Protein 2BWR (pdb70)

Nearest PDB structures (foldseek):
  2bwm-assembly1_A  TM=1.002E+00  e=1.863E-81  Lacrymaria velutina
  4up4-assembly2_B  TM=1.001E+00  e=6.499E-80  Lacrymaria velutina
  5mb4-assembly1_A  TM=1.001E+00  e=3.244E-75  Psathyrella
  4tqm-assembly1_A  TM=9.935E-01  e=7.694E-61  Cyclocybe aegerita
  6suf-assembly1_F  TM=6.179E-01  e=1.458E-10  Photorhabdus luminescens

Sequence (802 aa):
SVVVISQALPVPTRIPGVADLVGFGNGGVYIIRNSLLIQVVKVINNFGYDAGGWRVEKHVRLLADTTGDNQSDVVGFGENGVWISTNNGNNTFVDPPKMVLANFAYAAGGWRVEKHIRFMADLRKTGRADIVGFGDGGIYISRNNGGGQFAPAQLALNNFGYAQGWRLDRHLRFLADVTGDGLLDVVGFGENQVYIARNSGNGTFQPAQAVVNNFCIGAGGWTISAHPRVVADLTGDRKADILGFGVAGVYTSLNNGNGTFGAVNLVLKDFGVNSGWRVEKHVRCVSSLTNKKVGDIIGFGDAGVYVALNNGNGTFGPVKRVIDNFGYNQGWRVDKHPRFVVDLTGDGCADIVGFGENSVWACMNKGDGTFGPIMKLIDDMTVSKGWTLQKTVRYAANLYLSVVVISQALPVPTRIPGVADLVGFGNGGVYIIRNSLLIQVVKVINNFGYDAGGWRVEKHVRLLADTTGDNQSDVVGFGENGVWISTNNGNNTFVDPPKMVLANFAYAAGGWRVEKHIRFMADLRKTGRADIVGFGDGGIYISRNNGGGQFAPAQLALNNFGYAQGWRLDRHLRFLADVTGDGLLDVVGFGENQVYIARNSGNGTFQPAQAVVNNFCIGAGGWTISAHPRVVADLTGDRKADILGFGVAGVYTSLNNGNGTFGAVNLVLKDFGVNSGWRVEKHVRCVSSLTNKKVGDIIGFGDAGVYVALNNGNGTFGPVKRVIDNFGYNQGWRVDKHPRFVVDLTGDGCADIVGFGENSVWACMNKGDGTFGPIMKLIDDMTVSKGWTLQKTVRYAANLYL

Solvent-accessible surface area: 28474 Å² total; per-residue (Å²): 34,42,76,29,3,14,56,91,96,22,13,50,41,90,25,38,9,9,0,2,0,0,0,0,0,64,21,0,0,46,2,1,30,2,1,7,35,51,80,41,49,96,16,1,94,36,0,0,54,100,25,51,32,14,63,64,104,56,12,28,6,2,9,14,27,6,64,35,79,78,36,15,2,0,0,0,0,2,61,91,0,0,83,8,0,46,12,83,17,31,13,58,10,63,62,103,9,134,58,21,24,66,42,0,0,65,64,17,62,38,13,64,44,113,61,10,12,7,3,9,5,54,1,35,135,48,39,50,7,0,0,0,0,0,0,58,26,0,0,56,5,0,75,0,85,15,75,36,116,18,20,108,34,115,90,5,18,98,43,0,0,58,72,72,34,20,73,43,104,87,7,25,1,7,0,0,8,1,23,38,69,52,20,14,1,0,1,0,0,2,67,74,44,0,68,14,0,95,8,47,23,79,9,57,11,74,98,18,115,54,37,12,96,39,0,0,39,45,12,65,41,13,41,60,85,30,16,37,11,32,7,14,4,0,50,39,69,123,49,1,2,1,0,0,0,1,72,30,0,0,52,4,0,60,16,104,14,81,1,64,24,29,79,41,85,56,39,26,154,35,0,0,54,108,53,45,19,128,48,98,52,12,33,23,19,28,18,0,0,14,136,110,74,2,2,0,0,0,0,0,2,54,28,0,0,52,2,0,46,3,86,21,86,2,62,20,16,91,45,103,126,28,22,84,42,0,0,64,103,72,35,17,77,50,96,96,7,23,12,28,18,10,0,0,8,0,39,8,4,0,0,0,0,0,0,3,71,88,7,0,69,0,0,9,6,149,24,81,3,59,16,14,111,56,46,106,14,30,66,42,0,0,40,67,119,52,17,54,56,106,93,8,29,14,28,5,1,7,0,19,77,28,79,43,39,3,14,54,90,94,20,13,53,43,86,41,42,8,30,0,5,1,0,0,0,0,66,20,0,0,45,1,1,25,3,1,8,35,51,80,41,46,97,17,1,92,36,0,0,52,99,23,54,32,14,60,57,110,57,13,28,6,3,9,13,30,5,64,36,76,79,42,15,3,1,0,0,0,1,64,90,0,0,83,3,0,30,13,83,13,43,13,58,9,61,64,99,7,98,82,18,24,67,38,0,0,67,66,18,65,37,14,62,41,111,63,12,14,8,2,9,4,53,2,51,141,49,40,51,7,0,0,0,0,0,0,72,22,0,0,58,1,0,68,0,81,16,70,15,117,18,9,106,34,82,79,4,16,100,42,0,0,56,69,76,34,17,73,45,108,90,7,24,0,6,0,0,1,0,25,44,57,22,22,9,0,0,0,0,0,3,68,71,49,0,60,11,0,118,6,44,34,129,7,55,9,92,102,29,117,39,30,12,96,42,0,0,40,45,10,69,42,12,42,56,71,27,17,36,11,32,7,17,20,0,49,39,79,143,48,3,2,0,0,0,0,3,70,28,0,0,55,5,0,64,21,100,20,99,6,56,19,27,78,40,81,61,42,27,157,38,0,0,36,109,60,38,17,96,49,116,71,11,33,25,20,30,21,17,0,13,121,104,75,3,4,0,0,0,0,0,2,54,36,0,0,51,4,0,52,2,79,22,86,3,64,22,16,99,44,119,124,28,19,88,39,0,0,65,99,72,36,16,73,50,83,95,9,17,11,33,20,5,0,0,8,0,34,0,5,0,0,0,0,0,0,3,76,88,5,0,65,0,0,9,7,147,28,82,2,54,17,15,112,51,49,127,17,33,69,40,0,0,38,58,114,53,17,52,67,115,90,4,30,13,28,8,0,11,0,29,84

Structure (mmCIF, N/CA/C/O backbone):
data_2BWR
#
_entry.id   2BWR
#
_cell.length_a   51.828
_cell.length_b   142.219
_cell.length_c   52.161
_cell.angle_alpha   90.00
_cell.angle_beta   92.10
_cell.angle_gamma   90.00
#
_symmetry.space_group_name_H-M   'P 1 21 1'
#
loop_
_entity.id
_entity.type
_entity.pdbx_description
1 polymer 'PSATHYRELLA VELUTINA LECTIN'
2 non-polymer 'CALCIUM ION'
3 non-polymer '2-(N-MORPHOLINO)-ETHANESULFONIC ACID'
4 non-polymer 'CHLORIDE ION'
5 non-polymer 'SULFATE ION'
6 water water
#
loop_
_atom_site.group_PDB
_atom_site.id
_atom_site.type_symbol
_atom_site.label_atom_id
_atom_site.label_alt_id
_atom_site.label_comp_id
_atom_site.label_asym_id
_atom_site.label_entity_id
_atom_site.label_seq_id
_atom_site.pdbx_PDB_ins_code
_atom_site.Cartn_x
_atom_site.Cartn_y
_atom_site.Cartn_z
_atom_site.occupancy
_atom_site.B_iso_or_equiv
_atom_site.auth_seq_id
_atom_site.auth_comp_id
_atom_site.auth_asym_id
_atom_site.auth_atom_id
_atom_site.pdbx_PDB_model_num
ATOM 1 N N . SER A 1 1 ? 13.550 -12.769 2.257 1.00 32.70 1 SER A N 1
ATOM 2 C CA . SER A 1 1 ? 12.268 -13.469 2.030 1.00 31.96 1 SER A CA 1
ATOM 3 C C . SER A 1 1 ? 11.295 -13.375 3.233 1.00 30.51 1 SER A C 1
ATOM 4 O O . SER A 1 1 ? 11.109 -12.283 3.815 1.00 31.15 1 SER A O 1
ATOM 7 N N . VAL A 1 2 ? 10.708 -14.513 3.619 1.00 28.51 2 VAL A N 1
ATOM 8 C CA . VAL A 1 2 ? 9.405 -14.546 4.293 1.00 25.91 2 VAL A CA 1
ATOM 9 C C . VAL A 1 2 ? 9.497 -15.300 5.629 1.00 24.30 2 VAL A C 1
ATOM 10 O O . VAL A 1 2 ? 10.478 -16.040 5.816 1.00 25.11 2 VAL A O 1
ATOM 14 N N . VAL A 1 3 ? 8.521 -15.107 6.540 1.00 21.38 3 VAL A N 1
ATOM 15 C CA . VAL A 1 3 ? 8.618 -15.659 7.928 1.00 18.66 3 VAL A CA 1
ATOM 16 C C . VAL A 1 3 ? 8.417 -17.167 7.974 1.00 14.52 3 VAL A C 1
ATOM 17 O O . VAL A 1 3 ? 7.318 -17.656 7.737 1.00 14.21 3 VAL A O 1
ATOM 21 N N . VAL A 1 4 ? 9.472 -17.886 8.320 1.00 10.71 4 VAL A N 1
ATOM 22 C CA . VAL A 1 4 ? 9.393 -19.321 8.595 1.00 8.91 4 VAL A CA 1
ATOM 23 C C . VAL A 1 4 ? 9.953 -19.549 9.976 1.00 7.68 4 VAL A C 1
ATOM 24 O O . VAL A 1 4 ? 10.992 -18.991 10.344 1.00 8.68 4 VAL A O 1
ATOM 28 N N . ILE A 1 5 ? 9.260 -20.384 10.756 1.00 6.31 5 ILE A N 1
ATOM 29 C CA . ILE A 1 5 ? 9.714 -20.820 12.061 1.00 6.28 5 ILE A CA 1
ATOM 30 C C . ILE A 1 5 ? 10.014 -22.276 12.039 1.00 6.34 5 ILE A C 1
ATOM 31 O O . ILE A 1 5 ? 9.142 -23.075 11.690 1.00 6.01 5 ILE A O 1
ATOM 36 N N . SER A 1 6 ? 11.233 -22.670 12.408 1.00 5.98 6 SER A N 1
ATOM 37 C CA . SER A 1 6 ? 11.628 -24.048 12.387 1.00 6.30 6 SER A CA 1
ATOM 38 C C . SER A 1 6 ? 12.219 -24.436 13.740 1.00 6.53 6 SER A C 1
ATOM 39 O O . SER A 1 6 ? 12.485 -23.615 14.583 1.00 5.64 6 SER A O 1
ATOM 42 N N . GLN A 1 7 ? 12.368 -25.736 13.954 1.00 7.21 7 GLN A N 1
ATOM 43 C CA . GLN A 1 7 ? 12.932 -26.214 15.216 1.00 6.92 7 GLN A CA 1
ATOM 44 C C . GLN A 1 7 ? 14.366 -25.730 15.361 1.00 7.92 7 GLN A C 1
ATOM 45 O O . GLN A 1 7 ? 14.762 -25.349 16.485 1.00 8.63 7 GLN A O 1
ATOM 51 N N . ALA A 1 8 ? 15.114 -25.728 14.253 1.00 7.27 8 ALA A N 1
ATOM 52 C CA . ALA A 1 8 ? 16.540 -25.276 14.219 1.00 6.55 8 ALA A CA 1
ATOM 53 C C . ALA A 1 8 ? 16.657 -23.779 14.404 1.00 8.01 8 ALA A C 1
ATOM 54 O O . ALA A 1 8 ? 17.604 -23.321 15.063 1.00 8.80 8 ALA A O 1
ATOM 56 N N . LEU A 1 9 ? 15.707 -23.034 13.876 1.00 7.12 9 LEU A N 1
ATOM 57 C CA . LEU A 1 9 ? 15.743 -21.585 13.857 1.00 6.40 9 LEU A CA 1
ATOM 58 C C . LEU A 1 9 ? 14.356 -21.112 14.273 1.00 6.08 9 LEU A C 1
ATOM 59 O O . LEU A 1 9 ? 13.557 -20.671 13.453 1.00 5.88 9 LEU A O 1
ATOM 64 N N . PRO A 1 10 ? 14.075 -21.202 15.595 1.00 6.08 10 PRO A N 1
ATOM 65 C CA . PRO A 1 10 ? 12.750 -20.742 16.053 1.00 6.41 10 PRO A CA 1
ATOM 66 C C . PRO A 1 10 ? 12.560 -19.216 16.169 1.00 7.72 10 PRO A C 1
ATOM 67 O O . PRO A 1 10 ? 11.436 -18.763 16.417 1.00 8.55 10 PRO A O 1
ATOM 71 N N . VAL A 1 11 ? 13.633 -18.423 15.997 1.00 7.03 11 VAL A N 1
ATOM 72 C CA . VAL A 1 11 ? 13.543 -16.962 16.020 1.00 7.73 11 VAL A CA 1
ATOM 73 C C . VAL A 1 11 ? 13.874 -16.431 14.609 1.00 8.76 11 VAL A C 1
ATOM 74 O O . VAL A 1 11 ? 15.041 -16.361 14.243 1.00 11.23 11 VAL A O 1
ATOM 78 N N . PRO A 1 12 ? 12.844 -16.150 13.842 1.00 10.61 12 PRO A N 1
ATOM 79 C CA . PRO A 1 12 ? 13.073 -15.641 12.507 1.00 11.06 12 PRO A CA 1
ATOM 80 C C . PRO A 1 12 ? 13.711 -14.277 12.525 1.00 10.20 12 PRO A C 1
ATOM 81 O O . PRO A 1 12 ? 13.491 -13.501 13.448 1.00 10.11 12 PRO A O 1
ATOM 85 N N . THR A 1 13 ? 14.458 -13.995 11.463 1.00 9.00 13 THR A N 1
ATOM 86 C CA . THR A 1 13 ? 15.081 -12.689 11.296 1.00 8.07 13 THR A CA 1
ATOM 87 C C . THR A 1 13 ? 14.562 -12.105 9.984 1.00 8.63 13 THR A C 1
ATOM 88 O O . THR A 1 13 ? 14.112 -12.807 9.068 1.00 10.60 13 THR A O 1
ATOM 92 N N . ARG A 1 14 ? 14.578 -10.799 9.931 1.00 8.82 14 ARG A N 1
ATOM 93 C CA . ARG A 1 14 ? 14.001 -10.080 8.840 1.00 9.49 14 ARG A CA 1
ATOM 94 C C . ARG A 1 14 ? 14.966 -9.878 7.682 1.00 8.44 14 ARG A C 1
ATOM 95 O O . ARG A 1 14 ? 16.165 -9.781 7.890 1.00 7.25 14 ARG A O 1
ATOM 103 N N . ILE A 1 15 ? 14.397 -9.796 6.487 1.00 9.42 15 ILE A N 1
ATOM 104 C CA . ILE A 1 15 ? 15.128 -9.527 5.259 1.00 10.46 15 ILE A CA 1
ATOM 105 C C . ILE A 1 15 ? 14.313 -8.498 4.515 1.00 9.51 15 ILE A C 1
ATOM 106 O O . ILE A 1 15 ? 13.195 -8.800 4.090 1.00 11.91 15 ILE A O 1
ATOM 111 N N . PRO A 1 16 ? 14.821 -7.279 4.367 1.00 9.25 16 PRO A N 1
ATOM 112 C CA . PRO A 1 16 ? 16.058 -6.729 4.870 1.00 8.29 16 PRO A CA 1
ATOM 113 C C . PRO A 1 16 ? 16.036 -6.488 6.354 1.00 8.19 16 PRO A C 1
ATOM 114 O O . PRO A 1 16 ? 14.980 -6.302 6.958 1.00 9.63 16 PRO A O 1
ATOM 118 N N . GLY A 1 17 ? 17.230 -6.351 6.928 1.00 7.12 17 GLY A N 1
ATOM 119 C CA . GLY A 1 17 ? 17.315 -6.035 8.345 1.00 7.79 17 GLY A CA 1
ATOM 120 C C . GLY A 1 17 ? 18.737 -5.867 8.821 1.00 7.21 17 GLY A C 1
ATOM 121 O O . GLY A 1 17 ? 19.665 -6.198 8.122 1.00 5.69 17 GLY A O 1
ATOM 122 N N . VAL A 1 18 ? 18.849 -5.359 10.059 1.00 6.67 18 VAL A N 1
ATOM 123 C CA . VAL A 1 18 ? 20.108 -5.196 10.779 1.00 6.61 18 VAL A CA 1
ATOM 124 C C . VAL A 1 18 ? 19.992 -5.974 12.093 1.00 6.96 18 VAL A C 1
ATOM 125 O O . VAL A 1 18 ? 19.739 -5.448 13.157 1.00 8.57 18 VAL A O 1
ATOM 129 N N . ALA A 1 19 ? 20.219 -7.285 12.018 1.00 5.42 19 ALA A N 1
ATOM 130 C CA . ALA A 1 19 ? 19.932 -8.100 13.168 1.00 5.48 19 ALA A CA 1
ATOM 131 C C . ALA A 1 19 ? 20.925 -7.871 14.293 1.00 5.10 19 ALA A C 1
ATOM 132 O O . ALA A 1 19 ? 22.134 -7.677 14.065 1.00 6.29 19 ALA A O 1
ATOM 134 N N . ASP A 1 20 ? 20.415 -7.954 15.513 1.00 6.25 20 ASP A N 1
ATOM 135 C CA . ASP A 1 20 ? 21.184 -7.903 16.725 1.00 4.42 20 ASP A CA 1
ATOM 136 C C . ASP A 1 20 ? 21.613 -9.312 17.119 1.00 6.66 20 ASP A C 1
ATOM 137 O O . ASP A 1 20 ? 21.133 -10.316 16.553 1.00 6.39 20 ASP A O 1
ATOM 142 N N . LEU A 1 21 ? 22.532 -9.371 18.078 1.00 6.31 21 LEU A N 1
ATOM 143 C CA . LEU A 1 21 ? 22.907 -10.647 18.642 1.00 5.53 21 LEU A CA 1
ATOM 144 C C . LEU A 1 21 ? 22.437 -10.713 20.087 1.00 5.63 21 LEU A C 1
ATOM 145 O O . LEU A 1 21 ? 22.539 -9.737 20.803 1.00 6.82 21 LEU A O 1
ATOM 150 N N . VAL A 1 22 ? 21.829 -11.832 20.467 1.00 5.68 22 VAL A N 1
ATOM 151 C CA . VAL A 1 22 ? 21.329 -12.033 21.831 1.00 5.35 22 VAL A CA 1
ATOM 152 C C . VAL A 1 22 ? 21.915 -13.291 22.411 1.00 5.51 22 VAL A C 1
ATOM 153 O O . VAL A 1 22 ? 21.924 -14.316 21.778 1.00 6.81 22 VAL A O 1
ATOM 157 N N . GLY A 1 23 ? 22.373 -13.219 23.661 1.00 5.74 23 GLY A N 1
ATOM 158 C CA . GLY A 1 23 ? 22.954 -14.354 24.330 1.00 5.12 23 GLY A CA 1
ATOM 159 C C . GLY A 1 23 ? 22.299 -14.589 25.677 1.00 5.75 23 GLY A C 1
ATOM 160 O O . GLY A 1 23 ? 22.192 -13.668 26.491 1.00 6.57 23 GLY A O 1
ATOM 161 N N . PHE A 1 24 ? 21.816 -15.811 25.879 1.00 4.37 24 PHE A N 1
ATOM 162 C CA . PHE A 1 24 ? 21.387 -16.249 27.170 1.00 4.53 24 PHE A CA 1
ATOM 163 C C . PHE A 1 24 ? 22.538 -16.963 27.831 1.00 5.18 24 PHE A C 1
ATOM 164 O O . PHE A 1 24 ? 22.757 -18.154 27.595 1.00 6.25 24 PHE A O 1
ATOM 172 N N . GLY A 1 25 ? 23.286 -16.209 28.621 1.00 6.91 25 GLY A N 1
ATOM 173 C CA . GLY A 1 25 ? 24.494 -16.707 29.198 1.00 7.19 25 GLY A CA 1
ATOM 174 C C . GLY A 1 25 ? 24.337 -17.212 30.610 1.00 8.06 25 GLY A C 1
ATOM 175 O O . GLY A 1 25 ? 23.249 -17.296 31.133 1.00 8.41 25 GLY A O 1
ATOM 176 N N . ASN A 1 26 ? 25.459 -17.469 31.249 1.00 8.36 26 ASN A N 1
ATOM 177 C CA . ASN A 1 26 ? 25.419 -17.918 32.637 1.00 8.70 26 ASN A CA 1
ATOM 178 C C . ASN A 1 26 ? 24.715 -16.943 33.570 1.00 8.34 26 ASN A C 1
ATOM 179 O O . ASN A 1 26 ? 23.948 -17.354 34.449 1.00 8.53 26 ASN A O 1
ATOM 184 N N . GLY A 1 27 ? 25.006 -15.663 33.376 1.00 7.52 27 GLY A N 1
ATOM 185 C CA . GLY A 1 27 ? 24.589 -14.607 34.264 1.00 6.70 27 GLY A CA 1
ATOM 186 C C . GLY A 1 27 ? 23.324 -13.895 33.891 1.00 6.79 27 GLY A C 1
ATOM 187 O O . GLY A 1 27 ? 22.916 -12.937 34.556 1.00 8.99 27 GLY A O 1
ATOM 188 N N . GLY A 1 28 ? 22.715 -14.303 32.774 1.00 5.70 28 GLY A N 1
ATOM 189 C CA . GLY A 1 28 ? 21.497 -13.694 32.341 1.00 5.81 28 GLY A CA 1
ATOM 190 C C . GLY A 1 28 ? 21.521 -13.362 30.861 1.00 5.43 28 GLY A C 1
ATOM 191 O O . GLY A 1 28 ? 22.116 -14.088 30.093 1.00 6.41 28 GLY A O 1
ATOM 192 N N . VAL A 1 29 ? 20.810 -12.336 30.460 1.00 5.04 29 VAL A N 1
ATOM 193 C CA . VAL A 1 29 ? 20.608 -12.026 29.031 1.00 4.74 29 VAL A CA 1
ATOM 194 C C . VAL A 1 29 ? 21.479 -10.828 28.672 1.00 5.59 29 VAL A C 1
ATOM 195 O O . VAL A 1 29 ? 21.465 -9.828 29.375 1.00 5.23 29 VAL A O 1
ATOM 199 N N . TYR A 1 30 ? 22.191 -10.968 27.560 1.00 5.88 30 TYR A N 1
ATOM 200 C CA . TYR A 1 30 ? 23.129 -9.976 27.073 1.00 5.78 30 TYR A CA 1
ATOM 201 C C . TYR A 1 30 ? 22.772 -9.713 25.621 1.00 7.23 30 TYR A C 1
ATOM 202 O O . TYR A 1 30 ? 22.451 -10.644 24.869 1.00 7.95 30 TYR A O 1
ATOM 211 N N . ILE A 1 31 ? 22.903 -8.462 25.195 1.00 6.38 31 ILE A N 1
ATOM 212 C CA . ILE A 1 31 ? 22.690 -8.130 23.799 1.00 7.21 31 ILE A CA 1
ATOM 213 C C . ILE A 1 31 ? 23.896 -7.397 23.198 1.00 7.82 31 ILE A C 1
ATOM 214 O O . ILE A 1 31 ? 24.602 -6.670 23.869 1.00 8.25 31 ILE A O 1
ATOM 219 N N . ILE A 1 32 ? 24.061 -7.611 21.896 1.00 6.71 32 ILE A N 1
ATOM 220 C CA . ILE A 1 32 ? 24.965 -6.812 21.034 1.00 7.26 32 ILE A CA 1
ATOM 221 C C . ILE A 1 32 ? 24.041 -6.166 20.022 1.00 6.57 32 ILE A C 1
ATOM 222 O O . ILE A 1 32 ? 23.608 -6.802 19.058 1.00 7.40 32 ILE A O 1
ATOM 227 N N . ARG A 1 33 ? 23.770 -4.902 20.254 1.00 6.14 33 ARG A N 1
ATOM 228 C CA . ARG A 1 33 ? 22.963 -4.119 19.350 1.00 7.29 33 ARG A CA 1
ATOM 229 C C . ARG A 1 33 ? 23.736 -3.853 18.069 1.00 6.94 33 ARG A C 1
ATOM 230 O O . ARG A 1 33 ? 24.895 -3.431 18.104 1.00 7.98 33 ARG A O 1
ATOM 238 N N . ASN A 1 34 ? 23.072 -4.024 16.938 1.00 8.07 34 ASN A N 1
ATOM 239 C CA . ASN A 1 34 ? 23.685 -3.831 15.649 1.00 8.33 34 ASN A CA 1
ATOM 240 C C . ASN A 1 34 ? 23.736 -2.320 15.394 1.00 7.38 34 ASN A C 1
ATOM 241 O O . ASN A 1 34 ? 22.726 -1.699 15.14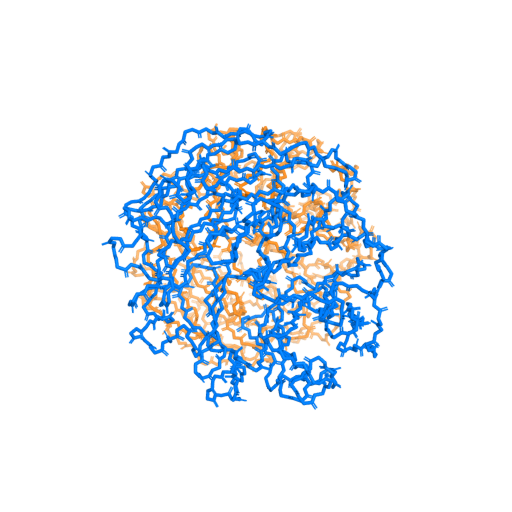4 1.00 8.15 34 ASN A O 1
ATOM 246 N N . SER A 1 35 ? 24.942 -1.749 15.526 1.00 6.90 35 SER A N 1
ATOM 247 C CA . SER A 1 35 ? 25.086 -0.296 15.503 1.00 7.54 35 SER A CA 1
ATOM 248 C C . SER A 1 35 ? 26.568 0.029 15.318 1.00 8.87 35 SER A C 1
ATOM 249 O O . SER A 1 35 ? 27.417 -0.846 15.356 1.00 9.73 35 SER A O 1
ATOM 252 N N . LEU A 1 36 ? 26.867 1.318 15.187 1.00 10.01 36 LEU A N 1
ATOM 253 C CA . LEU A 1 36 ? 28.247 1.811 15.144 1.00 12.03 36 LEU A CA 1
ATOM 254 C C . LEU A 1 36 ? 29.074 1.501 16.388 1.00 12.71 36 LEU A C 1
ATOM 255 O O . LEU A 1 36 ? 30.305 1.483 16.310 1.00 15.25 36 LEU A O 1
ATOM 260 N N . LEU A 1 37 ? 28.439 1.291 17.543 1.00 10.93 37 LEU A N 1
ATOM 261 C CA . LEU A 1 37 ? 29.113 0.874 18.774 1.00 11.25 37 LEU A CA 1
ATOM 262 C C . LEU A 1 37 ? 28.856 -0.606 18.997 1.00 11.12 37 LEU A C 1
ATOM 263 O O . LEU A 1 37 ? 27.728 -0.998 19.224 1.00 12.59 37 LEU A O 1
ATOM 268 N N . ILE A 1 38 ? 29.893 -1.420 18.934 1.00 9.26 38 ILE A N 1
ATOM 269 C CA . ILE A 1 38 ? 29.779 -2.842 19.136 1.00 9.98 38 ILE A CA 1
ATOM 270 C C . ILE A 1 38 ? 30.243 -3.121 20.553 1.00 9.16 38 ILE A C 1
ATOM 271 O O . ILE A 1 38 ? 31.427 -2.997 20.863 1.00 11.15 38 ILE A O 1
ATOM 276 N N . GLN A 1 39 ? 29.323 -3.598 21.386 1.00 9.35 39 GLN A N 1
ATOM 277 C CA . GLN A 1 39 ? 29.600 -3.838 22.788 1.00 9.02 39 GLN A CA 1
ATOM 278 C C . GLN A 1 39 ? 28.547 -4.815 23.331 1.00 9.10 39 GLN A C 1
ATOM 279 O O . GLN A 1 39 ? 27.491 -4.982 22.732 1.00 9.97 39 GLN A O 1
ATOM 285 N N . VAL A 1 40 ? 28.856 -5.468 24.448 1.00 9.22 40 VAL A N 1
ATOM 286 C CA . VAL A 1 40 ? 27.892 -6.343 25.105 1.00 9.40 40 VAL A CA 1
ATOM 287 C C . VAL A 1 40 ? 27.217 -5.557 26.221 1.00 10.63 40 VAL A C 1
ATOM 288 O O . VAL A 1 40 ? 27.870 -4.864 27.015 1.00 11.22 40 VAL A O 1
ATOM 292 N N . VAL A 1 41 ? 25.891 -5.644 26.265 1.00 8.73 41 VAL A N 1
ATOM 293 C CA . VAL A 1 41 ? 25.102 -5.000 27.343 1.00 8.60 41 VAL A CA 1
ATOM 294 C C . VAL A 1 41 ? 24.270 -6.080 28.043 1.00 8.55 41 VAL A C 1
ATOM 295 O O . VAL A 1 41 ? 23.524 -6.805 27.403 1.00 8.37 41 VAL A O 1
ATOM 299 N N . LYS A 1 42 ? 24.420 -6.180 29.365 1.00 7.71 42 LYS A N 1
ATOM 300 C CA . LYS A 1 42 ? 23.619 -7.062 30.170 1.00 8.83 42 LYS A CA 1
ATOM 301 C C . LYS A 1 42 ? 22.308 -6.361 30.381 1.00 9.44 42 LYS A C 1
ATOM 302 O O . LYS A 1 42 ? 22.277 -5.179 30.831 1.00 10.44 42 LYS A O 1
ATOM 308 N N . VAL A 1 43 ? 21.222 -7.041 30.008 1.00 8.48 43 VAL A N 1
ATOM 309 C CA . VAL A 1 43 ? 19.895 -6.457 30.101 1.00 7.62 43 VAL A CA 1
ATOM 310 C C . VAL A 1 43 ? 18.937 -7.098 31.084 1.00 7.40 43 VAL A C 1
ATOM 311 O O . VAL A 1 43 ? 18.031 -6.417 31.541 1.00 7.68 43 VAL A O 1
ATOM 315 N N . ILE A 1 44 ? 19.099 -8.384 31.391 1.00 6.56 44 ILE A N 1
ATOM 316 C CA . ILE A 1 44 ? 18.207 -9.069 32.355 1.00 6.33 44 ILE A CA 1
ATOM 317 C C . ILE A 1 44 ? 19.002 -10.024 33.224 1.00 6.07 44 ILE A C 1
ATOM 318 O O . ILE A 1 44 ? 19.711 -10.841 32.701 1.00 5.62 44 ILE A O 1
ATOM 323 N N . ASN A 1 45 ? 18.824 -9.944 34.545 1.00 7.59 45 ASN A N 1
ATOM 324 C CA . ASN A 1 45 ? 19.446 -10.849 35.461 1.00 7.57 45 ASN A CA 1
ATOM 325 C C . ASN A 1 45 ? 18.579 -12.070 35.692 1.00 8.17 45 ASN A C 1
ATOM 326 O O . ASN A 1 45 ? 18.213 -12.420 36.816 1.00 9.29 45 ASN A O 1
ATOM 334 N N . ASN A 1 46 ? 18.250 -12.738 34.592 1.00 6.63 46 ASN A N 1
ATOM 335 C CA . ASN A 1 46 ? 17.359 -13.904 34.602 1.00 6.04 46 ASN A CA 1
ATOM 336 C C . ASN A 1 46 ? 17.504 -14.548 33.232 1.00 5.72 46 ASN A C 1
ATOM 337 O O . ASN A 1 46 ? 18.269 -14.073 32.412 1.00 5.17 46 ASN A O 1
ATOM 342 N N . PHE A 1 47 ? 16.822 -15.665 33.017 1.00 5.26 47 PHE A N 1
ATOM 343 C CA . PHE A 1 47 ? 16.929 -16.407 31.771 1.00 4.77 47 PHE A CA 1
ATOM 344 C C . PHE A 1 47 ? 18.324 -16.991 31.526 1.00 4.90 47 PHE A C 1
ATOM 345 O O . PHE A 1 47 ? 18.608 -17.401 30.410 1.00 5.67 47 PHE A O 1
ATOM 353 N N . GLY A 1 48 ? 19.121 -17.124 32.586 1.00 5.58 48 GLY A N 1
ATOM 354 C CA . GLY A 1 48 ? 20.492 -17.621 32.508 1.00 5.99 48 GLY A CA 1
ATOM 355 C C . GLY A 1 48 ? 20.640 -18.908 33.248 1.00 6.25 48 GLY A C 1
ATOM 356 O O . GLY A 1 48 ? 19.850 -19.298 34.060 1.00 6.51 48 GLY A O 1
ATOM 357 N N . TYR A 1 49 ? 21.776 -19.548 32.997 1.00 7.75 49 TYR A N 1
ATOM 358 C CA . TYR A 1 49 ? 22.053 -20.838 33.590 1.00 7.34 49 TYR A CA 1
ATOM 359 C C . TYR A 1 49 ? 22.140 -20.731 35.123 1.00 7.04 49 TYR A C 1
ATOM 360 O O . TYR A 1 49 ? 21.482 -21.464 35.834 1.00 8.62 49 TYR A O 1
ATOM 369 N N . ASP A 1 50 ? 22.973 -19.841 35.603 1.00 8.32 50 ASP A N 1
ATOM 370 C CA . ASP A 1 50 ? 23.047 -19.594 37.048 1.00 7.39 50 ASP A CA 1
ATOM 371 C C . ASP A 1 50 ? 22.013 -18.537 37.460 1.00 8.15 50 ASP A C 1
ATOM 372 O O . ASP A 1 50 ? 21.357 -18.688 38.530 1.00 8.16 50 ASP A O 1
ATOM 377 N N . ALA A 1 51 ? 21.838 -17.500 36.639 1.00 7.20 51 ALA A N 1
ATOM 378 C CA . ALA A 1 51 ? 20.875 -16.435 36.927 1.00 7.53 51 ALA A CA 1
ATOM 379 C C . ALA A 1 51 ? 19.495 -16.865 36.502 1.00 7.19 51 ALA A C 1
ATOM 380 O O . ALA A 1 51 ? 19.005 -16.497 35.420 1.00 7.61 51 ALA A O 1
ATOM 382 N N . GLY A 1 52 ? 18.892 -17.722 37.319 1.00 6.24 52 GLY A N 1
ATOM 383 C CA . GLY A 1 52 ? 17.530 -18.178 37.090 1.00 6.07 52 GLY A CA 1
ATOM 384 C C . GLY A 1 52 ? 17.373 -19.660 36.976 1.00 6.35 52 GLY A C 1
ATOM 385 O O . GLY A 1 52 ? 16.258 -20.152 37.078 1.00 6.01 52 GLY A O 1
ATOM 386 N N . GLY A 1 53 ? 18.457 -20.394 36.743 1.00 5.68 53 GLY A N 1
ATOM 387 C CA . GLY A 1 53 ? 18.333 -21.882 36.740 1.00 4.97 53 GLY A CA 1
ATOM 388 C C . GLY A 1 53 ? 17.813 -22.436 35.397 1.00 5.47 53 GLY A C 1
ATOM 389 O O . GLY A 1 53 ? 17.268 -23.525 35.315 1.00 6.81 53 GLY A O 1
ATOM 390 N N . TRP A 1 54 ? 18.063 -21.681 34.344 1.00 5.69 54 TRP A N 1
ATOM 391 C CA . TRP A 1 54 ? 17.547 -22.069 33.033 1.00 5.58 54 TRP A CA 1
ATOM 392 C C . TRP A 1 54 ? 18.440 -23.150 32.395 1.00 6.40 54 TRP A C 1
ATOM 393 O O . TRP A 1 54 ? 19.677 -23.097 32.467 1.00 6.18 54 TRP A O 1
ATOM 404 N N . ARG A 1 55 ? 17.791 -24.128 31.774 1.00 5.92 55 ARG A N 1
ATOM 405 C CA . ARG A 1 55 ? 18.426 -25.327 31.242 1.00 6.42 55 ARG A CA 1
ATOM 406 C C . ARG A 1 55 ? 17.904 -25.616 29.862 1.00 7.20 55 ARG A C 1
ATOM 407 O O . ARG A 1 55 ? 16.711 -25.651 29.659 1.00 6.69 55 ARG A O 1
ATOM 415 N N . VAL A 1 56 ? 18.793 -25.863 28.917 1.00 7.53 56 VAL A N 1
ATOM 416 C CA . VAL A 1 56 ? 18.419 -26.240 27.563 1.00 8.82 56 VAL A CA 1
ATOM 417 C C . VAL A 1 56 ? 17.511 -27.448 27.530 1.00 9.55 56 VAL A C 1
ATOM 418 O O . VAL A 1 56 ? 16.602 -27.507 26.708 1.00 10.30 56 VAL A O 1
ATOM 422 N N . GLU A 1 57 ? 17.716 -28.390 28.445 1.00 7.90 57 GLU A N 1
ATOM 423 C CA . GLU A 1 57 ? 16.978 -29.630 28.402 1.00 9.29 57 GLU A CA 1
ATOM 424 C C . GLU A 1 57 ? 15.652 -29.576 29.113 1.00 9.10 57 GLU A C 1
ATOM 425 O O . GLU A 1 57 ? 14.891 -30.542 29.066 1.00 9.53 57 GLU A O 1
ATOM 431 N N . LYS A 1 58 ? 15.344 -28.461 29.772 1.00 7.91 58 LYS A N 1
ATOM 432 C CA . LYS A 1 58 ? 14.047 -28.290 30.462 1.00 8.01 58 LYS A CA 1
ATOM 433 C C . LYS A 1 58 ? 13.216 -27.107 29.996 1.00 6.61 58 LYS A C 1
ATOM 434 O O . LYS A 1 58 ? 11.995 -27.070 30.307 1.00 6.77 58 LYS A O 1
ATOM 440 N N . HIS A 1 59 ? 13.861 -26.077 29.420 1.00 5.61 59 HIS A N 1
ATOM 441 C CA . HIS A 1 59 ? 13.254 -24.780 29.224 1.00 6.45 59 HIS A CA 1
ATOM 442 C C . HIS A 1 59 ? 13.511 -24.310 27.790 1.00 6.28 59 HIS A C 1
ATOM 443 O O . HIS A 1 59 ? 14.472 -24.755 27.175 1.00 6.29 59 HIS A O 1
ATOM 450 N N . VAL A 1 60 ? 12.698 -23.383 27.315 1.00 4.79 60 VAL A N 1
ATOM 451 C CA . VAL A 1 60 ? 12.847 -22.785 25.996 1.00 5.15 60 VAL A CA 1
ATOM 452 C C . VAL A 1 60 ? 12.927 -21.262 26.163 1.00 5.56 60 VAL A C 1
ATOM 453 O O . VAL A 1 60 ? 12.130 -20.682 26.890 1.00 5.24 60 VAL A O 1
ATOM 457 N N . ARG A 1 61 ? 13.887 -20.603 25.463 1.00 5.28 61 ARG A N 1
ATOM 458 C CA . ARG A 1 61 ? 14.118 -19.190 25.513 1.00 5.29 61 ARG A CA 1
ATOM 459 C C . ARG A 1 61 ? 14.123 -18.642 24.077 1.00 4.62 61 ARG A C 1
ATOM 460 O O . ARG A 1 61 ? 14.835 -19.172 23.224 1.00 6.18 61 ARG A O 1
ATOM 468 N N . LEU A 1 62 ? 13.270 -17.654 23.847 1.00 5.70 62 LEU A N 1
ATOM 469 C CA . LEU A 1 62 ? 13.054 -17.102 22.520 1.00 5.52 62 LEU A CA 1
ATOM 470 C C . LEU A 1 62 ? 12.947 -15.573 22.642 1.00 6.30 62 LEU A C 1
ATOM 471 O O . LEU A 1 62 ? 12.874 -15.010 23.713 1.00 6.04 62 LEU A O 1
ATOM 476 N N . LEU A 1 63 ? 12.986 -14.919 21.475 1.00 6.47 63 LEU A N 1
ATOM 477 C CA . LEU A 1 63 ? 12.638 -13.513 21.289 1.00 7.16 63 LEU A CA 1
ATOM 478 C C . LEU A 1 63 ? 11.421 -13.431 20.386 1.00 6.09 63 LEU A C 1
ATOM 479 O O . LEU A 1 63 ? 11.360 -14.145 19.387 1.00 7.98 63 LEU A O 1
ATOM 484 N N . ALA A 1 64 ? 10.473 -12.579 20.725 1.00 6.56 64 ALA A N 1
ATOM 485 C CA . ALA A 1 64 ? 9.257 -12.376 19.917 1.00 6.20 64 ALA A CA 1
ATOM 486 C C . ALA A 1 64 ? 8.613 -11.048 20.314 1.00 6.47 64 ALA A C 1
ATOM 487 O O . ALA A 1 64 ? 8.690 -10.616 21.472 1.00 6.85 64 ALA A O 1
ATOM 489 N N . ASP A 1 65 ? 7.906 -10.411 19.384 1.00 7.90 65 ASP A N 1
ATOM 490 C CA . ASP A 1 65 ? 7.204 -9.178 19.686 1.00 9.45 65 ASP A CA 1
ATOM 491 C C . ASP A 1 65 ? 5.858 -9.571 20.262 1.00 8.74 65 ASP A C 1
ATOM 492 O O . ASP A 1 65 ? 4.959 -10.019 19.523 1.00 9.55 65 ASP A O 1
ATOM 497 N N . THR A 1 66 ? 5.720 -9.444 21.579 1.00 7.79 66 THR A N 1
ATOM 498 C CA . THR A 1 66 ? 4.475 -9.844 22.239 1.00 8.78 66 THR A CA 1
ATOM 499 C C . THR A 1 66 ? 3.485 -8.681 22.434 1.00 9.92 66 THR A C 1
ATOM 500 O O . THR A 1 66 ? 2.430 -8.866 23.067 1.00 9.80 66 THR A O 1
ATOM 504 N N . THR A 1 67 ? 3.833 -7.483 21.967 1.00 10.99 67 THR A N 1
ATOM 505 C CA . THR A 1 67 ? 2.967 -6.322 22.201 1.00 12.88 67 THR A CA 1
ATOM 506 C C . THR A 1 67 ? 2.463 -5.642 20.946 1.00 14.02 67 THR A C 1
ATOM 507 O O . THR A 1 67 ? 1.428 -4.947 21.005 1.00 15.82 67 THR A O 1
ATOM 511 N N . GLY A 1 68 ? 3.133 -5.817 19.830 1.00 14.71 68 GLY A N 1
ATOM 512 C CA . GLY A 1 68 ? 2.693 -5.199 18.579 1.00 15.23 68 GLY A CA 1
ATOM 513 C C . GLY A 1 68 ? 3.449 -3.943 18.186 1.00 16.32 68 GLY A C 1
ATOM 514 O O . GLY A 1 68 ? 3.206 -3.400 17.117 1.00 17.68 68 GLY A O 1
ATOM 515 N N . ASP A 1 69 ? 4.385 -3.487 19.023 1.00 15.69 69 ASP A N 1
ATOM 516 C CA . ASP A 1 69 ? 5.189 -2.313 18.683 1.00 16.71 69 ASP A CA 1
ATOM 517 C C . ASP A 1 69 ? 6.468 -2.583 17.853 1.00 15.95 69 ASP A C 1
ATOM 518 O O . ASP A 1 69 ? 7.293 -1.673 17.705 1.00 16.79 69 ASP A O 1
ATOM 523 N N . ASN A 1 70 ? 6.610 -3.782 17.278 1.00 16.03 70 ASN A N 1
ATOM 524 C CA . ASN A 1 70 ? 7.752 -4.167 16.464 1.00 16.21 70 ASN A CA 1
ATOM 525 C C . ASN A 1 70 ? 9.112 -4.165 17.185 1.00 14.50 70 ASN A C 1
ATOM 526 O O . ASN A 1 70 ? 10.167 -4.088 16.566 1.00 16.93 70 ASN A O 1
ATOM 531 N N . GLN A 1 71 ? 9.041 -4.342 18.498 1.00 13.29 71 GLN A N 1
ATOM 532 C CA . GLN A 1 71 ? 10.210 -4.508 19.351 1.00 12.40 71 GLN A CA 1
ATOM 533 C C . GLN A 1 71 ? 10.130 -5.930 19.879 1.00 11.53 71 GLN A C 1
ATOM 534 O O . GLN A 1 71 ? 9.045 -6.420 20.224 1.00 11.40 71 GLN A O 1
ATOM 540 N N . SER A 1 72 ? 11.247 -6.633 19.897 1.00 8.20 72 SER A N 1
ATOM 541 C CA . SER A 1 72 ? 11.183 -8.001 20.376 1.00 7.99 72 SER A CA 1
ATOM 542 C C . SER A 1 72 ? 11.359 -8.017 21.882 1.00 7.37 72 SER A C 1
ATOM 543 O O . SER A 1 72 ? 12.231 -7.334 22.410 1.00 7.83 72 SER A O 1
ATOM 546 N N . ASP A 1 73 ? 10.601 -8.889 22.537 1.00 5.69 73 ASP A N 1
ATOM 547 C CA . ASP A 1 73 ? 10.642 -9.198 23.949 1.00 7.04 73 ASP A CA 1
ATOM 548 C C . ASP A 1 73 ? 11.329 -10.530 24.166 1.00 5.53 73 ASP A C 1
ATOM 549 O O . ASP A 1 73 ? 11.413 -11.342 23.282 1.00 6.25 73 ASP A O 1
ATOM 554 N N . VAL A 1 74 ? 11.791 -10.756 25.404 1.00 6.22 74 VAL A N 1
ATOM 555 C CA . VAL A 1 74 ? 12.370 -12.020 25.779 1.00 6.78 74 VAL A CA 1
ATOM 556 C C . VAL A 1 74 ? 11.264 -12.890 26.402 1.00 7.31 74 VAL A C 1
ATOM 557 O O . VAL A 1 74 ? 10.599 -12.465 27.328 1.00 7.05 74 VAL A O 1
ATOM 561 N N . VAL A 1 75 ? 11.099 -14.100 25.891 1.00 6.59 75 VAL A N 1
ATOM 562 C CA . VAL A 1 75 ? 10.057 -15.029 26.320 1.00 8.21 75 VAL A CA 1
ATOM 563 C C . VAL A 1 75 ? 10.737 -16.294 26.717 1.00 6.86 75 VAL A C 1
ATOM 564 O O . VAL A 1 75 ? 11.515 -16.873 25.939 1.00 7.21 75 VAL A O 1
ATOM 568 N N . GLY A 1 76 ? 10.461 -16.748 27.940 1.00 6.04 76 GLY A N 1
ATOM 569 C CA . GLY A 1 76 ? 10.993 -18.025 28.382 1.00 6.13 76 GLY A CA 1
ATOM 570 C C . GLY A 1 76 ? 9.914 -18.952 28.927 1.00 5.05 76 GLY A C 1
ATOM 571 O O . GLY A 1 76 ? 9.081 -18.538 29.717 1.00 6.76 76 GLY A O 1
ATOM 572 N N . PHE A 1 77 ? 9.980 -20.197 28.481 1.00 4.25 77 PHE A N 1
ATOM 573 C CA . PHE A 1 77 ? 9.121 -21.269 28.938 1.00 4.96 77 PHE A CA 1
ATOM 574 C C . PHE A 1 77 ? 9.925 -21.949 30.069 1.00 5.69 77 PHE A C 1
ATOM 575 O O . PHE A 1 77 ? 10.846 -22.746 29.805 1.00 6.49 77 PHE A O 1
ATOM 583 N N . GLY A 1 78 ? 9.622 -21.525 31.297 1.00 5.95 78 GLY A N 1
ATOM 584 C CA . GLY A 1 78 ? 10.409 -21.842 32.455 1.00 5.68 78 GLY A CA 1
ATOM 585 C C . GLY A 1 78 ? 9.889 -23.030 33.213 1.00 6.91 78 GLY A C 1
ATOM 586 O O . GLY A 1 78 ? 9.297 -23.961 32.631 1.00 7.02 78 GLY A O 1
ATOM 587 N N . GLU A 1 79 ? 10.159 -23.037 34.517 1.00 6.15 79 GLU A N 1
ATOM 588 C CA . GLU A 1 79 ? 9.913 -24.251 35.298 1.00 6.94 79 GLU A CA 1
ATOM 589 C C . GLU A 1 79 ? 8.449 -24.421 35.541 1.00 8.32 79 GLU A C 1
ATOM 590 O O . GLU A 1 79 ? 7.943 -25.519 35.397 1.00 8.74 79 GLU A O 1
ATOM 596 N N . ASN A 1 80 ? 7.770 -23.316 35.875 1.00 7.99 80 ASN A N 1
ATOM 597 C CA . ASN A 1 80 ? 6.387 -23.368 36.311 1.00 9.89 80 ASN A CA 1
ATOM 598 C C . ASN A 1 80 ? 5.452 -22.501 35.484 1.00 9.09 80 ASN A C 1
ATOM 599 O O . ASN A 1 80 ? 4.250 -22.425 35.781 1.00 10.13 80 ASN A O 1
ATOM 604 N N . GLY A 1 81 ? 5.947 -21.835 34.435 1.00 7.54 81 GLY A N 1
ATOM 605 C CA . GLY A 1 81 ? 5.085 -21.117 33.527 1.00 7.00 81 GLY A CA 1
ATOM 606 C C . GLY A 1 81 ? 5.902 -20.332 32.521 1.00 6.31 81 GLY A C 1
ATOM 607 O O . GLY A 1 81 ? 7.140 -20.490 32.462 1.00 6.71 81 GLY A O 1
ATOM 608 N N . VAL A 1 82 ? 5.228 -19.454 31.787 1.00 6.58 82 VAL A N 1
ATOM 609 C CA . VAL A 1 82 ? 5.830 -18.652 30.737 1.00 6.34 82 VAL A CA 1
ATOM 610 C C . VAL A 1 82 ? 6.131 -17.292 31.320 1.00 6.17 82 VAL A C 1
ATOM 611 O O . VAL A 1 82 ? 5.239 -16.649 31.910 1.00 7.12 82 VAL A O 1
ATOM 615 N N . TRP A 1 83 ? 7.389 -16.833 31.132 1.00 5.73 83 TRP A N 1
ATOM 616 C CA . TRP A 1 83 ? 7.837 -15.588 31.686 1.00 6.35 83 TRP A CA 1
ATOM 617 C C . TRP A 1 83 ? 8.269 -14.630 30.560 1.00 6.30 83 TRP A C 1
ATOM 618 O O . TRP A 1 83 ? 8.947 -15.054 29.631 1.00 5.84 83 TRP A O 1
ATOM 629 N N . ILE A 1 84 ? 7.891 -13.353 30.644 1.00 5.85 84 ILE A N 1
ATOM 630 C CA . ILE A 1 84 ? 8.220 -12.383 29.599 1.00 7.32 84 ILE A CA 1
ATOM 631 C C . ILE A 1 84 ? 8.855 -11.142 30.185 1.00 6.80 84 ILE A C 1
ATOM 632 O O . ILE A 1 84 ? 8.342 -10.560 31.162 1.00 7.19 84 ILE A O 1
ATOM 637 N N . SER A 1 85 ? 10.001 -10.739 29.599 1.00 7.11 85 SER A N 1
ATOM 638 C CA . SER A 1 85 ? 10.590 -9.425 29.829 1.00 7.53 85 SER A CA 1
ATOM 639 C C . SER A 1 85 ? 10.379 -8.575 28.597 1.00 6.96 85 SER A C 1
ATOM 640 O O . SER A 1 85 ? 10.950 -8.866 27.540 1.00 7.29 85 SER A O 1
ATOM 643 N N . THR A 1 86 ? 9.542 -7.545 28.704 1.00 7.53 86 THR A N 1
ATOM 644 C CA . THR A 1 86 ? 9.286 -6.675 27.552 1.00 7.67 86 THR A CA 1
ATOM 645 C C . THR A 1 86 ? 10.414 -5.650 27.328 1.00 7.71 86 THR A C 1
ATOM 646 O O . THR A 1 86 ? 11.124 -5.239 28.247 1.00 8.22 86 THR A O 1
ATOM 650 N N . ASN A 1 87 ? 10.564 -5.329 26.051 1.00 7.08 87 ASN A N 1
ATOM 651 C CA . ASN A 1 87 ? 11.520 -4.402 25.558 1.00 7.85 87 ASN A CA 1
ATOM 652 C C . ASN A 1 87 ? 11.072 -3.004 25.911 1.00 8.54 87 ASN A C 1
ATOM 653 O O . ASN A 1 87 ? 9.965 -2.611 25.573 1.00 9.06 87 ASN A O 1
ATOM 658 N N . ASN A 1 88 ? 11.922 -2.257 26.615 1.00 8.51 88 ASN A N 1
ATOM 659 C CA . ASN A 1 88 ? 11.619 -0.868 26.997 1.00 8.08 88 ASN A CA 1
ATOM 660 C C . ASN A 1 88 ? 11.902 0.168 25.886 1.00 8.79 88 ASN A C 1
ATOM 661 O O . ASN A 1 88 ? 11.579 1.334 26.092 1.00 10.42 88 ASN A O 1
ATOM 666 N N . GLY A 1 89 ? 12.518 -0.245 24.775 1.00 8.61 89 GLY A N 1
ATOM 667 C CA . GLY A 1 89 ? 12.743 0.607 23.590 1.00 7.37 89 GLY A CA 1
ATOM 668 C C . GLY A 1 89 ? 14.101 1.238 23.493 1.00 8.41 89 GLY A C 1
ATOM 669 O O . GLY A 1 89 ? 14.403 1.835 22.460 1.00 9.26 89 GLY A O 1
ATOM 670 N N . ASN A 1 90 ? 14.898 1.086 24.548 1.00 7.95 90 ASN A N 1
ATOM 671 C CA . ASN A 1 90 ? 16.153 1.816 24.725 1.00 8.42 90 ASN A CA 1
ATOM 672 C C . ASN A 1 90 ? 17.318 0.894 25.122 1.00 7.67 90 ASN A C 1
ATOM 673 O O . ASN A 1 90 ? 18.167 1.247 25.918 1.00 6.98 90 ASN A O 1
ATOM 678 N N . ASN A 1 91 ? 17.343 -0.336 24.575 1.00 6.62 91 ASN A N 1
ATOM 679 C CA . ASN A 1 91 ? 18.356 -1.329 24.932 1.00 6.61 91 ASN A CA 1
ATOM 680 C C . ASN A 1 91 ? 18.282 -1.744 26.412 1.00 7.10 91 ASN A C 1
ATOM 681 O O . ASN A 1 91 ? 19.264 -2.111 27.028 1.00 8.49 91 ASN A O 1
ATOM 686 N N . THR A 1 92 ? 17.089 -1.634 26.963 1.00 7.36 92 THR A N 1
ATOM 687 C CA . THR A 1 92 ? 16.798 -2.203 28.310 1.00 7.25 92 THR A CA 1
ATOM 688 C C . THR A 1 92 ? 15.515 -2.993 28.211 1.00 6.31 92 THR A C 1
ATOM 689 O O . THR A 1 92 ? 14.669 -2.795 27.317 1.00 7.25 92 THR A O 1
ATOM 693 N N . PHE A 1 93 ? 15.362 -3.887 29.184 1.00 6.91 93 PHE A N 1
ATOM 694 C CA . PHE A 1 93 ? 14.211 -4.762 29.266 1.00 7.08 93 PHE A CA 1
ATOM 695 C C . PHE A 1 93 ? 13.705 -4.803 30.713 1.00 6.31 93 PHE A C 1
ATOM 696 O O . PHE A 1 93 ? 14.456 -4.579 31.646 1.00 8.71 93 PHE A O 1
ATOM 704 N N . VAL A 1 94 ? 12.442 -5.144 30.851 1.00 8.64 94 VAL A N 1
ATOM 705 C CA . VAL A 1 94 ? 11.864 -5.239 32.192 1.00 9.05 94 VAL A CA 1
ATOM 706 C C . VAL A 1 94 ? 12.546 -6.393 32.953 1.00 7.96 94 VAL A C 1
ATOM 707 O O . VAL A 1 94 ? 12.778 -7.469 32.407 1.00 6.97 94 VAL A O 1
ATOM 713 N N . ASP A 1 95 ? 12.816 -6.203 34.251 1.00 8.02 95 ASP A N 1
ATOM 714 C CA . ASP A 1 95 ? 13.499 -7.192 35.047 1.00 8.10 95 ASP A CA 1
ATOM 715 C C . ASP A 1 95 ? 13.082 -6.924 36.483 1.00 8.91 95 ASP A C 1
ATOM 716 O O . ASP A 1 95 ? 13.251 -5.808 36.973 1.00 11.84 95 ASP A O 1
ATOM 721 N N . PRO A 1 96 ? 12.492 -7.923 37.159 1.00 9.89 96 PRO A N 1
ATOM 722 C CA . PRO A 1 96 ? 12.221 -9.291 36.715 1.00 9.23 96 PRO A CA 1
ATOM 723 C C . PRO A 1 96 ? 11.153 -9.420 35.633 1.00 8.55 96 PRO A C 1
ATOM 724 O O . PRO A 1 96 ? 10.271 -8.563 35.496 1.00 8.74 96 PRO A O 1
ATOM 728 N N . PRO A 1 97 ? 11.198 -10.533 34.877 1.00 8.19 97 PRO A N 1
ATOM 729 C CA . PRO A 1 97 ? 10.110 -10.868 33.965 1.00 8.07 97 PRO A CA 1
ATOM 730 C C . PRO A 1 97 ? 8.805 -11.111 34.725 1.00 8.98 97 PRO A C 1
ATOM 731 O O . PRO A 1 97 ? 8.854 -11.285 35.959 1.00 8.20 97 PRO A O 1
ATOM 735 N N . LYS A 1 98 ? 7.697 -11.107 33.987 1.00 9.47 98 LYS A N 1
ATOM 736 C CA . LYS A 1 98 ? 6.353 -11.365 34.495 1.00 10.88 98 LYS A CA 1
ATOM 737 C C . LYS A 1 98 ? 5.913 -12.739 34.052 1.00 9.23 98 LYS A C 1
ATOM 738 O O . LYS A 1 98 ? 6.146 -13.126 32.910 1.00 7.54 98 LYS A O 1
ATOM 744 N N . MET A 1 99 ? 5.246 -13.480 34.938 1.00 9.44 99 MET A N 1
ATOM 745 C CA . MET A 1 99 ? 4.743 -14.803 34.615 1.00 9.59 99 MET A CA 1
ATOM 746 C C . MET A 1 99 ? 3.347 -14.621 34.012 1.00 9.98 99 MET A C 1
ATOM 747 O O . MET A 1 99 ? 2.439 -14.179 34.699 1.00 10.31 99 MET A O 1
ATOM 752 N N . VAL A 1 100 ? 3.204 -14.878 32.714 1.00 9.03 100 VAL A N 1
ATOM 753 C CA . VAL A 1 100 ? 1.989 -14.498 31.997 1.00 8.76 100 VAL A CA 1
ATOM 754 C C . VAL A 1 100 ? 1.039 -15.681 31.857 1.00 8.43 100 VAL A C 1
ATOM 755 O O . VAL A 1 100 ? -0.153 -15.487 31.512 1.00 8.89 100 VAL A O 1
ATOM 759 N N . LEU A 1 101 ? 1.537 -16.899 32.041 1.00 8.18 101 LEU A N 1
ATOM 760 C CA . LEU A 1 101 ? 0.702 -18.080 31.883 1.00 9.03 101 LEU A CA 1
ATOM 761 C C . LEU A 1 101 ? 1.340 -19.301 32.515 1.00 9.88 101 LEU A C 1
ATOM 762 O O . LEU A 1 101 ? 2.473 -19.678 32.188 1.00 9.54 101 LEU A O 1
ATOM 767 N N . ALA A 1 102 ? 0.619 -19.936 33.455 1.00 9.30 102 ALA A N 1
ATOM 768 C CA . ALA A 1 102 ? 1.068 -21.171 34.086 1.00 10.06 102 ALA A CA 1
ATOM 769 C C . ALA A 1 102 ? 0.662 -22.379 33.252 1.00 9.64 102 ALA A C 1
ATOM 770 O O . ALA A 1 102 ? -0.225 -23.188 33.614 1.00 11.35 102 ALA A O 1
ATOM 772 N N . ASN A 1 103 ? 1.308 -22.490 32.096 1.00 8.36 103 ASN A N 1
ATOM 773 C CA . ASN A 1 103 ? 1.173 -23.591 31.165 1.00 7.50 103 ASN A CA 1
ATOM 774 C C . ASN A 1 103 ? 2.434 -23.634 30.276 1.00 6.95 103 ASN A C 1
ATOM 775 O O . ASN A 1 103 ? 3.312 -22.789 30.418 1.00 6.37 103 ASN A O 1
ATOM 780 N N . PHE A 1 104 ? 2.499 -24.594 29.352 1.00 7.18 104 PHE A N 1
ATOM 781 C CA . PHE A 1 104 ? 3.604 -24.754 28.419 1.00 7.07 104 PHE A CA 1
ATOM 782 C C . PHE A 1 104 ? 4.952 -24.876 29.137 1.00 6.49 104 PHE A C 1
ATOM 783 O O . PHE A 1 104 ? 5.977 -24.433 28.626 1.00 6.61 104 PHE A O 1
ATOM 791 N N . ALA A 1 105 ? 4.962 -25.472 30.322 1.00 5.77 105 ALA A N 1
ATOM 792 C CA . ALA A 1 105 ? 6.168 -25.493 31.135 1.00 6.11 105 ALA A CA 1
ATOM 793 C C . ALA A 1 105 ? 6.424 -26.871 31.721 1.00 6.52 105 ALA A C 1
ATOM 794 O O . ALA A 1 105 ? 5.542 -27.714 31.785 1.00 7.74 105 ALA A O 1
ATOM 796 N N . TYR A 1 106 ? 7.650 -27.054 32.183 1.00 7.38 106 TYR A N 1
ATOM 797 C CA . TYR A 1 106 ? 8.090 -28.333 32.685 1.00 7.79 106 TYR A CA 1
ATOM 798 C C . TYR A 1 106 ? 7.173 -28.814 33.808 1.00 8.57 106 TYR A C 1
ATOM 799 O O . TYR A 1 106 ? 6.768 -29.973 33.796 1.00 9.07 106 TYR A O 1
ATOM 808 N N . ALA A 1 107 ? 6.801 -27.935 34.732 1.00 9.41 107 ALA A N 1
ATOM 809 C CA . ALA A 1 107 ? 5.862 -28.299 35.828 1.00 11.20 107 ALA A CA 1
ATOM 810 C C . ALA A 1 107 ? 4.510 -27.603 35.739 1.00 11.25 107 ALA A C 1
ATOM 811 O O . ALA A 1 107 ? 3.828 -27.406 36.750 1.00 13.23 107 ALA A O 1
ATOM 813 N N . ALA A 1 108 ? 4.081 -27.278 34.536 1.00 9.48 108 ALA A N 1
ATOM 814 C CA . ALA A 1 108 ? 2.749 -26.771 34.310 1.00 8.98 108 ALA A CA 1
ATOM 815 C C . ALA A 1 108 ? 2.349 -27.260 32.939 1.00 9.56 108 ALA A C 1
ATOM 816 O O . ALA A 1 108 ? 2.619 -26.632 31.911 1.00 7.84 108 ALA A O 1
ATOM 818 N N . GLY A 1 109 ? 1.710 -28.436 32.927 1.00 9.51 109 GLY A N 1
ATOM 819 C CA . GLY A 1 109 ? 1.320 -29.100 31.706 1.00 8.92 109 GLY A CA 1
ATOM 820 C C . GLY A 1 109 ? 2.253 -30.186 31.235 1.00 9.43 109 GLY A C 1
ATOM 821 O O . GLY A 1 109 ? 2.035 -30.759 30.160 1.00 10.72 109 GLY A O 1
ATOM 822 N N . GLY A 1 110 ? 3.309 -30.446 31.994 1.00 9.03 110 GLY A N 1
ATOM 823 C CA . GLY A 1 110 ? 4.220 -31.535 31.707 1.00 8.28 110 GLY A CA 1
ATOM 824 C C . GLY A 1 110 ? 4.980 -31.441 30.396 1.00 8.49 110 GLY A C 1
ATOM 825 O O . GLY A 1 110 ? 5.262 -32.470 29.749 1.00 8.76 110 GLY A O 1
ATOM 826 N N . TRP A 1 111 ? 5.375 -30.213 30.026 1.00 7.65 111 TRP A N 1
ATOM 827 C CA . TRP A 1 111 ? 6.014 -30.020 28.721 1.00 7.63 111 TRP A CA 1
ATOM 828 C C . TRP A 1 111 ? 7.472 -30.448 28.836 1.00 6.57 111 TRP A C 1
ATOM 829 O O . TRP A 1 111 ? 8.124 -30.202 29.852 1.00 8.07 111 TRP A O 1
ATOM 840 N N . ARG A 1 112 ? 7.974 -31.080 27.779 1.00 7.22 112 ARG A N 1
ATOM 841 C CA . ARG A 1 112 ? 9.268 -31.728 27.743 1.00 7.41 112 ARG A CA 1
ATOM 842 C C . ARG A 1 112 ? 9.978 -31.371 26.438 1.00 8.41 112 ARG A C 1
ATOM 843 O O . ARG A 1 112 ? 9.448 -31.545 25.346 1.00 8.02 112 ARG A O 1
ATOM 851 N N . VAL A 1 113 ? 11.206 -30.884 26.566 1.00 8.51 113 VAL A N 1
ATOM 852 C CA . VAL A 1 113 ? 11.985 -30.501 25.405 1.00 9.70 113 VAL A CA 1
ATOM 853 C C . VAL A 1 113 ? 12.195 -31.674 24.456 1.00 10.08 113 VAL A C 1
ATOM 854 O O . VAL A 1 113 ? 12.225 -31.468 23.255 1.00 12.53 113 VAL A O 1
ATOM 858 N N . GLU A 1 114 ? 12.273 -32.904 24.990 1.00 10.92 114 GLU A N 1
ATOM 859 C CA . GLU A 1 114 ? 12.565 -34.049 24.148 1.00 12.41 114 GLU A CA 1
ATOM 860 C C . GLU A 1 114 ? 11.329 -34.634 23.470 1.00 12.52 114 GLU A C 1
ATOM 861 O O . GLU A 1 114 ? 11.468 -35.551 22.636 1.00 14.45 114 GLU A O 1
ATOM 867 N N . LYS A 1 115 ? 10.131 -34.143 23.822 1.00 11.18 115 LYS A N 1
ATOM 868 C CA . LYS A 1 115 ? 8.859 -34.622 23.257 1.00 11.11 115 LYS A CA 1
ATOM 869 C C . LYS A 1 115 ? 8.027 -33.561 22.521 1.00 9.75 115 LYS A C 1
ATOM 870 O O . LYS A 1 115 ? 7.142 -33.904 21.712 1.00 10.25 115 LYS A O 1
ATOM 876 N N . HIS A 1 116 ? 8.243 -32.287 22.852 1.00 7.59 116 HIS A N 1
ATOM 877 C CA . HIS A 1 116 ? 7.331 -31.224 22.490 1.00 6.49 116 HIS A CA 1
ATOM 878 C C . HIS A 1 116 ? 8.120 -30.071 21.897 1.00 5.61 116 HIS A C 1
ATOM 879 O O . HIS A 1 116 ? 9.333 -29.935 22.180 1.00 6.67 116 HIS A O 1
ATOM 886 N N . ILE A 1 117 ? 7.417 -29.218 21.165 1.00 5.99 117 ILE A N 1
ATOM 887 C CA . ILE A 1 117 ? 8.001 -28.015 20.542 1.00 4.37 117 ILE A CA 1
ATOM 888 C C . ILE A 1 117 ? 7.191 -26.791 20.971 1.00 5.42 117 ILE A C 1
ATOM 889 O O . ILE A 1 117 ? 5.958 -26.823 20.902 1.00 6.16 117 ILE A O 1
ATOM 894 N N . ARG A 1 118 ? 7.890 -25.725 21.364 1.00 5.40 118 ARG A N 1
ATOM 895 C CA . ARG A 1 118 ? 7.288 -24.480 21.770 1.00 4.17 118 ARG A CA 1
ATOM 896 C C . ARG A 1 118 ? 7.841 -23.312 20.944 1.00 5.41 118 ARG A C 1
ATOM 897 O O . ARG A 1 118 ? 9.071 -23.137 20.879 1.00 6.12 118 ARG A O 1
ATOM 905 N N . PHE A 1 119 ? 6.923 -22.595 20.286 1.00 5.99 119 PHE A N 1
ATOM 906 C CA . PHE A 1 119 ? 7.222 -21.433 19.472 1.00 5.57 119 PHE A CA 1
ATOM 907 C C . PHE A 1 119 ? 6.411 -20.241 19.933 1.00 7.13 119 PHE A C 1
ATOM 908 O O . PHE A 1 119 ? 5.407 -20.400 20.620 1.00 7.01 119 PHE A O 1
ATOM 916 N N . MET A 1 120 ? 6.845 -19.053 19.507 1.00 6.67 120 MET A N 1
ATOM 917 C CA . MET A 1 120 ? 6.013 -17.843 19.585 1.00 7.86 120 MET A CA 1
ATOM 918 C C . MET A 1 120 ? 5.742 -17.390 18.163 1.00 7.78 120 MET A C 1
ATOM 919 O O . MET A 1 120 ? 6.657 -17.381 17.339 1.00 9.29 120 MET A O 1
ATOM 924 N N . ALA A 1 121 ? 4.500 -17.053 17.835 1.00 7.97 121 ALA A N 1
ATOM 925 C CA . ALA A 1 121 ? 4.147 -16.700 16.466 1.00 7.66 121 ALA A CA 1
ATOM 926 C C . ALA A 1 121 ? 2.862 -15.896 16.428 1.00 7.38 121 ALA A C 1
ATOM 927 O O . ALA A 1 121 ? 1.898 -16.197 17.162 1.00 8.91 121 ALA A O 1
ATOM 929 N N . ASP A 1 122 ? 2.829 -14.886 15.550 1.00 9.32 122 ASP A N 1
ATOM 930 C CA . ASP A 1 122 ? 1.605 -14.111 15.320 1.00 10.28 122 ASP A CA 1
ATOM 931 C C . ASP A 1 122 ? 0.739 -14.926 14.396 1.00 9.70 122 ASP A C 1
ATOM 932 O O . ASP A 1 122 ? 0.901 -14.869 13.198 1.00 12.51 122 ASP A O 1
ATOM 937 N N . LEU A 1 123 ? -0.172 -15.698 14.980 1.00 10.25 123 LEU A N 1
ATOM 938 C CA . LEU A 1 123 ? -0.984 -16.645 14.229 1.00 10.21 123 LEU A CA 1
ATOM 939 C C . LEU A 1 123 ? -2.328 -16.145 13.707 1.00 10.22 123 LEU A C 1
ATOM 940 O O . LEU A 1 123 ? -2.986 -16.836 12.892 1.00 10.26 123 LEU A O 1
ATOM 945 N N . ARG A 1 124 ? -2.715 -14.945 14.123 1.00 10.34 124 ARG A N 1
ATOM 946 C CA . ARG A 1 124 ? -4.068 -14.425 13.860 1.00 11.14 124 ARG A CA 1
ATOM 947 C C . ARG A 1 124 ? -4.044 -13.011 13.317 1.00 12.41 124 ARG A C 1
ATOM 948 O O . ARG A 1 124 ? -5.081 -12.347 13.330 1.00 13.66 124 ARG A O 1
ATOM 956 N N . LYS A 1 125 ? -2.895 -12.546 12.835 1.00 12.97 125 LYS A N 1
ATOM 957 C CA . LYS A 1 125 ? -2.780 -11.171 12.300 1.00 13.92 125 LYS A CA 1
ATOM 958 C C . LYS A 1 125 ? -3.137 -10.064 13.266 1.00 14.04 125 LYS A C 1
ATOM 959 O O . LYS A 1 125 ? -3.744 -9.051 12.902 1.00 14.49 125 LYS A O 1
ATOM 965 N N . THR A 1 126 ? -2.742 -10.232 14.508 1.00 13.04 126 THR A N 1
ATOM 966 C CA . THR A 1 126 ? -2.983 -9.203 15.493 1.00 12.92 126 THR A CA 1
ATOM 967 C C . THR A 1 126 ? -1.801 -8.269 15.631 1.00 12.57 126 THR A C 1
ATOM 968 O O . THR A 1 126 ? -1.934 -7.234 16.292 1.00 14.15 126 THR A O 1
ATOM 972 N N . GLY A 1 127 ? -0.656 -8.665 15.083 1.00 12.25 127 GLY A N 1
ATOM 973 C CA . GLY A 1 127 ? 0.606 -7.987 15.290 1.00 12.74 127 GLY A CA 1
ATOM 974 C C . GLY A 1 127 ? 1.360 -8.448 16.527 1.00 11.92 127 GLY A C 1
ATOM 975 O O . GLY A 1 127 ? 2.465 -7.983 16.782 1.00 12.88 127 GLY A O 1
ATOM 976 N N . ARG A 1 128 ? 0.756 -9.343 17.300 1.00 11.23 128 ARG A N 1
ATOM 977 C CA . ARG A 1 128 ? 1.382 -9.851 18.530 1.00 10.24 128 ARG A CA 1
ATOM 978 C C . ARG A 1 128 ? 1.582 -11.356 18.425 1.00 9.47 128 ARG A C 1
ATOM 979 O O . ARG A 1 128 ? 0.759 -12.069 17.835 1.00 8.76 128 ARG A O 1
ATOM 987 N N . ALA A 1 129 ? 2.627 -11.854 19.079 1.00 8.60 129 ALA A N 1
ATOM 988 C CA . ALA A 1 129 ? 2.949 -13.272 19.068 1.00 7.90 129 ALA A CA 1
ATOM 989 C C . ALA A 1 129 ? 2.109 -14.044 20.087 1.00 7.62 129 ALA A C 1
ATOM 990 O O . ALA A 1 129 ? 2.117 -13.727 21.290 1.00 7.70 129 ALA A O 1
ATOM 992 N N . ASP A 1 130 ? 1.394 -15.051 19.600 1.00 7.27 130 ASP A N 1
ATOM 993 C CA . ASP A 1 130 ? 0.712 -16.016 20.433 1.00 7.45 130 ASP A CA 1
ATOM 994 C C . ASP A 1 130 ? 1.703 -17.111 20.819 1.00 7.68 130 ASP A C 1
ATOM 995 O O . ASP A 1 130 ? 2.750 -17.301 20.181 1.00 7.73 130 ASP A O 1
ATOM 1000 N N . ILE A 1 131 ? 1.363 -17.853 21.877 1.00 7.55 131 ILE A N 1
ATOM 1001 C CA . ILE A 1 131 ? 2.139 -19.035 22.244 1.00 7.41 131 ILE A CA 1
ATOM 1002 C C . ILE A 1 131 ? 1.607 -20.227 21.461 1.00 9.38 131 ILE A C 1
ATOM 1003 O O . ILE A 1 131 ? 0.397 -20.422 21.414 1.00 9.41 131 ILE A O 1
ATOM 1008 N N . VAL A 1 132 ? 2.469 -21.007 20.845 1.00 9.13 132 VAL A N 1
ATOM 1009 C CA . VAL A 1 132 ? 2.084 -22.179 20.032 1.00 10.55 132 VAL A CA 1
ATOM 1010 C C . VAL A 1 132 ? 2.958 -23.325 20.461 1.00 10.05 132 VAL A C 1
ATOM 1011 O O . VAL A 1 132 ? 4.194 -23.216 20.429 1.00 10.54 132 VAL A O 1
ATOM 1015 N N . GLY A 1 133 ? 2.366 -24.430 20.877 1.00 8.04 133 GLY A N 1
ATOM 1016 C CA . GLY A 1 133 ? 3.105 -25.622 21.307 1.00 8.76 133 GLY A CA 1
ATOM 1017 C C . GLY A 1 133 ? 2.598 -26.841 20.611 1.00 6.90 133 GLY A C 1
ATOM 1018 O O . GLY A 1 133 ? 1.404 -27.023 20.517 1.00 7.76 133 GLY A O 1
ATOM 1019 N N . PHE A 1 134 ? 3.519 -27.680 20.142 1.00 6.18 134 PHE A N 1
ATOM 1020 C CA . PHE A 1 134 ? 3.226 -29.027 19.655 1.00 7.01 134 PHE A CA 1
ATOM 1021 C C . PHE A 1 134 ? 3.406 -29.890 20.899 1.00 6.98 134 PHE A C 1
ATOM 1022 O O . PHE A 1 134 ? 4.518 -30.222 21.259 1.00 7.39 134 PHE A O 1
ATOM 1030 N N . GLY A 1 135 ? 2.295 -30.243 21.555 1.00 7.99 135 GLY A N 1
ATOM 1031 C CA . GLY A 1 135 ? 2.343 -30.862 22.862 1.00 8.94 135 GLY A CA 1
ATOM 1032 C C . GLY A 1 135 ? 2.003 -32.340 22.728 1.00 9.78 135 GLY A C 1
ATOM 1033 O O . GLY A 1 135 ? 2.352 -33.004 21.726 1.00 10.90 135 GLY A O 1
ATOM 1034 N N . ASP A 1 136 ? 1.326 -32.891 23.748 1.00 12.05 136 ASP A N 1
ATOM 1035 C CA . ASP A 1 136 ? 1.001 -34.289 23.691 1.00 13.16 136 ASP A CA 1
ATOM 1036 C C . ASP A 1 136 ? -0.247 -34.550 22.819 1.00 12.09 136 ASP A C 1
ATOM 1037 O O . ASP A 1 136 ? -0.156 -35.305 21.872 1.00 11.99 136 ASP A O 1
ATOM 1042 N N . GLY A 1 137 ? -1.339 -33.835 23.046 1.00 11.83 137 GLY A N 1
ATOM 1043 C CA . GLY A 1 137 ? -2.610 -34.105 22.347 1.00 12.59 137 GLY A CA 1
ATOM 1044 C C . GLY A 1 137 ? -2.766 -33.462 20.983 1.00 12.70 137 GLY A C 1
ATOM 1045 O O . GLY A 1 137 ? -3.751 -33.697 20.277 1.00 14.01 137 GLY A O 1
ATOM 1046 N N . GLY A 1 138 ? -1.843 -32.593 20.632 1.00 11.70 138 GLY A N 1
ATOM 1047 C CA . GLY A 1 138 ? -1.946 -31.879 19.374 1.00 10.97 138 GLY A CA 1
ATOM 1048 C C . GLY A 1 138 ? -1.187 -30.567 19.472 1.00 10.22 138 GLY A C 1
ATOM 1049 O O . GLY A 1 138 ? -0.272 -30.417 20.281 1.00 11.44 138 GLY A O 1
ATOM 1050 N N . ILE A 1 139 ? -1.609 -29.618 18.671 1.00 8.80 139 ILE A N 1
ATOM 1051 C CA . ILE A 1 139 ? -1.096 -28.244 18.730 1.00 8.60 139 ILE A CA 1
ATOM 1052 C C . ILE A 1 139 ? -1.999 -27.411 19.649 1.00 9.11 139 ILE A C 1
ATOM 1053 O O . ILE A 1 139 ? -3.213 -27.411 19.472 1.00 9.36 139 ILE A O 1
ATOM 1058 N N . TYR A 1 140 ? -1.429 -26.752 20.639 1.00 8.39 140 TYR A N 1
ATOM 1059 C CA . TYR A 1 140 ? -2.135 -25.891 21.551 1.00 10.20 140 TYR A CA 1
ATOM 1060 C C . TYR A 1 140 ? -1.706 -24.470 21.359 1.00 8.04 140 TYR A C 1
ATOM 1061 O O . TYR A 1 140 ? -0.498 -24.201 21.153 1.00 9.14 140 TYR A O 1
ATOM 1070 N N . ILE A 1 141 ? -2.631 -23.545 21.481 1.00 8.64 141 ILE A N 1
ATOM 1071 C CA . ILE A 1 141 ? -2.335 -22.138 21.386 1.00 9.30 141 ILE A CA 1
ATOM 1072 C C . ILE A 1 141 ? -2.834 -21.406 22.588 1.00 10.02 141 ILE A C 1
ATOM 1073 O O . ILE A 1 141 ? -3.942 -21.711 23.075 1.00 12.32 141 ILE A O 1
ATOM 1078 N N . SER A 1 142 ? -2.044 -20.461 23.092 1.00 8.54 142 SER A N 1
ATOM 1079 C CA . SER A 1 142 ? -2.539 -19.464 24.013 1.00 7.72 142 SER A CA 1
ATOM 1080 C C . SER A 1 142 ? -2.574 -18.105 23.308 1.00 9.30 142 SER A C 1
ATOM 1081 O O . SER A 1 142 ? -1.530 -17.589 22.861 1.00 9.00 142 SER A O 1
ATOM 1084 N N . ARG A 1 143 ? -3.756 -17.518 23.221 1.00 9.40 143 ARG A N 1
ATOM 1085 C CA . ARG A 1 143 ? -3.920 -16.269 22.516 1.00 9.29 143 ARG A CA 1
ATOM 1086 C C . ARG A 1 143 ? -3.322 -15.145 23.323 1.00 9.59 143 ARG A C 1
ATOM 1087 O O . ARG A 1 143 ? -3.603 -15.007 24.503 1.00 9.04 143 ARG A O 1
ATOM 1095 N N . ASN A 1 144 ? -2.519 -14.324 22.659 1.00 9.20 144 ASN A N 1
ATOM 1096 C CA . ASN A 1 144 ? -2.020 -13.106 23.214 1.00 10.14 144 ASN A CA 1
ATOM 1097 C C . ASN A 1 144 ? -3.081 -12.023 22.993 1.00 10.16 144 ASN A C 1
ATOM 1098 O O . ASN A 1 144 ? -3.232 -11.538 21.866 1.00 10.12 144 ASN A O 1
ATOM 1103 N N . ASN A 1 145 ? -3.806 -11.663 24.048 1.00 10.81 145 ASN A N 1
ATOM 1104 C CA . ASN A 1 145 ? -4.892 -10.690 23.936 1.00 12.36 145 ASN A CA 1
ATOM 1105 C C . ASN A 1 145 ? -4.437 -9.253 24.194 1.00 14.08 145 ASN A C 1
ATOM 1106 O O . ASN A 1 145 ? -5.260 -8.323 24.221 1.00 15.90 145 ASN A O 1
ATOM 1111 N N . GLY A 1 146 ? -3.143 -9.048 24.394 1.00 14.39 146 GLY A N 1
ATOM 1112 C CA . GLY A 1 146 ? -2.594 -7.696 24.576 1.00 14.75 146 GLY A CA 1
ATOM 1113 C C . GLY A 1 146 ? -2.422 -7.401 26.044 1.00 14.82 146 GLY A C 1
ATOM 1114 O O . GLY A 1 146 ? -3.019 -8.081 26.894 1.00 15.52 146 GLY A O 1
ATOM 1115 N N . GLY A 1 147 ? -1.568 -6.410 26.319 1.00 16.85 147 GLY A N 1
ATOM 1116 C CA . GLY A 1 147 ? -1.264 -6.002 27.696 1.00 17.41 147 GLY A CA 1
ATOM 1117 C C . GLY A 1 147 ? -0.811 -7.128 28.600 1.00 17.31 147 GLY A C 1
ATOM 1118 O O . GLY A 1 147 ? -1.106 -7.132 29.791 1.00 19.52 147 GLY A O 1
ATOM 1119 N N . GLY A 1 148 ? -0.088 -8.099 28.057 1.00 16.18 148 GLY A N 1
ATOM 1120 C CA . GLY A 1 148 ? 0.393 -9.231 28.851 1.00 16.19 148 GLY A CA 1
ATOM 1121 C C . GLY A 1 148 ? -0.644 -10.263 29.234 1.00 14.83 148 GLY A C 1
ATOM 1122 O O . GLY A 1 148 ? -0.388 -11.116 30.088 1.00 15.48 148 GLY A O 1
ATOM 1123 N N . GLN A 1 149 ? -1.836 -10.183 28.629 1.00 13.77 149 GLN A N 1
ATOM 1124 C CA . GLN A 1 149 ? -2.911 -11.097 28.952 1.00 13.53 149 GLN A CA 1
ATOM 1125 C C . GLN A 1 149 ? -2.898 -12.182 27.918 1.00 13.17 149 GLN A C 1
ATOM 1126 O O . GLN A 1 149 ? -3.191 -11.966 26.747 1.00 14.19 149 GLN A O 1
ATOM 1132 N N . PHE A 1 150 ? -2.522 -13.365 28.368 1.00 12.49 150 PHE A N 1
ATOM 1133 C CA . PHE A 1 150 ? -2.573 -14.586 27.568 1.00 11.76 150 PHE A CA 1
ATOM 1134 C C . PHE A 1 150 ? -3.738 -15.472 28.023 1.00 12.72 150 PHE A C 1
ATOM 1135 O O . PHE A 1 150 ? -3.916 -15.726 29.222 1.00 13.45 150 PHE A O 1
ATOM 1143 N N . ALA A 1 151 ? -4.548 -15.924 27.075 1.00 12.55 151 ALA A N 1
ATOM 1144 C CA . ALA A 1 151 ? -5.758 -16.680 27.419 1.00 13.00 151 ALA A CA 1
ATOM 1145 C C . ALA A 1 151 ? -5.412 -18.128 27.721 1.00 13.20 151 ALA A C 1
ATOM 1146 O O . ALA A 1 151 ? -4.354 -18.623 27.322 1.00 12.25 151 ALA A O 1
ATOM 1148 N N . PRO A 1 152 ? -6.302 -18.825 28.449 1.00 14.49 152 PRO A N 1
ATOM 1149 C CA . PRO A 1 152 ? -6.074 -20.233 28.636 1.00 14.15 152 PRO A CA 1
ATOM 1150 C C . PRO A 1 152 ? -5.877 -20.993 27.318 1.00 14.24 152 PRO A C 1
ATOM 1151 O O . PRO A 1 152 ? -6.519 -20.712 26.293 1.00 12.79 152 PRO A O 1
ATOM 1155 N N . ALA A 1 153 ? -4.985 -21.967 27.359 1.00 14.95 153 ALA A N 1
ATOM 1156 C CA . ALA A 1 153 ? -4.593 -22.735 26.186 1.00 15.67 153 ALA A CA 1
ATOM 1157 C C . ALA A 1 153 ? -5.814 -23.432 25.605 1.00 16.41 153 ALA A C 1
ATOM 1158 O O . ALA A 1 153 ? -6.591 -24.021 26.376 1.00 16.31 153 ALA A O 1
ATOM 1160 N N . GLN A 1 154 ? -6.000 -23.321 24.278 1.00 17.49 154 GLN A N 1
ATOM 1161 C CA . GLN A 1 154 ? -7.035 -24.027 23.477 1.00 17.86 154 GLN A CA 1
ATOM 1162 C C . GLN A 1 154 ? -6.316 -24.977 22.464 1.00 18.16 154 GLN A C 1
ATOM 1163 O O . GLN A 1 154 ? -5.267 -24.632 21.901 1.00 16.66 154 GLN A O 1
ATOM 1169 N N . LEU A 1 155 ? -6.834 -26.190 22.273 1.00 16.74 155 LEU A N 1
ATOM 1170 C CA . LEU A 1 155 ? -6.359 -27.120 21.252 1.00 17.14 155 LEU A CA 1
ATOM 1171 C C . LEU A 1 155 ? -6.654 -26.553 19.866 1.00 15.87 155 LEU A C 1
ATOM 1172 O O . LEU A 1 155 ? -7.801 -26.291 19.505 1.00 17.95 155 LEU A O 1
ATOM 1177 N N . ALA A 1 156 ? -5.601 -26.258 19.105 1.00 12.99 156 ALA A N 1
ATOM 1178 C CA . ALA A 1 156 ? -5.730 -25.737 17.746 1.00 11.74 156 ALA A CA 1
ATOM 1179 C C . ALA A 1 156 ? -5.972 -26.820 16.693 1.00 11.41 156 ALA A C 1
ATOM 1180 O O . ALA A 1 156 ? -6.625 -26.550 15.684 1.00 12.11 156 ALA A O 1
ATOM 1182 N N . LEU A 1 157 ? -5.417 -28.016 16.917 1.00 10.16 157 LEU A N 1
ATOM 1183 C CA . LEU A 1 157 ? -5.559 -29.180 16.009 1.00 10.20 157 LEU A CA 1
ATOM 1184 C C . LEU A 1 157 ? -5.088 -30.428 16.715 1.00 11.40 157 LEU A C 1
ATOM 1185 O O . LEU A 1 157 ? -4.039 -30.419 17.357 1.00 11.26 157 LEU A O 1
ATOM 1190 N N . ASN A 1 158 ? -5.859 -31.504 16.635 1.00 11.01 158 ASN A N 1
ATOM 1191 C CA . ASN A 1 158 ? -5.497 -32.763 17.254 1.00 12.15 158 ASN A CA 1
ATOM 1192 C C . ASN A 1 158 ? -4.613 -33.579 16.335 1.00 12.39 158 ASN A C 1
ATOM 1193 O O . ASN A 1 158 ? -4.910 -34.725 15.954 1.00 14.09 158 ASN A O 1
ATOM 1198 N N . ASN A 1 159 ? -3.502 -32.970 15.941 1.00 10.32 159 ASN A N 1
ATOM 1199 C CA . ASN A 1 159 ? -2.532 -33.650 15.126 1.00 9.19 159 ASN A CA 1
ATOM 1200 C C . ASN A 1 159 ? -1.175 -32.989 15.348 1.00 9.06 159 ASN A C 1
ATOM 1201 O O . ASN A 1 159 ? -1.108 -32.016 16.078 1.00 9.26 159 ASN A O 1
ATOM 1206 N N . PHE A 1 160 ? -0.144 -33.595 14.770 1.00 8.87 160 PHE A N 1
ATOM 1207 C CA . PHE A 1 160 ? 1.250 -33.127 14.930 1.00 9.31 160 PHE A CA 1
ATOM 1208 C C . PHE A 1 160 ? 1.732 -33.138 16.374 1.00 10.49 160 PHE A C 1
ATOM 1209 O O . PHE A 1 160 ? 2.702 -32.495 16.690 1.00 8.71 160 PHE A O 1
ATOM 1217 N N . GLY A 1 161 ? 1.080 -33.919 17.239 1.00 10.72 161 GLY A N 1
ATOM 1218 C CA . GLY A 1 161 ? 1.443 -34.076 18.644 1.00 9.83 161 GLY A CA 1
ATOM 1219 C C . GLY A 1 161 ? 2.088 -35.417 18.940 1.00 10.18 161 GLY A C 1
ATOM 1220 O O . GLY A 1 161 ? 2.082 -36.373 18.127 1.00 10.78 161 GLY A O 1
ATOM 1221 N N . TYR A 1 162 ? 2.640 -35.512 20.135 1.00 10.79 162 TYR A N 1
ATOM 1222 C CA . TYR A 1 162 ? 3.284 -36.746 20.546 1.00 10.62 162 TYR A CA 1
ATOM 1223 C C . TYR A 1 162 ? 2.271 -37.900 20.594 1.00 11.04 162 TYR A C 1
ATOM 1224 O O . TYR A 1 162 ? 2.641 -39.009 20.267 1.00 10.89 162 TYR A O 1
ATOM 1233 N N . ALA A 1 163 ? 1.028 -37.635 20.989 1.00 11.88 163 ALA A N 1
ATOM 1234 C CA . ALA A 1 163 ? -0.034 -38.663 21.086 1.00 12.87 163 ALA A CA 1
ATOM 1235 C C . ALA A 1 163 ? -0.278 -39.305 19.725 1.00 14.13 163 ALA A C 1
ATOM 1236 O O . ALA A 1 163 ? -0.616 -40.501 19.639 1.00 15.90 163 ALA A O 1
ATOM 1238 N N . GLN A 1 164 ? -0.119 -38.522 18.650 1.00 12.41 164 GLN A N 1
ATOM 1239 C CA . GLN A 1 164 ? -0.322 -39.015 17.297 1.00 12.31 164 GLN A CA 1
ATOM 1240 C C . GLN A 1 164 ? 0.916 -39.656 16.698 1.00 11.57 164 GLN A C 1
ATOM 1241 O O . GLN A 1 164 ? 0.919 -40.035 15.524 1.00 13.85 164 GLN A O 1
ATOM 1247 N N . GLY A 1 165 ? 2.000 -39.766 17.462 1.00 10.99 165 GLY A N 1
ATOM 1248 C CA . GLY A 1 165 ? 3.174 -40.490 16.978 1.00 10.71 165 GLY A CA 1
ATOM 1249 C C . GLY A 1 165 ? 4.308 -39.616 16.481 1.00 10.38 165 GLY A C 1
ATOM 1250 O O . GLY A 1 165 ? 5.293 -40.128 16.026 1.00 10.71 165 GLY A O 1
ATOM 1251 N N . TRP A 1 166 ? 4.150 -38.295 16.605 1.00 9.72 166 TRP A N 1
ATOM 1252 C CA . TRP A 1 166 ? 5.218 -37.373 16.165 1.00 9.73 166 TRP A CA 1
ATOM 1253 C C . TRP A 1 166 ? 6.390 -37.395 17.130 1.00 9.57 166 TRP A C 1
ATOM 1254 O O . TRP A 1 166 ? 6.190 -37.314 18.340 1.00 9.02 166 TRP A O 1
ATOM 1265 N N . ARG A 1 167 ? 7.588 -37.584 16.581 1.00 9.77 167 ARG A N 1
ATOM 1266 C CA . ARG A 1 167 ? 8.812 -37.738 17.361 1.00 10.15 167 ARG A CA 1
ATOM 1267 C C . ARG A 1 167 ? 9.946 -36.842 16.891 1.00 10.94 167 ARG A C 1
ATOM 1268 O O . ARG A 1 167 ? 10.228 -36.741 15.678 1.00 9.21 167 ARG A O 1
ATOM 1276 N N . LEU A 1 168 ? 10.621 -36.207 17.843 1.00 10.68 168 LEU A N 1
ATOM 1277 C CA . LEU A 1 168 ? 11.723 -35.345 17.494 1.00 10.98 168 LEU A CA 1
ATOM 1278 C C . LEU A 1 168 ? 12.895 -36.057 16.867 1.00 11.67 168 LEU A C 1
ATOM 1279 O O . LEU A 1 168 ? 13.692 -35.434 16.158 1.00 11.77 168 LEU A O 1
ATOM 1284 N N . ASP A 1 169 ? 13.016 -37.368 17.090 1.00 11.04 169 ASP A N 1
ATOM 1285 C CA . ASP A 1 169 ? 14.120 -38.093 16.500 1.00 11.73 169 ASP A CA 1
ATOM 1286 C C . ASP A 1 169 ? 13.832 -38.620 15.113 1.00 10.84 169 ASP A C 1
ATOM 1287 O O . ASP A 1 169 ? 14.709 -39.235 14.508 1.00 11.44 169 ASP A O 1
ATOM 1292 N N . ARG A 1 170 ? 12.601 -38.428 14.618 1.00 9.01 170 ARG A N 1
ATOM 1293 C CA . ARG A 1 170 ? 12.190 -38.968 13.301 1.00 10.30 170 ARG A CA 1
ATOM 1294 C C . ARG A 1 170 ? 11.599 -37.922 12.356 1.00 8.11 170 ARG A C 1
ATOM 1295 O O . ARG A 1 170 ? 11.642 -38.129 11.150 1.00 7.56 170 ARG A O 1
ATOM 1303 N N . HIS A 1 171 ? 10.966 -36.896 12.925 1.00 7.62 171 HIS A N 1
ATOM 1304 C CA . HIS A 1 171 ? 10.062 -36.025 12.191 1.00 8.44 171 HIS A CA 1
ATOM 1305 C C . HIS A 1 171 ? 10.440 -34.555 12.378 1.00 6.79 171 HIS A C 1
ATOM 1306 O O . HIS A 1 171 ? 11.156 -34.232 13.322 1.00 7.21 171 HIS A O 1
ATOM 1313 N N . LEU A 1 172 ? 9.928 -33.689 11.496 1.00 6.85 172 LEU A N 1
ATOM 1314 C CA . LEU A 1 172 ? 10.182 -32.215 11.578 1.00 6.79 172 LEU A CA 1
ATOM 1315 C C . LEU A 1 172 ? 8.881 -31.460 11.516 1.00 6.88 172 LEU A C 1
ATOM 1316 O O . LEU A 1 172 ? 7.997 -31.854 10.758 1.00 8.49 172 LEU A O 1
ATOM 1321 N N . ARG A 1 173 ? 8.779 -30.362 12.261 1.00 6.20 173 ARG A N 1
ATOM 1322 C CA . ARG A 1 173 ? 7.620 -29.517 12.258 1.00 6.92 173 ARG A CA 1
ATOM 1323 C C . ARG A 1 173 ? 8.005 -28.055 12.123 1.00 6.80 173 ARG A C 1
ATOM 1324 O O . ARG A 1 173 ? 8.999 -27.627 12.745 1.00 7.33 173 ARG A O 1
ATOM 1332 N N . PHE A 1 174 ? 7.311 -27.374 11.236 1.00 6.34 174 PHE A N 1
ATOM 1333 C CA . PHE A 1 174 ? 7.568 -25.969 10.865 1.00 4.99 174 PHE A CA 1
ATOM 1334 C C . PHE A 1 174 ? 6.294 -25.170 10.878 1.00 5.29 174 PHE A C 1
ATOM 1335 O O . PHE A 1 174 ? 5.206 -25.744 10.664 1.00 5.77 174 PHE A O 1
ATOM 1343 N N . LEU A 1 175 ? 6.394 -23.848 10.964 1.00 5.75 175 LEU A N 1
ATOM 1344 C CA . LEU A 1 175 ? 5.349 -22.945 10.633 1.00 5.75 175 LEU A CA 1
ATOM 1345 C C . LEU A 1 175 ? 5.799 -22.076 9.451 1.00 6.22 175 LEU A C 1
ATOM 1346 O O . LEU A 1 175 ? 6.876 -21.485 9.492 1.00 6.95 175 LEU A O 1
ATOM 1351 N N . ALA A 1 176 ? 4.994 -21.995 8.401 1.00 6.25 176 ALA A N 1
ATOM 1352 C CA . ALA A 1 176 ? 5.367 -21.269 7.208 1.00 6.40 176 ALA A CA 1
ATOM 1353 C C . ALA A 1 176 ? 4.095 -21.033 6.392 1.00 7.36 176 ALA A C 1
ATOM 1354 O O . ALA A 1 176 ? 3.200 -21.896 6.410 1.00 7.43 176 ALA A O 1
ATOM 1356 N N . ASP A 1 177 ? 4.042 -19.934 5.652 1.00 7.53 177 ASP A N 1
ATOM 1357 C CA . ASP A 1 177 ? 2.880 -19.611 4.799 1.00 7.55 177 ASP A CA 1
ATOM 1358 C C . ASP A 1 177 ? 3.052 -20.349 3.481 1.00 9.30 177 ASP A C 1
ATOM 1359 O O . ASP A 1 177 ? 3.919 -20.040 2.693 1.00 10.14 177 ASP A O 1
ATOM 1364 N N . VAL A 1 178 ? 2.243 -21.364 3.271 1.00 9.03 178 VAL A N 1
ATOM 1365 C CA . VAL A 1 178 ? 2.265 -22.102 2.017 1.00 9.46 178 VAL A CA 1
ATOM 1366 C C . VAL A 1 178 ? 1.147 -21.660 1.052 1.00 10.98 178 VAL A C 1
ATOM 1367 O O . VAL A 1 178 ? 1.033 -22.229 -0.033 1.00 10.08 178 VAL A O 1
ATOM 1371 N N . THR A 1 179 ? 0.334 -20.671 1.416 1.00 11.11 179 THR A N 1
ATOM 1372 C CA . THR A 1 179 ? -0.818 -20.281 0.547 1.00 13.38 179 THR A CA 1
ATOM 1373 C C . THR A 1 179 ? -0.775 -18.854 0.080 1.00 14.35 179 THR A C 1
ATOM 1374 O O . THR A 1 179 ? -1.429 -18.521 -0.925 1.00 16.36 179 THR A O 1
ATOM 1378 N N . GLY A 1 180 ? 0.000 -18.019 0.767 1.00 14.81 180 GLY A N 1
ATOM 1379 C CA . GLY A 1 180 ? 0.217 -16.655 0.382 1.00 14.96 180 GLY A CA 1
ATOM 1380 C C . GLY A 1 180 ? -0.720 -15.646 1.022 1.00 15.87 180 GLY A C 1
ATOM 1381 O O . GLY A 1 180 ? -0.585 -14.454 0.740 1.00 17.99 180 GLY A O 1
ATOM 1382 N N . ASP A 1 181 ? -1.586 -16.101 1.931 1.00 16.05 181 ASP A N 1
ATOM 1383 C CA . ASP A 1 181 ? -2.510 -15.195 2.655 1.00 16.55 181 ASP A CA 1
ATOM 1384 C C . ASP A 1 181 ? -1.882 -14.547 3.882 1.00 15.92 181 ASP A C 1
ATOM 1385 O O . ASP A 1 181 ? -2.552 -13.823 4.608 1.00 16.88 181 ASP A O 1
ATOM 1390 N N . GLY A 1 182 ? -0.603 -14.818 4.151 1.00 13.57 182 GLY A N 1
ATOM 1391 C CA . GLY A 1 182 ? 0.092 -14.176 5.231 1.00 14.07 182 GLY A CA 1
ATOM 1392 C C . GLY A 1 182 ? -0.017 -14.905 6.541 1.00 13.40 182 GLY A C 1
ATOM 1393 O O . GLY A 1 182 ? 0.626 -14.516 7.498 1.00 17.40 182 GLY A O 1
ATOM 1394 N N . LEU A 1 183 ? -0.796 -15.976 6.589 1.00 10.27 183 LEU A N 1
ATOM 1395 C CA . LEU A 1 183 ? -0.941 -16.791 7.814 1.00 9.75 183 LEU A CA 1
ATOM 1396 C C . LEU A 1 183 ? 0.036 -17.984 7.776 1.00 8.79 183 LEU A C 1
ATOM 1397 O O . LEU A 1 183 ? 0.207 -18.654 6.744 1.00 10.56 183 LEU A O 1
ATOM 1402 N N . LEU A 1 184 ? 0.688 -18.260 8.897 1.00 8.58 184 LEU A N 1
ATOM 1403 C CA . LEU A 1 184 ? 1.589 -19.380 8.972 1.00 8.10 184 LEU A CA 1
ATOM 1404 C C . LEU A 1 184 ? 0.832 -20.711 9.126 1.00 7.67 184 LEU A C 1
ATOM 1405 O O . LEU A 1 184 ? 0.059 -20.893 10.080 1.00 7.81 184 LEU A O 1
ATOM 1410 N N . ASP A 1 185 ? 1.063 -21.619 8.181 1.00 6.77 185 ASP A N 1
ATOM 1411 C CA . ASP A 1 185 ? 0.473 -22.931 8.177 1.00 7.58 185 ASP A CA 1
ATOM 1412 C C . ASP A 1 185 ? 1.441 -23.916 8.825 1.00 7.80 185 ASP A C 1
ATOM 1413 O O . ASP A 1 185 ? 2.632 -23.603 8.979 1.00 7.39 185 ASP A O 1
ATOM 1418 N N . VAL A 1 186 ? 0.964 -25.075 9.238 1.00 7.66 186 VAL A N 1
ATOM 1419 C CA . VAL A 1 186 ? 1.841 -26.125 9.718 1.00 7.51 186 VAL A CA 1
ATOM 1420 C C . VAL A 1 186 ? 2.398 -26.908 8.526 1.00 7.61 186 VAL A C 1
ATOM 1421 O O . VAL A 1 186 ? 1.669 -27.298 7.603 1.00 8.01 186 VAL A O 1
ATOM 1425 N N . VAL A 1 187 ? 3.689 -27.202 8.571 1.00 6.52 187 VAL A N 1
ATOM 1426 C CA . VAL A 1 187 ? 4.308 -28.162 7.650 1.00 6.60 187 VAL A CA 1
ATOM 1427 C C . VAL A 1 187 ? 5.042 -29.195 8.471 1.00 7.33 187 VAL A C 1
ATOM 1428 O O . VAL A 1 187 ? 5.934 -28.817 9.251 1.00 7.30 187 VAL A O 1
ATOM 1432 N N . GLY A 1 188 ? 4.676 -30.479 8.324 1.00 7.70 188 GLY A N 1
ATOM 1433 C CA . GLY A 1 188 ? 5.180 -31.550 9.159 1.00 7.62 188 GLY A CA 1
ATOM 1434 C C . GLY A 1 188 ? 5.714 -32.656 8.256 1.00 7.60 188 GLY A C 1
ATOM 1435 O O . GLY A 1 188 ? 4.969 -33.211 7.399 1.00 9.29 188 GLY A O 1
ATOM 1436 N N . PHE A 1 189 ? 6.988 -32.996 8.421 1.00 6.57 189 PHE A N 1
ATOM 1437 C CA . PHE A 1 189 ? 7.631 -34.103 7.739 1.00 6.94 189 PHE A CA 1
ATOM 1438 C C . PHE A 1 189 ? 7.452 -35.317 8.653 1.00 8.57 189 PHE A C 1
ATOM 1439 O O . PHE A 1 189 ? 8.157 -35.469 9.682 1.00 7.80 189 PHE A O 1
ATOM 1447 N N . GLY A 1 190 ? 6.428 -36.107 8.342 1.00 8.85 190 GLY A N 1
ATOM 1448 C CA . GLY A 1 190 ? 6.018 -37.243 9.147 1.00 8.65 190 GLY A CA 1
ATOM 1449 C C . GLY A 1 190 ? 6.754 -38.515 8.814 1.00 8.61 190 GLY A C 1
ATOM 1450 O O . GLY A 1 190 ? 7.875 -38.506 8.334 1.00 9.76 190 GLY A O 1
ATOM 1451 N N . GLU A 1 191 ? 6.139 -39.659 9.141 1.00 8.81 191 GLU A N 1
ATOM 1452 C CA . GLU A 1 191 ? 6.776 -40.931 8.897 1.00 8.79 191 GLU A CA 1
ATOM 1453 C C . GLU A 1 191 ? 6.858 -41.250 7.420 1.00 8.29 191 GLU A C 1
ATOM 1454 O O . GLU A 1 191 ? 7.885 -41.707 6.932 1.00 10.10 191 GLU A O 1
ATOM 1460 N N . ASN A 1 192 ? 5.729 -41.049 6.725 1.00 9.95 192 ASN A N 1
ATOM 1461 C CA . ASN A 1 192 ? 5.637 -41.369 5.317 1.00 10.80 192 ASN A CA 1
ATOM 1462 C C . ASN A 1 192 ? 5.339 -40.207 4.401 1.00 9.54 192 ASN A C 1
ATOM 1463 O O . ASN A 1 192 ? 5.567 -40.340 3.210 1.00 10.89 192 ASN A O 1
ATOM 1468 N N . GLN A 1 193 ? 4.787 -39.126 4.939 1.00 8.88 193 GLN A N 1
ATOM 1469 C CA . GLN A 1 193 ? 4.418 -38.009 4.091 1.00 10.23 193 GLN A CA 1
ATOM 1470 C C . GLN A 1 193 ? 4.731 -36.705 4.770 1.00 9.76 193 GLN A C 1
ATOM 1471 O O . GLN A 1 193 ? 4.719 -36.629 5.985 1.00 9.19 193 GLN A O 1
ATOM 1477 N N . VAL A 1 194 ? 4.925 -35.693 3.931 1.00 8.32 194 VAL A N 1
ATOM 1478 C CA . VAL A 1 194 ? 4.887 -34.301 4.322 1.00 7.85 194 VAL A CA 1
ATOM 1479 C C . VAL A 1 194 ? 3.432 -33.906 4.339 1.00 8.68 194 VAL A C 1
ATOM 1480 O O . VAL A 1 194 ? 2.724 -34.116 3.342 1.00 9.29 194 VAL A O 1
ATOM 1484 N N . TYR A 1 195 ? 3.008 -33.372 5.463 1.00 8.63 195 TYR A N 1
ATOM 1485 C CA . TYR A 1 195 ? 1.654 -32.902 5.694 1.00 9.90 195 TYR A CA 1
ATOM 1486 C C . TYR A 1 195 ? 1.600 -31.408 5.865 1.00 11.49 195 TYR A C 1
ATOM 1487 O O . TYR A 1 195 ? 2.532 -30.822 6.450 1.00 10.60 195 TYR A O 1
ATOM 1496 N N . ILE A 1 196 ? 0.535 -30.774 5.391 1.00 11.31 196 ILE A N 1
ATOM 1497 C CA . ILE A 1 196 ? 0.297 -29.377 5.650 1.00 11.93 196 ILE A CA 1
ATOM 1498 C C . ILE A 1 196 ? -1.036 -29.273 6.374 1.00 11.79 196 ILE A C 1
ATOM 1499 O O . ILE A 1 196 ? -1.945 -30.110 6.170 1.00 11.92 196 ILE A O 1
ATOM 1504 N N . ALA A 1 197 ? -1.134 -28.314 7.252 1.00 10.06 197 ALA A N 1
ATOM 1505 C CA . ALA A 1 197 ? -2.400 -27.989 7.881 1.00 9.72 197 ALA A CA 1
ATOM 1506 C C . ALA A 1 197 ? -2.599 -26.491 7.779 1.00 8.88 197 ALA A C 1
ATOM 1507 O O . ALA A 1 197 ? -1.823 -25.692 8.338 1.00 9.59 197 ALA A O 1
ATOM 1509 N N . ARG A 1 198 ? -3.645 -26.067 7.080 1.00 8.77 198 ARG A N 1
ATOM 1510 C CA . ARG A 1 198 ? -3.904 -24.680 6.839 1.00 9.87 198 ARG A CA 1
ATOM 1511 C C . ARG A 1 198 ? -4.361 -23.943 8.081 1.00 9.40 198 ARG A C 1
ATOM 1512 O O . ARG A 1 198 ? -5.238 -24.376 8.803 1.00 9.85 198 ARG A O 1
ATOM 1520 N N . ASN A 1 199 ? -3.742 -22.808 8.342 1.00 7.72 199 ASN A N 1
ATOM 1521 C CA . ASN A 1 199 ? -4.140 -21.906 9.404 1.00 8.55 199 ASN A CA 1
ATOM 1522 C C . ASN A 1 199 ? -5.407 -21.170 8.977 1.00 9.23 199 ASN A C 1
ATOM 1523 O O . ASN A 1 199 ? -5.409 -20.484 7.949 1.00 8.51 199 ASN A O 1
ATOM 1528 N N . SER A 1 200 ? -6.468 -21.301 9.779 1.00 8.76 200 SER A N 1
ATOM 1529 C CA . SER A 1 200 ? -7.699 -20.580 9.483 1.00 9.72 200 SER A CA 1
ATOM 1530 C C . SER A 1 200 ? -7.737 -19.153 10.020 1.00 10.61 200 SER A C 1
ATOM 1531 O O . SER A 1 200 ? -8.697 -18.414 9.799 1.00 11.28 200 SER A O 1
ATOM 1534 N N . GLY A 1 201 ? -6.698 -18.772 10.754 1.00 9.67 201 GLY A N 1
ATOM 1535 C CA . GLY A 1 201 ? -6.568 -17.405 11.239 1.00 10.40 201 GLY A CA 1
ATOM 1536 C C . GLY A 1 201 ? -7.300 -17.126 12.526 1.00 9.94 201 GLY A C 1
ATOM 1537 O O . GLY A 1 201 ? -7.355 -15.998 12.963 1.00 10.47 201 GLY A O 1
ATOM 1538 N N . ASN A 1 202 ? -7.889 -18.171 13.116 1.00 8.97 202 ASN A N 1
ATOM 1539 C CA . ASN A 1 202 ? -8.709 -18.045 14.326 1.00 10.15 202 ASN A CA 1
ATOM 1540 C C . ASN A 1 202 ? -8.209 -18.899 15.471 1.00 10.83 202 ASN A C 1
ATOM 1541 O O . ASN A 1 202 ? -8.958 -19.250 16.369 1.00 10.90 202 ASN A O 1
ATOM 1546 N N . GLY A 1 203 ? -6.917 -19.259 15.482 1.00 10.06 203 GLY A N 1
ATOM 1547 C CA . GLY A 1 203 ? -6.469 -20.116 16.558 1.00 10.64 203 GLY A CA 1
ATOM 1548 C C . GLY A 1 203 ? -6.615 -21.600 16.301 1.00 10.64 203 GLY A C 1
ATOM 1549 O O . GLY A 1 203 ? -6.314 -22.418 17.152 1.00 12.28 203 GLY A O 1
ATOM 1550 N N . THR A 1 204 ? -7.089 -21.966 15.114 1.00 10.63 204 THR A N 1
ATOM 1551 C CA . THR A 1 204 ? -7.183 -23.379 14.754 1.00 10.11 204 THR A CA 1
ATOM 1552 C C . THR A 1 204 ? -6.565 -23.603 13.395 1.00 9.70 204 THR A C 1
ATOM 1553 O O . THR A 1 204 ? -6.433 -22.665 12.607 1.00 8.87 204 THR A O 1
ATOM 1557 N N . PHE A 1 205 ? -6.221 -24.865 13.154 1.00 9.90 205 PHE A N 1
ATOM 1558 C CA . PHE A 1 205 ? -5.738 -25.289 11.853 1.00 9.59 205 PHE A CA 1
ATOM 1559 C C . PHE A 1 205 ? -6.723 -26.291 11.284 1.00 9.95 205 PHE A C 1
ATOM 1560 O O . PHE A 1 205 ? -7.356 -27.042 12.045 1.00 11.10 205 PHE A O 1
ATOM 1568 N N . GLN A 1 206 ? -6.787 -26.343 9.967 1.00 9.40 206 GLN A N 1
ATOM 1569 C CA . GLN A 1 206 ? -7.624 -27.298 9.254 1.00 9.99 206 GLN A CA 1
ATOM 1570 C C . GLN A 1 206 ? -7.012 -28.680 9.275 1.00 10.46 206 GLN A C 1
ATOM 1571 O O . GLN A 1 206 ? -5.815 -28.870 9.513 1.00 8.79 206 GLN A O 1
ATOM 1577 N N . PRO A 1 207 ? -7.828 -29.705 9.055 1.00 11.28 207 PRO A N 1
ATOM 1578 C CA . PRO A 1 207 ? -7.280 -31.035 9.069 1.00 11.57 207 PRO A CA 1
ATOM 1579 C C . PRO A 1 207 ? -6.059 -31.214 8.152 1.00 11.45 207 PRO A C 1
ATOM 1580 O O . PRO A 1 207 ? -6.012 -30.693 7.015 1.00 10.72 207 PRO A O 1
ATOM 1584 N N . ALA A 1 208 ? -5.054 -31.919 8.650 1.00 11.03 208 ALA A N 1
ATOM 1585 C CA . ALA A 1 208 ? -3.842 -32.171 7.897 1.00 11.44 208 ALA A CA 1
ATOM 1586 C C . ALA A 1 208 ? -4.118 -32.890 6.595 1.00 12.40 208 ALA A C 1
ATOM 1587 O O . ALA A 1 208 ? -4.962 -33.806 6.535 1.00 12.56 208 ALA A O 1
ATOM 1589 N N . GLN A 1 209 ? -3.366 -32.505 5.580 1.00 12.97 209 GLN A N 1
ATOM 1590 C CA . GLN A 1 209 ? -3.402 -33.170 4.297 1.00 13.83 209 GLN A CA 1
ATOM 1591 C C . GLN A 1 209 ? -2.022 -33.458 3.775 1.00 13.36 209 GLN A C 1
ATOM 1592 O O . GLN A 1 209 ? -1.162 -32.570 3.817 1.00 13.52 209 GLN A O 1
ATOM 1598 N N . ALA A 1 210 ? -1.794 -34.687 3.327 1.00 11.92 210 ALA A N 1
ATOM 1599 C CA . ALA A 1 210 ? -0.521 -35.099 2.783 1.00 11.43 210 ALA A CA 1
ATOM 1600 C C . ALA A 1 210 ? -0.297 -34.465 1.414 1.00 12.32 210 ALA A C 1
ATOM 1601 O O . ALA A 1 210 ? -1.206 -34.459 0.576 1.00 12.00 210 ALA A O 1
ATOM 1603 N N . VAL A 1 211 ? 0.915 -33.949 1.197 1.00 11.53 211 VAL A N 1
ATOM 1604 C CA . VAL A 1 211 ? 1.311 -33.302 -0.060 1.00 12.07 211 VAL A CA 1
ATOM 1605 C C . VAL A 1 211 ? 2.456 -33.981 -0.844 1.00 12.09 211 VAL A C 1
ATOM 1606 O O . VAL A 1 211 ? 2.513 -33.855 -2.102 1.00 12.34 211 VAL A O 1
ATOM 1610 N N . VAL A 1 212 ? 3.353 -34.699 -0.174 1.00 11.47 212 VAL A N 1
ATOM 1611 C CA . VAL A 1 212 ? 4.547 -35.291 -0.778 1.00 11.72 212 VAL A CA 1
ATOM 1612 C C . VAL A 1 212 ? 4.902 -36.572 -0.020 1.00 11.43 212 VAL A C 1
ATOM 1613 O O . VAL A 1 212 ? 4.961 -36.565 1.213 1.00 10.68 212 VAL A O 1
ATOM 1617 N N . ASN A 1 213 ? 5.143 -37.649 -0.763 1.00 10.51 213 ASN A N 1
ATOM 1618 C CA . ASN A 1 213 ? 5.550 -38.936 -0.235 1.00 11.11 213 ASN A CA 1
ATOM 1619 C C . ASN A 1 213 ? 7.082 -39.084 -0.422 1.00 10.65 213 ASN A C 1
ATOM 1620 O O . ASN A 1 213 ? 7.614 -39.913 -1.135 1.00 11.31 213 ASN A O 1
ATOM 1625 N N . ASN A 1 214 ? 7.805 -38.203 0.267 1.00 10.01 214 ASN A N 1
ATOM 1626 C CA . ASN A 1 214 ? 9.261 -38.130 0.175 1.00 8.96 214 ASN A CA 1
ATOM 1627 C C . ASN A 1 214 ? 9.667 -37.194 1.303 1.00 8.08 214 ASN A C 1
ATOM 1628 O O . ASN A 1 214 ? 8.816 -36.669 2.017 1.00 7.98 214 ASN A O 1
ATOM 1633 N N . PHE A 1 215 ? 10.971 -37.039 1.483 1.00 7.54 215 PHE A N 1
ATOM 1634 C CA . PHE A 1 215 ? 11.532 -36.177 2.510 1.00 7.62 215 PHE A CA 1
ATOM 1635 C C . PHE A 1 215 ? 11.305 -36.684 3.889 1.00 7.70 215 PHE A C 1
ATOM 1636 O O . PHE A 1 215 ? 11.423 -35.944 4.834 1.00 7.84 215 PHE A O 1
ATOM 1644 N N . CYS A 1 216 ? 10.908 -37.943 4.027 1.00 8.20 216 CYS A N 1
ATOM 1645 C CA . CYS A 1 216 ? 10.586 -38.495 5.329 1.00 7.41 216 CYS A CA 1
ATOM 1646 C C . CYS A 1 216 ? 11.378 -39.755 5.664 1.00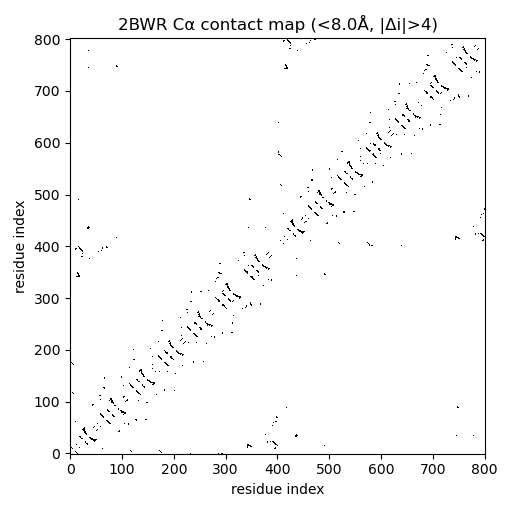 8.00 216 CYS A C 1
ATOM 1647 O O . CYS A 1 216 ? 11.899 -40.433 4.794 1.00 8.53 216 CYS A O 1
ATOM 1650 N N . ILE A 1 217 ? 11.385 -40.107 6.941 1.00 9.54 217 ILE A N 1
ATOM 1651 C CA . ILE A 1 217 ? 12.167 -41.258 7.386 1.00 9.97 217 ILE A CA 1
ATOM 1652 C C . ILE A 1 217 ? 11.718 -42.572 6.743 1.00 9.77 217 ILE A C 1
ATOM 1653 O O . ILE A 1 217 ? 12.564 -43.478 6.471 1.00 11.56 217 ILE A O 1
ATOM 1658 N N . GLY A 1 218 ? 10.423 -42.669 6.463 1.00 9.88 218 GLY A N 1
ATOM 1659 C CA . GLY A 1 218 ? 9.867 -43.836 5.817 1.00 10.97 218 GLY A CA 1
ATOM 1660 C C . GLY A 1 218 ? 9.603 -43.712 4.330 1.00 12.68 218 GLY A C 1
ATOM 1661 O O . GLY A 1 218 ? 8.997 -44.614 3.737 1.00 13.37 218 GLY A O 1
ATOM 1662 N N . ALA A 1 219 ? 9.977 -42.572 3.725 1.00 11.42 219 ALA A N 1
ATOM 1663 C CA . ALA A 1 219 ? 9.723 -42.302 2.300 1.00 11.20 219 ALA A CA 1
ATOM 1664 C C . ALA A 1 219 ? 10.949 -41.566 1.816 1.00 11.84 219 ALA A C 1
ATOM 1665 O O . ALA A 1 219 ? 11.044 -40.313 1.876 1.00 12.37 219 ALA A O 1
ATOM 1667 N N . GLY A 1 220 ? 11.886 -42.339 1.334 1.00 12.83 220 GLY A N 1
ATOM 1668 C CA . GLY A 1 220 ? 13.131 -41.835 0.831 1.00 12.65 220 GLY A CA 1
ATOM 1669 C C . GLY A 1 220 ? 14.270 -41.912 1.826 1.00 13.31 220 GLY A C 1
ATOM 1670 O O . GLY A 1 220 ? 15.362 -41.487 1.504 1.00 14.77 220 GLY A O 1
ATOM 1671 N N . GLY A 1 221 ? 14.043 -42.458 3.022 1.00 12.89 221 GLY A N 1
ATOM 1672 C CA . GLY A 1 221 ? 15.144 -42.694 3.941 1.00 12.50 221 GLY A CA 1
ATOM 1673 C C . GLY A 1 221 ? 15.769 -41.433 4.514 1.00 11.30 221 GLY A C 1
ATOM 1674 O O . GLY A 1 221 ? 16.934 -41.442 4.876 1.00 12.18 221 GLY A O 1
ATOM 1675 N N . TRP A 1 222 ? 14.951 -40.396 4.693 1.00 10.14 222 TRP A N 1
ATOM 1676 C CA . TRP A 1 222 ? 15.467 -39.123 5.226 1.00 9.44 222 TRP A CA 1
ATOM 1677 C C . TRP A 1 222 ? 15.528 -39.155 6.732 1.00 8.27 222 TRP A C 1
ATOM 1678 O O . TRP A 1 222 ? 14.487 -39.317 7.402 1.00 8.74 222 TRP A O 1
ATOM 1689 N N . THR A 1 223 ? 16.733 -39.002 7.276 1.00 9.05 223 THR A N 1
ATOM 1690 C CA . THR A 1 223 ? 16.918 -39.049 8.706 1.00 9.65 223 THR A CA 1
ATOM 1691 C C . THR A 1 223 ? 17.322 -37.701 9.293 1.00 10.45 223 THR A C 1
ATOM 1692 O O . THR A 1 223 ? 17.891 -36.871 8.625 1.00 9.07 223 THR A O 1
ATOM 1696 N N . ILE A 1 224 ? 17.047 -37.536 10.563 1.00 11.74 224 ILE A N 1
ATOM 1697 C CA . ILE A 1 224 ? 17.428 -36.357 11.307 1.00 12.95 224 ILE A CA 1
ATOM 1698 C C . ILE A 1 224 ? 18.958 -36.261 11.424 1.00 12.89 224 ILE A C 1
ATOM 1699 O O . ILE A 1 224 ? 19.545 -35.166 11.329 1.00 14.49 224 ILE A O 1
ATOM 1704 N N . SER A 1 225 ? 19.604 -37.405 11.528 1.00 12.54 225 SER A N 1
ATOM 1705 C CA . SER A 1 225 ? 21.037 -37.414 11.759 1.00 12.87 225 SER A CA 1
ATOM 1706 C C . SER A 1 225 ? 21.833 -37.134 10.504 1.00 11.23 225 SER A C 1
ATOM 1707 O O . SER A 1 225 ? 23.034 -36.813 10.603 1.00 13.02 225 SER A O 1
ATOM 1710 N N . ALA A 1 226 ? 21.225 -37.246 9.306 1.00 9.98 226 ALA A N 1
ATOM 1711 C CA . ALA A 1 226 ? 21.985 -37.134 8.064 1.00 8.98 226 ALA A CA 1
ATOM 1712 C C . ALA A 1 226 ? 21.434 -36.198 6.972 1.00 9.43 226 ALA A C 1
ATOM 1713 O O . ALA A 1 226 ? 22.175 -35.821 6.083 1.00 9.58 226 ALA A O 1
ATOM 1715 N N . HIS A 1 227 ? 20.143 -35.870 7.024 1.00 7.53 227 HIS A N 1
ATOM 1716 C CA . HIS A 1 227 ? 19.472 -35.232 5.869 1.00 7.99 227 HIS A CA 1
ATOM 1717 C C . HIS A 1 227 ? 18.596 -34.045 6.291 1.00 7.55 227 HIS A C 1
ATOM 1718 O O . HIS A 1 227 ? 17.393 -34.170 6.380 1.00 9.01 227 HIS A O 1
ATOM 1725 N N . PRO A 1 228 ? 19.194 -32.891 6.501 1.00 7.91 228 PRO A N 1
ATOM 1726 C CA . PRO A 1 228 ? 18.413 -31.750 6.873 1.00 8.34 228 PRO A CA 1
ATOM 1727 C C . PRO A 1 228 ? 17.428 -31.286 5.804 1.00 7.26 228 PRO A C 1
ATOM 1728 O O . PRO A 1 228 ? 17.674 -31.438 4.590 1.00 7.38 228 PRO A O 1
ATOM 1732 N N . ARG A 1 229 ? 16.298 -30.755 6.282 1.00 7.36 229 ARG A N 1
ATOM 1733 C CA . ARG A 1 229 ? 15.218 -30.253 5.432 1.00 6.51 229 ARG A CA 1
ATOM 1734 C C . ARG A 1 229 ? 14.780 -28.915 5.962 1.00 6.69 229 ARG A C 1
ATOM 1735 O O . ARG A 1 229 ? 14.829 -28.646 7.154 1.00 6.73 229 ARG A O 1
ATOM 1743 N N . VAL A 1 230 ? 14.343 -28.062 5.042 1.00 7.41 230 VAL A N 1
ATOM 1744 C CA . VAL A 1 230 ? 13.887 -26.730 5.339 1.00 7.93 230 VAL A CA 1
ATOM 1745 C C . VAL A 1 230 ? 12.675 -26.427 4.486 1.00 8.90 230 VAL A C 1
ATOM 1746 O O . VAL A 1 230 ? 12.420 -27.067 3.471 1.00 8.44 230 VAL A O 1
ATOM 1750 N N . VAL A 1 231 ? 11.926 -25.436 4.905 1.00 8.34 231 VAL A N 1
ATOM 1751 C CA . VAL A 1 231 ? 10.910 -24.869 4.058 1.00 8.78 231 VAL A CA 1
ATOM 1752 C C . VAL A 1 231 ? 11.280 -23.410 3.868 1.00 8.10 231 VAL A C 1
ATOM 1753 O O . VAL A 1 231 ? 11.732 -22.714 4.784 1.00 7.66 231 VAL A O 1
ATOM 1757 N N . ALA A 1 232 ? 11.136 -22.963 2.636 1.00 6.66 232 ALA A N 1
ATOM 1758 C CA . ALA A 1 232 ? 11.594 -21.626 2.267 1.00 6.46 232 ALA A CA 1
ATOM 1759 C C . ALA A 1 232 ? 11.006 -21.222 0.927 1.00 6.53 232 ALA A C 1
ATOM 1760 O O . ALA A 1 232 ? 10.767 -22.079 0.087 1.00 5.79 232 ALA A O 1
ATOM 1762 N N . ASP A 1 233 ? 10.856 -19.924 0.679 1.00 7.28 233 ASP A N 1
ATOM 1763 C CA . ASP A 1 233 ? 10.380 -19.451 -0.623 1.00 6.51 233 ASP A CA 1
ATOM 1764 C C . ASP A 1 233 ? 11.518 -19.470 -1.617 1.00 6.13 233 ASP A C 1
ATOM 1765 O O . ASP A 1 233 ? 12.487 -18.693 -1.461 1.00 6.66 233 ASP A O 1
ATOM 1770 N N . LEU A 1 234 ? 11.443 -20.357 -2.614 1.00 6.49 234 LEU A N 1
ATOM 1771 C CA . LEU A 1 234 ? 12.483 -20.490 -3.623 1.00 6.70 234 LEU A CA 1
ATOM 1772 C C . LEU A 1 234 ? 12.171 -19.743 -4.923 1.00 7.41 234 LEU A C 1
ATOM 1773 O O . LEU A 1 234 ? 12.964 -19.755 -5.849 1.00 7.21 234 LEU A O 1
ATOM 1778 N N . THR A 1 235 ? 11.010 -19.091 -5.007 1.00 8.38 235 THR A N 1
ATOM 1779 C CA . THR A 1 235 ? 10.631 -18.450 -6.264 1.00 10.13 235 THR A CA 1
ATOM 1780 C C . THR A 1 235 ? 10.242 -16.963 -6.193 1.00 10.50 235 THR A C 1
ATOM 1781 O O . THR A 1 235 ? 10.168 -16.311 -7.232 1.00 11.92 235 THR A O 1
ATOM 1785 N N . GLY A 1 236 ? 9.974 -16.429 -5.009 1.00 9.87 236 GLY A N 1
ATOM 1786 C CA . GLY A 1 236 ? 9.702 -15.009 -4.811 1.00 10.03 236 GLY A CA 1
ATOM 1787 C C . GLY A 1 236 ? 8.258 -14.624 -4.708 1.00 11.15 236 GLY A C 1
ATOM 1788 O O . GLY A 1 236 ? 7.953 -13.438 -4.581 1.00 13.50 236 GLY A O 1
ATOM 1789 N N . ASP A 1 237 ? 7.380 -15.608 -4.704 1.00 10.83 237 ASP A N 1
ATOM 1790 C CA . ASP A 1 237 ? 5.938 -15.313 -4.595 1.00 11.92 237 ASP A CA 1
ATOM 1791 C C . ASP A 1 237 ? 5.466 -15.323 -3.144 1.00 11.91 237 ASP A C 1
ATOM 1792 O O . ASP A 1 237 ? 4.272 -15.152 -2.877 1.00 13.45 237 ASP A O 1
ATOM 1797 N N . ARG A 1 238 ? 6.406 -15.507 -2.216 1.00 12.47 238 ARG A N 1
ATOM 1798 C CA . ARG A 1 238 ? 6.177 -15.430 -0.762 1.00 12.59 238 ARG A CA 1
ATOM 1799 C C . ARG A 1 238 ? 5.545 -16.701 -0.191 1.00 12.66 238 ARG A C 1
ATOM 1800 O O . ARG A 1 238 ? 5.244 -16.771 1.014 1.00 15.65 238 ARG A O 1
ATOM 1808 N N . LYS A 1 239 ? 5.376 -17.716 -1.006 1.00 10.53 239 LYS A N 1
ATOM 1809 C CA . LYS A 1 239 ? 4.812 -18.988 -0.556 1.00 11.67 239 LYS A CA 1
ATOM 1810 C C . LYS A 1 239 ? 5.980 -19.936 -0.343 1.00 10.35 239 LYS A C 1
ATOM 1811 O O . LYS A 1 239 ? 6.917 -19.935 -1.165 1.00 11.93 239 LYS A O 1
ATOM 1817 N N . ALA A 1 240 ? 5.910 -20.769 0.707 1.00 8.65 240 ALA A N 1
ATOM 1818 C CA . ALA A 1 240 ? 7.035 -21.674 0.974 1.00 7.54 240 ALA A CA 1
ATOM 1819 C C . ALA A 1 240 ? 7.040 -22.941 0.130 1.00 8.59 240 ALA A C 1
ATOM 1820 O O . ALA A 1 240 ? 6.014 -23.589 -0.050 1.00 8.50 240 ALA A O 1
ATOM 1822 N N . ASP A 1 241 ? 8.241 -23.283 -0.349 1.00 7.07 241 ASP A N 1
ATOM 1823 C CA . ASP A 1 241 ? 8.580 -24.532 -0.992 1.00 7.89 241 ASP A CA 1
ATOM 1824 C C . ASP A 1 241 ? 9.308 -25.450 -0.004 1.00 6.26 241 ASP A C 1
ATOM 1825 O O . ASP A 1 241 ? 9.703 -25.033 1.100 1.00 6.16 241 ASP A O 1
ATOM 1830 N N . 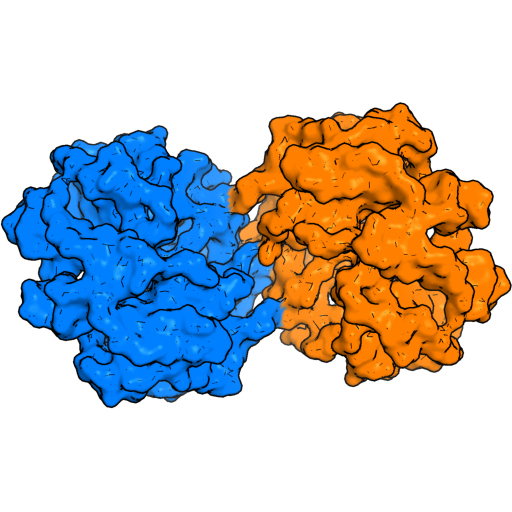ILE A 1 242 ? 9.521 -26.686 -0.434 1.00 5.76 242 ILE A N 1
ATOM 1831 C CA . ILE A 1 242 ? 10.242 -27.717 0.344 1.00 6.64 242 ILE A CA 1
ATOM 1832 C C . ILE A 1 242 ? 11.632 -27.942 -0.275 1.00 6.20 242 ILE A C 1
ATOM 1833 O O . ILE A 1 242 ? 11.759 -28.116 -1.470 1.00 6.46 242 ILE A O 1
ATOM 1838 N N . LEU A 1 243 ? 12.678 -27.937 0.550 1.00 6.09 243 LEU A N 1
ATOM 1839 C CA . LEU A 1 243 ? 14.051 -28.207 0.127 1.00 6.26 243 LEU A CA 1
ATOM 1840 C C . LEU A 1 243 ? 14.692 -29.182 1.087 1.00 6.73 243 LEU A C 1
ATOM 1841 O O . LEU A 1 243 ? 14.624 -28.990 2.307 1.00 7.97 243 LEU A O 1
ATOM 1846 N N . GLY A 1 244 ? 15.307 -30.217 0.579 1.00 5.88 244 GLY A N 1
ATOM 1847 C CA . GLY A 1 244 ? 16.043 -31.122 1.423 1.00 6.77 244 GLY A CA 1
ATOM 1848 C C . GLY A 1 244 ? 17.437 -31.406 0.937 1.00 5.22 244 GLY A C 1
ATOM 1849 O O . GLY A 1 244 ? 17.695 -31.497 -0.274 1.00 6.36 244 GLY A O 1
ATOM 1850 N N . PHE A 1 245 ? 18.355 -31.508 1.884 1.00 5.24 245 PHE A N 1
ATOM 1851 C CA . PHE A 1 245 ? 19.723 -31.919 1.607 1.00 5.80 245 PHE A CA 1
ATOM 1852 C C . PHE A 1 245 ? 19.805 -33.440 1.760 1.00 6.74 245 PHE A C 1
ATOM 1853 O O . PHE A 1 245 ? 19.891 -33.933 2.887 1.00 8.22 245 PHE A O 1
ATOM 1861 N N . GLY A 1 246 ? 19.687 -34.165 0.660 1.00 7.39 246 GLY A N 1
ATOM 1862 C CA . GLY A 1 246 ? 19.586 -35.637 0.721 1.00 7.21 246 GLY A CA 1
ATOM 1863 C C . GLY A 1 246 ? 20.903 -36.277 0.404 1.00 8.23 246 GLY A C 1
ATOM 1864 O O . GLY A 1 246 ? 21.986 -35.718 0.674 1.00 8.95 246 GLY A O 1
ATOM 1865 N N . VAL A 1 247 ? 20.838 -37.482 -0.168 1.00 9.49 247 VAL A N 1
ATOM 1866 C CA . VAL A 1 247 ? 22.049 -38.203 -0.445 1.00 10.22 247 VAL A CA 1
ATOM 1867 C C . VAL A 1 247 ? 22.803 -37.670 -1.675 1.00 9.87 247 VAL A C 1
ATOM 1868 O O . VAL A 1 247 ? 23.972 -37.327 -1.594 1.00 10.64 247 VAL A O 1
ATOM 1872 N N . ALA A 1 248 ? 22.133 -37.600 -2.826 1.00 9.83 248 ALA A N 1
ATOM 1873 C CA . ALA A 1 248 ? 22.785 -37.181 -4.038 1.00 10.25 248 ALA A CA 1
ATOM 1874 C C . ALA A 1 248 ? 23.039 -35.676 -4.084 1.00 9.85 248 ALA A C 1
ATOM 1875 O O . ALA A 1 248 ? 23.896 -35.211 -4.819 1.00 10.94 248 ALA A O 1
ATOM 1877 N N . GLY A 1 249 ? 22.245 -34.917 -3.323 1.00 8.53 249 GLY A N 1
ATOM 1878 C CA . GLY A 1 249 ? 22.323 -33.493 -3.337 1.00 8.51 249 GLY A CA 1
ATOM 1879 C C . GLY A 1 249 ? 21.024 -32.903 -2.855 1.00 7.72 249 GLY A C 1
ATOM 1880 O O . GLY A 1 249 ? 20.365 -33.470 -1.981 1.00 8.98 249 GLY A O 1
ATOM 1881 N N . VAL A 1 250 ? 20.677 -31.749 -3.414 1.00 5.69 250 VAL A N 1
ATOM 1882 C CA . VAL A 1 250 ? 19.541 -30.946 -3.036 1.00 6.24 250 VAL A CA 1
ATOM 1883 C C . VAL A 1 250 ? 18.316 -31.305 -3.870 1.00 6.11 250 VAL A C 1
ATOM 1884 O O . VAL A 1 250 ? 18.375 -31.298 -5.110 1.00 6.15 250 VAL A O 1
ATOM 1888 N N . TYR A 1 251 ? 17.269 -31.696 -3.158 1.00 5.81 251 TYR A N 1
ATOM 1889 C CA . TYR A 1 251 ? 15.987 -32.021 -3.712 1.00 6.08 251 TYR A CA 1
ATOM 1890 C C . TYR A 1 251 ? 14.980 -30.971 -3.318 1.00 6.15 251 TYR A C 1
ATOM 1891 O O . TYR A 1 251 ? 14.949 -30.545 -2.186 1.00 6.35 251 TYR A O 1
ATOM 1900 N N . THR A 1 252 ? 14.108 -30.614 -4.260 1.00 5.76 252 THR A N 1
ATOM 1901 C CA . THR A 1 252 ? 13.034 -29.691 -3.977 1.00 5.07 252 THR A CA 1
ATOM 1902 C C . THR A 1 252 ? 11.682 -30.237 -4.407 1.00 7.34 252 THR A C 1
ATOM 1903 O O . THR A 1 252 ? 11.596 -31.035 -5.339 1.00 7.72 252 THR A O 1
ATOM 1907 N N . SER A 1 253 ? 10.650 -29.707 -3.782 1.00 6.43 253 SER A N 1
ATOM 1908 C CA . SER A 1 253 ? 9.276 -29.809 -4.270 1.00 6.10 253 SER A CA 1
ATOM 1909 C C . SER A 1 253 ? 8.709 -28.414 -4.243 1.00 6.33 253 SER A C 1
ATOM 1910 O O . SER A 1 253 ? 8.633 -27.804 -3.170 1.00 6.16 253 SER A O 1
ATOM 1913 N N . LEU A 1 254 ? 8.364 -27.881 -5.412 1.00 5.80 254 LEU A N 1
ATOM 1914 C CA . LEU A 1 254 ? 7.840 -26.518 -5.490 1.00 6.46 254 LEU A CA 1
ATOM 1915 C C . LEU A 1 254 ? 6.330 -26.428 -5.250 1.00 7.59 254 LEU A C 1
ATOM 1916 O O . LEU A 1 254 ? 5.549 -27.242 -5.723 1.00 8.16 254 LEU A O 1
ATOM 1921 N N . ASN A 1 255 ? 5.955 -25.409 -4.498 1.00 7.31 255 ASN A N 1
ATOM 1922 C CA . ASN A 1 255 ? 4.585 -25.042 -4.242 1.00 8.30 255 ASN A CA 1
ATOM 1923 C C . ASN A 1 255 ? 3.958 -24.523 -5.510 1.00 10.47 255 ASN A C 1
ATOM 1924 O O . ASN A 1 255 ? 4.505 -23.621 -6.170 1.00 12.65 255 ASN A O 1
ATOM 1929 N N . ASN A 1 256 ? 2.804 -25.071 -5.861 1.00 11.83 256 ASN A N 1
ATOM 1930 C CA . ASN A 1 256 ? 2.112 -24.609 -7.061 1.00 15.12 256 ASN A CA 1
ATOM 1931 C C . ASN A 1 256 ? 1.488 -23.225 -6.909 1.00 17.11 256 ASN A C 1
ATOM 1932 O O . ASN A 1 256 ? 1.006 -22.641 -7.894 1.00 19.71 256 ASN A O 1
ATOM 1937 N N . GLY A 1 257 ? 1.445 -22.726 -5.677 1.00 17.18 257 GLY A N 1
ATOM 1938 C CA . GLY A 1 257 ? 0.929 -21.392 -5.356 1.00 18.37 257 GLY A CA 1
ATOM 1939 C C . GLY A 1 257 ? -0.266 -21.428 -4.424 1.00 18.76 257 GLY A C 1
ATOM 1940 O O . GLY A 1 257 ? -0.613 -20.415 -3.821 1.00 20.04 257 GLY A O 1
ATOM 1941 N N . ASN A 1 258 ? -0.860 -22.609 -4.274 1.00 17.92 258 ASN A N 1
ATOM 1942 C CA . ASN A 1 258 ? -2.027 -22.791 -3.392 1.00 18.28 258 ASN A CA 1
ATOM 1943 C C . ASN A 1 258 ? -1.824 -23.812 -2.286 1.00 16.95 258 ASN A C 1
ATOM 1944 O O . ASN A 1 258 ? -2.781 -24.358 -1.748 1.00 18.59 258 ASN A O 1
ATOM 1949 N N . GLY A 1 259 ? -0.580 -24.093 -1.928 1.00 15.38 259 GLY A N 1
ATOM 1950 C CA . GLY A 1 259 ? -0.337 -25.093 -0.906 1.00 14.98 259 GLY A CA 1
ATOM 1951 C C . GLY A 1 259 ? -0.356 -26.543 -1.387 1.00 14.53 259 GLY A C 1
ATOM 1952 O O . GLY A 1 259 ? -0.268 -27.424 -0.552 1.00 15.78 259 GLY A O 1
ATOM 1953 N N . THR A 1 260 ? -0.516 -26.772 -2.696 1.00 14.90 260 THR A N 1
ATOM 1954 C CA . THR A 1 260 ? -0.250 -28.054 -3.360 1.00 14.60 260 THR A CA 1
ATOM 1955 C C . THR A 1 260 ? 1.163 -28.017 -3.905 1.00 13.25 260 THR A C 1
ATOM 1956 O O . THR A 1 260 ? 1.677 -26.950 -4.190 1.00 12.36 260 THR A O 1
ATOM 1960 N N . PHE A 1 261 ? 1.742 -29.200 -4.101 1.00 11.57 261 PHE A N 1
ATOM 1961 C CA . PHE A 1 261 ? 3.170 -29.372 -4.345 1.00 10.83 261 PHE A CA 1
ATOM 1962 C C . PHE A 1 261 ? 3.525 -30.225 -5.558 1.00 10.75 261 PHE A C 1
ATOM 1963 O O . PHE A 1 261 ? 2.835 -31.206 -5.863 1.00 11.45 261 PHE A O 1
ATOM 1971 N N . GLY A 1 262 ? 4.583 -29.836 -6.255 1.00 9.00 262 GLY A N 1
ATOM 1972 C CA . GLY A 1 262 ? 5.044 -30.502 -7.457 1.00 8.50 262 GLY A CA 1
ATOM 1973 C C . GLY A 1 262 ? 5.873 -31.704 -7.119 1.00 8.67 262 GLY A C 1
ATOM 1974 O O . GLY A 1 262 ? 6.036 -32.058 -5.962 1.00 9.56 262 GLY A O 1
ATOM 1975 N N . ALA A 1 263 ? 6.343 -32.373 -8.140 1.00 8.48 263 ALA A N 1
ATOM 1976 C CA . ALA A 1 263 ? 7.165 -33.548 -8.005 1.00 8.90 263 ALA A CA 1
ATOM 1977 C C . ALA A 1 263 ? 8.498 -33.222 -7.375 1.00 8.67 263 ALA A C 1
ATOM 1978 O O . ALA A 1 263 ? 8.970 -32.077 -7.423 1.00 10.37 263 ALA A O 1
ATOM 1980 N N . VAL A 1 264 ? 9.155 -34.243 -6.856 1.00 9.08 264 VAL A N 1
ATOM 1981 C CA . VAL A 1 264 ? 10.426 -34.068 -6.199 1.00 9.47 264 VAL A CA 1
ATOM 1982 C C . VAL A 1 264 ? 11.495 -34.178 -7.248 1.00 10.59 264 VAL A C 1
ATOM 1983 O O . VAL A 1 264 ? 11.577 -35.171 -7.983 1.00 12.26 264 VAL A O 1
ATOM 1987 N N . ASN A 1 265 ? 12.329 -33.150 -7.336 1.00 9.11 265 ASN A N 1
ATOM 1988 C CA . ASN A 1 265 ? 13.450 -33.149 -8.264 1.00 9.06 265 ASN A CA 1
ATOM 1989 C C . ASN A 1 265 ? 14.788 -32.870 -7.603 1.00 7.74 265 ASN A C 1
ATOM 1990 O O . ASN A 1 265 ? 14.894 -32.028 -6.674 1.00 9.17 265 ASN A O 1
ATOM 1995 N N . LEU A 1 266 ? 15.808 -33.577 -8.056 1.00 9.02 266 LEU A N 1
ATOM 1996 C CA . LEU A 1 266 ? 17.205 -33.312 -7.770 1.00 9.10 266 LEU A CA 1
ATOM 1997 C C . LEU A 1 266 ? 17.648 -32.089 -8.550 1.00 8.96 266 LEU A C 1
ATOM 1998 O O . LEU A 1 266 ? 17.617 -32.103 -9.790 1.00 10.11 266 LEU A O 1
ATOM 2003 N N . VAL A 1 267 ? 17.919 -30.980 -7.865 1.00 8.28 267 VAL A N 1
ATOM 2004 C CA . VAL A 1 267 ? 18.224 -29.717 -8.526 1.00 8.36 267 VAL A CA 1
ATOM 2005 C C . VAL A 1 267 ? 19.675 -29.300 -8.419 1.00 8.11 267 VAL A C 1
ATOM 2006 O O . VAL A 1 267 ? 20.138 -28.427 -9.148 1.00 10.20 267 VAL A O 1
ATOM 2010 N N . LEU A 1 268 ? 20.446 -29.947 -7.563 1.00 8.10 268 LEU A N 1
ATOM 2011 C CA . LEU A 1 268 ? 21.853 -29.617 -7.436 1.00 9.11 268 LEU A CA 1
ATOM 2012 C C . LEU A 1 268 ? 22.584 -30.826 -6.855 1.00 9.78 268 LEU A C 1
ATOM 2013 O O . LEU A 1 268 ? 22.238 -31.304 -5.768 1.00 8.02 268 LEU A O 1
ATOM 2018 N N . LYS A 1 269 ? 23.578 -31.353 -7.563 1.00 10.26 269 LYS A N 1
ATOM 2019 C CA . LYS A 1 269 ? 24.398 -32.466 -7.078 1.00 12.17 269 LYS A CA 1
ATOM 2020 C C . LYS A 1 269 ? 25.545 -31.964 -6.211 1.00 11.29 269 LYS A C 1
ATOM 2021 O O . LYS A 1 269 ? 26.736 -32.202 -6.478 1.00 12.56 269 LYS A O 1
ATOM 2027 N N . ASP A 1 270 ? 25.165 -31.317 -5.116 1.00 10.35 270 ASP A N 1
ATOM 2028 C CA . ASP A 1 270 ? 26.105 -30.896 -4.086 1.00 9.15 270 ASP A CA 1
ATOM 2029 C C . ASP A 1 270 ? 25.336 -30.689 -2.781 1.00 8.59 270 ASP A C 1
ATOM 2030 O O . ASP A 1 270 ? 24.090 -30.822 -2.762 1.00 7.45 270 ASP A O 1
ATOM 2035 N N . PHE A 1 271 ? 26.071 -30.437 -1.714 1.00 7.76 271 PHE A N 1
ATOM 2036 C CA . PHE A 1 271 ? 25.505 -30.209 -0.385 1.00 7.28 271 PHE A CA 1
ATOM 2037 C C . PHE A 1 271 ? 24.800 -31.427 0.229 1.00 7.94 271 PHE A C 1
ATOM 2038 O O . PHE A 1 271 ? 24.160 -31.317 1.282 1.00 8.76 271 PHE A O 1
ATOM 2046 N N . GLY A 1 272 ? 25.027 -32.616 -0.342 1.00 7.36 272 GLY A N 1
ATOM 2047 C CA . GLY A 1 272 ? 24.426 -33.827 0.201 1.00 6.15 272 GLY A CA 1
ATOM 2048 C C . GLY A 1 272 ? 25.454 -34.805 0.711 1.00 6.17 272 GLY A C 1
ATOM 2049 O O . GLY A 1 272 ? 26.624 -34.530 0.697 1.00 7.75 272 GLY A O 1
ATOM 2050 N N . VAL A 1 273 ? 24.940 -35.931 1.195 1.00 7.95 273 VAL A N 1
ATOM 2051 C CA . VAL A 1 273 ? 25.819 -36.987 1.778 1.00 8.57 273 VAL A CA 1
ATOM 2052 C C . VAL A 1 273 ? 26.883 -37.408 0.791 1.00 8.40 273 VAL A C 1
ATOM 2053 O O . VAL A 1 273 ? 28.061 -37.561 1.141 1.00 8.56 273 VAL A O 1
ATOM 2057 N N . ASN A 1 274 ? 26.506 -37.543 -0.474 1.00 8.76 274 ASN A N 1
ATOM 2058 C CA . ASN A 1 274 ? 27.492 -37.995 -1.479 1.00 11.04 274 ASN A CA 1
ATOM 2059 C C . ASN A 1 274 ? 28.605 -37.009 -1.776 1.00 10.43 274 ASN A C 1
ATOM 2060 O O . ASN A 1 274 ? 29.638 -37.366 -2.358 1.00 10.86 274 ASN A O 1
ATOM 2065 N N . SER A 1 275 ? 28.402 -35.742 -1.409 1.00 9.86 275 SER A N 1
ATOM 2066 C CA . SER A 1 275 ? 29.451 -34.758 -1.554 1.00 9.01 275 SER A CA 1
ATOM 2067 C C . SER A 1 275 ? 30.203 -34.531 -0.232 1.00 8.52 275 SER A C 1
ATOM 2068 O O . SER A 1 275 ? 31.000 -33.623 -0.147 1.00 9.10 275 SER A O 1
ATOM 2071 N N . GLY A 1 276 ? 29.938 -35.384 0.745 1.00 7.42 276 GLY A N 1
ATOM 2072 C CA . GLY A 1 276 ? 30.698 -35.428 1.970 1.00 7.18 276 GLY A CA 1
ATOM 2073 C C . GLY A 1 276 ? 30.174 -34.550 3.094 1.00 7.63 276 GLY A C 1
ATOM 2074 O O . GLY A 1 276 ? 30.823 -34.406 4.139 1.00 8.52 276 GLY A O 1
ATOM 2075 N N . TRP A 1 277 ? 28.975 -34.015 2.927 1.00 6.91 277 TRP A N 1
ATOM 2076 C CA . TRP A 1 277 ? 28.377 -33.163 3.934 1.00 7.12 277 TRP A CA 1
ATOM 2077 C C . TRP A 1 277 ? 27.835 -34.034 5.045 1.00 6.87 277 TRP A C 1
ATOM 2078 O O . TRP A 1 277 ? 27.206 -35.081 4.815 1.00 8.61 277 TRP A O 1
ATOM 2089 N N . ARG A 1 278 ? 28.022 -33.592 6.278 1.00 7.94 278 ARG A N 1
ATOM 2090 C CA . ARG A 1 278 ? 27.701 -34.369 7.457 1.00 8.67 278 ARG A CA 1
ATOM 2091 C C . ARG A 1 278 ? 27.103 -33.416 8.488 1.00 8.48 278 ARG A C 1
ATOM 2092 O O . ARG A 1 278 ? 27.692 -32.389 8.767 1.00 7.84 278 ARG A O 1
ATOM 2100 N N . VAL A 1 279 ? 25.969 -33.766 9.068 1.00 7.88 279 VAL A N 1
ATOM 2101 C CA . VAL A 1 279 ? 25.271 -32.898 10.025 1.00 8.58 279 VAL A CA 1
ATOM 2102 C C . VAL A 1 279 ? 26.169 -32.613 11.243 1.00 9.24 279 VAL A C 1
ATOM 2103 O O . VAL A 1 279 ? 26.143 -31.511 11.812 1.00 10.32 279 VAL A O 1
ATOM 2107 N N . GLU A 1 280 ? 26.978 -33.570 11.644 1.00 10.46 280 GLU A N 1
ATOM 2108 C CA . GLU A 1 280 ? 27.756 -33.312 12.863 1.00 10.82 280 GLU A CA 1
ATOM 2109 C C . GLU A 1 280 ? 28.995 -32.450 12.634 1.00 10.37 280 GLU A C 1
ATOM 2110 O O . GLU A 1 280 ? 29.600 -32.007 13.625 1.00 10.30 280 GLU A O 1
ATOM 2116 N N . LYS A 1 281 ? 29.356 -32.173 11.371 1.00 8.46 281 LYS A N 1
ATOM 2117 C CA . LYS A 1 281 ? 30.526 -31.370 10.989 1.00 9.04 281 LYS A CA 1
ATOM 2118 C C . LYS A 1 281 ? 30.185 -30.024 10.337 1.00 8.16 281 LYS A C 1
ATOM 2119 O O . LYS A 1 281 ? 30.988 -29.108 10.344 1.00 7.03 281 LYS A O 1
ATOM 2125 N N . HIS A 1 282 ? 29.018 -29.967 9.678 1.00 7.01 282 HIS A N 1
ATOM 2126 C CA . HIS A 1 282 ? 28.713 -28.901 8.732 1.00 7.33 282 HIS A CA 1
ATOM 2127 C C . HIS A 1 282 ? 27.360 -28.282 9.013 1.00 6.49 282 HIS A C 1
ATOM 2128 O O . HIS A 1 282 ? 26.487 -28.875 9.651 1.00 6.48 282 HIS A O 1
ATOM 2135 N N . VAL A 1 283 ? 27.186 -27.046 8.570 1.00 6.67 283 VAL A N 1
ATOM 2136 C CA . VAL A 1 283 ? 25.945 -26.310 8.758 1.00 7.09 283 VAL A CA 1
ATOM 2137 C C . VAL A 1 283 ? 25.418 -25.983 7.346 1.00 6.52 283 VAL A C 1
ATOM 2138 O O . VAL A 1 283 ? 26.156 -25.509 6.517 1.00 7.69 283 VAL A O 1
ATOM 2142 N N . ARG A 1 284 ? 24.130 -26.189 7.112 1.00 6.79 284 ARG A N 1
ATOM 2143 C CA . ARG A 1 284 ? 23.513 -25.939 5.804 1.00 6.91 284 ARG A CA 1
ATOM 2144 C C . ARG A 1 284 ? 22.264 -25.111 6.023 1.00 8.00 284 ARG A C 1
ATOM 2145 O O . ARG A 1 284 ? 21.440 -25.426 6.879 1.00 9.35 284 ARG A O 1
ATOM 2153 N N . CYS A 1 285 ? 22.158 -24.033 5.258 1.00 7.85 285 CYS A N 1
ATOM 2154 C CA . CYS A 1 285 ? 21.144 -22.994 5.433 1.00 8.79 285 CYS A CA 1
ATOM 2155 C C . CYS A 1 285 ? 20.566 -22.642 4.068 1.00 7.93 285 CYS A C 1
ATOM 2156 O O . CYS A 1 285 ? 21.227 -22.804 3.041 1.00 7.72 285 CYS A O 1
ATOM 2159 N N . VAL A 1 286 ? 19.341 -22.129 4.076 1.00 6.19 286 VAL A N 1
ATOM 2160 C CA . VAL A 1 286 ? 18.753 -21.439 2.939 1.00 6.49 286 VAL A CA 1
ATOM 2161 C C . VAL A 1 286 ? 18.331 -20.037 3.341 1.00 6.64 286 VAL A C 1
ATOM 2162 O O . VAL A 1 286 ? 17.592 -19.872 4.283 1.00 7.45 286 VAL A O 1
ATOM 2166 N N . SER A 1 287 ? 18.870 -19.036 2.637 1.00 5.48 287 SER A N 1
ATOM 2167 C CA . SER A 1 287 ? 18.566 -17.657 2.971 1.00 7.29 287 SER A CA 1
ATOM 2168 C C . SER A 1 287 ? 18.698 -16.834 1.720 1.00 6.54 287 SER A C 1
ATOM 2169 O O . SER A 1 287 ? 19.343 -17.256 0.775 1.00 7.49 287 SER A O 1
ATOM 2172 N N . SER A 1 288 ? 18.188 -15.615 1.744 1.00 6.83 288 SER A N 1
ATOM 2173 C CA . SER A 1 288 ? 18.311 -14.751 0.562 1.00 7.05 288 SER A CA 1
ATOM 2174 C C . SER A 1 288 ? 19.612 -14.011 0.549 1.00 7.32 288 SER A C 1
ATOM 2175 O O . SER A 1 288 ? 19.865 -13.238 1.484 1.00 7.22 288 SER A O 1
ATOM 2178 N N . LEU A 1 289 ? 20.416 -14.253 -0.461 1.00 6.19 289 LEU A N 1
ATOM 2179 C CA . LEU A 1 289 ? 21.728 -13.605 -0.603 1.00 6.64 289 LEU A CA 1
ATOM 2180 C C . LEU A 1 289 ? 21.779 -12.548 -1.697 1.00 7.25 289 LEU A C 1
ATOM 2181 O O . LEU A 1 289 ? 22.840 -11.953 -1.917 1.00 6.42 289 LEU A O 1
ATOM 2186 N N . THR A 1 290 ? 20.663 -12.359 -2.407 1.00 7.50 290 THR A N 1
ATOM 2187 C CA . THR A 1 290 ? 20.684 -11.494 -3.576 1.00 8.40 290 THR A CA 1
ATOM 2188 C C . THR A 1 290 ? 19.399 -10.690 -3.661 1.00 9.60 290 THR A C 1
ATOM 2189 O O . THR A 1 290 ? 18.436 -10.959 -2.969 1.00 10.56 290 THR A O 1
ATOM 2193 N N . ASN A 1 291 ? 19.367 -9.733 -4.602 1.00 10.60 291 ASN A N 1
ATOM 2194 C CA . ASN A 1 291 ? 18.181 -8.911 -4.793 1.00 12.80 291 ASN A CA 1
ATOM 2195 C C . ASN A 1 291 ? 16.982 -9.641 -5.352 1.00 13.79 291 ASN A C 1
ATOM 2196 O O . ASN A 1 291 ? 15.918 -9.057 -5.496 1.00 14.11 291 ASN A O 1
ATOM 2201 N N . LYS A 1 292 ? 17.148 -10.897 -5.763 1.00 12.88 292 LYS A N 1
ATOM 2202 C CA . LYS A 1 292 ? 15.987 -11.706 -6.143 1.00 14.44 292 LYS A CA 1
ATOM 2203 C C . LYS A 1 292 ? 15.090 -12.073 -4.955 1.00 14.78 292 LYS A C 1
ATOM 2204 O O . LYS A 1 292 ? 13.911 -12.376 -5.154 1.00 14.05 292 LYS A O 1
ATOM 2210 N N . LYS A 1 293 ? 15.624 -12.037 -3.730 1.00 13.64 293 LYS A N 1
ATOM 2211 C CA . LYS A 1 293 ? 14.843 -12.276 -2.530 1.00 14.23 293 LYS A CA 1
ATOM 2212 C C . LYS A 1 293 ? 14.170 -13.668 -2.631 1.00 12.87 293 LYS A C 1
ATOM 2213 O O . LYS A 1 293 ? 12.977 -13.841 -2.406 1.00 13.97 293 LYS A O 1
ATOM 2219 N N . VAL A 1 294 ? 14.994 -14.669 -2.908 1.00 9.87 294 VAL A N 1
ATOM 2220 C CA . VAL A 1 294 ? 14.576 -16.062 -2.934 1.00 9.81 294 VAL A CA 1
ATOM 2221 C C . VAL A 1 294 ? 15.589 -16.816 -2.110 1.00 8.67 294 VAL A C 1
ATOM 2222 O O . VAL A 1 294 ? 16.657 -16.282 -1.761 1.00 10.79 294 VAL A O 1
ATOM 2226 N N . GLY A 1 295 ? 15.312 -18.080 -1.818 1.00 8.00 295 GLY A N 1
ATOM 2227 C CA . GLY A 1 295 ? 16.248 -18.850 -1.036 1.00 7.68 295 GLY A CA 1
ATOM 2228 C C . GLY A 1 295 ? 17.421 -19.385 -1.801 1.00 7.26 295 GLY A C 1
ATOM 2229 O O . GLY A 1 295 ? 17.283 -20.161 -2.707 1.00 6.14 295 GLY A O 1
ATOM 2230 N N . ASP A 1 296 ? 18.607 -18.920 -1.417 1.00 5.91 296 ASP A N 1
ATOM 2231 C CA . ASP A 1 296 ? 19.862 -19.409 -1.913 1.00 5.41 296 ASP A CA 1
ATOM 2232 C C . ASP A 1 296 ? 20.429 -20.429 -0.886 1.00 4.83 296 ASP A C 1
ATOM 2233 O O . ASP A 1 296 ? 20.023 -20.419 0.252 1.00 5.40 296 ASP A O 1
ATOM 2238 N N . ILE A 1 297 ? 21.388 -21.243 -1.331 1.00 4.96 297 ILE A N 1
ATOM 2239 C CA . ILE A 1 297 ? 21.934 -22.275 -0.481 1.00 5.98 297 ILE A CA 1
ATOM 2240 C C . ILE A 1 297 ? 23.306 -21.894 0.035 1.00 5.17 297 ILE A C 1
ATOM 2241 O O . ILE A 1 297 ? 24.150 -21.420 -0.740 1.00 6.32 297 ILE A O 1
ATOM 2246 N N . ILE A 1 298 ? 23.498 -22.039 1.354 1.00 5.02 298 ILE A N 1
ATOM 2247 C CA . ILE A 1 298 ? 24.781 -21.725 2.031 1.00 6.36 298 ILE A CA 1
ATOM 2248 C C . ILE A 1 298 ? 25.181 -22.908 2.853 1.00 7.18 298 ILE A C 1
ATOM 2249 O O . ILE A 1 298 ? 24.386 -23.431 3.628 1.00 8.20 298 ILE A O 1
ATOM 2254 N N . GLY A 1 299 ? 26.415 -23.363 2.663 1.00 5.78 299 GLY A N 1
ATOM 2255 C CA . GLY A 1 299 ? 26.940 -24.451 3.436 1.00 7.31 299 GLY A CA 1
ATOM 2256 C C . GLY A 1 299 ? 28.282 -24.064 4.051 1.00 5.61 299 GLY A C 1
ATOM 2257 O O . GLY A 1 299 ? 29.161 -23.576 3.384 1.00 7.09 299 GLY A O 1
ATOM 2258 N N . PHE A 1 300 ? 28.401 -24.360 5.354 1.00 6.52 300 PHE A N 1
ATOM 2259 C CA . PHE A 1 300 ? 29.682 -24.213 6.083 1.00 6.54 300 PHE A CA 1
ATOM 2260 C C . PHE A 1 300 ? 30.274 -25.605 6.072 1.00 6.17 300 PHE A C 1
ATOM 2261 O O . PHE A 1 300 ? 29.820 -26.471 6.827 1.00 6.62 300 PHE A O 1
ATOM 2269 N N . GLY A 1 301 ? 31.162 -25.816 5.098 1.00 6.91 301 GLY A N 1
ATOM 2270 C CA . GLY A 1 301 ? 31.800 -27.088 4.886 1.00 6.35 301 GLY A CA 1
ATOM 2271 C C . GLY A 1 301 ? 33.169 -27.168 5.538 1.00 6.92 301 GLY A C 1
ATOM 2272 O O . GLY A 1 301 ? 33.406 -26.573 6.567 1.00 7.76 301 GLY A O 1
ATOM 2273 N N . ASP A 1 302 ? 34.016 -28.011 4.963 1.00 6.89 302 ASP A N 1
ATOM 2274 C CA . ASP A 1 302 ? 35.348 -28.219 5.505 1.00 7.40 302 ASP A CA 1
ATOM 2275 C C . ASP A 1 302 ? 36.231 -27.014 5.238 1.00 6.71 302 ASP A C 1
ATOM 2276 O O . ASP A 1 302 ? 36.809 -26.492 6.164 1.00 6.78 302 ASP A O 1
ATOM 2281 N N . ALA A 1 303 ? 36.346 -26.606 3.982 1.00 7.20 303 ALA A N 1
ATOM 2282 C CA . ALA A 1 303 ? 37.297 -25.578 3.586 1.00 6.51 303 ALA A CA 1
ATOM 2283 C C . ALA A 1 303 ? 36.840 -24.128 3.724 1.00 6.72 303 ALA A C 1
ATOM 2284 O O . ALA A 1 303 ? 37.614 -23.191 3.507 1.00 8.09 303 ALA A O 1
ATOM 2286 N N . GLY A 1 304 ? 35.555 -23.969 3.988 1.00 6.52 304 GLY A N 1
ATOM 2287 C CA . GLY A 1 304 ? 35.006 -22.629 4.133 1.00 5.43 304 GLY A CA 1
ATOM 2288 C C . GLY A 1 304 ? 33.520 -22.661 3.829 1.00 5.18 304 GLY A C 1
ATOM 2289 O O . GLY A 1 304 ? 32.852 -23.705 4.033 1.00 6.04 304 GLY A O 1
ATOM 2290 N N . VAL A 1 305 ? 33.009 -21.497 3.420 1.00 5.37 305 VAL A N 1
ATOM 2291 C CA . VAL A 1 305 ? 31.585 -21.329 3.179 1.00 4.14 305 VAL A CA 1
ATOM 2292 C C . VAL A 1 305 ? 31.374 -21.414 1.649 1.00 4.79 305 VAL A C 1
ATOM 2293 O O . VAL A 1 305 ? 32.063 -20.735 0.875 1.00 6.47 305 VAL A O 1
ATOM 2297 N N . TYR A 1 306 ? 30.412 -22.232 1.267 1.00 4.91 306 TYR A N 1
ATOM 2298 C CA . TYR A 1 306 ? 30.069 -22.477 -0.118 1.00 5.02 306 TYR A CA 1
ATOM 2299 C C . TYR A 1 306 ? 28.643 -22.022 -0.336 1.00 6.22 306 TYR A C 1
ATOM 2300 O O . TYR A 1 306 ? 27.767 -22.228 0.486 1.00 6.51 306 TYR A O 1
ATOM 2309 N N . VAL A 1 307 ? 28.425 -21.422 -1.489 1.00 5.15 307 VAL A N 1
ATOM 2310 C CA . VAL A 1 307 ? 27.101 -20.864 -1.835 1.00 4.92 307 VAL A CA 1
ATOM 2311 C C . VAL A 1 307 ? 26.722 -21.281 -3.246 1.00 4.54 307 VAL A C 1
ATOM 2312 O O . VAL A 1 307 ? 27.536 -21.257 -4.147 1.00 5.98 307 VAL A O 1
ATOM 2316 N N . ALA A 1 308 ? 25.427 -21.600 -3.424 1.00 4.22 308 ALA A N 1
ATOM 2317 C CA . ALA A 1 308 ? 24.848 -21.734 -4.755 1.00 4.20 308 ALA A CA 1
ATOM 2318 C C . ALA A 1 308 ? 23.663 -20.806 -4.807 1.00 4.99 308 ALA A C 1
ATOM 2319 O O . ALA A 1 308 ? 22.822 -20.855 -3.944 1.00 6.02 308 ALA A O 1
ATOM 2321 N N . LEU A 1 309 ? 23.671 -19.919 -5.817 1.00 5.01 309 LEU A N 1
ATOM 2322 C CA . LEU A 1 309 ? 22.621 -18.934 -5.961 1.00 5.17 309 LEU A CA 1
ATOM 2323 C C . LEU A 1 309 ? 21.442 -19.437 -6.768 1.00 6.05 309 LEU A C 1
ATOM 2324 O O . LEU A 1 309 ? 21.633 -20.004 -7.851 1.00 6.19 309 LEU A O 1
ATOM 2329 N N . ASN A 1 310 ? 20.259 -19.261 -6.201 1.00 5.10 310 ASN A N 1
ATOM 2330 C CA . ASN A 1 310 ? 18.995 -19.542 -6.865 1.00 5.66 310 ASN A CA 1
ATOM 2331 C C . ASN A 1 310 ? 18.853 -18.585 -8.066 1.00 5.74 310 ASN A C 1
ATOM 2332 O O . ASN A 1 310 ? 19.052 -17.374 -7.960 1.00 6.62 310 ASN A O 1
ATOM 2337 N N . ASN A 1 311 ? 18.484 -19.139 -9.215 1.00 6.14 311 ASN A N 1
ATOM 2338 C CA . ASN A 1 311 ? 18.243 -18.332 -10.417 1.00 4.29 311 ASN A CA 1
ATOM 2339 C C . ASN A 1 311 ? 16.997 -17.500 -10.349 1.00 7.07 311 ASN A C 1
ATOM 2340 O O . ASN A 1 311 ? 16.774 -16.604 -11.184 1.00 8.17 311 ASN A O 1
ATOM 2345 N N . GLY A 1 312 ? 16.188 -17.793 -9.351 1.00 5.92 312 GLY A N 1
ATOM 2346 C CA . GLY A 1 312 ? 14.929 -17.082 -9.075 1.00 5.64 312 GLY A CA 1
ATOM 2347 C C . GLY A 1 312 ? 13.681 -17.927 -9.290 1.00 6.46 312 GLY A C 1
ATOM 2348 O O . GLY A 1 312 ? 12.595 -17.494 -9.020 1.00 7.95 312 GLY A O 1
ATOM 2349 N N . ASN A 1 313 ? 13.891 -19.118 -9.820 1.00 6.22 313 ASN A N 1
ATOM 2350 C CA . ASN A 1 313 ? 12.820 -20.070 -10.114 1.00 7.28 313 ASN A CA 1
ATOM 2351 C C . ASN A 1 313 ? 12.991 -21.419 -9.410 1.00 7.59 313 ASN A C 1
ATOM 2352 O O . ASN A 1 313 ? 12.281 -22.377 -9.721 1.00 9.36 313 ASN A O 1
ATOM 2357 N N . GLY A 1 314 ? 13.921 -21.502 -8.465 1.00 7.37 314 GLY A N 1
ATOM 2358 C CA . GLY A 1 314 ? 14.163 -22.713 -7.717 1.00 7.61 314 GLY A CA 1
ATOM 2359 C C . GLY A 1 314 ? 15.218 -23.613 -8.323 1.00 7.82 314 GLY A C 1
ATOM 2360 O O . GLY A 1 314 ? 15.452 -24.714 -7.820 1.00 7.68 314 GLY A O 1
ATOM 2361 N N . THR A 1 315 ? 15.823 -23.194 -9.432 1.00 6.95 315 THR A N 1
ATOM 2362 C CA . THR A 1 315 ? 17.044 -23.834 -9.949 1.00 7.30 315 THR A CA 1
ATOM 2363 C C . THR A 1 315 ? 18.243 -23.032 -9.452 1.00 5.46 315 THR A C 1
ATOM 2364 O O . THR A 1 315 ? 18.120 -21.874 -9.044 1.00 6.24 315 THR A O 1
ATOM 2368 N N . PHE A 1 316 ? 19.394 -23.707 -9.481 1.00 6.67 316 PHE A N 1
ATOM 2369 C CA . PHE A 1 316 ? 20.587 -23.196 -8.819 1.00 7.83 316 PHE A CA 1
ATOM 2370 C C . PHE A 1 316 ? 21.791 -23.143 -9.716 1.00 8.25 316 PHE A C 1
ATOM 2371 O O . PHE A 1 316 ? 21.950 -24.011 -10.592 1.00 9.19 316 PHE A O 1
ATOM 2379 N N . GLY A 1 317 ? 22.616 -22.123 -9.503 1.00 8.52 317 GLY A N 1
ATOM 2380 C CA . GLY A 1 317 ? 23.850 -21.956 -10.221 1.00 9.66 317 GLY A CA 1
ATOM 2381 C C . GLY A 1 317 ? 24.958 -22.759 -9.604 1.00 9.52 317 GLY A C 1
ATOM 2382 O O . GLY A 1 317 ? 24.727 -23.608 -8.741 1.00 8.53 317 GLY A O 1
ATOM 2383 N N . PRO A 1 318 ? 26.167 -22.542 -10.078 1.00 9.12 318 PRO A N 1
ATOM 2384 C CA . PRO A 1 318 ? 27.308 -23.297 -9.629 1.00 9.93 318 PRO A CA 1
ATOM 2385 C C . PRO A 1 318 ? 27.652 -23.013 -8.166 1.00 8.35 318 PRO A C 1
ATOM 2386 O O . PRO A 1 318 ? 27.370 -21.925 -7.642 1.00 9.08 318 PRO A O 1
ATOM 2390 N N . VAL A 1 319 ? 28.258 -23.996 -7.542 1.00 8.87 319 VAL A N 1
ATOM 2391 C CA . VAL A 1 319 ? 28.656 -23.842 -6.164 1.00 9.36 319 VAL A CA 1
ATOM 2392 C C . VAL A 1 319 ? 30.011 -23.157 -6.166 1.00 10.67 319 VAL A C 1
ATOM 2393 O O . VAL A 1 319 ? 30.957 -23.603 -6.832 1.00 12.78 319 VAL A O 1
ATOM 2397 N N . LYS A 1 320 ? 30.128 -22.119 -5.361 1.00 8.53 320 LYS A N 1
ATOM 2398 C CA . LYS A 1 320 ? 31.334 -21.304 -5.242 1.00 9.22 320 LYS A CA 1
ATOM 2399 C C . LYS A 1 320 ? 31.727 -21.240 -3.771 1.00 8.76 320 LYS A C 1
ATOM 2400 O O . LYS A 1 320 ? 30.901 -21.030 -2.912 1.00 7.86 320 LYS A O 1
ATOM 2406 N N . ARG A 1 321 ? 33.023 -21.357 -3.503 1.00 8.45 321 ARG A N 1
ATOM 2407 C CA . ARG A 1 321 ? 33.522 -21.133 -2.137 1.00 9.71 321 ARG A CA 1
ATOM 2408 C C . ARG A 1 321 ? 33.702 -19.648 -1.974 1.00 9.79 321 ARG A C 1
ATOM 2409 O O . ARG A 1 321 ? 34.571 -19.054 -2.628 1.00 12.08 321 ARG A O 1
ATOM 2417 N N . VAL A 1 322 ? 32.882 -19.014 -1.152 1.00 9.41 322 VAL A N 1
ATOM 2418 C CA . VAL A 1 322 ? 32.867 -17.551 -1.038 1.00 8.61 322 VAL A CA 1
ATOM 2419 C C . VAL A 1 322 ? 33.753 -16.943 0.046 1.00 8.67 322 VAL A C 1
ATOM 2420 O O . VAL A 1 322 ? 34.026 -15.730 0.021 1.00 9.02 322 VAL A O 1
ATOM 2424 N N . ILE A 1 323 ? 34.120 -17.769 1.019 1.00 8.34 323 ILE A N 1
ATOM 2425 C CA . ILE A 1 323 ? 35.078 -17.390 2.066 1.00 9.32 323 ILE A CA 1
ATOM 2426 C C . ILE A 1 323 ? 35.789 -18.623 2.554 1.00 8.20 323 ILE A C 1
ATOM 2427 O O . ILE A 1 323 ? 35.169 -19.639 2.832 1.00 7.38 323 ILE A O 1
ATOM 2436 N N . ASP A 1 324 ? 37.110 -18.516 2.717 1.00 9.96 324 ASP A N 1
ATOM 2437 C CA . ASP A 1 324 ? 37.929 -19.598 3.229 1.00 10.86 324 ASP A CA 1
ATOM 2438 C C . ASP A 1 324 ? 38.003 -19.492 4.753 1.00 10.42 324 ASP A C 1
ATOM 2439 O O . ASP A 1 324 ? 39.066 -19.349 5.366 1.00 10.37 324 ASP A O 1
ATOM 2444 N N . ASN A 1 325 ? 36.845 -19.521 5.383 1.00 7.85 325 ASN A N 1
ATOM 2445 C CA . ASN A 1 325 ? 36.788 -19.449 6.835 1.00 6.44 325 ASN A CA 1
ATOM 2446 C C . ASN A 1 325 ? 35.401 -19.909 7.329 1.00 6.06 325 ASN A C 1
ATOM 2447 O O . ASN A 1 325 ? 34.532 -20.253 6.512 1.00 6.14 325 ASN A O 1
ATOM 2452 N N . PHE A 1 326 ? 35.243 -20.001 8.644 1.00 5.91 326 PHE A N 1
ATOM 2453 C CA . PHE A 1 326 ? 34.021 -20.517 9.266 1.00 5.68 326 PHE A CA 1
ATOM 2454 C C . PHE A 1 326 ? 33.775 -22.013 9.022 1.00 6.49 326 PHE A C 1
ATOM 2455 O O . PHE A 1 326 ? 32.667 -22.514 9.225 1.00 6.41 326 PHE A O 1
ATOM 2463 N N . GLY A 1 327 ? 34.779 -22.720 8.512 1.00 5.52 327 GLY A N 1
ATOM 2464 C CA . GLY A 1 327 ? 34.622 -24.119 8.176 1.00 5.21 327 GLY A CA 1
ATOM 2465 C C . GLY A 1 327 ? 35.266 -25.053 9.167 1.00 4.79 327 GLY A C 1
ATOM 2466 O O . GLY A 1 327 ? 36.031 -24.591 10.095 1.00 6.29 327 GLY A O 1
ATOM 2467 N N . TYR A 1 328 ? 35.019 -26.360 8.965 1.00 5.40 328 TYR A N 1
ATOM 2468 C CA . TYR A 1 328 ? 35.553 -27.324 9.874 1.00 6.07 328 TYR A CA 1
ATOM 2469 C C . TYR A 1 328 ? 37.080 -27.274 9.889 1.00 5.98 328 TYR A C 1
ATOM 2470 O O . TYR A 1 328 ? 37.687 -27.416 10.946 1.00 7.87 328 TYR A O 1
ATOM 2479 N N . ASN A 1 329 ? 37.681 -27.061 8.717 1.00 7.21 329 ASN A N 1
ATOM 2480 C CA . ASN A 1 329 ? 39.151 -27.044 8.662 1.00 6.79 329 ASN A CA 1
ATOM 2481 C C . ASN A 1 329 ? 39.774 -25.904 9.404 1.00 8.23 329 ASN A C 1
ATOM 2482 O O . ASN A 1 329 ? 40.929 -26.006 9.817 1.00 7.83 329 ASN A O 1
ATOM 2487 N N . GLN A 1 330 ? 39.008 -24.819 9.584 1.00 7.26 330 GLN A N 1
ATOM 2488 C CA . GLN A 1 330 ? 39.424 -23.667 10.379 1.00 7.59 330 GLN A CA 1
ATOM 2489 C C . GLN A 1 330 ? 39.089 -23.802 11.868 1.00 6.02 330 GLN A C 1
ATOM 2490 O O . GLN A 1 330 ? 39.251 -22.847 12.614 1.00 8.58 330 GLN A O 1
ATOM 2496 N N . GLY A 1 331 ? 38.693 -24.981 12.284 1.00 6.61 331 GLY A N 1
ATOM 2497 C CA . GLY A 1 331 ? 38.447 -25.306 13.677 1.00 6.26 331 GLY A CA 1
ATOM 2498 C C . GLY A 1 331 ? 37.020 -25.092 14.160 1.00 7.47 331 GLY A C 1
ATOM 2499 O O . GLY A 1 331 ? 36.759 -25.262 15.331 1.00 7.70 331 GLY A O 1
ATOM 2500 N N . TRP A 1 332 ? 36.126 -24.675 13.262 1.00 6.50 332 TRP A N 1
ATOM 2501 C CA . TRP A 1 332 ? 34.749 -24.379 13.671 1.00 6.84 332 TRP A CA 1
ATOM 2502 C C . TRP A 1 332 ? 34.054 -25.701 13.884 1.00 5.54 332 TRP A C 1
ATOM 2503 O O . TRP A 1 332 ? 34.198 -26.629 13.084 1.00 7.23 332 TRP A O 1
ATOM 2514 N N . ARG A 1 333 ? 33.239 -25.749 14.937 1.00 5.79 333 ARG A N 1
ATOM 2515 C CA . ARG A 1 333 ? 32.603 -26.992 15.391 1.00 6.27 333 ARG A CA 1
ATOM 2516 C C . ARG A 1 333 ? 31.135 -26.766 15.670 1.00 7.20 333 ARG A C 1
ATOM 2517 O O . ARG A 1 333 ? 30.794 -25.847 16.386 1.00 6.90 333 ARG A O 1
ATOM 2525 N N . VAL A 1 334 ? 30.286 -27.630 15.161 1.00 7.07 334 VAL A N 1
ATOM 2526 C CA . VAL A 1 334 ? 28.855 -27.533 15.391 1.00 8.41 334 VAL A CA 1
ATOM 2527 C C . VAL A 1 334 ? 28.492 -27.565 16.886 1.00 9.25 334 VAL A C 1
ATOM 2528 O O . VAL A 1 334 ? 27.528 -26.936 17.307 1.00 10.50 334 VAL A O 1
ATOM 2532 N N . ASP A 1 335 ? 29.252 -28.330 17.664 1.00 10.33 335 ASP A N 1
ATOM 2533 C CA . ASP A 1 335 ? 29.028 -28.440 19.092 1.00 10.69 335 ASP A CA 1
ATOM 2534 C C . ASP A 1 335 ? 29.559 -27.318 19.945 1.00 9.61 335 ASP A C 1
ATOM 2535 O O . ASP A 1 335 ? 29.417 -27.348 21.180 1.00 9.57 335 ASP A O 1
ATOM 2543 N N . LYS A 1 336 ? 30.218 -26.348 19.342 1.00 8.69 336 LYS A N 1
ATOM 2544 C CA . LYS A 1 336 ? 30.878 -25.281 20.083 1.00 9.68 336 LYS A CA 1
ATOM 2545 C C . LYS A 1 336 ? 30.621 -23.880 19.530 1.00 8.53 336 LYS A C 1
ATOM 2546 O O . LYS A 1 336 ? 30.726 -22.932 20.286 1.00 8.95 336 LYS A O 1
ATOM 2552 N N . HIS A 1 337 ? 30.395 -23.729 18.203 1.00 6.42 337 HIS A N 1
ATOM 2553 C CA . HIS A 1 337 ? 30.453 -22.410 17.558 1.00 6.62 337 HIS A CA 1
ATOM 2554 C C . HIS A 1 337 ? 29.230 -22.091 16.677 1.00 5.98 337 HIS A C 1
ATOM 2555 O O . HIS A 1 337 ? 29.263 -22.333 15.483 1.00 6.84 337 HIS A O 1
ATOM 2562 N N . PRO A 1 338 ? 28.175 -21.516 17.266 1.00 7.39 338 PRO A N 1
ATOM 2563 C CA . PRO A 1 338 ? 27.011 -21.143 16.472 1.00 7.05 338 PRO A CA 1
ATOM 2564 C C . PRO A 1 338 ? 27.325 -20.244 15.274 1.00 6.51 338 PRO A C 1
ATOM 2565 O O . PRO A 1 338 ? 28.102 -19.296 15.371 1.00 6.38 338 PRO A O 1
ATOM 2569 N N . ARG A 1 339 ? 26.741 -20.567 14.123 1.00 5.95 339 ARG A N 1
ATOM 2570 C CA . ARG A 1 339 ? 26.888 -19.849 12.889 1.00 7.00 339 ARG A CA 1
ATOM 2571 C C . ARG A 1 339 ? 25.528 -19.609 12.272 1.00 6.79 339 ARG A C 1
ATOM 2572 O O . ARG A 1 339 ? 24.673 -20.513 12.234 1.00 7.43 339 ARG A O 1
ATOM 2580 N N . PHE A 1 340 ? 25.320 -18.384 11.805 1.00 5.34 340 PHE A N 1
ATOM 2581 C CA . PHE A 1 340 ? 24.046 -17.957 11.269 1.00 6.37 340 PHE A CA 1
ATOM 2582 C C . PHE A 1 340 ? 24.203 -17.225 9.981 1.00 5.78 340 PHE A C 1
ATOM 2583 O O . PHE A 1 340 ? 25.218 -16.549 9.771 1.00 6.28 340 PHE A O 1
ATOM 2591 N N . VAL A 1 341 ? 23.180 -17.274 9.157 1.00 5.43 341 VAL A N 1
ATOM 2592 C CA . VAL A 1 341 ? 23.117 -16.514 7.935 1.00 4.00 341 VAL A CA 1
ATOM 2593 C C . VAL A 1 341 ? 21.908 -15.604 8.088 1.00 5.81 341 VAL A C 1
ATOM 2594 O O . VAL A 1 341 ? 20.773 -16.054 8.214 1.00 8.42 341 VAL A O 1
ATOM 2598 N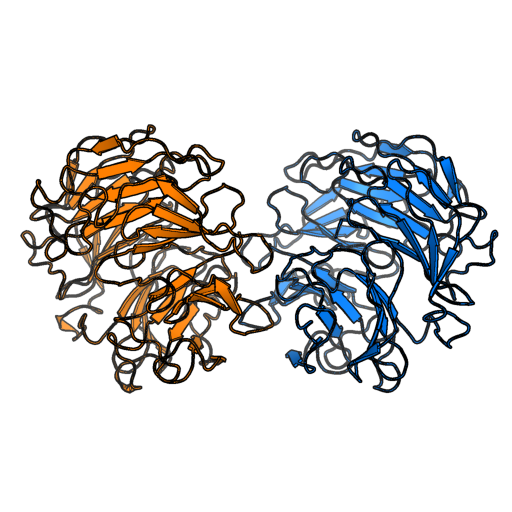 N . VAL A 1 342 ? 22.186 -14.318 8.157 1.00 3.68 342 VAL A N 1
ATOM 2599 C CA . VAL A 1 342 ? 21.211 -13.309 8.547 1.00 5.47 342 VAL A CA 1
ATOM 2600 C C . VAL A 1 342 ? 21.633 -11.944 8.004 1.00 3.99 342 VAL A C 1
ATOM 2601 O O . VAL A 1 342 ? 22.821 -11.662 7.911 1.00 4.17 342 VAL A O 1
ATOM 2607 N N . ASP A 1 343 ? 20.675 -11.089 7.663 1.00 4.48 343 ASP A N 1
ATOM 2608 C CA . ASP A 1 343 ? 21.038 -9.748 7.224 1.00 4.65 343 ASP A CA 1
ATOM 2609 C C . ASP A 1 343 ? 21.481 -8.936 8.467 1.00 4.57 343 ASP A C 1
ATOM 2610 O O . ASP A 1 343 ? 20.727 -8.761 9.426 1.00 5.67 343 ASP A O 1
ATOM 2615 N N . LEU A 1 344 ? 22.736 -8.442 8.375 1.00 5.45 344 LEU A N 1
ATOM 2616 C CA . LEU A 1 344 ? 23.327 -7.624 9.429 1.00 4.72 344 LEU A CA 1
ATOM 2617 C C . LEU A 1 344 ? 23.506 -6.183 8.941 1.00 6.15 344 LEU A C 1
ATOM 2618 O O . LEU A 1 344 ? 23.985 -5.341 9.742 1.00 6.33 344 LEU A O 1
ATOM 2623 N N . THR A 1 345 ? 23.167 -5.893 7.683 1.00 5.73 345 THR A N 1
ATOM 2624 C CA . THR A 1 345 ? 23.548 -4.626 7.047 1.00 6.98 345 THR A CA 1
ATOM 2625 C C . THR A 1 345 ? 22.392 -3.858 6.432 1.00 6.76 345 THR A C 1
ATOM 2626 O O . THR A 1 345 ? 22.594 -2.706 6.050 1.00 6.47 345 THR A O 1
ATOM 2630 N N . GLY A 1 346 ? 21.209 -4.470 6.320 1.00 6.79 346 GLY A N 1
ATOM 2631 C CA . GLY A 1 346 ? 20.019 -3.749 5.881 1.00 6.99 346 GLY A CA 1
ATOM 2632 C C . GLY A 1 346 ? 19.773 -3.718 4.391 1.00 7.21 346 GLY A C 1
ATOM 2633 O O . GLY A 1 346 ? 18.763 -3.144 3.952 1.00 7.78 346 GLY A O 1
ATOM 2634 N N . ASP A 1 347 ? 20.613 -4.394 3.608 1.00 7.30 347 ASP A N 1
ATOM 2635 C CA . ASP A 1 347 ? 20.502 -4.377 2.137 1.00 7.97 347 ASP A CA 1
ATOM 2636 C C . ASP A 1 347 ? 19.596 -5.502 1.574 1.00 7.31 347 ASP A C 1
ATOM 2637 O O . ASP A 1 347 ? 19.387 -5.586 0.350 1.00 9.57 347 ASP A O 1
ATOM 2642 N N . GLY A 1 348 ? 19.149 -6.383 2.454 1.00 6.46 348 GLY A N 1
ATOM 2643 C CA . GLY A 1 348 ? 18.353 -7.528 2.000 1.00 7.42 348 GLY A CA 1
ATOM 2644 C C . GLY A 1 348 ? 19.129 -8.746 1.560 1.00 8.48 348 GLY A C 1
ATOM 2645 O O . GLY A 1 348 ? 18.506 -9.757 1.205 1.00 10.25 348 GLY A O 1
ATOM 2646 N N . CYS A 1 349 ? 20.450 -8.694 1.608 1.00 6.21 349 CYS A N 1
ATOM 2647 C CA . CYS A 1 349 ? 21.323 -9.806 1.183 1.00 7.17 349 CYS A CA 1
ATOM 2648 C C . CYS A 1 349 ? 21.954 -10.343 2.437 1.00 6.60 349 CYS A C 1
ATOM 2649 O O . CYS A 1 349 ? 22.741 -9.671 3.103 1.00 7.65 349 CYS A O 1
ATOM 2652 N N . ALA A 1 350 ? 21.641 -11.558 2.831 1.00 4.84 350 ALA A N 1
ATOM 2653 C CA . ALA A 1 350 ? 22.096 -12.044 4.127 1.00 4.21 350 ALA A CA 1
ATOM 2654 C C . ALA A 1 350 ? 23.619 -12.155 4.220 1.00 4.22 350 ALA A C 1
ATOM 2655 O O . ALA A 1 350 ? 24.299 -12.533 3.270 1.00 5.76 350 ALA A O 1
ATOM 2657 N N . ASP A 1 351 ? 24.090 -11.943 5.436 1.00 4.16 351 ASP A N 1
ATOM 2658 C CA . ASP A 1 351 ? 25.476 -11.951 5.826 1.00 3.99 351 ASP A CA 1
ATOM 2659 C C . ASP A 1 351 ? 25.749 -13.163 6.715 1.00 4.96 351 ASP A C 1
ATOM 2660 O O . ASP A 1 351 ? 24.845 -13.929 7.045 1.00 5.18 351 ASP A O 1
ATOM 2665 N N . ILE A 1 352 ? 27.008 -13.354 7.088 1.00 4.88 352 ILE A N 1
ATOM 2666 C CA . ILE A 1 352 ? 27.390 -14.475 7.924 1.00 6.04 352 ILE A CA 1
ATOM 2667 C C . ILE A 1 352 ? 27.862 -13.961 9.293 1.00 6.58 352 ILE A C 1
ATOM 2668 O O . ILE A 1 352 ? 28.634 -13.018 9.365 1.00 5.80 352 ILE A O 1
ATOM 2674 N N . VAL A 1 353 ? 27.463 -14.612 10.363 1.00 6.36 353 VAL A N 1
ATOM 2675 C CA . VAL A 1 353 ? 28.016 -14.347 11.691 1.00 6.17 353 VAL A CA 1
ATOM 2676 C C . VAL A 1 353 ? 28.302 -15.653 12.366 1.00 5.78 353 VAL A C 1
ATOM 2677 O O . VAL A 1 353 ? 27.550 -16.597 12.226 1.00 5.83 353 VAL A O 1
ATOM 2681 N N . GLY A 1 354 ? 29.411 -15.725 13.086 1.00 5.10 354 GLY A N 1
ATOM 2682 C CA . GLY A 1 354 ? 29.734 -16.901 13.862 1.00 6.21 354 GLY A CA 1
ATOM 2683 C C . GLY A 1 354 ? 30.371 -16.559 15.174 1.00 5.93 354 GLY A C 1
ATOM 2684 O O . GLY A 1 354 ? 31.144 -15.641 15.296 1.00 6.35 354 GLY A O 1
ATOM 2685 N N . PHE A 1 355 ? 30.015 -17.348 16.174 1.00 5.27 355 PHE A N 1
ATOM 2686 C CA . PHE A 1 355 ? 30.537 -17.187 17.529 1.00 6.21 355 PHE A CA 1
ATOM 2687 C C . PHE A 1 355 ? 31.645 -18.192 17.688 1.00 5.82 355 PHE A C 1
ATOM 2688 O O . PHE A 1 355 ? 31.393 -19.376 17.911 1.00 6.44 355 PHE A O 1
ATOM 2696 N N . GLY A 1 356 ? 32.875 -17.744 17.516 1.00 5.99 356 GLY A N 1
ATOM 2697 C CA . GLY A 1 356 ? 34.040 -18.635 17.444 1.00 7.18 356 GLY A CA 1
ATOM 2698 C C . GLY A 1 356 ? 34.562 -19.036 18.824 1.00 8.20 356 GLY A C 1
ATOM 2699 O O . GLY A 1 356 ? 33.920 -18.818 19.849 1.00 7.01 356 GLY A O 1
ATOM 2700 N N . GLU A 1 357 ? 35.762 -19.626 18.835 1.00 6.85 357 GLU A N 1
ATOM 2701 C CA . GLU A 1 357 ? 36.363 -20.054 20.060 1.00 7.98 357 GLU A CA 1
ATOM 2702 C C . GLU A 1 357 ? 36.690 -18.841 20.959 1.00 6.61 357 GLU A C 1
ATOM 2703 O O . GLU A 1 357 ? 36.558 -18.909 22.170 1.00 8.05 357 GLU A O 1
ATOM 2709 N N . ASN A 1 358 ? 37.143 -17.738 20.366 1.00 7.56 358 ASN A N 1
ATOM 2710 C CA . ASN A 1 358 ? 37.557 -16.540 21.100 1.00 8.85 358 ASN A CA 1
ATOM 2711 C C . ASN A 1 358 ? 36.793 -15.290 20.804 1.00 8.72 358 ASN A C 1
ATOM 2712 O O . ASN A 1 358 ? 36.524 -14.468 21.737 1.00 10.98 358 ASN A O 1
ATOM 2717 N N . SER A 1 359 ? 36.369 -15.124 19.554 1.00 6.59 359 SER A N 1
ATOM 2718 C CA . SER A 1 359 ? 35.708 -13.891 19.152 1.00 7.30 359 SER A CA 1
ATOM 2719 C C . SER A 1 359 ? 34.486 -14.198 18.298 1.00 5.96 359 SER A C 1
ATOM 2720 O O . SER A 1 359 ? 34.377 -15.278 17.740 1.00 5.90 359 SER A O 1
ATOM 2723 N N . VAL A 1 360 ? 33.581 -13.241 18.252 1.00 6.26 360 VAL A N 1
ATOM 2724 C CA . VAL A 1 360 ? 32.500 -13.237 17.291 1.00 6.46 360 VAL A CA 1
ATOM 2725 C C . VAL A 1 360 ? 32.997 -12.558 15.986 1.00 6.82 360 VAL A C 1
ATOM 2726 O O . VAL A 1 360 ? 33.585 -11.482 16.031 1.00 6.21 360 VAL A O 1
ATOM 2730 N N . TRP A 1 361 ? 32.726 -13.182 14.843 1.00 5.87 361 TRP A N 1
ATOM 2731 C CA . TRP A 1 361 ? 33.157 -12.740 13.541 1.00 7.20 361 TRP A CA 1
ATOM 2732 C C . TRP A 1 361 ? 32.013 -12.630 12.614 1.00 7.69 361 TRP A C 1
ATOM 2733 O O . TRP A 1 361 ? 31.064 -13.404 12.720 1.00 7.70 361 TRP A O 1
ATOM 2744 N N . ALA A 1 362 ? 32.093 -11.680 11.695 1.00 8.53 362 ALA A N 1
ATOM 2745 C CA . ALA A 1 362 ? 31.116 -11.554 10.624 1.00 8.21 362 ALA A CA 1
ATOM 2746 C C . ALA A 1 362 ? 31.785 -11.477 9.266 1.00 9.40 362 ALA A C 1
ATOM 2747 O O . ALA A 1 362 ? 32.974 -11.195 9.157 1.00 9.30 362 ALA A O 1
ATOM 2749 N N . CYS A 1 363 ? 31.040 -11.770 8.223 1.00 8.13 363 CYS A N 1
ATOM 2750 C CA . CYS A 1 363 ? 31.513 -11.621 6.850 1.00 7.93 363 CYS A CA 1
ATOM 2751 C C . CYS A 1 363 ? 30.335 -11.108 6.073 1.00 7.70 363 CYS A C 1
ATOM 2752 O O . CYS A 1 363 ? 29.305 -11.747 6.069 1.00 7.72 363 CYS A O 1
ATOM 2755 N N . MET A 1 364 ? 30.476 -9.957 5.432 1.00 7.15 364 MET A N 1
ATOM 2756 C CA . MET A 1 364 ? 29.332 -9.278 4.855 1.00 5.38 364 MET A CA 1
ATOM 2757 C C . MET A 1 364 ? 29.203 -9.556 3.348 1.00 5.73 364 MET A C 1
ATOM 2758 O O . MET A 1 364 ? 30.160 -9.607 2.610 1.00 7.13 364 MET A O 1
ATOM 2763 N N . ASN A 1 365 ? 27.977 -9.808 2.954 1.00 5.36 365 ASN A N 1
ATOM 2764 C CA . ASN A 1 365 ? 27.610 -9.938 1.545 1.00 5.91 365 ASN A CA 1
ATOM 2765 C C . ASN A 1 365 ? 27.890 -8.616 0.841 1.00 6.48 365 ASN A C 1
ATOM 2766 O O . ASN A 1 365 ? 27.518 -7.522 1.347 1.00 8.83 365 ASN A O 1
ATOM 2771 N N . LYS A 1 366 ? 28.481 -8.683 -0.339 1.00 7.76 366 LYS A N 1
ATOM 2772 C CA . LYS A 1 366 ? 28.651 -7.473 -1.160 1.00 9.56 366 LYS A CA 1
ATOM 2773 C C . LYS A 1 366 ? 27.345 -7.027 -1.836 1.00 10.09 366 LYS A C 1
ATOM 2774 O O . LYS A 1 366 ? 27.255 -5.904 -2.394 1.00 12.46 366 LYS A O 1
ATOM 2780 N N . GLY A 1 367 ? 26.311 -7.844 -1.787 1.00 9.37 367 GLY A N 1
ATOM 2781 C CA . GLY A 1 367 ? 25.030 -7.504 -2.351 1.00 10.68 367 GLY A CA 1
ATOM 2782 C C . GLY A 1 367 ? 24.578 -8.417 -3.470 1.00 11.84 367 GLY A C 1
ATOM 2783 O O . GLY A 1 367 ? 23.440 -8.303 -3.909 1.00 13.38 367 GLY A O 1
ATOM 2784 N N . ASP A 1 368 ? 25.471 -9.298 -3.900 1.00 11.09 368 ASP A N 1
ATOM 2785 C CA . ASP A 1 368 ? 25.288 -10.158 -5.060 1.00 12.34 368 ASP A CA 1
ATOM 2786 C C . ASP A 1 368 ? 25.630 -11.611 -4.763 1.00 12.99 368 ASP A C 1
ATOM 2787 O O . ASP A 1 368 ? 25.817 -12.404 -5.666 1.00 14.37 368 ASP A O 1
ATOM 2792 N N . GLY A 1 369 ? 25.707 -11.975 -3.493 1.00 11.12 369 GLY A N 1
ATOM 2793 C CA . GLY A 1 369 ? 26.036 -13.338 -3.113 1.00 10.22 369 GLY A CA 1
ATOM 2794 C C . GLY A 1 369 ? 27.500 -13.649 -3.065 1.00 10.31 369 GLY A C 1
ATOM 2795 O O . GLY A 1 369 ? 27.892 -14.805 -2.936 1.00 10.79 369 GLY A O 1
ATOM 2796 N N . THR A 1 370 ? 28.341 -12.614 -3.231 1.00 9.04 370 THR A N 1
ATOM 2797 C CA . THR A 1 370 ? 29.764 -12.728 -2.973 1.00 11.05 370 THR A CA 1
ATOM 2798 C C . THR A 1 370 ? 30.048 -11.951 -1.685 1.00 8.82 370 THR A C 1
ATOM 2799 O O . THR A 1 370 ? 29.222 -11.098 -1.266 1.00 10.42 370 THR A O 1
ATOM 2803 N N . PHE A 1 371 ? 31.206 -12.216 -1.087 1.00 10.33 371 PHE A N 1
ATOM 2804 C CA . PHE A 1 371 ? 31.445 -11.807 0.280 1.00 11.25 371 PHE A CA 1
ATOM 2805 C C . PHE A 1 371 ? 32.751 -11.054 0.450 1.00 12.95 371 PHE A C 1
ATOM 2806 O O . PHE A 1 371 ? 33.715 -11.297 -0.287 1.00 14.53 371 PHE A O 1
ATOM 2814 N N . GLY A 1 372 ? 32.771 -10.152 1.410 1.00 13.92 372 GLY A N 1
ATOM 2815 C CA . GLY A 1 372 ? 33.972 -9.439 1.777 1.00 13.97 372 GLY A CA 1
ATOM 2816 C C . GLY A 1 372 ? 34.852 -10.230 2.730 1.00 14.21 372 GLY A C 1
ATOM 2817 O O . GLY A 1 372 ? 34.683 -11.450 2.890 1.00 15.64 372 GLY A O 1
ATOM 2818 N N . PRO A 1 373 ? 35.835 -9.547 3.341 1.00 14.68 373 PRO A N 1
ATOM 2819 C CA . PRO A 1 373 ? 36.736 -10.199 4.267 1.00 14.37 373 PRO A CA 1
ATOM 2820 C C . PRO A 1 373 ? 36.105 -10.436 5.616 1.00 13.60 373 PRO A C 1
ATOM 2821 O O . PRO A 1 373 ? 35.142 -9.773 5.993 1.00 14.70 373 PRO A O 1
ATOM 2825 N N . ILE A 1 374 ? 36.692 -11.353 6.359 1.00 13.23 374 ILE A N 1
ATOM 2826 C CA . ILE A 1 374 ? 36.234 -11.578 7.695 1.00 13.28 374 ILE A CA 1
ATOM 2827 C C . ILE A 1 374 ? 36.480 -10.354 8.572 1.00 13.81 374 ILE A C 1
ATOM 2828 O O . ILE A 1 374 ? 37.518 -9.660 8.420 1.00 14.42 374 ILE A O 1
ATOM 2836 N N . MET A 1 375 ? 35.539 -10.063 9.466 1.00 12.75 375 MET A N 1
ATOM 2837 C CA . MET A 1 375 ? 35.609 -8.923 10.380 1.00 14.34 375 MET A CA 1
ATOM 2838 C C . MET A 1 375 ? 35.357 -9.328 11.817 1.00 12.50 375 MET A C 1
ATOM 2839 O O . MET A 1 375 ? 34.424 -10.058 12.101 1.00 11.24 375 MET A O 1
ATOM 2844 N N . LYS A 1 376 ? 36.218 -8.901 12.732 1.00 12.72 376 LYS A N 1
ATOM 2845 C CA . LYS A 1 376 ? 36.005 -9.165 14.144 1.00 14.19 376 LYS A CA 1
ATOM 2846 C C . LYS A 1 376 ? 34.940 -8.256 14.676 1.00 15.16 376 LYS A C 1
ATOM 2847 O O . LYS A 1 376 ? 34.902 -7.060 14.353 1.00 17.18 376 LYS A O 1
ATOM 2853 N N . LEU A 1 377 ? 33.996 -8.806 15.418 1.00 13.25 377 LEU A N 1
ATOM 2854 C CA . LEU A 1 377 ? 32.989 -7.952 16.048 1.00 12.45 377 LEU A CA 1
ATOM 2855 C C . LEU A 1 377 ? 33.428 -7.650 17.486 1.00 12.74 377 LEU A C 1
ATOM 2856 O O . LEU A 1 377 ? 33.566 -6.498 17.872 1.00 13.58 377 LEU A O 1
ATOM 2861 N N . ILE A 1 378 ? 33.673 -8.693 18.264 1.00 10.64 378 ILE A N 1
ATOM 2862 C CA . ILE A 1 378 ? 33.892 -8.531 19.696 1.00 10.72 378 ILE A CA 1
ATOM 2863 C C . ILE A 1 378 ? 34.441 -9.814 20.321 1.00 10.05 378 ILE A C 1
ATOM 2864 O O . ILE A 1 378 ? 34.166 -10.908 19.885 1.00 9.46 378 ILE A O 1
ATOM 2869 N N . ASP A 1 379 ? 35.209 -9.662 21.378 1.00 10.40 379 ASP A N 1
ATOM 2870 C CA . ASP A 1 379 ? 35.819 -10.772 22.098 1.00 11.36 379 ASP A CA 1
ATOM 2871 C C . ASP A 1 379 ? 34.961 -11.115 23.314 1.00 11.22 379 ASP A C 1
ATOM 2872 O O . ASP A 1 379 ? 35.329 -10.869 24.466 1.00 12.77 379 ASP A O 1
ATOM 2877 N N . ASP A 1 380 ? 33.779 -11.666 23.064 1.00 10.54 380 ASP A N 1
ATOM 2878 C CA . ASP A 1 380 ? 32.856 -12.021 24.122 1.00 9.45 380 ASP A CA 1
ATOM 2879 C C . ASP A 1 380 ? 31.800 -12.943 23.517 1.00 8.48 380 ASP A C 1
ATOM 2880 O O . ASP A 1 380 ? 31.770 -13.098 22.283 1.00 8.38 380 ASP A O 1
ATOM 2885 N N . MET A 1 381 ? 31.000 -13.607 24.351 1.00 9.27 381 MET A N 1
ATOM 2886 C CA . MET A 1 381 ? 29.938 -14.508 23.873 1.00 11.15 381 MET A CA 1
ATOM 2887 C C . MET A 1 381 ? 30.475 -15.755 23.144 1.00 8.59 381 MET A C 1
ATOM 2888 O O . MET A 1 381 ? 29.834 -16.326 22.277 1.00 7.81 381 MET A O 1
ATOM 2894 N N . THR A 1 382 ? 31.641 -16.187 23.587 1.00 7.57 382 THR A N 1
ATOM 2895 C CA . THR A 1 382 ? 32.421 -17.264 22.980 1.00 7.18 382 THR A CA 1
ATOM 2896 C C . THR A 1 382 ? 32.891 -18.263 24.017 1.00 7.45 382 THR A C 1
ATOM 2897 O O . THR A 1 382 ? 32.833 -17.980 25.203 1.00 7.40 382 THR A O 1
ATOM 2901 N N . VAL A 1 383 ? 33.424 -19.402 23.562 1.00 7.78 383 VAL A N 1
ATOM 2902 C CA . VAL A 1 383 ? 33.901 -20.475 24.442 1.00 9.09 383 VAL A CA 1
ATOM 2903 C C . VAL A 1 383 ? 34.870 -19.945 25.486 1.00 11.12 383 VAL A C 1
ATOM 2904 O O . VAL A 1 383 ? 34.719 -20.215 26.682 1.00 11.53 383 VAL A O 1
ATOM 2908 N N . SER A 1 384 ? 35.841 -19.182 25.027 1.00 11.19 384 SER A N 1
ATOM 2909 C CA . SER A 1 384 ? 36.905 -18.747 25.931 1.00 12.78 384 SER A CA 1
ATOM 2910 C C . SER A 1 384 ? 36.461 -17.642 26.869 1.00 14.41 384 SER A C 1
ATOM 2911 O O . SER A 1 384 ? 37.181 -17.318 27.816 1.00 13.85 384 SER A O 1
ATOM 2914 N N . LYS A 1 385 ? 35.285 -17.045 26.615 1.00 14.36 385 LYS A N 1
ATOM 2915 C CA . LYS A 1 385 ? 34.746 -16.032 27.520 1.00 15.98 385 LYS A CA 1
ATOM 2916 C C . LYS A 1 385 ? 33.599 -16.589 28.326 1.00 15.75 385 LYS A C 1
ATOM 2917 O O . LYS A 1 385 ? 32.800 -15.819 28.870 1.00 17.52 385 LYS A O 1
ATOM 2923 N N . GLY A 1 386 ? 33.496 -17.912 28.394 1.00 14.51 386 GLY A N 1
ATOM 2924 C CA . GLY A 1 386 ? 32.597 -18.584 29.301 1.00 15.91 386 GLY A CA 1
ATOM 2925 C C . GLY A 1 386 ? 31.250 -18.993 28.739 1.00 15.09 386 GLY A C 1
ATOM 2926 O O . GLY A 1 386 ? 30.288 -19.161 29.510 1.00 15.87 386 GLY A O 1
ATOM 2927 N N . TRP A 1 387 ? 31.151 -19.165 27.417 1.00 13.14 387 TRP A N 1
ATOM 2928 C CA . TRP A 1 387 ? 29.901 -19.559 26.786 1.00 12.28 387 TRP A CA 1
ATOM 2929 C C . TRP A 1 387 ? 30.049 -20.903 26.137 1.00 13.26 387 TRP A C 1
ATOM 2930 O O . TRP A 1 387 ? 30.667 -21.033 25.113 1.00 13.24 387 TRP A O 1
ATOM 2941 N N . THR A 1 388 ? 29.462 -21.913 26.744 1.00 14.84 388 THR A N 1
ATOM 2942 C CA . THR A 1 388 ? 29.449 -23.269 26.192 1.00 16.39 388 THR A CA 1
ATOM 2943 C C . THR A 1 388 ? 28.104 -23.513 25.600 1.00 17.01 388 THR A C 1
ATOM 2944 O O . THR A 1 388 ? 27.057 -23.136 26.160 1.00 16.89 388 THR A O 1
ATOM 2948 N N . LEU A 1 389 ? 28.111 -24.137 24.441 1.00 15.93 389 LEU A N 1
ATOM 2949 C CA . LEU A 1 389 ? 26.942 -24.204 23.636 1.00 16.71 389 LEU A CA 1
ATOM 2950 C C . LEU A 1 389 ? 25.831 -24.867 24.452 1.00 16.07 389 LEU A C 1
ATOM 2951 O O . LEU A 1 389 ? 24.696 -24.394 24.430 1.00 16.96 389 LEU A O 1
ATOM 2956 N N . GLN A 1 390 ? 26.200 -25.863 25.262 1.00 15.73 390 GLN A N 1
ATOM 2957 C CA . GLN A 1 390 ? 25.289 -26.666 26.024 1.00 15.71 390 GLN A CA 1
ATOM 2958 C C . GLN A 1 390 ? 24.631 -25.983 27.256 1.00 14.76 390 GLN A C 1
ATOM 2959 O O . GLN A 1 390 ? 23.586 -26.433 27.712 1.00 15.56 390 GLN A O 1
ATOM 2965 N N . LYS A 1 391 ? 25.223 -24.898 27.735 1.00 12.13 391 LYS A N 1
ATOM 2966 C CA . LYS A 1 391 ? 24.757 -24.134 28.901 1.00 10.80 391 LYS A CA 1
ATOM 2967 C C . LYS A 1 391 ? 24.297 -22.726 28.543 1.00 9.32 391 LYS A C 1
ATOM 2968 O O . LYS A 1 391 ? 23.998 -21.944 29.419 1.00 10.30 391 LYS A O 1
ATOM 2974 N N . THR A 1 392 ? 24.236 -22.423 27.260 1.00 8.95 392 THR A N 1
ATOM 2975 C CA . THR A 1 392 ? 23.861 -21.094 26.791 1.00 7.79 392 THR A CA 1
ATOM 2976 C C . THR A 1 392 ? 23.034 -21.246 25.537 1.00 7.39 392 THR A C 1
ATOM 2977 O O . THR A 1 392 ? 23.012 -22.316 24.914 1.00 9.74 392 THR A O 1
ATOM 2981 N N . VAL A 1 393 ? 22.299 -20.185 25.219 1.00 6.76 393 VAL A N 1
ATOM 2982 C CA . VAL A 1 393 ? 21.553 -20.046 23.951 1.00 6.55 393 VAL A CA 1
ATOM 2983 C C . VAL A 1 393 ? 21.984 -18.745 23.293 1.00 7.02 393 VAL A C 1
ATOM 2984 O O . VAL A 1 393 ? 21.992 -17.700 23.921 1.00 6.52 393 VAL A O 1
ATOM 2988 N N . ARG A 1 394 ? 22.310 -18.788 21.992 1.00 6.07 394 ARG A N 1
ATOM 2989 C CA . ARG A 1 394 ? 22.665 -17.574 21.258 1.00 6.51 394 ARG A CA 1
ATOM 2990 C C . ARG A 1 394 ? 21.871 -17.495 19.950 1.00 6.27 394 ARG A C 1
ATOM 2991 O O . ARG A 1 394 ? 21.643 -18.530 19.317 1.00 7.19 394 ARG A O 1
ATOM 2999 N N . TYR A 1 395 ? 21.402 -16.294 19.630 1.00 6.00 395 TYR A N 1
ATOM 3000 C CA . TYR A 1 395 ? 20.566 -16.047 18.463 1.00 6.09 395 TYR A CA 1
ATOM 3001 C C . TYR A 1 395 ? 21.003 -14.782 17.770 1.00 7.55 395 TYR A C 1
ATOM 3002 O O . TYR A 1 395 ? 21.496 -13.870 18.400 1.00 8.49 395 TYR A O 1
ATOM 3011 N N . ALA A 1 396 ? 20.755 -14.719 16.481 1.00 7.41 396 ALA A N 1
ATOM 3012 C CA . ALA A 1 396 ? 20.589 -13.436 15.832 1.00 8.32 396 ALA A CA 1
ATOM 3013 C C . ALA A 1 396 ? 19.088 -13.109 15.895 1.00 8.23 396 ALA A C 1
ATOM 3014 O O . ALA A 1 396 ? 18.244 -13.997 15.709 1.00 9.09 396 ALA A O 1
ATOM 3016 N N . ALA A 1 397 ? 18.737 -11.860 16.173 1.00 7.69 397 ALA A N 1
ATOM 3017 C CA . ALA A 1 397 ? 17.329 -11.471 16.325 1.00 7.73 397 ALA A CA 1
ATOM 3018 C C . ALA A 1 397 ? 17.203 -9.996 16.045 1.00 7.43 397 ALA A C 1
ATOM 3019 O O . ALA A 1 397 ? 18.078 -9.205 16.381 1.00 7.71 397 ALA A O 1
ATOM 3021 N N . ASN A 1 398 ? 16.104 -9.604 15.470 1.00 7.00 398 ASN A N 1
ATOM 3022 C CA . ASN A 1 398 ? 15.805 -8.198 15.277 1.00 7.96 398 ASN A CA 1
ATOM 3023 C C . ASN A 1 398 ? 15.089 -7.641 16.502 1.00 8.39 398 ASN A C 1
ATOM 3024 O O . ASN A 1 398 ? 13.881 -7.762 16.653 1.00 9.43 398 ASN A O 1
ATOM 3029 N N . LEU A 1 399 ? 15.853 -7.118 17.442 1.00 9.64 399 LEU A N 1
ATOM 3030 C CA . LEU A 1 399 ? 15.225 -6.496 18.643 1.00 10.31 399 LEU A CA 1
ATOM 3031 C C . LEU A 1 399 ? 14.399 -5.271 18.324 1.00 10.75 399 LEU A C 1
ATOM 3032 O O . LEU A 1 399 ? 13.455 -4.978 19.001 1.00 8.17 399 LEU A O 1
ATOM 3037 N N . TYR A 1 400 ? 14.859 -4.547 17.296 1.00 13.46 400 TYR A N 1
ATOM 3038 C CA . TYR A 1 400 ? 14.273 -3.370 16.798 1.00 15.90 400 TYR A CA 1
ATOM 3039 C C . TYR A 1 400 ? 14.554 -3.473 15.291 1.00 19.02 400 TYR A C 1
ATOM 3040 O O . TYR A 1 400 ? 15.458 -4.243 14.826 1.00 20.94 400 TYR A O 1
ATOM 3049 N N . LEU A 1 401 ? 13.806 -2.662 14.586 1.00 21.62 401 LEU A N 1
ATOM 3050 C CA . LEU A 1 401 ? 13.842 -2.551 13.136 1.00 24.67 401 LEU A CA 1
ATOM 3051 C C . LEU A 1 401 ? 15.218 -2.089 12.614 1.00 25.97 401 LEU A C 1
ATOM 3052 O O . LEU A 1 401 ? 15.391 -1.152 11.847 1.00 27.08 401 LEU A O 1
ATOM 3058 N N . SER B 1 1 ? 4.057 15.585 21.529 1.00 24.25 1 SER B N 1
ATOM 3059 C CA . SER B 1 1 ? 5.172 15.132 20.632 1.00 23.65 1 SER B CA 1
ATOM 3060 C C . SER B 1 1 ? 6.475 15.772 21.076 1.00 22.47 1 SER B C 1
ATOM 3061 O O . SER B 1 1 ? 6.498 16.942 21.462 1.00 23.41 1 SER B O 1
ATOM 3064 N N . VAL B 1 2 ? 7.553 15.000 21.011 1.00 21.39 2 VAL B N 1
ATOM 3065 C CA . VAL B 1 2 ? 8.887 15.492 21.312 1.00 19.91 2 VAL B CA 1
ATOM 3066 C C . VAL B 1 2 ? 9.592 16.026 20.056 1.00 18.01 2 VAL B C 1
ATOM 3067 O O . VAL B 1 2 ? 10.673 16.589 20.152 1.00 17.71 2 VAL B O 1
ATOM 3071 N N . VAL B 1 3 ? 8.957 15.903 18.893 1.00 15.81 3 VAL B N 1
ATOM 3072 C CA . VAL B 1 3 ? 9.577 16.374 17.657 1.00 13.76 3 VAL B CA 1
ATOM 3073 C C . VAL B 1 3 ? 9.749 17.900 17.654 1.00 12.32 3 VAL B C 1
ATOM 3074 O O . VAL B 1 3 ? 8.787 18.651 17.904 1.00 11.10 3 VAL B O 1
ATOM 3078 N N . VAL B 1 4 ? 10.976 18.370 17.396 1.00 10.57 4 VAL B N 1
ATOM 3079 C CA . VAL B 1 4 ? 11.233 19.793 17.201 1.00 10.42 4 VAL B CA 1
ATOM 3080 C C . VAL B 1 4 ? 11.978 19.960 15.870 1.00 10.30 4 VAL B C 1
ATOM 3081 O O . VAL B 1 4 ? 13.004 19.268 15.641 1.00 9.23 4 VAL B O 1
ATOM 3085 N N . ILE B 1 5 ? 11.513 20.895 15.034 1.00 9.22 5 ILE B N 1
ATOM 3086 C CA . ILE B 1 5 ? 12.107 21.208 13.756 1.00 9.23 5 ILE B CA 1
ATOM 3087 C C . ILE B 1 5 ? 12.612 22.634 13.817 1.00 8.02 5 ILE B C 1
ATOM 3088 O O . ILE B 1 5 ? 11.866 23.583 14.149 1.00 8.43 5 ILE B O 1
ATOM 3093 N N . SER B 1 6 ? 13.910 22.808 13.588 1.00 7.34 6 SER B N 1
ATOM 3094 C CA . SER B 1 6 ? 14.533 24.116 13.659 1.00 6.84 6 SER B CA 1
ATOM 3095 C C . SER B 1 6 ? 15.224 24.432 12.347 1.00 7.25 6 SER B C 1
ATOM 3096 O O . SER B 1 6 ? 15.462 23.537 11.522 1.00 7.49 6 SER B O 1
ATOM 3099 N N . GLN B 1 7 ? 15.568 25.688 12.155 1.00 7.62 7 GLN B N 1
ATOM 3100 C CA . GLN B 1 7 ? 16.338 26.057 10.967 1.00 7.55 7 GLN B CA 1
ATOM 3101 C C . GLN B 1 7 ? 17.703 25.345 10.927 1.00 8.36 7 GLN B C 1
ATOM 3102 O O . GLN B 1 7 ? 18.174 24.919 9.840 1.00 10.18 7 GLN B O 1
ATOM 3108 N N . ALA B 1 8 ? 18.335 25.259 12.089 1.00 9.05 8 ALA B N 1
ATOM 3109 C CA . ALA B 1 8 ? 19.677 24.671 12.185 1.00 9.37 8 ALA B CA 1
ATOM 3110 C C . ALA B 1 8 ? 19.611 23.171 11.988 1.00 9.00 8 ALA B C 1
ATOM 3111 O O . ALA B 1 8 ? 20.569 22.599 11.451 1.00 11.21 8 ALA B O 1
ATOM 3113 N N . LEU B 1 9 ? 18.533 22.532 12.463 1.00 8.73 9 LEU B N 1
ATOM 3114 C CA . LEU B 1 9 ? 18.342 21.097 12.476 1.00 8.47 9 LEU B CA 1
ATOM 3115 C C . LEU B 1 9 ? 16.933 20.830 11.937 1.00 7.91 9 LEU B C 1
ATOM 3116 O O . LEU B 1 9 ? 16.007 20.478 12.660 1.00 8.85 9 LEU B O 1
ATOM 3121 N N . PRO B 1 10 ? 16.786 20.937 10.613 1.00 7.37 10 PRO B N 1
ATOM 3122 C CA . PRO B 1 10 ? 15.494 20.691 9.999 1.00 7.21 10 PRO B CA 1
ATOM 3123 C C . PRO B 1 10 ? 15.116 19.230 9.887 1.00 7.87 10 PRO B C 1
ATOM 3124 O O . PRO B 1 10 ? 13.978 18.890 9.581 1.00 8.79 10 PRO B O 1
ATOM 3128 N N . VAL B 1 11 ? 16.082 18.352 10.120 1.00 7.40 11 VAL B N 1
ATOM 3129 C CA . VAL B 1 11 ? 15.807 16.917 10.080 1.00 7.43 11 VAL B CA 1
ATOM 3130 C C . VAL B 1 11 ? 15.885 16.343 11.504 1.00 8.00 11 VAL B C 1
ATOM 3131 O O . VAL B 1 11 ? 16.998 16.136 12.010 1.00 10.05 11 VAL B O 1
ATOM 3135 N N . PRO B 1 12 ? 14.726 16.116 12.147 1.00 9.57 12 PRO B N 1
ATOM 3136 C CA . PRO B 1 12 ? 14.815 15.633 13.537 1.00 10.16 12 PRO B CA 1
ATOM 3137 C C . PRO B 1 12 ? 15.335 14.230 13.584 1.00 9.80 12 PRO B C 1
ATOM 3138 O O . PRO B 1 12 ? 15.139 13.488 12.627 1.00 11.48 12 PRO B O 1
ATOM 3142 N N . THR B 1 13 ? 15.984 13.865 14.680 1.00 9.46 13 THR B N 1
ATOM 3143 C CA . THR B 1 13 ? 16.388 12.478 14.905 1.00 10.52 13 THR B CA 1
ATOM 3144 C C . THR B 1 13 ? 15.764 11.943 16.192 1.00 9.93 13 THR B C 1
ATOM 3145 O O . THR B 1 13 ? 15.294 12.706 17.084 1.00 11.34 13 THR B O 1
ATOM 3149 N N . ARG B 1 14 ? 15.723 10.630 16.257 1.00 10.60 14 ARG B N 1
ATOM 3150 C CA . ARG B 1 14 ? 14.980 9.949 17.293 1.00 12.09 14 ARG B CA 1
ATOM 3151 C C . ARG B 1 14 ? 15.807 9.709 18.519 1.00 11.77 14 ARG B C 1
ATOM 3152 O O . ARG B 1 14 ? 16.993 9.405 18.420 1.00 10.58 14 ARG B O 1
ATOM 3160 N N . ILE B 1 15 ? 15.174 9.815 19.698 1.00 11.23 15 ILE B N 1
ATOM 3161 C CA . ILE B 1 15 ? 15.785 9.425 20.980 1.00 11.71 15 ILE B CA 1
ATOM 3162 C C . ILE B 1 15 ? 14.797 8.494 21.663 1.00 11.02 15 ILE B C 1
ATOM 3163 O O . ILE B 1 15 ? 13.663 8.919 21.961 1.00 10.77 15 ILE B O 1
ATOM 3168 N N . PRO B 1 16 ? 15.152 7.226 21.876 1.00 10.06 16 PRO B N 1
ATOM 3169 C CA . PRO B 1 16 ? 16.303 6.477 21.438 1.00 9.18 16 PRO B CA 1
ATOM 3170 C C . PRO B 1 16 ? 16.336 6.245 19.939 1.00 8.81 16 PRO B C 1
ATOM 3171 O O . PRO B 1 16 ? 15.309 6.240 19.265 1.00 7.92 16 PRO B O 1
ATOM 3175 N N . GLY B 1 17 ? 17.545 6.050 19.444 1.00 6.37 17 GLY B N 1
ATOM 3176 C CA . GLY B 1 17 ? 17.739 5.686 18.045 1.00 6.50 17 GLY B CA 1
ATOM 3177 C C . GLY B 1 17 ? 19.160 5.343 17.680 1.00 7.09 17 GLY B C 1
ATOM 3178 O O . GLY B 1 17 ? 20.091 5.538 18.465 1.00 8.23 17 GLY B O 1
ATOM 3179 N N . VAL B 1 18 ? 19.279 4.814 16.455 1.00 8.12 18 VAL B N 1
ATOM 3180 C CA . VAL B 1 18 ? 20.556 4.445 15.843 1.00 8.14 18 VAL B CA 1
ATOM 3181 C C . VAL B 1 18 ? 20.650 5.210 14.518 1.00 9.09 18 VAL B C 1
ATOM 3182 O O . VAL B 1 18 ? 20.359 4.711 13.441 1.00 10.70 18 VAL B O 1
ATOM 3186 N N . ALA B 1 19 ? 21.013 6.486 14.607 1.00 7.09 19 ALA B N 1
ATOM 3187 C CA . ALA B 1 19 ? 20.918 7.373 13.454 1.00 7.18 19 ALA B CA 1
ATOM 3188 C C . ALA B 1 19 ? 21.944 7.018 12.399 1.00 5.82 19 ALA B C 1
ATOM 3189 O O . ALA B 1 19 ? 23.094 6.694 12.704 1.00 6.65 19 ALA B O 1
ATOM 3191 N N . ASP B 1 20 ? 21.505 7.115 11.143 1.00 6.81 20 ASP B N 1
ATOM 3192 C CA . ASP B 1 20 ? 22.356 6.991 9.994 1.00 7.11 20 ASP B CA 1
ATOM 3193 C C . ASP B 1 20 ? 23.006 8.324 9.627 1.00 7.41 20 ASP B C 1
ATOM 3194 O O . ASP B 1 20 ? 22.577 9.386 10.135 1.00 6.63 20 ASP B O 1
ATOM 3199 N N . LEU B 1 21 ? 23.992 8.286 8.739 1.00 6.99 21 LEU B N 1
ATOM 3200 C CA . LEU B 1 21 ? 24.575 9.523 8.200 1.00 6.57 21 LEU B CA 1
ATOM 3201 C C . LEU B 1 21 ? 24.244 9.621 6.716 1.00 7.12 21 LEU B C 1
ATOM 3202 O O . LEU B 1 21 ? 24.316 8.619 5.997 1.00 6.75 21 LEU B O 1
ATOM 3207 N N . VAL B 1 22 ? 23.823 10.793 6.275 1.00 7.19 22 VAL B N 1
ATOM 3208 C CA . VAL B 1 22 ? 23.395 10.974 4.896 1.00 6.97 22 VAL B CA 1
ATOM 3209 C C . VAL B 1 22 ? 24.171 12.150 4.340 1.00 7.68 22 VAL B C 1
ATOM 3210 O O . VAL B 1 22 ? 24.229 13.223 4.978 1.00 8.15 22 VAL B O 1
ATOM 3214 N N . GLY B 1 23 ? 24.723 11.978 3.147 1.00 7.49 23 GLY B N 1
ATOM 3215 C CA . GLY B 1 23 ? 25.440 13.072 2.484 1.00 6.71 23 GLY B CA 1
ATOM 3216 C C . GLY B 1 23 ? 24.943 13.330 1.081 1.00 7.90 23 GLY B C 1
ATOM 3217 O O . GLY B 1 23 ? 24.825 12.417 0.282 1.00 7.40 23 GLY B O 1
ATOM 3218 N N . PHE B 1 24 ? 24.601 14.592 0.817 1.00 6.65 24 PHE B N 1
ATOM 3219 C CA . PHE B 1 24 ? 24.251 15.096 -0.524 1.00 5.54 24 PHE B CA 1
ATOM 3220 C C . PHE B 1 24 ? 25.563 15.648 -1.065 1.00 7.11 24 PHE B C 1
ATOM 3221 O O . PHE B 1 24 ? 25.974 16.743 -0.738 1.00 8.08 24 PHE B O 1
ATOM 3229 N N . GLY B 1 25 ? 26.280 14.822 -1.837 1.00 7.32 25 GLY B N 1
ATOM 3230 C CA . GLY B 1 25 ? 27.615 15.138 -2.295 1.00 8.16 25 GLY B CA 1
ATOM 3231 C C . GLY B 1 25 ? 27.620 15.593 -3.718 1.00 9.07 25 GLY B C 1
ATOM 3232 O O . GLY B 1 25 ? 26.584 15.818 -4.307 1.00 9.52 25 GLY B O 1
ATOM 3233 N N . ASN B 1 26 ? 28.821 15.714 -4.268 1.00 8.85 26 ASN B N 1
ATOM 3234 C CA . ASN B 1 26 ? 28.965 16.163 -5.654 1.00 10.73 26 ASN B CA 1
ATOM 3235 C C . ASN B 1 26 ? 28.220 15.264 -6.616 1.00 9.09 26 ASN B C 1
ATOM 3236 O O . ASN B 1 26 ? 27.531 15.738 -7.515 1.00 10.30 26 ASN B O 1
ATOM 3241 N N . GLY B 1 27 ? 28.356 13.953 -6.438 1.00 10.03 27 GLY B N 1
ATOM 3242 C CA . GLY B 1 27 ? 27.831 12.996 -7.340 1.00 9.91 27 GLY B CA 1
ATOM 3243 C C . GLY B 1 27 ? 26.470 12.400 -7.019 1.00 9.74 27 GLY B C 1
ATOM 3244 O O . GLY B 1 27 ? 25.968 11.551 -7.760 1.00 10.52 27 GLY B O 1
ATOM 3245 N N . GLY B 1 28 ? 25.811 12.917 -5.970 1.00 8.97 28 GLY B N 1
ATOM 3246 C CA . GLY B 1 28 ? 24.492 12.446 -5.611 1.00 7.87 28 GLY B CA 1
ATOM 3247 C C . GLY B 1 28 ? 24.379 12.162 -4.141 1.00 7.91 28 GLY B C 1
ATOM 3248 O O . GLY B 1 28 ? 25.057 12.789 -3.358 1.00 8.22 28 GLY B O 1
ATOM 3249 N N . VAL B 1 29 ? 23.470 11.242 -3.787 1.00 5.67 29 VAL B N 1
ATOM 3250 C CA . VAL B 1 29 ? 23.160 10.970 -2.398 1.00 6.31 29 VAL B CA 1
ATOM 3251 C C . VAL B 1 29 ? 23.843 9.724 -1.932 1.00 6.19 29 VAL B C 1
ATOM 3252 O O . VAL B 1 29 ? 23.752 8.674 -2.605 1.00 6.68 29 VAL B O 1
ATOM 3256 N N . TYR B 1 30 ? 24.482 9.813 -0.777 1.00 5.88 30 TYR B N 1
ATOM 3257 C CA . TYR B 1 30 ? 25.273 8.719 -0.215 1.00 7.35 30 TYR B CA 1
ATOM 3258 C C . TYR B 1 30 ? 24.815 8.497 1.213 1.00 7.53 30 TYR B C 1
ATOM 3259 O O . TYR B 1 30 ? 24.510 9.443 1.938 1.00 7.14 30 TYR B O 1
ATOM 3268 N N . ILE B 1 31 ? 24.780 7.238 1.644 1.00 6.00 31 ILE B N 1
ATOM 3269 C CA . ILE B 1 31 ? 24.426 6.924 3.027 1.00 6.25 31 ILE B CA 1
ATOM 3270 C C . ILE B 1 31 ? 25.453 6.071 3.718 1.00 7.31 31 ILE B C 1
ATOM 3271 O O . ILE B 1 31 ? 26.096 5.222 3.094 1.00 7.39 31 ILE B O 1
ATOM 3276 N N . ILE B 1 32 ? 25.575 6.300 5.014 1.00 6.96 32 ILE B N 1
ATOM 3277 C CA . ILE B 1 32 ? 26.318 5.429 5.919 1.00 7.71 32 ILE B CA 1
ATOM 3278 C C . ILE B 1 32 ? 25.254 4.871 6.861 1.00 7.06 32 ILE B C 1
ATOM 3279 O O . ILE B 1 32 ? 24.832 5.552 7.809 1.00 7.22 32 ILE B O 1
ATOM 3284 N N . ARG B 1 33 ? 24.817 3.627 6.619 1.00 6.37 33 ARG B N 1
ATOM 3285 C CA . ARG B 1 33 ? 23.862 2.953 7.476 1.00 7.89 33 ARG B CA 1
ATOM 3286 C C . ARG B 1 33 ? 24.520 2.643 8.801 1.00 7.26 33 ARG B C 1
ATOM 3287 O O . ARG B 1 33 ? 25.603 2.078 8.847 1.00 7.62 33 ARG B O 1
ATOM 3295 N N . ASN B 1 34 ? 23.846 2.977 9.884 1.00 5.96 34 ASN B N 1
ATOM 3296 C CA . ASN B 1 34 ? 24.314 2.672 11.193 1.00 6.74 34 ASN B CA 1
ATOM 3297 C C . ASN B 1 34 ? 24.134 1.206 11.441 1.00 6.90 34 ASN B C 1
ATOM 3298 O O . ASN B 1 34 ? 23.031 0.719 11.593 1.00 8.21 34 ASN B O 1
ATOM 3303 N N . SER B 1 35 ? 25.253 0.498 11.427 1.00 6.94 35 SER B N 1
ATOM 3304 C CA . SER B 1 35 ? 25.231 -0.975 11.497 1.00 7.37 35 SER B CA 1
ATOM 3305 C C . SER B 1 35 ? 26.631 -1.509 11.727 1.00 8.82 35 SER B C 1
ATOM 3306 O O . SER B 1 35 ? 27.607 -0.773 11.794 1.00 7.62 35 SER B O 1
ATOM 3309 N N . LEU B 1 36 ? 26.720 -2.821 11.863 1.00 8.74 36 LEU B N 1
ATOM 3310 C CA . LEU B 1 36 ? 28.002 -3.497 12.031 1.00 10.72 36 LEU B CA 1
ATOM 3311 C C . LEU B 1 36 ? 28.950 -3.284 10.870 1.00 11.91 36 LEU B C 1
ATOM 3312 O O . LEU B 1 36 ? 30.167 -3.321 11.101 1.00 16.41 36 LEU B O 1
ATOM 3317 N N . LEU B 1 37 ? 28.439 -3.064 9.666 1.00 11.79 37 LEU B N 1
ATOM 3318 C CA . LEU B 1 37 ? 29.290 -2.743 8.486 1.00 11.53 37 LEU B CA 1
ATOM 3319 C C . LEU B 1 37 ? 29.227 -1.234 8.208 1.00 11.02 37 LEU B C 1
ATOM 3320 O O . LEU B 1 37 ? 28.140 -0.715 7.881 1.00 12.76 37 LEU B O 1
ATOM 3325 N N . ILE B 1 38 ? 30.357 -0.541 8.364 1.00 9.77 38 ILE B N 1
ATOM 3326 C CA . ILE B 1 38 ? 30.425 0.907 8.149 1.00 10.68 38 ILE B CA 1
ATOM 3327 C C . ILE B 1 38 ? 31.037 1.159 6.796 1.00 10.14 38 ILE B C 1
ATOM 3328 O O . ILE B 1 38 ? 32.205 0.819 6.553 1.00 10.76 38 ILE B O 1
ATOM 3333 N N . GLN B 1 39 ? 30.246 1.667 5.874 1.00 9.42 39 GLN B N 1
ATOM 3334 C CA . GLN B 1 39 ? 30.661 1.847 4.499 1.00 9.73 39 GLN B CA 1
ATOM 3335 C C . GLN B 1 39 ? 29.784 2.945 3.918 1.00 9.57 39 GLN B C 1
ATOM 3336 O O . GLN B 1 39 ? 28.708 3.250 4.436 1.00 8.54 39 GLN B O 1
ATOM 3342 N N . VAL B 1 40 ? 30.231 3.524 2.819 1.00 9.50 40 VAL B N 1
ATOM 3343 C CA . VAL B 1 40 ? 29.430 4.518 2.093 1.00 10.50 40 VAL B CA 1
ATOM 3344 C C . VAL B 1 40 ? 28.768 3.822 0.929 1.00 10.28 40 VAL B C 1
ATOM 3345 O O . VAL B 1 40 ? 29.418 3.093 0.189 1.00 12.73 40 VAL B O 1
ATOM 3349 N N . VAL B 1 41 ? 27.480 4.054 0.766 1.00 8.90 41 VAL B N 1
ATOM 3350 C CA . VAL B 1 41 ? 26.722 3.506 -0.347 1.00 10.16 41 VAL B CA 1
ATOM 3351 C C . VAL B 1 41 ? 26.076 4.652 -1.111 1.00 9.30 41 VAL B C 1
ATOM 3352 O O . VAL B 1 41 ? 25.371 5.492 -0.517 1.00 8.27 41 VAL B O 1
ATOM 3356 N N . LYS B 1 42 ? 26.315 4.719 -2.410 1.00 9.44 42 LYS B N 1
ATOM 3357 C CA . LYS B 1 42 ? 25.634 5.700 -3.235 1.00 9.48 42 LYS B CA 1
ATOM 3358 C C . LYS B 1 42 ? 24.259 5.182 -3.524 1.00 9.50 42 LYS B C 1
ATOM 3359 O O . LYS B 1 42 ? 24.128 4.064 -4.073 1.00 9.97 42 LYS B O 1
ATOM 3365 N N . VAL B 1 43 ? 23.236 5.986 -3.251 1.00 7.79 43 VAL B N 1
ATOM 3366 C CA . VAL B 1 43 ? 21.846 5.568 -3.437 1.00 8.44 43 VAL B CA 1
ATOM 3367 C C . VAL B 1 43 ? 21.069 6.287 -4.549 1.00 7.95 43 VAL B C 1
ATOM 3368 O O . VAL B 1 43 ? 20.110 5.753 -5.059 1.00 9.25 43 VAL B O 1
ATOM 3372 N N . ILE B 1 44 ? 21.427 7.529 -4.879 1.00 8.28 44 ILE B N 1
ATOM 3373 C CA . ILE B 1 44 ? 20.687 8.303 -5.884 1.00 7.47 44 ILE B CA 1
ATOM 3374 C C . ILE B 1 44 ? 21.655 9.168 -6.698 1.00 7.71 44 ILE B C 1
ATOM 3375 O O . ILE B 1 44 ? 22.463 9.890 -6.111 1.00 7.31 44 ILE B O 1
ATOM 3380 N N . ASN B 1 45 ? 21.555 9.110 -8.040 1.00 8.33 45 ASN B N 1
ATOM 3381 C CA . ASN B 1 45 ? 22.379 9.934 -8.944 1.00 8.94 45 ASN B CA 1
ATOM 3382 C C . ASN B 1 45 ? 21.671 11.252 -9.181 1.00 8.96 45 ASN B C 1
ATOM 3383 O O . ASN B 1 45 ? 21.436 11.687 -10.313 1.00 10.30 45 ASN B O 1
ATOM 3388 N N . ASN B 1 46 ? 21.333 11.919 -8.093 1.00 6.17 46 ASN B N 1
ATOM 3389 C CA . ASN B 1 46 ? 20.619 13.202 -8.192 1.00 6.18 46 ASN B CA 1
ATOM 3390 C C . ASN B 1 46 ? 20.751 13.810 -6.810 1.00 6.16 46 ASN B C 1
ATOM 3391 O O . ASN B 1 46 ? 21.339 13.226 -5.912 1.00 7.55 46 ASN B O 1
ATOM 3396 N N . PHE B 1 47 ? 20.211 15.012 -6.685 1.00 5.86 47 PHE B N 1
ATOM 3397 C CA . PHE B 1 47 ? 20.274 15.793 -5.440 1.00 6.25 47 PHE B CA 1
ATOM 3398 C C . PHE B 1 47 ? 21.700 16.182 -5.073 1.00 6.87 47 PHE B C 1
ATOM 3399 O O . PHE B 1 47 ? 21.985 16.482 -3.902 1.00 6.78 47 PHE B O 1
ATOM 3407 N N . GLY B 1 48 ? 22.606 16.184 -6.050 1.00 7.20 48 GLY B N 1
ATOM 3408 C CA . GLY B 1 48 ? 23.998 16.578 -5.824 1.00 7.45 48 GLY B CA 1
ATOM 3409 C C . GLY B 1 48 ? 24.402 17.816 -6.620 1.00 7.30 48 GLY B C 1
ATOM 3410 O O . GLY B 1 48 ? 23.702 18.266 -7.514 1.00 6.57 48 GLY B O 1
ATOM 3411 N N . TYR B 1 49 ? 25.588 18.291 -6.306 1.00 7.73 49 TYR B N 1
ATOM 3412 C CA . TYR B 1 49 ? 26.107 19.515 -6.889 1.00 8.28 49 TYR B CA 1
ATOM 3413 C C . TYR B 1 49 ? 26.273 19.312 -8.392 1.00 8.98 49 TYR B C 1
ATOM 3414 O O . TYR B 1 49 ? 25.732 20.063 -9.182 1.00 10.21 49 TYR B O 1
ATOM 3423 N N . ASP B 1 50 ? 27.035 18.307 -8.775 1.00 10.17 50 ASP B N 1
ATOM 3424 C CA . ASP B 1 50 ? 27.162 18.013 -10.191 1.00 10.69 50 ASP B CA 1
ATOM 3425 C C . ASP B 1 50 ? 26.024 17.133 -10.659 1.00 10.68 50 ASP B C 1
ATOM 3426 O O . ASP B 1 50 ? 25.491 17.337 -11.768 1.00 11.20 50 ASP B O 1
ATOM 3431 N N . ALA B 1 51 ? 25.635 16.153 -9.833 1.00 10.04 51 ALA B N 1
ATOM 3432 C CA . ALA B 1 51 ? 24.536 15.240 -10.196 1.00 10.05 51 ALA B CA 1
ATOM 3433 C C . ALA B 1 51 ? 23.159 15.881 -9.949 1.00 10.00 51 ALA B C 1
ATOM 3434 O O . ALA B 1 51 ? 22.540 15.633 -8.926 1.00 9.71 51 ALA B O 1
ATOM 3436 N N . GLY B 1 52 ? 22.780 16.795 -10.840 1.00 9.08 52 GLY B N 1
ATOM 3437 C CA . GLY B 1 52 ? 21.512 17.423 -10.828 1.00 7.82 52 GLY B CA 1
ATOM 3438 C C . GLY B 1 52 ? 21.541 18.924 -10.683 1.00 7.95 52 GLY B C 1
ATOM 3439 O O . GLY B 1 52 ? 20.492 19.517 -10.817 1.00 8.36 52 GLY B O 1
ATOM 3440 N N . GLY B 1 53 ? 22.704 19.511 -10.367 1.00 8.68 53 GLY B N 1
ATOM 3441 C CA . GLY B 1 53 ? 22.837 20.972 -10.294 1.00 7.59 53 GLY B CA 1
ATOM 3442 C C . GLY B 1 53 ? 22.297 21.578 -8.995 1.00 7.14 53 GLY B C 1
ATOM 3443 O O . GLY B 1 53 ? 21.871 22.743 -8.951 1.00 7.03 53 GLY B O 1
ATOM 3444 N N . TRP B 1 54 ? 22.255 20.774 -7.916 1.00 6.78 54 TRP B N 1
ATOM 3445 C CA . TRP B 1 54 ? 21.733 21.265 -6.670 1.00 5.94 54 TRP B CA 1
ATOM 3446 C C . TRP B 1 54 ? 22.705 22.233 -5.982 1.00 6.40 54 TRP B C 1
ATOM 3447 O O . TRP B 1 54 ? 23.932 22.045 -5.955 1.00 6.56 54 TRP B O 1
ATOM 3458 N N . ARG B 1 55 ? 22.133 23.311 -5.431 1.00 6.94 55 ARG B N 1
ATOM 3459 C CA . ARG B 1 55 ? 22.916 24.397 -4.854 1.00 6.47 55 ARG B CA 1
ATOM 3460 C C . ARG B 1 55 ? 22.352 24.762 -3.484 1.00 6.33 55 ARG B C 1
ATOM 3461 O O . ARG B 1 55 ? 21.155 25.001 -3.343 1.00 7.80 55 ARG B O 1
ATOM 3469 N N . VAL B 1 56 ? 23.212 24.873 -2.505 1.00 6.38 56 VAL B N 1
ATOM 3470 C CA . VAL B 1 56 ? 22.771 25.249 -1.162 1.00 7.96 56 VAL B CA 1
ATOM 3471 C C . VAL B 1 56 ? 22.049 26.617 -1.161 1.00 8.71 56 VAL B C 1
ATOM 3472 O O . VAL B 1 56 ? 21.083 26.851 -0.429 1.00 9.31 56 VAL B O 1
ATOM 3476 N N . GLU B 1 57 ? 22.472 27.504 -2.041 1.00 7.82 57 GLU B N 1
ATOM 3477 C CA . GLU B 1 57 ? 21.912 28.845 -2.082 1.00 8.95 57 GLU B CA 1
ATOM 3478 C C . GLU B 1 57 ? 20.633 28.939 -2.915 1.00 9.27 57 GLU B C 1
ATOM 3479 O O . GLU B 1 57 ? 20.002 30.026 -2.941 1.00 10.03 57 GLU B O 1
ATOM 3485 N N . LYS B 1 58 ? 20.251 27.863 -3.628 1.00 7.41 58 LYS B N 1
ATOM 3486 C CA . LYS B 1 58 ? 18.988 27.866 -4.391 1.00 7.36 58 LYS B CA 1
ATOM 3487 C C . LYS B 1 58 ? 17.964 26.791 -4.020 1.00 6.65 58 LYS B C 1
ATOM 3488 O O . LYS B 1 58 ? 16.757 26.956 -4.328 1.00 7.42 58 LYS B O 1
ATOM 3494 N N . HIS B 1 59 ? 18.415 25.720 -3.359 1.00 5.74 59 HIS B N 1
ATOM 3495 C CA . HIS B 1 59 ? 17.600 24.554 -3.198 1.00 5.96 59 HIS B CA 1
ATOM 3496 C C . HIS B 1 59 ? 17.655 24.053 -1.752 1.00 5.80 59 HIS B C 1
ATOM 3497 O O . HIS B 1 59 ? 18.595 24.402 -1.045 1.00 6.38 59 HIS B O 1
ATOM 3504 N N . VAL B 1 60 ? 16.679 23.219 -1.369 1.00 6.05 60 VAL B N 1
ATOM 3505 C CA . VAL B 1 60 ? 16.648 22.627 -0.013 1.00 5.54 60 VAL B CA 1
ATOM 3506 C C . VAL B 1 60 ? 16.592 21.114 -0.168 1.00 5.43 60 VAL B C 1
ATOM 3507 O O . VAL B 1 60 ? 15.779 20.611 -0.930 1.00 6.28 60 VAL B O 1
ATOM 3511 N N . ARG B 1 61 ? 17.413 20.406 0.621 1.00 5.54 61 ARG B N 1
ATOM 3512 C CA . ARG B 1 61 ? 17.459 18.938 0.615 1.00 5.40 61 ARG B CA 1
ATOM 3513 C C . ARG B 1 61 ? 17.277 18.414 2.043 1.00 4.66 61 ARG B C 1
ATOM 3514 O O . ARG B 1 61 ? 17.995 18.814 2.944 1.00 6.59 61 ARG B O 1
ATOM 3522 N N . LEU B 1 62 ? 16.280 17.558 2.197 1.00 5.68 62 LEU B N 1
ATOM 3523 C CA . LEU B 1 62 ? 15.876 17.014 3.503 1.00 6.81 62 LEU B CA 1
ATOM 3524 C C . LEU B 1 62 ? 15.582 15.518 3.418 1.00 8.09 62 LEU B C 1
ATOM 3525 O O . LEU B 1 62 ? 15.540 14.939 2.338 1.00 8.31 62 LEU B O 1
ATOM 3530 N N . LEU B 1 63 ? 15.397 14.915 4.588 1.00 8.90 63 LEU B N 1
ATOM 3531 C CA . LEU B 1 63 ? 14.886 13.542 4.747 1.00 9.36 63 LEU B CA 1
ATOM 3532 C C . LEU B 1 63 ? 13.611 13.622 5.525 1.00 8.31 63 LEU B C 1
ATOM 3533 O O . LEU B 1 63 ? 13.553 14.344 6.481 1.00 10.17 63 LEU B O 1
ATOM 3538 N N . ALA B 1 64 ? 12.597 12.859 5.119 1.00 8.11 64 ALA B N 1
ATOM 3539 C CA . ALA B 1 64 ? 11.321 12.804 5.819 1.00 8.63 64 ALA B CA 1
ATOM 3540 C C . ALA B 1 64 ? 10.551 11.576 5.391 1.00 8.53 64 ALA B C 1
ATOM 3541 O O . ALA B 1 64 ? 10.684 11.128 4.231 1.00 8.22 64 ALA B O 1
ATOM 3543 N N . ASP B 1 65 ? 9.715 11.052 6.294 1.00 9.62 65 ASP B N 1
ATOM 3544 C CA . ASP B 1 65 ? 8.832 9.942 5.925 1.00 9.84 65 ASP B CA 1
ATOM 3545 C C . ASP B 1 65 ? 7.617 10.520 5.252 1.00 9.45 65 ASP B C 1
ATOM 3546 O O . ASP B 1 65 ? 6.743 11.120 5.916 1.00 9.92 65 ASP B O 1
ATOM 3551 N N . THR B 1 66 ? 7.553 10.361 3.938 1.00 9.25 66 THR B N 1
ATOM 3552 C CA . THR B 1 66 ? 6.424 10.901 3.165 1.00 9.82 66 THR B CA 1
ATOM 3553 C C . THR B 1 66 ? 5.314 9.900 2.858 1.00 11.51 66 THR B C 1
ATOM 3554 O O . THR B 1 66 ? 4.369 10.250 2.172 1.00 10.98 66 THR B O 1
ATOM 3558 N N . THR B 1 67 ? 5.445 8.656 3.332 1.00 12.20 67 THR B N 1
ATOM 3559 C CA . THR B 1 67 ? 4.425 7.638 3.049 1.00 13.65 67 THR B CA 1
ATOM 3560 C C . THR B 1 67 ? 3.751 7.041 4.276 1.00 14.97 67 THR B C 1
ATOM 3561 O O . THR B 1 67 ? 2.627 6.547 4.121 1.00 16.12 67 THR B O 1
ATOM 3565 N N . GLY B 1 68 ? 4.385 7.139 5.437 1.00 15.40 68 GLY B N 1
ATOM 3566 C CA . GLY B 1 68 ? 3.853 6.648 6.698 1.00 16.18 68 GLY B CA 1
ATOM 3567 C C . GLY B 1 68 ? 4.342 5.251 7.057 1.00 17.25 68 GLY B C 1
ATOM 3568 O O . GLY B 1 68 ? 3.889 4.668 8.041 1.00 17.57 68 GLY B O 1
ATOM 3569 N N . ASP B 1 69 ? 5.301 4.724 6.311 1.00 17.25 69 ASP B N 1
ATOM 3570 C CA . ASP B 1 69 ? 5.883 3.416 6.689 1.00 17.89 69 ASP B CA 1
ATOM 3571 C C . ASP B 1 69 ? 7.103 3.520 7.639 1.00 17.76 69 ASP B C 1
ATOM 3572 O O . ASP B 1 69 ? 7.834 2.521 7.860 1.00 18.03 69 ASP B O 1
ATOM 3577 N N . ASN B 1 70 ? 7.358 4.700 8.204 1.00 17.21 70 ASN B N 1
ATOM 3578 C CA . ASN B 1 70 ? 8.476 4.910 9.106 1.00 16.84 70 ASN B CA 1
ATOM 3579 C C . ASN B 1 70 ? 9.879 4.776 8.487 1.00 15.54 70 ASN B C 1
ATOM 3580 O O . ASN B 1 70 ? 10.857 4.691 9.207 1.00 16.66 70 ASN B O 1
ATOM 3585 N N . GLN B 1 71 ? 9.954 4.853 7.163 1.00 14.48 71 GLN B N 1
ATOM 3586 C CA . GLN B 1 71 ? 11.216 4.888 6.429 1.00 13.63 71 GLN B CA 1
ATOM 3587 C C . GLN B 1 71 ? 11.315 6.317 5.906 1.00 12.52 71 GLN B C 1
ATOM 3588 O O . GLN B 1 71 ? 10.308 6.862 5.418 1.00 12.62 71 GLN B O 1
ATOM 3594 N N . SER B 1 72 ? 12.499 6.908 6.010 1.00 9.63 72 SER B N 1
ATOM 3595 C CA . SER B 1 72 ? 12.719 8.273 5.519 1.00 8.86 72 SER B CA 1
ATOM 3596 C C . SER B 1 72 ? 13.012 8.286 4.033 1.00 8.56 72 SER B C 1
ATOM 3597 O O . SER B 1 72 ? 13.740 7.461 3.516 1.00 8.79 72 SER B O 1
ATOM 3600 N N . ASP B 1 73 ? 12.451 9.262 3.358 1.00 7.84 73 ASP B N 1
ATOM 3601 C CA . ASP B 1 73 ? 12.613 9.486 1.941 1.00 7.41 73 ASP B CA 1
ATOM 3602 C C . ASP B 1 73 ? 13.470 10.731 1.753 1.00 7.16 73 ASP B C 1
ATOM 3603 O O . ASP B 1 73 ? 13.616 11.525 2.649 1.00 7.58 73 ASP B O 1
ATOM 3608 N N . VAL B 1 74 ? 14.024 10.863 0.566 1.00 6.68 74 VAL B N 1
ATOM 3609 C CA . VAL B 1 74 ? 14.800 12.051 0.198 1.00 7.39 74 VAL B CA 1
ATOM 3610 C C . VAL B 1 74 ? 13.879 13.043 -0.485 1.00 6.46 74 VAL B C 1
ATOM 3611 O O . VAL B 1 74 ? 13.205 12.714 -1.449 1.00 7.35 74 VAL B O 1
ATOM 3615 N N . VAL B 1 75 ? 13.860 14.265 0.016 1.00 6.41 75 VAL B N 1
ATOM 3616 C CA . VAL B 1 75 ? 12.982 15.289 -0.506 1.00 7.51 75 VAL B CA 1
ATOM 3617 C C . VAL B 1 75 ? 13.837 16.498 -0.873 1.00 6.78 75 VAL B C 1
ATOM 3618 O O . VAL B 1 75 ? 14.609 16.998 -0.047 1.00 8.72 75 VAL B O 1
ATOM 3622 N N . GLY B 1 76 ? 13.725 16.927 -2.119 1.00 6.06 76 GLY B N 1
ATOM 3623 C CA . GLY B 1 76 ? 14.419 18.140 -2.548 1.00 6.21 76 GLY B CA 1
ATOM 3624 C C . GLY B 1 76 ? 13.516 19.193 -3.146 1.00 6.23 76 GLY B C 1
ATOM 3625 O O . GLY B 1 76 ? 12.674 18.929 -4.009 1.00 6.65 76 GLY B O 1
ATOM 3626 N N . PHE B 1 77 ? 13.716 20.419 -2.672 1.00 5.67 77 PHE B N 1
ATOM 3627 C CA . PHE B 1 77 ? 13.044 21.577 -3.213 1.00 6.24 77 PHE B CA 1
ATOM 3628 C C . PHE B 1 77 ? 14.023 22.118 -4.259 1.00 7.27 77 PHE B C 1
ATOM 3629 O O . PHE B 1 77 ? 14.996 22.816 -3.927 1.00 6.16 77 PHE B O 1
ATOM 3637 N N . GLY B 1 78 ? 13.722 21.756 -5.513 1.00 6.99 78 GLY B N 1
ATOM 3638 C CA . GLY B 1 78 ? 14.633 21.957 -6.616 1.00 7.81 78 GLY B CA 1
ATOM 3639 C C . GLY B 1 78 ? 14.335 23.228 -7.385 1.00 7.42 78 GLY B C 1
ATOM 3640 O O . GLY B 1 78 ? 13.775 24.215 -6.851 1.00 6.68 78 GLY B O 1
ATOM 3641 N N . GLU B 1 79 ? 14.727 23.240 -8.644 1.00 7.84 79 GLU B N 1
ATOM 3642 C CA . GLU B 1 79 ? 14.648 24.451 -9.453 1.00 8.84 79 GLU B CA 1
ATOM 3643 C C . GLU B 1 79 ? 13.207 24.786 -9.816 1.00 9.59 79 GLU B C 1
ATOM 3644 O O . GLU B 1 79 ? 12.805 25.954 -9.769 1.00 10.97 79 GLU B O 1
ATOM 3650 N N . ASN B 1 80 ? 12.431 23.757 -10.162 1.00 9.91 80 ASN B N 1
ATOM 3651 C CA . ASN B 1 80 ? 11.099 23.946 -10.724 1.00 10.48 80 ASN B CA 1
ATOM 3652 C C . ASN B 1 80 ? 9.979 23.219 -9.955 1.00 10.15 80 ASN B C 1
ATOM 3653 O O . ASN B 1 80 ? 8.809 23.287 -10.308 1.00 11.51 80 ASN B O 1
ATOM 3658 N N . GLY B 1 81 ? 10.302 22.572 -8.839 1.00 7.92 81 GLY B N 1
ATOM 3659 C CA . GLY B 1 81 ? 9.305 21.897 -8.061 1.00 7.18 81 GLY B CA 1
ATOM 3660 C C . GLY B 1 81 ? 9.954 21.033 -6.989 1.00 6.82 81 GLY B C 1
ATOM 3661 O O . GLY B 1 81 ? 11.162 21.130 -6.756 1.00 7.73 81 GLY B O 1
ATOM 3662 N N . VAL B 1 82 ? 9.135 20.242 -6.317 1.00 7.94 82 VAL B N 1
ATOM 3663 C CA . VAL B 1 82 ? 9.544 19.396 -5.185 1.00 8.19 82 VAL B CA 1
ATOM 3664 C C . VAL B 1 82 ? 9.699 17.989 -5.744 1.00 8.03 82 VAL B C 1
ATOM 3665 O O . VAL B 1 82 ? 8.733 17.457 -6.343 1.00 8.98 82 VAL B O 1
ATOM 3669 N N . TRP B 1 83 ? 10.887 17.403 -5.507 1.00 6.81 83 TRP B N 1
ATOM 3670 C CA . TRP B 1 83 ? 11.260 16.076 -6.020 1.00 7.64 83 TRP B CA 1
ATOM 3671 C C . TRP B 1 83 ? 11.447 15.118 -4.833 1.00 7.93 83 TRP B C 1
ATOM 3672 O O . TRP B 1 83 ? 12.144 15.458 -3.865 1.00 7.66 83 TRP B O 1
ATOM 3683 N N . ILE B 1 84 ? 10.909 13.900 -4.938 1.00 7.22 84 ILE B N 1
ATOM 3684 C CA . ILE B 1 84 ? 11.002 12.908 -3.861 1.00 7.77 84 ILE B CA 1
ATOM 3685 C C . ILE B 1 84 ? 11.558 11.586 -4.434 1.00 8.02 84 ILE B C 1
ATOM 3686 O O . ILE B 1 84 ? 11.024 11.093 -5.453 1.00 8.91 84 ILE B O 1
ATOM 3691 N N . SER B 1 85 ? 12.553 11.024 -3.750 1.00 7.49 85 SER B N 1
ATOM 3692 C CA . SER B 1 85 ? 13.027 9.647 -3.935 1.00 7.24 85 SER B CA 1
ATOM 3693 C C . SER B 1 85 ? 12.612 8.843 -2.706 1.00 7.15 85 SER B C 1
ATOM 3694 O O . SER B 1 85 ? 13.151 9.046 -1.619 1.00 7.00 85 SER B O 1
ATOM 3697 N N . THR B 1 86 ? 11.646 7.943 -2.864 1.00 7.77 86 THR B N 1
ATOM 3698 C CA . THR B 1 86 ? 11.200 7.173 -1.737 1.00 9.12 86 THR B CA 1
ATOM 3699 C C . THR B 1 86 ? 12.136 5.997 -1.445 1.00 8.32 86 THR B C 1
ATOM 3700 O O . THR B 1 86 ? 12.817 5.449 -2.317 1.00 9.02 86 THR B O 1
ATOM 3704 N N . ASN B 1 87 ? 12.149 5.663 -0.161 1.00 7.75 87 ASN B N 1
ATOM 3705 C CA . ASN B 1 87 ? 12.965 4.582 0.377 1.00 8.35 87 ASN B CA 1
ATOM 3706 C C . ASN B 1 87 ? 12.377 3.223 -0.031 1.00 9.44 87 ASN B C 1
ATOM 3707 O O . ASN B 1 87 ? 11.200 2.963 0.209 1.00 10.81 87 ASN B O 1
ATOM 3712 N N . ASN B 1 88 ? 13.183 2.381 -0.667 1.00 9.91 88 ASN B N 1
ATOM 3713 C CA . ASN B 1 88 ? 12.725 1.039 -1.049 1.00 10.07 88 ASN B CA 1
ATOM 3714 C C . ASN B 1 88 ? 12.790 0.024 0.072 1.00 9.94 88 ASN B C 1
ATOM 3715 O O . ASN B 1 88 ? 12.385 -1.149 -0.141 1.00 10.48 88 ASN B O 1
ATOM 3720 N N . GLY B 1 89 ? 13.327 0.418 1.217 1.00 8.85 89 GLY B N 1
ATOM 3721 C CA . GLY B 1 89 ? 13.370 -0.476 2.390 1.00 8.83 89 GLY B CA 1
ATOM 3722 C C . GLY B 1 89 ? 14.658 -1.233 2.632 1.00 9.76 89 GLY B C 1
ATOM 3723 O O . GLY B 1 89 ? 14.823 -1.824 3.730 1.00 9.41 89 GLY B O 1
ATOM 3724 N N . ASN B 1 90 ? 15.561 -1.210 1.659 1.00 8.62 90 ASN B N 1
ATOM 3725 C CA . ASN B 1 90 ? 16.744 -2.084 1.580 1.00 8.27 90 ASN B CA 1
ATOM 3726 C C . ASN B 1 90 ? 18.011 -1.309 1.240 1.00 7.34 90 ASN B C 1
ATOM 3727 O O . ASN B 1 90 ? 18.828 -1.772 0.486 1.00 7.33 90 ASN B O 1
ATOM 3732 N N . ASN B 1 91 ? 18.135 -0.097 1.815 1.00 6.29 91 ASN B N 1
ATOM 3733 C CA . ASN B 1 91 ? 19.279 0.743 1.524 1.00 7.03 91 ASN B CA 1
ATOM 3734 C C . ASN B 1 91 ? 19.350 1.130 0.026 1.00 7.08 91 ASN B C 1
ATOM 3735 O O . ASN B 1 91 ? 20.417 1.320 -0.491 1.00 8.44 91 ASN B O 1
ATOM 3740 N N . THR B 1 92 ? 18.205 1.224 -0.621 1.00 7.88 92 THR B N 1
ATOM 3741 C CA . THR B 1 92 ? 18.109 1.756 -1.987 1.00 8.50 92 THR B CA 1
ATOM 3742 C C . THR B 1 92 ? 16.874 2.637 -1.981 1.00 7.45 92 THR B C 1
ATOM 3743 O O . THR B 1 92 ? 16.000 2.565 -1.099 1.00 7.70 92 THR B O 1
ATOM 3747 N N . PHE B 1 93 ? 16.880 3.566 -2.945 1.00 8.27 93 PHE B N 1
ATOM 3748 C CA . PHE B 1 93 ? 15.819 4.591 -3.096 1.00 7.97 93 PHE B CA 1
ATOM 3749 C C . PHE B 1 93 ? 15.458 4.725 -4.579 1.00 8.30 93 PHE B C 1
ATOM 3750 O O . PHE B 1 93 ? 16.275 4.409 -5.449 1.00 9.26 93 PHE B O 1
ATOM 3758 N N . VAL B 1 94 ? 14.249 5.191 -4.832 1.00 8.49 94 VAL B N 1
ATOM 3759 C CA . VAL B 1 94 ? 13.782 5.410 -6.203 1.00 9.07 94 VAL B CA 1
ATOM 3760 C C . VAL B 1 94 ? 14.691 6.419 -6.885 1.00 9.27 94 VAL B C 1
ATOM 3761 O O . VAL B 1 94 ? 15.044 7.460 -6.304 1.00 8.89 94 VAL B O 1
ATOM 3765 N N . ASP B 1 95 ? 15.083 6.118 -8.120 1.00 8.31 95 ASP B N 1
ATOM 3766 C CA . ASP B 1 95 ? 15.981 6.975 -8.898 1.00 9.07 95 ASP B CA 1
ATOM 3767 C C . ASP B 1 95 ? 15.640 6.781 -10.392 1.00 10.16 95 ASP B C 1
ATOM 3768 O O . ASP B 1 95 ? 15.761 5.679 -10.912 1.00 12.64 95 ASP B O 1
ATOM 3773 N N . PRO B 1 96 ? 15.251 7.847 -11.103 1.00 10.89 96 PRO B N 1
ATOM 3774 C CA . PRO B 1 96 ? 15.177 9.234 -10.656 1.00 11.32 96 PRO B CA 1
ATOM 3775 C C . PRO B 1 96 ? 14.041 9.502 -9.711 1.00 11.03 96 PRO B C 1
ATOM 3776 O O . PRO B 1 96 ? 13.071 8.756 -9.680 1.00 11.16 96 PRO B O 1
ATOM 3780 N N . PRO B 1 97 ? 14.131 10.615 -8.983 1.00 9.95 97 PRO B N 1
ATOM 3781 C CA . PRO B 1 97 ? 13.019 11.045 -8.136 1.00 10.86 97 PRO B CA 1
ATOM 3782 C C . PRO B 1 97 ? 11.821 11.468 -8.973 1.00 10.91 97 PRO B C 1
ATOM 3783 O O . PRO B 1 97 ? 11.976 11.696 -10.177 1.00 11.62 97 PRO B O 1
ATOM 3787 N N . LYS B 1 98 ? 10.686 11.632 -8.320 1.00 11.66 98 LYS B N 1
ATOM 3788 C CA . LYS B 1 98 ? 9.444 12.066 -8.966 1.00 13.15 98 LYS B CA 1
ATOM 3789 C C . LYS B 1 98 ? 9.114 13.480 -8.533 1.00 11.68 98 LYS B C 1
ATOM 3790 O O . LYS B 1 98 ? 9.322 13.831 -7.379 1.00 9.65 98 LYS B O 1
ATOM 3796 N N . MET B 1 99 ? 8.615 14.287 -9.471 1.00 11.47 99 MET B N 1
ATOM 3797 C CA . MET B 1 99 ? 8.233 15.653 -9.160 1.00 12.38 99 MET B CA 1
ATOM 3798 C C . MET B 1 99 ? 6.801 15.637 -8.672 1.00 10.90 99 MET B C 1
ATOM 3799 O O . MET B 1 99 ? 5.880 15.390 -9.470 1.00 13.59 99 MET B O 1
ATOM 3804 N N . VAL B 1 100 ? 6.599 15.936 -7.387 1.00 10.09 100 VAL B N 1
ATOM 3805 C CA . VAL B 1 100 ? 5.301 15.771 -6.759 1.00 10.21 100 VAL B CA 1
ATOM 3806 C C . VAL B 1 100 ? 4.501 17.067 -6.633 1.00 10.73 100 VAL B C 1
ATOM 3807 O O . VAL B 1 100 ? 3.283 17.014 -6.351 1.00 11.23 100 VAL B O 1
ATOM 3811 N N . LEU B 1 101 ? 5.148 18.214 -6.827 1.00 10.39 101 LEU B N 1
ATOM 3812 C CA . LEU B 1 101 ? 4.447 19.502 -6.730 1.00 10.18 101 LEU B CA 1
ATOM 3813 C C . LEU B 1 101 ? 5.290 20.609 -7.332 1.00 10.31 101 LEU B C 1
ATOM 3814 O O . LEU B 1 101 ? 6.432 20.817 -6.920 1.00 9.95 101 LEU B O 1
ATOM 3819 N N . ALA B 1 102 ? 4.759 21.290 -8.346 1.00 10.08 102 ALA B N 1
ATOM 3820 C CA . ALA B 1 102 ? 5.461 22.431 -8.965 1.00 9.60 102 ALA B CA 1
ATOM 3821 C C . ALA B 1 102 ? 5.190 23.705 -8.145 1.00 10.39 102 ALA B C 1
ATOM 3822 O O . ALA B 1 102 ? 4.392 24.588 -8.518 1.00 11.84 102 ALA B O 1
ATOM 3824 N N . ASN B 1 103 ? 5.847 23.775 -6.993 1.00 8.40 103 ASN B N 1
ATOM 3825 C CA . ASN B 1 103 ? 5.699 24.892 -6.084 1.00 9.05 103 ASN B CA 1
ATOM 3826 C C . ASN B 1 103 ? 6.824 24.750 -5.079 1.00 8.75 103 ASN B C 1
ATOM 3827 O O . ASN B 1 103 ? 7.627 23.819 -5.162 1.00 8.27 103 ASN B O 1
ATOM 3832 N N . PHE B 1 104 ? 6.941 25.734 -4.189 1.00 8.44 104 PHE B N 1
ATOM 3833 C CA . PHE B 1 104 ? 7.985 25.750 -3.182 1.00 8.47 104 PHE B CA 1
ATOM 3834 C C . PHE B 1 104 ? 9.379 25.660 -3.790 1.00 8.54 104 PHE B C 1
ATOM 3835 O O . PHE B 1 104 ? 10.310 25.122 -3.171 1.00 8.47 104 PHE B O 1
ATOM 3843 N N . ALA B 1 105 ? 9.566 26.251 -4.976 1.00 7.18 105 ALA B N 1
ATOM 3844 C CA . ALA B 1 105 ? 10.822 26.146 -5.712 1.00 7.96 105 ALA B CA 1
ATOM 3845 C C . ALA B 1 105 ? 11.301 27.485 -6.266 1.00 7.91 105 ALA B C 1
ATOM 3846 O O . ALA B 1 105 ? 10.549 28.438 -6.343 1.00 8.32 105 ALA B O 1
ATOM 3848 N N . TYR B 1 106 ? 12.577 27.533 -6.547 1.00 9.55 106 TYR B N 1
ATOM 3849 C CA . TYR B 1 106 ? 13.219 28.740 -7.077 1.00 9.02 106 TYR B CA 1
ATOM 3850 C C . TYR B 1 106 ? 12.416 29.373 -8.217 1.00 10.43 106 TYR B C 1
ATOM 3851 O O . TYR B 1 106 ? 12.175 30.590 -8.194 1.00 10.16 106 TYR B O 1
ATOM 3860 N N . ALA B 1 107 ? 12.011 28.555 -9.184 1.00 10.93 107 ALA B N 1
ATOM 3861 C CA . ALA B 1 107 ? 11.244 29.047 -10.328 1.00 11.58 107 ALA B CA 1
ATOM 3862 C C . ALA B 1 107 ? 9.793 28.520 -10.309 1.00 11.99 107 ALA B C 1
ATOM 3863 O O . ALA B 1 107 ? 9.127 28.504 -11.329 1.00 13.50 107 ALA B O 1
ATOM 3865 N N . ALA B 1 108 ? 9.268 28.138 -9.151 1.00 11.09 108 ALA B N 1
ATOM 3866 C CA . ALA B 1 108 ? 7.843 27.808 -9.019 1.00 11.27 108 ALA B CA 1
ATOM 3867 C C . ALA B 1 108 ? 7.385 28.388 -7.684 1.00 11.33 108 ALA B C 1
ATOM 3868 O O . ALA B 1 108 ? 7.467 27.757 -6.627 1.00 10.43 108 ALA B O 1
ATOM 3870 N N . GLY B 1 109 ? 6.909 29.632 -7.734 1.00 11.38 109 GLY B N 1
ATOM 3871 C CA . GLY B 1 109 ? 6.536 30.357 -6.559 1.00 10.82 109 GLY B CA 1
ATOM 3872 C C . GLY B 1 109 ? 7.533 31.356 -6.029 1.00 9.73 109 GLY B C 1
ATOM 3873 O O . GLY B 1 109 ? 7.260 31.994 -5.027 1.00 10.49 109 GLY B O 1
ATOM 3874 N N . GLY B 1 110 ? 8.716 31.413 -6.644 1.00 9.93 110 GLY B N 1
ATOM 3875 C CA . GLY B 1 110 ? 9.729 32.418 -6.323 1.00 9.36 110 GLY B CA 1
ATOM 3876 C C . GLY B 1 110 ? 10.386 32.198 -4.951 1.00 8.68 110 GLY B C 1
ATOM 3877 O O . GLY B 1 110 ? 10.760 33.178 -4.264 1.00 9.97 110 GLY B O 1
ATOM 3878 N N . TRP B 1 111 ? 10.494 30.926 -4.527 1.00 7.82 111 TRP B N 1
ATOM 3879 C CA . TRP B 1 111 ? 11.052 30.659 -3.240 1.00 7.20 111 TRP B CA 1
ATOM 3880 C C . TRP B 1 111 ? 12.554 30.895 -3.279 1.00 6.77 111 TRP B C 1
ATOM 3881 O O . TRP B 1 111 ? 13.242 30.548 -4.262 1.00 8.07 111 TRP B O 1
ATOM 3892 N N . ARG B 1 112 ? 13.068 31.419 -2.177 1.00 7.47 112 ARG B N 1
ATOM 3893 C CA . ARG B 1 112 ? 14.456 31.792 -2.018 1.00 7.38 112 ARG B CA 1
ATOM 3894 C C . ARG B 1 112 ? 15.023 31.341 -0.672 1.00 8.20 112 ARG B C 1
ATOM 3895 O O . ARG B 1 112 ? 14.459 31.645 0.364 1.00 9.39 112 ARG B O 1
ATOM 3903 N N . VAL B 1 113 ? 16.220 30.743 -0.685 1.00 8.02 113 VAL B N 1
ATOM 3904 C CA . VAL B 1 113 ? 16.829 30.246 0.543 1.00 9.20 113 VAL B CA 1
ATOM 3905 C C . VAL B 1 113 ? 17.120 31.357 1.525 1.00 9.60 113 VAL B C 1
ATOM 3906 O O . VAL B 1 113 ? 17.031 31.144 2.752 1.00 11.16 113 VAL B O 1
ATOM 3910 N N . GLU B 1 114 ? 17.411 32.542 0.999 1.00 10.04 114 GLU B N 1
ATOM 3911 C CA . GLU B 1 114 ? 17.774 33.683 1.844 1.00 10.75 114 GLU B CA 1
ATOM 3912 C C . GLU B 1 114 ? 16.576 34.424 2.407 1.00 11.17 114 GLU B C 1
ATOM 3913 O O . GLU B 1 114 ? 16.755 35.299 3.280 1.00 12.95 114 GLU B O 1
ATOM 3919 N N . LYS B 1 115 ? 15.371 34.093 1.952 1.00 9.40 115 LYS B N 1
ATOM 3920 C CA . LYS B 1 115 ? 14.149 34.773 2.386 1.00 9.66 115 LYS B CA 1
ATOM 3921 C C . LYS B 1 115 ? 13.175 33.857 3.112 1.00 10.29 115 LYS B C 1
ATOM 3922 O O . LYS B 1 115 ? 12.353 34.345 3.875 1.00 10.34 115 LYS B O 1
ATOM 3928 N N . HIS B 1 116 ? 13.212 32.561 2.812 1.00 7.78 116 HIS B N 1
ATOM 3929 C CA . HIS B 1 116 ? 12.120 31.663 3.161 1.00 8.18 116 HIS B CA 1
ATOM 3930 C C . HIS B 1 116 ? 12.701 30.421 3.796 1.00 7.11 116 HIS B C 1
ATOM 3931 O O . HIS B 1 116 ? 13.881 30.130 3.632 1.00 8.12 116 HIS B O 1
ATOM 3938 N N . ILE B 1 117 ? 11.851 29.690 4.506 1.00 7.76 117 ILE B N 1
ATOM 3939 C CA . ILE B 1 117 ? 12.228 28.450 5.180 1.00 7.45 117 ILE B CA 1
ATOM 3940 C C . ILE B 1 117 ? 11.334 27.343 4.673 1.00 6.38 117 ILE B C 1
ATOM 3941 O O . ILE B 1 117 ? 10.105 27.512 4.641 1.00 8.33 117 ILE B O 1
ATOM 3946 N N . ARG B 1 118 ? 11.928 26.208 4.320 1.00 5.79 118 ARG B N 1
ATOM 3947 C CA . ARG B 1 118 ? 11.204 25.035 3.866 1.00 6.32 118 ARG B CA 1
ATOM 3948 C C . ARG B 1 118 ? 11.521 23.834 4.734 1.00 7.21 118 ARG B C 1
ATOM 3949 O O . ARG B 1 118 ? 12.665 23.472 4.864 1.00 7.94 118 ARG B O 1
ATOM 3957 N N . PHE B 1 119 ? 10.471 23.269 5.299 1.00 7.59 119 PHE B N 1
ATOM 3958 C CA . PHE B 1 119 ? 10.516 22.080 6.158 1.00 7.33 119 PHE B CA 1
ATOM 3959 C C . PHE B 1 119 ? 9.573 21.016 5.604 1.00 8.63 119 PHE B C 1
ATOM 3960 O O . PHE B 1 119 ? 8.647 21.309 4.822 1.00 8.98 119 PHE B O 1
ATOM 3968 N N . MET B 1 120 ? 9.792 19.778 6.053 1.00 8.32 120 MET B N 1
ATOM 3969 C CA . MET B 1 120 ? 8.823 18.706 5.947 1.00 8.96 120 MET B CA 1
ATOM 3970 C C . MET B 1 120 ? 8.389 18.318 7.348 1.00 9.59 120 MET B C 1
ATOM 3971 O O . MET B 1 120 ? 9.215 18.200 8.246 1.00 12.20 120 MET B O 1
ATOM 3976 N N . ALA B 1 121 ? 7.095 18.199 7.556 1.00 8.07 121 ALA B N 1
ATOM 3977 C CA . ALA B 1 121 ? 6.576 17.943 8.903 1.00 9.46 121 ALA B CA 1
ATOM 3978 C C . ALA B 1 121 ? 5.204 17.313 8.884 1.00 10.54 121 ALA B C 1
ATOM 3979 O O . ALA B 1 121 ? 4.367 17.716 8.089 1.00 10.95 121 ALA B O 1
ATOM 3981 N N . ASP B 1 122 ? 4.992 16.331 9.769 1.00 12.40 122 ASP B N 1
ATOM 3982 C CA . ASP B 1 122 ? 3.683 15.675 9.891 1.00 13.88 122 ASP B CA 1
ATOM 3983 C C . ASP B 1 122 ? 2.846 16.587 10.764 1.00 14.87 122 ASP B C 1
ATOM 3984 O O . ASP B 1 122 ? 2.858 16.483 11.983 1.00 16.81 122 ASP B O 1
ATOM 3989 N N . LEU B 1 123 ? 2.147 17.504 10.119 1.00 15.47 123 LEU B N 1
ATOM 3990 C CA . LEU B 1 123 ? 1.473 18.598 10.818 1.00 16.07 123 LEU B CA 1
ATOM 3991 C C . LEU B 1 123 ? 0.071 18.235 11.251 1.00 16.56 123 LEU B C 1
ATOM 3992 O O . LEU B 1 123 ? -0.516 18.934 12.093 1.00 15.37 123 LEU B O 1
ATOM 3997 N N . ARG B 1 124 ? -0.464 17.174 10.673 1.00 16.68 124 ARG B N 1
ATOM 3998 C CA . ARG B 1 124 ? -1.881 16.835 10.843 1.00 17.10 124 ARG B CA 1
ATOM 3999 C C . ARG B 1 124 ? -2.037 15.486 11.531 1.00 18.51 124 ARG B C 1
ATOM 4000 O O . ARG B 1 124 ? -3.147 14.960 11.589 1.00 20.48 124 ARG B O 1
ATOM 4008 N N . LYS B 1 125 ? -0.952 14.900 12.032 1.00 20.34 125 LYS B N 1
ATOM 4009 C CA . LYS B 1 125 ? -0.991 13.555 12.641 1.00 21.74 125 LYS B CA 1
ATOM 4010 C C . LYS B 1 125 ? -1.500 12.456 11.712 1.00 20.62 125 LYS B C 1
ATOM 4011 O O . LYS B 1 125 ? -2.351 11.647 12.090 1.00 21.72 125 LYS B O 1
ATOM 4017 N N . THR B 1 126 ? -1.000 12.437 10.480 1.00 18.61 126 THR B N 1
ATOM 4018 C CA . THR B 1 126 ? -1.383 11.442 9.499 1.00 17.53 126 THR B CA 1
ATOM 4019 C C . THR B 1 126 ? -0.356 10.347 9.441 1.00 16.18 126 THR B C 1
ATOM 4020 O O . THR B 1 126 ? -0.604 9.292 8.858 1.00 17.09 126 THR B O 1
ATOM 4024 N N . GLY B 1 127 ? 0.798 10.596 10.031 1.00 15.44 127 GLY B N 1
ATOM 4025 C CA . GLY B 1 127 ? 1.931 9.688 9.874 1.00 15.07 127 GLY B CA 1
ATOM 4026 C C . GLY B 1 127 ? 2.796 10.011 8.655 1.00 15.46 127 GLY B C 1
ATOM 4027 O O . GLY B 1 127 ? 3.804 9.357 8.441 1.00 16.30 127 GLY B O 1
ATOM 4028 N N . ARG B 1 128 ? 2.390 11.010 7.872 1.00 13.49 128 ARG B N 1
ATOM 4029 C CA . ARG B 1 128 ? 3.095 11.400 6.653 1.00 13.24 128 ARG B CA 1
ATOM 4030 C C . ARG B 1 128 ? 3.543 12.844 6.792 1.00 12.20 128 ARG B C 1
ATOM 4031 O O . ARG B 1 128 ? 2.836 13.673 7.361 1.00 12.27 128 ARG B O 1
ATOM 4039 N N . ALA B 1 129 ? 4.692 13.184 6.211 1.00 10.92 129 ALA B N 1
ATOM 4040 C CA . ALA B 1 129 ? 5.160 14.553 6.258 1.00 9.92 129 ALA B CA 1
ATOM 4041 C C . ALA B 1 129 ? 4.507 15.410 5.173 1.00 9.42 129 ALA B C 1
ATOM 4042 O O . ALA B 1 129 ? 4.560 15.095 3.969 1.00 8.78 129 ALA B O 1
ATOM 4044 N N . ASP B 1 130 ? 3.909 16.508 5.615 1.00 8.53 130 ASP B N 1
ATOM 4045 C CA . ASP B 1 130 ? 3.428 17.587 4.740 1.00 9.35 130 ASP B CA 1
ATOM 4046 C C . ASP B 1 130 ? 4.561 18.540 4.425 1.00 9.13 130 ASP B C 1
ATOM 4047 O O . ASP B 1 130 ? 5.567 18.571 5.127 1.00 8.69 130 ASP B O 1
ATOM 4052 N N . ILE B 1 131 ? 4.414 19.299 3.351 1.00 9.20 131 ILE B N 1
ATOM 4053 C CA . ILE B 1 131 ? 5.364 20.371 3.022 1.00 9.91 131 ILE B CA 1
ATOM 4054 C C . ILE B 1 131 ? 4.952 21.605 3.799 1.00 11.13 131 ILE B C 1
ATOM 4055 O O . ILE B 1 131 ? 3.803 21.978 3.766 1.00 11.06 131 ILE B O 1
ATOM 4060 N N . VAL B 1 132 ? 5.896 22.284 4.432 1.00 9.88 132 VAL B N 1
ATOM 4061 C CA . VAL B 1 132 ? 5.616 23.462 5.246 1.00 10.54 132 VAL B CA 1
ATOM 4062 C C . VAL B 1 132 ? 6.650 24.502 4.908 1.00 10.68 132 VAL B C 1
ATOM 4063 O O . VAL B 1 132 ? 7.829 24.296 5.197 1.00 11.91 132 VAL B O 1
ATOM 4067 N N . GLY B 1 133 ? 6.222 25.655 4.373 1.00 9.83 133 GLY B N 1
ATOM 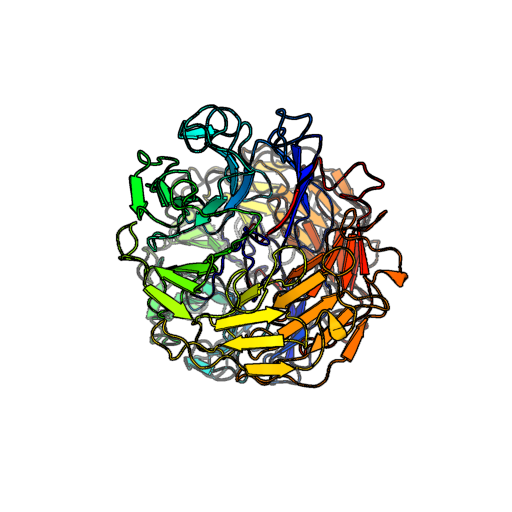4068 C CA . GLY B 1 133 ? 7.147 26.694 4.087 1.00 10.11 133 GLY B CA 1
ATOM 4069 C C . GLY B 1 133 ? 6.768 28.027 4.660 1.00 9.58 133 GLY B C 1
ATOM 4070 O O . GLY B 1 133 ? 5.615 28.440 4.553 1.00 10.77 133 GLY B O 1
ATOM 4071 N N . PHE B 1 134 ? 7.750 28.707 5.233 1.00 8.50 134 PHE B N 1
ATOM 4072 C CA . PHE B 1 134 ? 7.609 30.105 5.616 1.00 9.00 134 PHE B CA 1
ATOM 4073 C C . PHE B 1 134 ? 8.049 30.922 4.421 1.00 8.77 134 PHE B C 1
ATOM 4074 O O . PHE B 1 134 ? 9.225 31.048 4.167 1.00 7.75 134 PHE B O 1
ATOM 4082 N N . GLY B 1 135 ? 7.074 31.442 3.680 1.00 9.03 135 GLY B N 1
ATOM 4083 C CA . GLY B 1 135 ? 7.258 32.070 2.428 1.00 10.09 135 GLY B CA 1
ATOM 4084 C C . GLY B 1 135 ? 7.053 33.558 2.567 1.00 9.64 135 GLY B C 1
ATOM 4085 O O . GLY B 1 135 ? 7.367 34.123 3.624 1.00 9.69 135 GLY B O 1
ATOM 4086 N N . ASP B 1 136 ? 6.614 34.184 1.498 1.00 10.39 136 ASP B N 1
ATOM 4087 C CA . ASP B 1 136 ? 6.451 35.657 1.527 1.00 11.51 136 ASP B CA 1
ATOM 4088 C C . ASP B 1 136 ? 5.242 36.075 2.334 1.00 11.81 136 ASP B C 1
ATOM 4089 O O . ASP B 1 136 ? 5.344 36.879 3.251 1.00 12.14 136 ASP B O 1
ATOM 4094 N N . GLY B 1 137 ? 4.096 35.526 1.959 1.00 11.70 137 GLY B N 1
ATOM 4095 C CA . GLY B 1 137 ? 2.826 35.881 2.550 1.00 12.43 137 GLY B CA 1
ATOM 4096 C C . GLY B 1 137 ? 2.470 35.235 3.853 1.00 12.39 137 GLY B C 1
ATOM 4097 O O . GLY B 1 137 ? 1.474 35.589 4.481 1.00 12.96 137 GLY B O 1
ATOM 4098 N N . GLY B 1 138 ? 3.306 34.315 4.313 1.00 9.88 138 GLY B N 1
ATOM 4099 C CA . GLY B 1 138 ? 3.040 33.656 5.541 1.00 10.55 138 GLY B CA 1
ATOM 4100 C C . GLY B 1 138 ? 3.537 32.236 5.441 1.00 9.84 138 GLY B C 1
ATOM 4101 O O . GLY B 1 138 ? 4.450 31.951 4.686 1.00 10.46 138 GLY B O 1
ATOM 4102 N N . ILE B 1 139 ? 2.901 31.358 6.193 1.00 9.99 139 ILE B N 1
ATOM 4103 C CA . ILE B 1 139 ? 3.243 29.935 6.199 1.00 10.83 139 ILE B CA 1
ATOM 4104 C C . ILE B 1 139 ? 2.311 29.225 5.277 1.00 10.82 139 ILE B C 1
ATOM 4105 O O . ILE B 1 139 ? 1.062 29.325 5.426 1.00 11.61 139 ILE B O 1
ATOM 4110 N N . TYR B 1 140 ? 2.891 28.530 4.304 1.00 11.64 140 TYR B N 1
ATOM 4111 C CA . TYR B 1 140 ? 2.167 27.702 3.331 1.00 11.26 140 TYR B CA 1
ATOM 4112 C C . TYR B 1 140 ? 2.360 26.231 3.630 1.00 11.15 140 TYR B C 1
ATOM 4113 O O . TYR B 1 140 ? 3.442 25.827 4.024 1.00 11.51 140 TYR B O 1
ATOM 4122 N N . ILE B 1 141 ? 1.310 25.461 3.428 1.00 10.18 141 ILE B N 1
ATOM 4123 C CA . ILE B 1 141 ? 1.343 23.996 3.567 1.00 11.61 141 ILE B CA 1
ATOM 4124 C C . ILE B 1 141 ? 0.841 23.377 2.281 1.00 11.75 141 ILE B C 1
ATOM 4125 O O . ILE B 1 141 ? -0.094 23.899 1.651 1.00 13.14 141 ILE B O 1
ATOM 4130 N N . SER B 1 142 ? 1.431 22.238 1.925 1.00 10.44 142 SER B N 1
ATOM 4131 C CA . SER B 1 142 ? 0.868 21.356 0.933 1.00 10.03 142 SER B CA 1
ATOM 4132 C C . SER B 1 142 ? 0.631 20.018 1.619 1.00 10.11 142 SER B C 1
ATOM 4133 O O . SER B 1 142 ? 1.564 19.375 2.123 1.00 10.44 142 SER B O 1
ATOM 4136 N N . ARG B 1 143 ? -0.627 19.630 1.699 1.00 10.13 143 ARG B N 1
ATOM 4137 C CA . ARG B 1 143 ? -1.051 18.412 2.349 1.00 10.66 143 ARG B CA 1
ATOM 4138 C C . ARG B 1 143 ? -0.616 17.175 1.581 1.00 10.14 143 ARG B C 1
ATOM 4139 O O . ARG B 1 143 ? -0.872 17.033 0.398 1.00 11.24 143 ARG B O 1
ATOM 4147 N N . ASN B 1 144 ? 0.019 16.258 2.294 1.00 10.74 144 ASN B N 1
ATOM 4148 C CA . ASN B 1 144 ? 0.425 14.962 1.767 1.00 11.15 144 ASN B CA 1
ATOM 4149 C C . ASN B 1 144 ? -0.729 14.017 1.899 1.00 13.07 144 ASN B C 1
ATOM 4150 O O . ASN B 1 144 ? -0.990 13.520 2.995 1.00 13.03 144 ASN B O 1
ATOM 4155 N N . ASN B 1 145 ? -1.412 13.786 0.781 1.00 13.83 145 ASN B N 1
ATOM 4156 C CA . ASN B 1 145 ? -2.566 12.895 0.756 1.00 14.30 145 ASN B CA 1
ATOM 4157 C C . ASN B 1 145 ? -2.198 11.450 0.501 1.00 15.40 145 ASN B C 1
ATOM 4158 O O . ASN B 1 145 ? -3.097 10.604 0.342 1.00 17.66 145 ASN B O 1
ATOM 4163 N N . GLY B 1 146 ? -0.907 11.118 0.526 1.00 15.44 146 GLY B N 1
ATOM 4164 C CA . GLY B 1 146 ? -0.509 9.736 0.325 1.00 16.29 146 GLY B CA 1
ATOM 4165 C C . GLY B 1 146 ? -0.351 9.400 -1.147 1.00 16.70 146 GLY B C 1
ATOM 4166 O O . GLY B 1 146 ? -0.898 10.065 -2.036 1.00 16.94 146 GLY B O 1
ATOM 4167 N N . GLY B 1 147 ? 0.419 8.343 -1.415 1.00 18.24 147 GLY B N 1
ATOM 4168 C CA . GLY B 1 147 ? 0.691 7.905 -2.786 1.00 18.86 147 GLY B CA 1
ATOM 4169 C C . GLY B 1 147 ? 1.418 8.929 -3.642 1.00 19.30 147 GLY B C 1
ATOM 4170 O O . GLY B 1 147 ? 1.347 8.879 -4.870 1.00 20.44 147 GLY B O 1
ATOM 4171 N N . GLY B 1 148 ? 2.136 9.841 -2.988 1.00 18.07 148 GLY B N 1
ATOM 4172 C CA . GLY B 1 148 ? 2.858 10.925 -3.643 1.00 18.11 148 GLY B CA 1
ATOM 4173 C C . GLY B 1 148 ? 1.994 12.068 -4.122 1.00 17.50 148 GLY B C 1
ATOM 4174 O O . GLY B 1 148 ? 2.463 12.903 -4.921 1.00 17.96 148 GLY B O 1
ATOM 4175 N N . GLN B 1 149 ? 0.751 12.115 -3.634 1.00 16.15 149 GLN B N 1
ATOM 4176 C CA . GLN B 1 149 ? -0.196 13.147 -4.025 1.00 16.21 149 GLN B CA 1
ATOM 4177 C C . GLN B 1 149 ? -0.159 14.243 -3.003 1.00 14.74 149 GLN B C 1
ATOM 4178 O O . GLN B 1 149 ? -0.521 14.041 -1.856 1.00 14.87 149 GLN B O 1
ATOM 4184 N N . PHE B 1 150 ? 0.345 15.397 -3.435 1.00 13.77 150 PHE B N 1
ATOM 4185 C CA . PHE B 1 150 ? 0.409 16.564 -2.604 1.00 12.61 150 PHE B CA 1
ATOM 4186 C C . PHE B 1 150 ? -0.591 17.577 -3.144 1.00 12.45 150 PHE B C 1
ATOM 4187 O O . PHE B 1 150 ? -0.644 17.828 -4.348 1.00 13.24 150 PHE B O 1
ATOM 4195 N N . ALA B 1 151 ? -1.378 18.143 -2.241 1.00 12.87 151 ALA B N 1
ATOM 4196 C CA . ALA B 1 151 ? -2.457 19.057 -2.614 1.00 13.12 151 ALA B CA 1
ATOM 4197 C C . ALA B 1 151 ? -1.905 20.464 -2.940 1.00 13.67 151 ALA B C 1
ATOM 4198 O O . ALA B 1 151 ? -0.783 20.813 -2.560 1.00 11.92 151 ALA B O 1
ATOM 4200 N N . PRO B 1 152 ? -2.678 21.291 -3.677 1.00 12.27 152 PRO B N 1
ATOM 4201 C CA . PRO B 1 152 ? -2.278 22.683 -3.902 1.00 12.82 152 PRO B CA 1
ATOM 4202 C C . PRO B 1 152 ? -1.938 23.399 -2.601 1.00 12.67 152 PRO B C 1
ATOM 4203 O O . PRO B 1 152 ? -2.580 23.192 -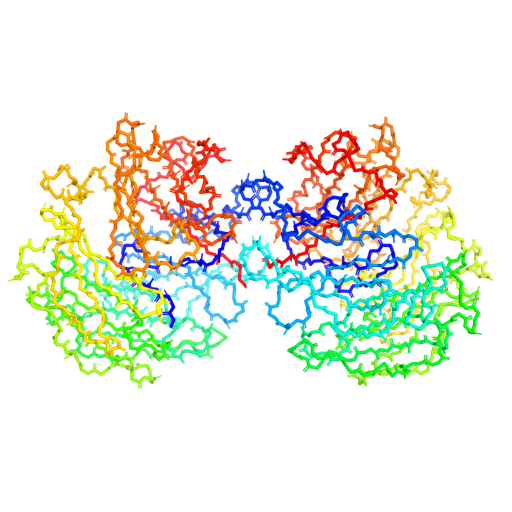1.565 1.00 12.78 152 PRO B O 1
ATOM 4207 N N . ALA B 1 153 ? -0.909 24.238 -2.665 1.00 13.65 153 ALA B N 1
ATOM 4208 C CA . ALA B 1 153 ? -0.459 24.964 -1.478 1.00 13.14 153 ALA B CA 1
ATOM 4209 C C . ALA B 1 153 ? -1.591 25.816 -0.886 1.00 14.49 153 ALA B C 1
ATOM 4210 O O . ALA B 1 153 ? -2.369 26.429 -1.646 1.00 17.34 153 ALA B O 1
ATOM 4212 N N . GLN B 1 154 ? -1.681 25.859 0.437 1.00 13.67 154 GLN B N 1
ATOM 4213 C CA . GLN B 1 154 ? -2.640 26.694 1.146 1.00 14.20 154 GLN B CA 1
ATOM 4214 C C . GLN B 1 154 ? -1.925 27.545 2.178 1.00 14.09 154 GLN B C 1
ATOM 4215 O O . GLN B 1 154 ? -0.899 27.147 2.712 1.00 12.50 154 GLN B O 1
ATOM 4221 N N . LEU B 1 155 ? -2.491 28.714 2.482 1.00 14.10 155 LEU B N 1
ATOM 4222 C CA . LEU B 1 155 ? -1.931 29.570 3.536 1.00 14.67 155 LEU B CA 1
ATOM 4223 C C . LEU B 1 155 ? -2.372 29.092 4.896 1.00 15.00 155 LEU B C 1
ATOM 4224 O O . LEU B 1 155 ? -3.569 29.195 5.267 1.00 16.83 155 LEU B O 1
ATOM 4229 N N . ALA B 1 156 ? -1.443 28.556 5.655 1.00 14.11 156 ALA B N 1
ATOM 4230 C CA . ALA B 1 156 ? -1.733 28.043 6.981 1.00 14.05 156 ALA B CA 1
ATOM 4231 C C . ALA B 1 156 ? -1.852 29.227 7.953 1.00 13.66 156 ALA B C 1
ATOM 4232 O O . ALA B 1 156 ? -2.552 29.140 8.947 1.00 14.55 156 ALA B O 1
ATOM 4234 N N . LEU B 1 157 ? -1.127 30.311 7.684 1.00 13.14 157 LEU B N 1
ATOM 4235 C CA . LEU B 1 157 ? -1.233 31.526 8.498 1.00 12.40 157 LEU B CA 1
ATOM 4236 C C . LEU B 1 157 ? -0.577 32.677 7.801 1.00 12.15 157 LEU B C 1
ATOM 4237 O O . LEU B 1 157 ? 0.532 32.572 7.285 1.00 11.34 157 LEU B O 1
ATOM 4242 N N . ASN B 1 158 ? -1.260 33.811 7.811 1.00 10.29 158 ASN B N 1
ATOM 4243 C CA . ASN B 1 158 ? -0.736 35.066 7.225 1.00 9.77 158 ASN B CA 1
ATOM 4244 C C . ASN B 1 158 ? 0.251 35.786 8.123 1.00 10.67 158 ASN B C 1
ATOM 4245 O O . ASN B 1 158 ? 0.146 37.011 8.371 1.00 11.34 158 ASN B O 1
ATOM 4250 N N . ASN B 1 159 ? 1.194 35.031 8.686 1.00 10.56 159 ASN B N 1
ATOM 4251 C CA . ASN B 1 159 ? 2.194 35.597 9.574 1.00 10.98 159 ASN B CA 1
ATOM 4252 C C . ASN B 1 159 ? 3.460 34.764 9.440 1.00 10.61 159 ASN B C 1
ATOM 4253 O O . ASN B 1 159 ? 3.422 33.708 8.826 1.00 10.01 159 ASN B O 1
ATOM 4258 N N . PHE B 1 160 ? 4.529 35.266 10.036 1.00 10.13 160 PHE B N 1
ATOM 4259 C CA . PHE B 1 160 ? 5.823 34.580 10.045 1.00 9.69 160 PHE B CA 1
ATOM 4260 C C . PHE B 1 160 ? 6.427 34.502 8.663 1.00 10.87 160 PHE B C 1
ATOM 4261 O O . PHE B 1 160 ? 7.334 33.678 8.456 1.00 9.31 160 PHE B O 1
ATOM 4269 N N . GLY B 1 161 ? 5.995 35.362 7.741 1.00 9.82 161 GLY B N 1
ATOM 4270 C CA . GLY B 1 161 ? 6.568 35.432 6.425 1.00 9.60 161 GLY B CA 1
ATOM 4271 C C . GLY B 1 161 ? 7.415 36.661 6.177 1.00 8.75 161 GLY B C 1
ATOM 4272 O O . GLY B 1 161 ? 7.446 37.585 6.982 1.00 8.75 161 GLY B O 1
ATOM 4273 N N . TYR B 1 162 ? 8.020 36.698 5.007 1.00 9.37 162 TYR B N 1
ATOM 4274 C CA . TYR B 1 162 ? 8.939 37.752 4.657 1.00 11.63 162 TYR B CA 1
ATOM 4275 C C . TYR B 1 162 ? 8.200 39.089 4.545 1.00 11.55 162 TYR B C 1
ATOM 4276 O O . TYR B 1 162 ? 8.690 40.128 4.981 1.00 11.91 162 TYR B O 1
ATOM 4285 N N . ALA B 1 163 ? 6.993 39.068 4.004 1.00 11.84 163 ALA B N 1
ATOM 4286 C CA . ALA B 1 163 ? 6.224 40.341 3.865 1.00 12.58 163 ALA B CA 1
ATOM 4287 C C . ALA B 1 163 ? 5.815 40.910 5.189 1.00 12.55 163 ALA B C 1
ATOM 4288 O O . ALA B 1 163 ? 5.586 42.111 5.303 1.00 13.55 163 ALA B O 1
ATOM 4290 N N . GLN B 1 164 ? 5.679 40.085 6.215 1.00 12.30 164 GLN B N 1
ATOM 4291 C CA . GLN B 1 164 ? 5.404 40.600 7.568 1.00 12.56 164 GLN B CA 1
ATOM 4292 C C . GLN B 1 164 ? 6.692 41.000 8.295 1.00 11.57 164 GLN B C 1
ATOM 4293 O O . GLN B 1 164 ? 6.676 41.330 9.474 1.00 15.46 164 GLN B O 1
ATOM 4299 N N . GLY B 1 165 ? 7.821 40.991 7.591 1.00 12.13 165 GLY B N 1
ATOM 4300 C CA . GLY B 1 165 ? 9.055 41.542 8.115 1.00 11.43 165 GLY B CA 1
ATOM 4301 C C . GLY B 1 165 ? 9.976 40.520 8.761 1.00 10.76 165 GLY B C 1
ATOM 4302 O O . GLY B 1 165 ? 11.001 40.877 9.326 1.00 11.52 165 GLY B O 1
ATOM 4303 N N . TRP B 1 166 ? 9.651 39.236 8.610 1.00 9.33 166 TRP B N 1
ATOM 4304 C CA . TRP B 1 166 ? 10.521 38.177 9.195 1.00 9.61 166 TRP B CA 1
ATOM 4305 C C . TRP B 1 166 ? 11.734 37.986 8.325 1.00 9.43 166 TRP B C 1
ATOM 4306 O O . TRP B 1 166 ? 11.628 37.936 7.092 1.00 8.82 166 TRP B O 1
ATOM 4317 N N . ARG B 1 167 ? 12.892 37.949 8.972 1.00 9.71 167 ARG B N 1
ATOM 4318 C CA . ARG B 1 167 ? 14.188 37.921 8.298 1.00 10.94 167 ARG B CA 1
ATOM 4319 C C . ARG B 1 167 ? 15.094 36.860 8.898 1.00 11.26 167 ARG B C 1
ATOM 4320 O O . ARG B 1 167 ? 15.252 36.761 10.101 1.00 10.82 167 ARG B O 1
ATOM 4328 N N . LEU B 1 168 ? 15.718 36.056 8.038 1.00 12.05 168 LEU B N 1
ATOM 4329 C CA . LEU B 1 168 ? 16.680 35.062 8.494 1.00 13.16 168 LEU B CA 1
ATOM 4330 C C . LEU B 1 168 ? 17.870 35.666 9.221 1.00 13.47 168 LEU B C 1
ATOM 4331 O O . LEU B 1 168 ? 18.470 34.989 10.040 1.00 12.50 168 LEU B O 1
ATOM 4336 N N . ASP B 1 169 ? 18.214 36.922 8.958 1.00 13.95 169 ASP B N 1
ATOM 4337 C CA . ASP B 1 169 ? 19.330 37.521 9.673 1.00 14.89 169 ASP B CA 1
ATOM 4338 C C . ASP B 1 169 ? 18.945 38.249 10.987 1.00 13.08 169 ASP B C 1
ATOM 4339 O O . ASP B 1 169 ? 19.832 38.836 11.627 1.00 13.32 169 ASP B O 1
ATOM 4344 N N . ARG B 1 170 ? 17.660 38.185 11.377 1.00 11.00 170 ARG B N 1
ATOM 4345 C CA . ARG B 1 170 ? 17.165 38.800 12.611 1.00 11.33 170 ARG B CA 1
ATOM 4346 C C . ARG B 1 170 ? 16.337 37.899 13.491 1.00 11.45 170 ARG B C 1
ATOM 4347 O O . ARG B 1 170 ? 16.324 38.093 14.692 1.00 10.88 170 ARG B O 1
ATOM 4355 N N . HIS B 1 171 ? 15.663 36.899 12.916 1.00 9.82 171 HIS B N 1
ATOM 4356 C CA . HIS B 1 171 ? 14.614 36.194 13.614 1.00 10.38 171 HIS B CA 1
ATOM 4357 C C . HIS B 1 171 ? 14.816 34.679 13.475 1.00 9.12 171 HIS B C 1
ATOM 4358 O O . HIS B 1 171 ? 15.563 34.274 12.591 1.00 10.61 171 HIS B O 1
ATOM 4365 N N . LEU B 1 172 ? 14.138 33.910 14.312 1.00 9.36 172 LEU B N 1
ATOM 4366 C CA . LEU B 1 172 ? 14.164 32.443 14.275 1.00 9.19 172 LEU B CA 1
ATOM 4367 C C . LEU B 1 172 ? 12.756 31.854 14.256 1.00 9.33 172 LEU B C 1
ATOM 4368 O O . LEU B 1 172 ? 11.852 32.349 14.943 1.00 10.68 172 LEU B O 1
ATOM 4373 N N . ARG B 1 173 ? 12.569 30.777 13.484 1.00 8.43 173 ARG B N 1
ATOM 4374 C CA . ARG B 1 173 ? 11.298 30.091 13.414 1.00 8.46 173 ARG B CA 1
ATOM 4375 C C . ARG B 1 173 ? 11.508 28.588 13.615 1.00 8.72 173 ARG B C 1
ATOM 4376 O O . ARG B 1 173 ? 12.464 28.017 13.085 1.00 9.25 173 ARG B O 1
ATOM 4384 N N . PHE B 1 174 ? 10.607 27.985 14.376 1.00 8.11 174 PHE B N 1
ATOM 4385 C CA . PHE B 1 174 ? 10.625 26.591 14.802 1.00 8.29 174 PHE B CA 1
ATOM 4386 C C . PHE B 1 174 ? 9.245 25.987 14.702 1.00 8.61 174 PHE B C 1
ATOM 4387 O O . PHE B 1 174 ? 8.243 26.708 14.756 1.00 8.94 174 PHE B O 1
ATOM 4395 N N . LEU B 1 175 ? 9.177 24.665 14.612 1.00 8.46 175 LEU B N 1
ATOM 4396 C CA . LEU B 1 175 ? 7.955 23.899 14.821 1.00 8.42 175 LEU B CA 1
ATOM 4397 C C . LEU B 1 175 ? 8.174 23.014 16.031 1.00 8.89 175 LEU B C 1
ATOM 4398 O O . LEU B 1 175 ? 9.162 22.266 16.085 1.00 8.87 175 LEU B O 1
ATOM 4403 N N . ALA B 1 176 ? 7.274 23.053 17.012 1.00 8.51 176 ALA B N 1
ATOM 4404 C CA . ALA B 1 176 ? 7.458 22.320 18.233 1.00 9.09 176 ALA B CA 1
ATOM 4405 C C . ALA B 1 176 ? 6.126 22.271 18.958 1.00 10.13 176 ALA B C 1
ATOM 4406 O O . ALA B 1 176 ? 5.361 23.222 18.834 1.00 10.42 176 ALA B O 1
ATOM 4408 N N . ASP B 1 177 ? 5.869 21.203 19.695 1.00 10.79 177 ASP B N 1
ATOM 4409 C CA . ASP B 1 177 ? 4.610 21.114 20.455 1.00 11.42 177 ASP B CA 1
ATOM 4410 C C . ASP B 1 177 ? 4.794 21.847 21.780 1.00 12.40 177 ASP B C 1
ATOM 4411 O O . ASP B 1 177 ? 5.484 21.349 22.673 1.00 13.30 177 ASP B O 1
ATOM 4416 N N . VAL B 1 178 ? 4.154 23.023 21.909 1.00 12.67 178 VAL B N 1
ATOM 4417 C CA . VAL B 1 178 ? 4.223 23.785 23.174 1.00 13.91 178 VAL B CA 1
ATOM 4418 C C . VAL B 1 178 ? 2.959 23.610 24.028 1.00 15.13 178 VAL B C 1
ATOM 4419 O O . VAL B 1 178 ? 2.917 24.112 25.148 1.00 13.51 178 VAL B O 1
ATOM 4423 N N . THR B 1 179 ? 1.949 22.906 23.528 1.00 16.11 179 THR B N 1
ATOM 4424 C CA . THR B 1 179 ? 0.655 22.810 24.256 1.00 16.92 179 THR B CA 1
ATOM 4425 C C . THR B 1 179 ? 0.421 21.435 24.853 1.00 17.55 179 THR B C 1
ATOM 4426 O O . THR B 1 179 ? -0.351 21.316 25.818 1.00 18.67 179 THR B O 1
ATOM 4430 N N . GLY B 1 180 ? 1.051 20.401 24.277 1.00 17.10 180 GLY B N 1
ATOM 4431 C CA . GLY B 1 180 ? 0.921 19.015 24.700 1.00 18.03 180 GLY B CA 1
ATOM 4432 C C . GLY B 1 180 ? -0.168 18.206 23.990 1.00 18.13 180 GLY B C 1
ATOM 4433 O O . GLY B 1 180 ? -0.436 17.038 24.375 1.00 18.72 180 GLY B O 1
ATOM 4434 N N . ASP B 1 181 ? -0.788 18.782 22.951 1.00 18.41 181 ASP B N 1
ATOM 4435 C CA . ASP B 1 181 ? -1.806 18.071 22.155 1.00 18.90 181 ASP B CA 1
ATOM 4436 C C . ASP B 1 181 ? -1.183 17.136 21.110 1.00 18.24 181 ASP B C 1
ATOM 4437 O O . ASP B 1 181 ? -1.882 16.456 20.372 1.00 19.36 181 ASP B O 1
ATOM 4442 N N . GLY B 1 182 ? 0.144 17.092 21.055 1.00 17.15 182 GLY B N 1
ATOM 4443 C CA . GLY B 1 182 ? 0.830 16.190 20.134 1.00 16.85 182 GLY B CA 1
ATOM 4444 C C . GLY B 1 182 ? 0.922 16.754 18.729 1.00 16.68 182 GLY B C 1
ATOM 4445 O O . GLY B 1 182 ? 1.371 16.067 17.808 1.00 18.63 182 GLY B O 1
ATOM 4446 N N . LEU B 1 183 ? 0.463 17.987 18.552 1.00 15.40 183 LEU B N 1
ATOM 4447 C CA . LEU B 1 183 ? 0.565 18.706 17.292 1.00 14.23 183 LEU B CA 1
ATOM 4448 C C . LEU B 1 183 ? 1.665 19.741 17.338 1.00 13.81 183 LEU B C 1
ATOM 4449 O O . LEU B 1 183 ? 1.841 20.452 18.338 1.00 14.52 183 LEU B O 1
ATOM 4454 N N . LEU B 1 184 ? 2.392 19.885 16.235 1.00 12.55 184 LEU B N 1
ATOM 4455 C CA . LEU B 1 184 ? 3.453 20.910 16.175 1.00 11.62 184 LEU B CA 1
ATOM 4456 C C . LEU B 1 184 ? 2.923 22.355 15.992 1.00 10.87 184 LEU B C 1
ATOM 4457 O O . LEU B 1 184 ? 2.171 22.608 15.082 1.00 12.72 184 LEU B O 1
ATOM 4462 N N . ASP B 1 185 ? 3.330 23.261 16.875 1.00 11.43 185 ASP B N 1
ATOM 4463 C CA . ASP B 1 185 ? 2.929 24.659 16.860 1.00 10.48 185 ASP B CA 1
ATOM 4464 C C . ASP B 1 185 ? 4.070 25.478 16.297 1.00 11.12 185 ASP B C 1
ATOM 4465 O O . ASP B 1 185 ? 5.196 24.947 16.171 1.00 11.48 185 ASP B O 1
ATOM 4470 N N . VAL B 1 186 ? 3.832 26.733 15.934 1.00 11.34 186 VAL B N 1
ATOM 4471 C CA . VAL B 1 186 ? 4.914 27.620 15.495 1.00 10.52 186 VAL B CA 1
ATOM 4472 C C . VAL B 1 186 ? 5.478 28.338 16.690 1.00 11.80 186 VAL B C 1
ATOM 4473 O O . VAL B 1 186 ? 4.711 28.864 17.500 1.00 12.65 186 VAL B O 1
ATOM 4477 N N . VAL B 1 187 ? 6.796 28.409 16.792 1.00 10.30 187 VAL B N 1
ATOM 4478 C CA . VAL B 1 187 ? 7.489 29.272 17.756 1.00 10.79 187 VAL B CA 1
ATOM 4479 C C . VAL B 1 187 ? 8.359 30.226 16.953 1.00 11.69 187 VAL B C 1
ATOM 4480 O O . VAL B 1 187 ? 9.255 29.784 16.191 1.00 11.27 187 VAL B O 1
ATOM 4484 N N . GLY B 1 188 ? 8.096 31.522 17.049 1.00 11.54 188 GLY B N 1
ATOM 4485 C CA . GLY B 1 188 ? 8.856 32.517 16.334 1.00 10.60 188 GLY B CA 1
ATOM 4486 C C . GLY B 1 188 ? 9.489 33.536 17.231 1.00 11.26 188 GLY B C 1
ATOM 4487 O O . GLY B 1 188 ? 8.796 34.183 18.024 1.00 11.79 188 GLY B O 1
ATOM 4488 N N . PHE B 1 189 ? 10.788 33.704 17.105 1.00 10.10 189 PHE B N 1
ATOM 4489 C CA . PHE B 1 189 ? 11.528 34.744 17.828 1.00 10.47 189 PHE B CA 1
ATOM 4490 C C . PHE B 1 189 ? 11.604 35.905 16.867 1.00 10.60 189 PHE B C 1
ATOM 4491 O O . PHE B 1 189 ? 12.408 35.907 15.908 1.00 11.74 189 PHE B O 1
ATOM 4499 N N . GLY B 1 190 ? 10.736 36.909 17.105 1.00 11.15 190 GLY B N 1
ATOM 4500 C CA . GLY B 1 190 ? 10.598 38.045 16.189 1.00 12.35 190 GLY B CA 1
ATOM 4501 C C . GLY B 1 190 ? 11.450 39.244 16.554 1.00 12.59 190 GLY B C 1
ATOM 4502 O O . GLY B 1 190 ? 12.515 39.103 17.153 1.00 12.61 190 GLY B O 1
ATOM 4503 N N . GLU B 1 191 ? 10.976 40.433 16.199 1.00 13.23 191 GLU B N 1
ATOM 4504 C CA . GLU B 1 191 ? 11.766 41.632 16.420 1.00 12.89 191 GLU B CA 1
ATOM 4505 C C . GLU B 1 191 ? 11.789 41.969 17.909 1.00 13.96 191 GLU B C 1
ATOM 4506 O O . GLU B 1 191 ? 12.860 42.244 18.460 1.00 14.89 191 GLU B O 1
ATOM 4512 N N . ASN B 1 192 ? 10.636 41.849 18.582 1.00 13.86 192 ASN B N 1
ATOM 4513 C CA . ASN B 1 192 ? 10.507 42.246 19.995 1.00 15.30 192 ASN B CA 1
ATOM 4514 C C . ASN B 1 192 ? 9.844 41.221 20.908 1.00 15.13 192 ASN B C 1
ATOM 4515 O O . ASN B 1 192 ? 9.847 41.397 22.125 1.00 16.34 192 ASN B O 1
ATOM 4520 N N . GLN B 1 193 ? 9.238 40.181 20.354 1.00 14.07 193 GLN B N 1
ATOM 4521 C CA . GLN B 1 193 ? 8.581 39.176 21.158 1.00 13.54 193 GLN B CA 1
ATOM 4522 C C . GLN B 1 193 ? 8.810 37.778 20.562 1.00 13.06 193 GLN B C 1
ATOM 4523 O O . GLN B 1 193 ? 8.913 37.632 19.338 1.00 12.97 193 GLN B O 1
ATOM 4529 N N . VAL B 1 194 ? 8.837 36.762 21.426 1.00 13.00 194 VAL B N 1
ATOM 4530 C CA . VAL B 1 194 ? 8.639 35.382 21.017 1.00 13.38 194 VAL B CA 1
ATOM 4531 C C . VAL B 1 194 ? 7.131 35.193 20.860 1.00 14.05 194 VAL B C 1
ATOM 4532 O O . VAL B 1 194 ? 6.371 35.615 21.731 1.00 13.51 194 VAL B O 1
ATOM 4536 N N . TYR B 1 195 ? 6.714 34.634 19.726 1.00 13.90 195 TYR B N 1
ATOM 4537 C CA . TYR B 1 195 ? 5.335 34.318 19.440 1.00 13.93 195 TYR B CA 1
ATOM 4538 C C . TYR B 1 195 ? 5.099 32.849 19.310 1.00 14.01 195 TYR B C 1
ATOM 4539 O O . TYR B 1 195 ? 5.955 32.077 18.826 1.00 12.34 195 TYR B O 1
ATOM 4548 N N . ILE B 1 196 ? 3.889 32.454 19.646 1.00 13.42 196 ILE B N 1
ATOM 4549 C CA . ILE B 1 196 ? 3.408 31.100 19.455 1.00 13.96 196 ILE B CA 1
ATOM 4550 C C . ILE B 1 196 ? 2.185 31.192 18.577 1.00 13.52 196 ILE B C 1
ATOM 4551 O O . ILE B 1 196 ? 1.302 32.023 18.828 1.00 15.08 196 ILE B O 1
ATOM 4556 N N . ALA B 1 197 ? 2.108 30.349 17.560 1.00 13.04 197 ALA B N 1
ATOM 4557 C CA . ALA B 1 197 ? 0.870 30.179 16.830 1.00 12.64 197 ALA B CA 1
ATOM 4558 C C . ALA B 1 197 ? 0.473 28.723 16.974 1.00 13.06 197 ALA B C 1
ATOM 4559 O O . ALA B 1 197 ? 1.185 27.823 16.540 1.00 12.50 197 ALA B O 1
ATOM 4561 N N . ARG B 1 198 ? -0.646 28.476 17.625 1.00 13.66 198 ARG B N 1
ATOM 4562 C CA . ARG B 1 198 ? -1.074 27.120 17.903 1.00 15.32 198 ARG B CA 1
ATOM 4563 C C . ARG B 1 198 ? -1.593 26.398 16.657 1.00 14.52 198 ARG B C 1
ATOM 4564 O O . ARG B 1 198 ? -2.358 26.955 15.853 1.00 14.12 198 ARG B O 1
ATOM 4572 N N . ASN B 1 199 ? -1.227 25.118 16.527 1.00 13.63 199 ASN B N 1
ATOM 4573 C CA . ASN B 1 199 ? -1.748 24.258 15.495 1.00 14.50 199 ASN B CA 1
ATOM 4574 C C . ASN B 1 199 ? -3.253 24.118 15.715 1.00 16.19 199 ASN B C 1
ATOM 4575 O O . ASN B 1 199 ? -3.691 23.773 16.819 1.00 17.18 199 ASN B O 1
ATOM 4580 N N . SER B 1 200 ? -4.014 24.400 14.668 1.00 17.16 200 SER B N 1
ATOM 4581 C CA . SER B 1 200 ? -5.487 24.471 14.730 1.00 18.85 200 SER B CA 1
ATOM 4582 C C . SER B 1 200 ? -6.128 23.084 14.708 1.00 20.53 200 SER B C 1
ATOM 4583 O O . SER B 1 200 ? -7.285 22.936 15.070 1.00 20.83 200 SER B O 1
ATOM 4587 N N . GLY B 1 201 ? -5.354 22.084 14.294 1.00 22.61 201 GLY B N 1
ATOM 4588 C CA . GLY B 1 201 ? -5.841 20.728 14.028 1.00 24.53 201 GLY B CA 1
ATOM 4589 C C . GLY B 1 201 ? -5.806 20.451 12.524 1.00 26.51 201 GLY B C 1
ATOM 4590 O O . GLY B 1 201 ? -5.363 19.364 12.069 1.00 29.03 201 GLY B O 1
ATOM 4591 N N . ASN B 1 202 ? -6.208 21.464 11.749 1.00 27.20 202 ASN B N 1
ATOM 4592 C CA . ASN B 1 202 ? -6.616 21.307 10.347 1.00 27.60 202 ASN B CA 1
ATOM 4593 C C . ASN B 1 202 ? -5.645 21.752 9.237 1.00 26.08 202 ASN B C 1
ATOM 4594 O O . ASN B 1 202 ? -6.084 22.092 8.136 1.00 26.94 202 ASN B O 1
ATOM 4599 N N . GLY B 1 203 ? -4.350 21.779 9.485 1.00 23.80 203 GLY B N 1
ATOM 4600 C CA . GLY B 1 203 ? -3.448 22.359 8.508 1.00 22.25 203 GLY B CA 1
ATOM 4601 C C . GLY B 1 203 ? -3.437 23.876 8.490 1.00 20.46 203 GLY B C 1
ATOM 4602 O O . GLY B 1 203 ? -3.006 24.479 7.518 1.00 20.28 203 GLY B O 1
ATOM 4603 N N . THR B 1 204 ? -3.915 24.495 9.569 1.00 19.12 204 THR B N 1
ATOM 4604 C CA . THR B 1 204 ? -3.749 25.930 9.751 1.00 17.85 204 THR B CA 1
ATOM 4605 C C . THR B 1 204 ? -3.200 26.144 11.141 1.00 16.27 204 THR B C 1
ATOM 4606 O O . THR B 1 204 ? -3.136 25.200 11.946 1.00 16.63 204 THR B O 1
ATOM 4610 N N . PHE B 1 205 ? -2.807 27.384 11.412 1.00 14.37 205 PHE B N 1
ATOM 4611 C CA . PHE B 1 205 ? -2.408 27.839 12.742 1.00 14.12 205 PHE B CA 1
ATOM 4612 C C . PHE B 1 205 ? -3.337 28.958 13.160 1.00 14.26 205 PHE B C 1
ATOM 4613 O O . PHE B 1 205 ? -3.833 29.716 12.314 1.00 15.67 205 PHE B O 1
ATOM 4621 N N . GLN B 1 206 ? -3.532 29.055 14.472 1.00 13.70 206 GLN B N 1
ATOM 4622 C CA . GLN B 1 206 ? -4.281 30.164 15.065 1.00 15.35 206 GLN B CA 1
ATOM 4623 C C . GLN B 1 206 ? -3.415 31.396 15.009 1.00 15.22 206 GLN B C 1
ATOM 4624 O O . GLN B 1 206 ? -2.207 31.285 14.889 1.00 15.77 206 GLN B O 1
ATOM 4630 N N . PRO B 1 207 ? -4.014 32.594 15.099 1.00 14.69 207 PRO B N 1
ATOM 4631 C CA . PRO B 1 207 ? -3.223 33.815 15.101 1.00 14.10 207 PRO B CA 1
ATOM 4632 C C . PRO B 1 207 ? -2.098 33.837 16.143 1.00 14.38 207 PRO B C 1
ATOM 4633 O O . PRO B 1 207 ? -2.248 33.256 17.232 1.00 14.40 207 PRO B O 1
ATOM 4637 N N . ALA B 1 208 ? -0.988 34.495 15.812 1.00 14.43 208 ALA B N 1
ATOM 4638 C CA . ALA B 1 208 ? 0.174 34.508 16.698 1.00 15.49 208 ALA B CA 1
ATOM 4639 C C . ALA B 1 208 ? -0.145 35.243 17.975 1.00 16.00 208 ALA B C 1
ATOM 4640 O O . ALA B 1 208 ? -0.853 36.260 17.933 1.00 16.47 208 ALA B O 1
ATOM 4642 N N . GLN B 1 209 ? 0.392 34.745 19.087 1.00 14.97 209 GLN B N 1
ATOM 4643 C CA . GLN B 1 209 ? 0.256 35.363 20.419 1.00 14.51 209 GLN B CA 1
ATOM 4644 C C . GLN B 1 209 ? 1.672 35.654 20.927 1.00 14.91 209 GLN B C 1
ATOM 4645 O O . GLN B 1 209 ? 2.508 34.723 20.981 1.00 14.90 209 GLN B O 1
ATOM 4651 N N . ALA B 1 210 ? 1.968 36.906 21.295 1.00 14.17 210 ALA B N 1
ATOM 4652 C CA . ALA B 1 210 ? 3.264 37.238 21.905 1.00 14.48 210 ALA B CA 1
ATOM 4653 C C . ALA B 1 210 ? 3.344 36.614 23.282 1.00 15.88 210 ALA B C 1
ATOM 4654 O O . ALA B 1 210 ? 2.419 36.770 24.085 1.00 17.17 210 ALA B O 1
ATOM 4656 N N . VAL B 1 211 ? 4.441 35.902 23.577 1.00 15.37 211 VAL B N 1
ATOM 4657 C CA . VAL B 1 211 ? 4.589 35.194 24.872 1.00 15.65 211 VAL B CA 1
ATOM 4658 C C . VAL B 1 211 ? 5.749 35.631 25.776 1.00 16.01 211 VAL B C 1
ATOM 4659 O O . VAL B 1 211 ? 5.652 35.491 27.000 1.00 16.88 211 VAL B O 1
ATOM 4663 N N . VAL B 1 212 ? 6.808 36.201 25.204 1.00 15.33 212 VAL B N 1
ATOM 4664 C CA . VAL B 1 212 ? 7.996 36.599 25.954 1.00 15.17 212 VAL B CA 1
ATOM 4665 C C . VAL B 1 212 ? 8.603 37.820 25.281 1.00 15.26 212 VAL B C 1
ATOM 4666 O O . VAL B 1 212 ? 8.930 37.768 24.086 1.00 15.85 212 VAL B O 1
ATOM 4670 N N . ASN B 1 213 ? 8.784 38.914 26.031 1.00 15.18 213 ASN B N 1
ATOM 4671 C CA . ASN B 1 213 ? 9.454 40.116 25.546 1.00 14.90 213 ASN B CA 1
ATOM 4672 C C . ASN B 1 213 ? 10.937 40.008 25.882 1.00 14.48 213 ASN B C 1
ATOM 4673 O O . ASN B 1 213 ? 11.498 40.767 26.694 1.00 14.72 213 ASN B O 1
ATOM 4678 N N . ASN B 1 214 ? 11.582 39.030 25.249 1.00 13.93 214 ASN B N 1
ATOM 4679 C CA . ASN B 1 214 ? 12.987 38.730 25.502 1.00 13.78 214 ASN B CA 1
ATOM 4680 C C . ASN B 1 214 ? 13.397 37.765 24.394 1.00 14.01 214 ASN B C 1
ATOM 4681 O O . ASN B 1 214 ? 12.551 37.320 23.633 1.00 14.19 214 ASN B O 1
ATOM 4686 N N . PHE B 1 215 ? 14.680 37.416 24.372 1.00 13.31 215 PHE B N 1
ATOM 4687 C CA . PHE B 1 215 ? 15.256 36.435 23.425 1.00 12.38 215 PHE B CA 1
ATOM 4688 C C . PHE B 1 215 ? 15.175 36.938 22.001 1.00 13.03 215 PHE B C 1
ATOM 4689 O O . PHE B 1 215 ? 15.246 36.125 21.074 1.00 11.48 215 PHE B O 1
ATOM 4697 N N . CYS B 1 216 ? 14.988 38.242 21.804 1.00 12.68 216 CYS B N 1
ATOM 4698 C CA . CYS B 1 216 ? 14.871 38.829 20.465 1.00 13.04 216 CYS B CA 1
ATOM 4699 C C . CYS B 1 216 ? 15.854 39.962 20.183 1.00 13.40 216 CYS B C 1
ATOM 4700 O O . CYS B 1 216 ? 16.467 40.538 21.086 1.00 13.63 216 CYS B O 1
ATOM 4703 N N . ILE B 1 217 ? 16.046 40.248 18.903 1.00 13.94 217 ILE B N 1
ATOM 4704 C CA . ILE B 1 217 ? 16.994 41.286 18.485 1.00 14.30 217 ILE B CA 1
ATOM 4705 C C . ILE B 1 217 ? 16.659 42.673 19.065 1.00 15.38 217 ILE B C 1
ATOM 4706 O O . ILE B 1 217 ? 17.575 43.474 19.401 1.00 16.90 217 ILE B O 1
ATOM 4711 N N . GLY B 1 218 ? 15.356 42.917 19.201 1.00 15.73 218 GLY B N 1
ATOM 4712 C CA . GLY B 1 218 ? 14.831 44.175 19.755 1.00 15.82 218 GLY B CA 1
ATOM 4713 C C . GLY B 1 218 ? 14.524 44.112 21.235 1.00 16.79 218 GLY B C 1
ATOM 4714 O O . GLY B 1 218 ? 14.112 45.122 21.844 1.00 18.22 218 GLY B O 1
ATOM 4715 N N . ALA B 1 219 ? 14.762 42.957 21.845 1.00 16.02 219 ALA B N 1
ATOM 4716 C CA . ALA B 1 219 ? 14.377 42.746 23.240 1.00 15.78 219 ALA B CA 1
ATOM 4717 C C . ALA B 1 219 ? 15.466 41.935 23.926 1.00 16.64 219 ALA B C 1
ATOM 4718 O O . ALA B 1 219 ? 15.396 40.711 24.015 1.00 17.08 219 ALA B O 1
ATOM 4720 N N . GLY B 1 220 ? 16.475 42.633 24.421 1.00 17.29 220 GLY B N 1
ATOM 4721 C CA . GLY B 1 220 ? 17.618 41.968 25.028 1.00 18.31 220 GLY B CA 1
ATOM 4722 C C . GLY B 1 220 ? 18.854 41.821 24.175 1.00 17.90 220 GLY B C 1
ATOM 4723 O O . GLY B 1 220 ? 19.821 41.217 24.630 1.00 17.97 220 GLY B O 1
ATOM 4724 N N . GLY B 1 221 ? 18.838 42.338 22.950 1.00 16.92 221 GLY B N 1
ATOM 4725 C CA . GLY B 1 221 ? 20.034 42.363 22.125 1.00 17.32 221 GLY B CA 1
ATOM 4726 C C . GLY B 1 221 ? 20.435 41.011 21.575 1.00 15.65 221 GLY B C 1
ATOM 4727 O O . GLY B 1 221 ? 21.616 40.807 21.299 1.00 16.77 221 GLY B O 1
ATOM 4728 N N . TRP B 1 222 ? 19.472 40.102 21.403 1.00 14.79 222 TRP B N 1
ATOM 4729 C CA . TRP B 1 222 ? 19.790 38.714 20.953 1.00 13.76 222 TRP B CA 1
ATOM 4730 C C . TRP B 1 222 ? 19.978 38.696 19.437 1.00 14.34 222 TRP B C 1
ATOM 4731 O O . TRP B 1 222 ? 19.032 38.978 18.696 1.00 14.26 222 TRP B O 1
ATOM 4742 N N . THR B 1 223 ? 21.172 38.337 18.988 1.00 14.32 223 THR B N 1
ATOM 4743 C CA . THR B 1 223 ? 21.517 38.358 17.585 1.00 14.20 223 THR B CA 1
ATOM 4744 C C . THR B 1 223 ? 21.739 36.946 17.034 1.00 14.43 223 THR B C 1
ATOM 4745 O O . THR B 1 223 ? 22.111 35.986 17.745 1.00 15.30 223 THR B O 1
ATOM 4749 N N . ILE B 1 224 ? 21.453 36.811 15.752 1.00 14.40 224 ILE B N 1
ATOM 4750 C CA . ILE B 1 224 ? 21.669 35.571 15.067 1.00 14.80 224 ILE B CA 1
ATOM 4751 C C . ILE B 1 224 ? 23.166 35.243 15.021 1.00 15.69 224 ILE B C 1
ATOM 4752 O O . ILE B 1 224 ? 23.549 34.079 15.101 1.00 18.05 224 ILE B O 1
ATOM 4757 N N . SER B 1 225 ? 24.000 36.271 14.936 1.00 16.39 225 SER B N 1
ATOM 4758 C CA . SER B 1 225 ? 25.425 36.079 14.778 1.00 17.45 225 SER B CA 1
ATOM 4759 C C . SER B 1 225 ? 26.131 35.693 16.081 1.00 16.21 225 SER B C 1
ATOM 4760 O O . SER B 1 225 ? 27.276 35.212 16.046 1.00 16.58 225 SER B O 1
ATOM 4763 N N . ALA B 1 226 ? 25.486 35.903 17.221 1.00 14.28 226 ALA B N 1
ATOM 4764 C CA . ALA B 1 226 ? 26.161 35.685 18.511 1.00 13.53 226 ALA B CA 1
ATOM 4765 C C . ALA B 1 226 ? 25.360 34.963 19.591 1.00 13.48 226 ALA B C 1
ATOM 4766 O O . ALA B 1 226 ? 25.965 34.484 20.567 1.00 13.47 226 ALA B O 1
ATOM 4768 N N . HIS B 1 227 ? 24.035 34.878 19.460 1.00 12.41 227 HIS B N 1
ATOM 4769 C CA . HIS B 1 227 ? 23.220 34.364 20.562 1.00 12.41 227 HIS B CA 1
ATOM 4770 C C . HIS B 1 227 ? 22.203 33.290 20.166 1.00 12.58 227 HIS B C 1
ATOM 4771 O O . HIS B 1 227 ? 21.002 33.548 20.090 1.00 12.20 227 HIS B O 1
ATOM 4778 N N . PRO B 1 228 ? 22.685 32.069 19.952 1.00 10.53 228 PRO B N 1
ATOM 4779 C CA . PRO B 1 228 ? 21.783 31.011 19.537 1.00 11.11 228 PRO B CA 1
ATOM 4780 C C . PRO B 1 228 ? 20.681 30.684 20.533 1.00 10.26 228 PRO B C 1
ATOM 4781 O O . PRO B 1 228 ? 20.887 30.743 21.729 1.00 9.32 228 PRO B O 1
ATOM 4785 N N . ARG B 1 229 ? 19.513 30.333 20.017 1.00 9.85 229 ARG B N 1
ATOM 4786 C CA . ARG B 1 229 ? 18.356 29.911 20.773 1.00 10.13 229 ARG B CA 1
ATOM 4787 C C . ARG B 1 229 ? 17.819 28.613 20.233 1.00 10.29 229 ARG B C 1
ATOM 4788 O O . ARG B 1 229 ? 17.869 28.326 19.023 1.00 9.91 229 ARG B O 1
ATOM 4796 N N . VAL B 1 230 ? 17.293 27.820 21.138 1.00 10.58 230 VAL B N 1
ATOM 4797 C CA . VAL B 1 230 ? 16.718 26.540 20.803 1.00 11.00 230 VAL B CA 1
ATOM 4798 C C . VAL B 1 230 ? 15.387 26.410 21.545 1.00 11.99 230 VAL B C 1
ATOM 4799 O O . VAL B 1 230 ? 15.095 27.103 22.547 1.00 11.49 230 VAL B O 1
ATOM 4803 N N . VAL B 1 231 ? 14.578 25.528 21.032 1.00 11.12 231 VAL B N 1
ATOM 4804 C CA . VAL B 1 231 ? 13.355 25.112 21.659 1.00 10.81 231 VAL B CA 1
ATOM 4805 C C . VAL B 1 231 ? 13.499 23.635 21.962 1.00 10.39 231 VAL B C 1
ATOM 4806 O O . VAL B 1 231 ? 13.846 22.846 21.081 1.00 9.45 231 VAL B O 1
ATOM 4810 N N . ALA B 1 232 ? 13.242 23.243 23.208 1.00 9.31 232 ALA B N 1
ATOM 4811 C CA . ALA B 1 232 ? 13.500 21.859 23.626 1.00 10.48 232 ALA B CA 1
ATOM 4812 C C . ALA B 1 232 ? 12.783 21.599 24.939 1.00 10.50 232 ALA B C 1
ATOM 4813 O O . ALA B 1 232 ? 12.601 22.546 25.746 1.00 10.96 232 ALA B O 1
ATOM 4815 N N . ASP B 1 233 ? 12.357 20.367 25.151 1.00 11.44 233 ASP B N 1
ATOM 4816 C CA . ASP B 1 233 ? 11.788 19.972 26.455 1.00 11.21 233 ASP B CA 1
ATOM 4817 C C . ASP B 1 233 ? 12.907 19.897 27.499 1.00 11.14 233 ASP B C 1
ATOM 4818 O O . ASP B 1 233 ? 13.789 19.045 27.402 1.00 11.14 233 ASP B O 1
ATOM 4823 N N . LEU B 1 234 ? 12.834 20.795 28.494 1.00 10.36 234 LEU B N 1
ATOM 4824 C CA . LEU B 1 234 ? 13.787 20.798 29.611 1.00 10.10 234 LEU B CA 1
ATOM 4825 C C . LEU B 1 234 ? 13.275 20.132 30.895 1.00 10.38 234 LEU B C 1
ATOM 4826 O O . LEU B 1 234 ? 14.012 20.038 31.854 1.00 11.17 234 LEU B O 1
ATOM 4831 N N . THR B 1 235 ? 12.036 19.659 30.896 1.00 12.52 235 THR B N 1
ATOM 4832 C CA . THR B 1 235 ? 11.443 19.160 32.155 1.00 14.25 235 THR B CA 1
ATOM 4833 C C . THR B 1 235 ? 10.912 17.735 32.077 1.00 15.41 235 THR B C 1
ATOM 4834 O O . THR B 1 235 ? 10.683 17.123 33.117 1.00 16.68 235 THR B O 1
ATOM 4838 N N . GLY B 1 236 ? 10.738 17.209 30.866 1.00 15.39 236 GLY B N 1
ATOM 4839 C CA . GLY B 1 236 ? 10.308 15.839 30.646 1.00 16.41 236 GLY B CA 1
ATOM 4840 C C . GLY B 1 236 ? 8.819 15.598 30.445 1.00 17.21 236 GLY B C 1
ATOM 4841 O O . GLY B 1 236 ? 8.397 14.446 30.308 1.00 18.82 236 GLY B O 1
ATOM 4842 N N . ASP B 1 237 ? 8.021 16.652 30.396 1.00 17.59 237 ASP B N 1
ATOM 4843 C CA . ASP B 1 237 ? 6.584 16.480 30.133 1.00 17.85 237 ASP B CA 1
ATOM 4844 C C . ASP B 1 237 ? 6.242 16.520 28.639 1.00 18.38 237 ASP B C 1
ATOM 4845 O O . ASP B 1 237 ? 5.072 16.499 28.279 1.00 17.34 237 ASP B O 1
ATOM 4850 N N . ARG B 1 238 ? 7.285 16.567 27.798 1.00 17.37 238 ARG B N 1
ATOM 4851 C CA . ARG B 1 238 ? 7.209 16.595 26.327 1.00 18.38 238 ARG B CA 1
ATOM 4852 C C . ARG B 1 238 ? 6.795 17.930 25.704 1.00 17.63 238 ARG B C 1
ATOM 4853 O O . ARG B 1 238 ? 6.746 18.040 24.480 1.00 18.74 238 ARG B O 1
ATOM 4861 N N . LYS B 1 239 ? 6.505 18.933 26.520 1.00 16.00 239 LYS B N 1
ATOM 4862 C CA . LYS B 1 239 ? 6.162 20.271 26.059 1.00 15.43 239 LYS B CA 1
ATOM 4863 C C . LYS B 1 239 ? 7.423 21.106 25.939 1.00 14.43 239 LYS B C 1
ATOM 4864 O O . LYS B 1 239 ? 8.266 21.109 26.844 1.00 13.88 239 LYS B O 1
ATOM 4870 N N . ALA B 1 240 ? 7.574 21.814 24.831 1.00 13.36 240 ALA B N 1
ATOM 4871 C CA . ALA B 1 240 ? 8.826 22.536 24.597 1.00 13.12 240 ALA B CA 1
ATOM 4872 C C . ALA B 1 240 ? 9.007 23.808 25.440 1.00 13.62 240 ALA B C 1
ATOM 4873 O O . ALA B 1 240 ? 8.069 24.588 25.634 1.00 12.60 240 ALA B O 1
ATOM 4875 N N . ASP B 1 241 ? 10.241 23.993 25.912 1.00 12.34 241 ASP B N 1
ATOM 4876 C CA . ASP B 1 241 ? 10.676 25.166 26.631 1.00 12.32 241 ASP B CA 1
ATOM 4877 C C . ASP B 1 241 ? 11.615 25.969 25.776 1.00 12.04 241 ASP B C 1
ATOM 4878 O O . ASP B 1 241 ? 11.922 25.552 24.670 1.00 11.08 241 ASP B O 1
ATOM 4883 N N . ILE B 1 242 ? 12.062 27.135 26.247 1.00 11.56 242 ILE B N 1
ATOM 4884 C CA . ILE B 1 242 ? 12.913 28.027 25.496 1.00 11.97 242 ILE B CA 1
ATOM 4885 C C . ILE B 1 242 ? 14.271 28.105 26.210 1.00 11.35 242 ILE B C 1
ATOM 4886 O O . ILE B 1 242 ? 14.323 28.362 27.426 1.00 10.83 242 ILE B O 1
ATOM 4891 N N . LEU B 1 243 ? 15.364 27.897 25.477 1.00 10.93 243 LEU B N 1
ATOM 4892 C CA . LEU B 1 243 ? 16.689 28.075 25.998 1.00 9.93 243 LEU B CA 1
ATOM 4893 C C . LEU B 1 243 ? 17.486 28.979 25.053 1.00 9.50 243 LEU B C 1
ATOM 4894 O O . LEU B 1 243 ? 17.426 28.848 23.838 1.00 9.78 243 LEU B O 1
ATOM 4899 N N . GLY B 1 244 ? 18.240 29.911 25.612 1.00 8.41 244 GLY B N 1
ATOM 4900 C CA . GLY B 1 244 ? 19.074 30.802 24.864 1.00 9.31 244 GLY B CA 1
ATOM 4901 C C . GLY B 1 244 ? 20.462 30.935 25.424 1.00 9.45 244 GLY B C 1
ATOM 4902 O O . GLY B 1 244 ? 20.644 31.015 26.630 1.00 9.17 244 GLY B O 1
ATOM 4903 N N . PHE B 1 245 ? 21.447 30.963 24.536 1.00 9.32 245 PHE B N 1
ATOM 4904 C CA . PHE B 1 245 ? 22.845 31.187 24.865 1.00 9.45 245 PHE B CA 1
ATOM 4905 C C . PHE B 1 245 ? 23.114 32.689 24.680 1.00 10.38 245 PHE B C 1
ATOM 4906 O O . PHE B 1 245 ? 23.340 33.187 23.574 1.00 11.80 245 PHE B O 1
ATOM 4914 N N . GLY B 1 246 ? 23.023 33.408 25.789 1.00 11.58 246 GLY B N 1
ATOM 4915 C CA . GLY B 1 246 ? 23.148 34.867 25.772 1.00 11.28 246 GLY B CA 1
ATOM 4916 C C . GLY B 1 246 ? 24.536 35.344 26.062 1.00 13.04 246 GLY B C 1
ATOM 4917 O O . GLY B 1 246 ? 25.546 34.658 25.772 1.00 12.13 246 GLY B O 1
ATOM 4918 N N . VAL B 1 247 ? 24.596 36.554 26.628 1.00 12.47 247 VAL B N 1
ATOM 4919 C CA . VAL B 1 247 ? 25.876 37.144 26.950 1.00 12.95 247 VAL B CA 1
ATOM 4920 C C . VAL B 1 247 ? 26.423 36.578 28.252 1.00 12.30 247 VAL B C 1
ATOM 4921 O O . VAL B 1 247 ? 27.539 36.036 28.264 1.00 12.67 247 VAL B O 1
ATOM 4925 N N . ALA B 1 248 ? 25.636 36.665 29.328 1.00 11.43 248 ALA B N 1
ATOM 4926 C CA . ALA B 1 248 ? 26.132 36.221 30.641 1.00 11.77 248 ALA B CA 1
ATOM 4927 C C . ALA B 1 248 ? 26.154 34.690 30.800 1.00 11.27 248 ALA B C 1
ATOM 4928 O O . ALA B 1 248 ? 26.816 34.138 31.680 1.00 13.12 248 ALA B O 1
ATOM 4930 N N . GLY B 1 249 ? 25.372 34.015 29.994 1.00 10.86 249 GLY B N 1
ATOM 4931 C CA . GLY B 1 249 ? 25.296 32.563 30.050 1.00 10.40 249 GLY B CA 1
ATOM 4932 C C . GLY B 1 249 ? 24.004 32.092 29.445 1.00 10.44 249 GLY B C 1
ATOM 4933 O O . GLY B 1 249 ? 23.465 32.736 28.512 1.00 13.04 249 GLY B O 1
ATOM 4934 N N . VAL B 1 250 ? 23.486 31.007 29.986 1.00 10.11 250 VAL B N 1
ATOM 4935 C CA . VAL B 1 250 ? 22.294 30.324 29.473 1.00 10.36 250 VAL B CA 1
ATOM 4936 C C . VAL B 1 250 ? 21.057 30.847 30.198 1.00 11.14 250 VAL B C 1
ATOM 4937 O O . VAL B 1 250 ? 20.996 30.837 31.449 1.00 10.00 250 VAL B O 1
ATOM 4941 N N . TYR B 1 251 ? 20.104 31.366 29.415 1.00 11.27 251 TYR B N 1
ATOM 4942 C CA . TYR B 1 251 ? 18.800 31.811 29.900 1.00 11.73 251 TYR B CA 1
ATOM 4943 C C . TYR B 1 251 ? 17.711 30.849 29.482 1.00 10.96 251 TYR B C 1
ATOM 4944 O O . TYR B 1 251 ? 17.739 30.329 28.375 1.00 11.14 251 TYR B O 1
ATOM 4953 N N . THR B 1 252 ? 16.750 30.599 30.333 1.00 9.95 252 THR B N 1
ATOM 4954 C CA . THR B 1 252 ? 15.620 29.779 29.959 1.00 10.81 252 THR B CA 1
ATOM 4955 C C . THR B 1 252 ? 14.324 30.486 30.301 1.00 12.45 252 THR B C 1
ATOM 4956 O O . THR B 1 252 ? 14.302 31.364 31.191 1.00 12.66 252 THR B O 1
ATOM 4960 N N . SER B 1 253 ? 13.259 30.070 29.623 1.00 13.26 253 SER B N 1
ATOM 4961 C CA . SER B 1 253 ? 11.886 30.345 30.054 1.00 13.04 253 SER B CA 1
ATOM 4962 C C . SER B 1 253 ? 11.126 29.043 29.934 1.00 13.30 253 SER B C 1
ATOM 4963 O O . SER B 1 253 ? 11.054 28.488 28.830 1.00 12.51 253 SER B O 1
ATOM 4966 N N . LEU B 1 254 ? 10.590 28.554 31.044 1.00 12.74 254 LEU B N 1
ATOM 4967 C CA . LEU B 1 254 ? 9.854 27.305 31.096 1.00 13.24 254 LEU B CA 1
ATOM 4968 C C . LEU B 1 254 ? 8.402 27.501 30.708 1.00 13.63 254 LEU B C 1
ATOM 4969 O O . LEU B 1 254 ? 7.738 28.448 31.151 1.00 14.20 254 LEU B O 1
ATOM 4974 N N . ASN B 1 255 ? 7.928 26.608 29.859 1.00 13.71 255 ASN B N 1
ATOM 4975 C CA . ASN B 1 255 ? 6.503 26.478 29.531 1.00 13.80 255 ASN B CA 1
ATOM 4976 C C . ASN B 1 255 ? 5.682 26.299 30.821 1.00 15.56 255 ASN B C 1
ATOM 4977 O O . ASN B 1 255 ? 6.042 25.465 31.649 1.00 15.80 255 ASN B O 1
ATOM 4982 N N . ASN B 1 256 ? 4.623 27.099 30.989 1.00 15.63 256 ASN B N 1
ATOM 4983 C CA . ASN B 1 256 ? 3.691 26.934 32.124 1.00 17.86 256 ASN B CA 1
ATOM 4984 C C . ASN B 1 256 ? 2.847 25.676 32.020 1.00 18.79 256 ASN B C 1
ATOM 4985 O O . ASN B 1 256 ? 2.158 25.302 32.986 1.00 21.25 256 ASN B O 1
ATOM 4990 N N . GLY B 1 257 ? 2.881 25.042 30.844 1.00 19.55 257 GLY B N 1
ATOM 4991 C CA . GLY B 1 257 ? 2.134 23.827 30.543 1.00 19.66 257 GLY B CA 1
ATOM 4992 C C . GLY B 1 257 ? 1.076 24.053 29.467 1.00 20.05 257 GLY B C 1
ATOM 4993 O O . GLY B 1 257 ? 0.485 23.093 28.970 1.00 20.66 257 GLY B O 1
ATOM 4994 N N . ASN B 1 258 ? 0.838 25.315 29.105 1.00 19.72 258 ASN B N 1
ATOM 4995 C CA . ASN B 1 258 ? -0.254 25.665 28.203 1.00 19.80 258 ASN B CA 1
ATOM 4996 C C . ASN B 1 258 ? 0.220 26.478 26.978 1.00 19.79 258 ASN B C 1
ATOM 4997 O O . ASN B 1 258 ? -0.569 27.116 26.279 1.00 20.41 258 ASN B O 1
ATOM 5002 N N . GLY B 1 259 ? 1.526 26.472 26.715 1.00 18.51 259 GLY B N 1
ATOM 5003 C CA . GLY B 1 259 ? 2.042 27.250 25.614 1.00 18.69 259 GLY B CA 1
ATOM 5004 C C . GLY B 1 259 ? 2.189 28.719 25.946 1.00 17.76 259 GLY B C 1
ATOM 5005 O O . GLY B 1 259 ? 2.297 29.532 25.050 1.00 18.60 259 GLY B O 1
ATOM 5006 N N . THR B 1 260 ? 2.141 29.059 27.240 1.00 17.99 260 THR B N 1
ATOM 5007 C CA . THR B 1 260 ? 2.547 30.367 27.736 1.00 17.62 260 THR B CA 1
ATOM 5008 C C . THR B 1 260 ? 3.793 30.091 28.564 1.00 16.89 260 THR B C 1
ATOM 5009 O O . THR B 1 260 ? 4.090 28.921 28.893 1.00 16.21 260 THR B O 1
ATOM 5013 N N . PHE B 1 261 ? 4.558 31.133 28.836 1.00 16.43 261 PHE B N 1
ATOM 5014 C CA . PHE B 1 261 ? 5.928 30.945 29.303 1.00 15.81 261 PHE B CA 1
ATOM 5015 C C . PHE B 1 261 ? 6.204 31.776 30.541 1.00 16.08 261 PHE B C 1
ATOM 5016 O O . PHE B 1 261 ? 5.610 32.858 30.745 1.00 16.29 261 PHE B O 1
ATOM 5024 N N . GLY B 1 262 ? 7.047 31.223 31.402 1.00 15.31 262 GLY B N 1
ATOM 5025 C CA . GLY B 1 262 ? 7.376 31.861 32.659 1.00 15.08 262 GLY B CA 1
ATOM 5026 C C . GLY B 1 262 ? 8.456 32.887 32.505 1.00 14.38 262 GLY B C 1
ATOM 5027 O O . GLY B 1 262 ? 8.892 33.216 31.393 1.00 15.82 262 GLY B O 1
ATOM 5028 N N . ALA B 1 263 ? 8.908 33.392 33.642 1.00 13.51 263 ALA B N 1
ATOM 5029 C CA . ALA B 1 263 ? 9.941 34.397 33.662 1.00 13.45 263 ALA B CA 1
ATOM 5030 C C . ALA B 1 263 ? 11.246 33.901 33.036 1.00 13.45 263 ALA B C 1
ATOM 5031 O O . ALA B 1 263 ? 11.535 32.701 33.054 1.00 14.35 263 ALA B O 1
ATOM 5033 N N . VAL B 1 264 ? 12.021 34.848 32.495 1.00 14.09 264 VAL B N 1
ATOM 5034 C CA . VAL B 1 264 ? 13.335 34.537 31.918 1.00 14.40 264 VAL B CA 1
ATOM 5035 C C . VAL B 1 264 ? 14.370 34.554 33.030 1.00 14.53 264 VAL B C 1
ATOM 5036 O O . VAL B 1 264 ? 14.515 35.560 33.710 1.00 16.97 264 VAL B O 1
ATOM 5040 N N . ASN B 1 265 ? 15.115 33.458 33.169 1.00 13.45 265 ASN B N 1
ATOM 5041 C CA . ASN B 1 265 ? 16.110 33.293 34.228 1.00 13.38 265 ASN B CA 1
ATOM 5042 C C . ASN B 1 265 ? 17.459 32.902 33.647 1.00 12.81 265 ASN B C 1
ATOM 5043 O O . ASN B 1 265 ? 17.558 32.017 32.775 1.00 12.90 265 ASN B O 1
ATOM 5048 N N . LEU B 1 266 ? 18.510 33.533 34.146 1.00 13.54 266 LEU B N 1
ATOM 5049 C CA . LEU B 1 266 ? 19.862 33.047 33.944 1.00 14.10 266 LEU B CA 1
ATOM 5050 C C . LEU B 1 266 ? 20.079 31.790 34.792 1.00 14.20 266 LEU B C 1
ATOM 5051 O O . LEU B 1 266 ? 20.072 31.872 36.024 1.00 15.03 266 LEU B O 1
ATOM 5056 N N . VAL B 1 267 ? 20.326 30.636 34.155 1.00 13.71 267 VAL B N 1
ATOM 5057 C CA . VAL B 1 267 ? 20.386 29.369 34.875 1.00 14.36 267 VAL B CA 1
ATOM 5058 C C . VAL B 1 267 ? 21.782 28.755 34.898 1.00 14.16 267 VAL B C 1
ATOM 5059 O O . VAL B 1 267 ? 22.058 27.833 35.649 1.00 15.43 267 VAL B O 1
ATOM 5063 N N . LEU B 1 268 ? 22.686 29.301 34.103 1.00 13.41 268 LEU B N 1
ATOM 5064 C CA . LEU B 1 268 ? 24.069 28.788 34.070 1.00 13.14 268 LEU B CA 1
ATOM 5065 C C . LEU B 1 268 ? 24.967 29.893 33.538 1.00 12.56 268 LEU B C 1
ATOM 5066 O O . LEU B 1 268 ? 24.697 30.403 32.466 1.00 12.85 268 LEU B O 1
ATOM 5071 N N . LYS B 1 269 ? 26.044 30.214 34.256 1.00 13.35 269 LYS B N 1
ATOM 5072 C CA . LYS B 1 269 ? 26.966 31.271 33.870 1.00 14.26 269 LYS B CA 1
ATOM 5073 C C . LYS B 1 269 ? 28.120 30.691 33.095 1.00 14.27 269 LYS B C 1
ATOM 5074 O O . LYS B 1 269 ? 29.272 30.753 33.500 1.00 15.99 269 LYS B O 1
ATOM 5080 N N . ASP B 1 270 ? 27.774 30.089 31.973 1.00 12.62 270 ASP B N 1
ATOM 5081 C CA . ASP B 1 270 ? 28.723 29.524 31.043 1.00 12.11 270 ASP B CA 1
ATOM 5082 C C . ASP B 1 270 ? 28.040 29.425 29.701 1.00 10.93 270 ASP B C 1
ATOM 5083 O O . ASP B 1 270 ? 26.824 29.634 29.608 1.00 9.29 270 ASP B O 1
ATOM 5088 N N . PHE B 1 271 ? 28.815 29.093 28.688 1.00 9.84 271 PHE B N 1
ATOM 5089 C CA . PHE B 1 271 ? 28.324 28.887 27.332 1.00 9.41 271 PHE B CA 1
ATOM 5090 C C . PHE B 1 271 ? 27.852 30.174 26.639 1.00 10.37 271 PHE B C 1
ATOM 5091 O O . PHE B 1 271 ? 27.255 30.130 25.571 1.00 9.33 271 PHE B O 1
ATOM 5099 N N . GLY B 1 272 ? 28.192 31.303 27.241 1.00 10.53 272 GLY B N 1
ATOM 5100 C CA . GLY B 1 272 ? 27.788 32.626 26.757 1.00 10.91 272 GLY B CA 1
ATOM 5101 C C . GLY B 1 272 ? 28.934 33.426 26.159 1.00 10.56 272 GLY B C 1
ATOM 5102 O O . GLY B 1 272 ? 30.114 33.047 26.237 1.00 10.55 272 GLY B O 1
ATOM 5103 N N . VAL B 1 273 ? 28.581 34.550 25.526 1.00 11.64 273 VAL B N 1
ATOM 5104 C CA . VAL B 1 273 ? 29.597 35.420 24.951 1.00 12.71 273 VAL B CA 1
ATOM 5105 C C . VAL B 1 273 ? 30.639 35.845 25.996 1.00 13.91 273 VAL B C 1
ATOM 5106 O O . VAL B 1 273 ? 31.823 35.862 25.700 1.00 14.31 273 VAL B O 1
ATOM 5110 N N . ASN B 1 274 ? 30.202 36.141 27.210 1.00 14.35 274 ASN B N 1
ATOM 5111 C CA . ASN B 1 274 ? 31.131 36.572 28.255 1.00 15.44 274 ASN B CA 1
ATOM 5112 C C . ASN B 1 274 ? 32.207 35.540 28.617 1.00 15.18 274 ASN B C 1
ATOM 5113 O O . ASN B 1 274 ? 33.270 35.928 29.115 1.00 15.08 274 ASN B O 1
ATOM 5118 N N . SER B 1 275 ? 31.897 34.246 28.431 1.00 15.08 275 SER B N 1
ATOM 5119 C CA . SER B 1 275 ? 32.824 33.121 28.644 1.00 14.97 275 SER B CA 1
ATOM 5120 C C . SER B 1 275 ? 33.649 32.810 27.376 1.00 14.13 275 SER B C 1
ATOM 5121 O O . SER B 1 275 ? 34.352 31.803 27.341 1.00 15.38 275 SER B O 1
ATOM 5124 N N . GLY B 1 276 ? 33.506 33.598 26.313 1.00 13.02 276 GLY B N 1
ATOM 5125 C CA . GLY B 1 276 ? 34.272 33.458 25.101 1.00 12.51 276 GLY B CA 1
ATOM 5126 C C . GLY B 1 276 ? 33.672 32.616 24.001 1.00 11.37 276 GLY B C 1
ATOM 5127 O O . GLY B 1 276 ? 34.332 32.370 22.997 1.00 11.48 276 GLY B O 1
ATOM 5128 N N . TRP B 1 277 ? 32.408 32.205 24.153 1.00 9.88 277 TRP B N 1
ATOM 5129 C CA . TRP B 1 277 ? 31.774 31.324 23.168 1.00 10.37 277 TRP B CA 1
ATOM 5130 C C . TRP B 1 277 ? 31.344 32.143 21.971 1.00 9.94 277 TRP B C 1
ATOM 5131 O O . TRP B 1 277 ? 30.799 33.237 22.135 1.00 10.30 277 TRP B O 1
ATOM 5142 N N . ARG B 1 278 ? 31.645 31.642 20.775 1.00 9.93 278 ARG B N 1
ATOM 5143 C CA . ARG B 1 278 ? 31.391 32.335 19.531 1.00 11.77 278 ARG B CA 1
ATOM 5144 C C . ARG B 1 278 ? 30.779 31.412 18.514 1.00 12.72 278 ARG B C 1
ATOM 5145 O O . ARG B 1 278 ? 31.280 30.297 18.294 1.00 12.30 278 ARG B O 1
ATOM 5153 N N . VAL B 1 279 ? 29.745 31.906 17.834 1.00 12.70 279 VAL B N 1
ATOM 5154 C CA . VAL B 1 279 ? 29.096 31.163 16.783 1.00 13.18 279 VAL B CA 1
ATOM 5155 C C . VAL B 1 279 ? 30.098 30.734 15.698 1.00 14.00 279 VAL B C 1
ATOM 5156 O O . VAL B 1 279 ? 29.992 29.633 15.178 1.00 13.45 279 VAL B O 1
ATOM 5160 N N . GLU B 1 280 ? 31.098 31.556 15.395 1.00 14.77 280 GLU B N 1
ATOM 5161 C CA . GLU B 1 280 ? 32.005 31.258 14.311 1.00 15.18 280 GLU B CA 1
ATOM 5162 C C . GLU B 1 280 ? 33.051 30.184 14.655 1.00 13.63 280 GLU B C 1
ATOM 5163 O O . GLU B 1 280 ? 33.649 29.608 13.744 1.00 14.17 280 GLU B O 1
ATOM 5169 N N . LYS B 1 281 ? 33.271 29.929 15.945 1.00 11.58 281 LYS B N 1
ATOM 5170 C CA . LYS B 1 281 ? 34.325 29.046 16.447 1.00 12.63 281 LYS B CA 1
ATOM 5171 C C . LYS B 1 281 ? 33.778 27.763 17.109 1.00 10.18 281 LYS B C 1
ATOM 5172 O O . LYS B 1 281 ? 34.463 26.768 17.174 1.00 10.41 281 LYS B O 1
ATOM 5178 N N . HIS B 1 282 ? 32.568 27.854 17.637 1.00 9.91 282 HIS B N 1
ATOM 5179 C CA . HIS B 1 282 ? 32.052 26.846 18.565 1.00 9.75 282 HIS B CA 1
ATOM 5180 C C . HIS B 1 282 ? 30.669 26.429 18.125 1.00 9.21 282 HIS B C 1
ATOM 5181 O O . HIS B 1 282 ? 29.968 27.158 17.419 1.00 9.87 282 HIS B O 1
ATOM 5188 N N . VAL B 1 283 ? 30.301 25.225 18.558 1.00 9.18 283 VAL B N 1
ATOM 5189 C CA . VAL B 1 283 ? 28.995 24.645 18.306 1.00 8.68 283 VAL B CA 1
ATOM 5190 C C . VAL B 1 283 ? 28.308 24.417 19.650 1.00 7.48 283 VAL B C 1
ATOM 5191 O O . VAL B 1 283 ? 28.904 23.915 20.597 1.00 7.38 283 VAL B O 1
ATOM 5195 N N . ARG B 1 284 ? 27.072 24.903 19.751 1.00 8.83 284 ARG B N 1
ATOM 5196 C CA . ARG B 1 284 ? 26.301 24.697 20.962 1.00 9.50 284 ARG B CA 1
ATOM 5197 C C . ARG B 1 284 ? 24.976 24.035 20.637 1.00 8.90 284 ARG B C 1
ATOM 5198 O O . ARG B 1 284 ? 24.302 24.420 19.678 1.00 11.11 284 ARG B O 1
ATOM 5206 N N . CYS B 1 285 ? 24.659 22.995 21.410 1.00 9.83 285 CYS B N 1
ATOM 5207 C CA . CYS B 1 285 ? 23.541 22.080 21.165 1.00 11.45 285 CYS B CA 1
ATOM 5208 C C . CYS B 1 285 ? 22.755 21.828 22.473 1.00 9.71 285 CYS B C 1
ATOM 5209 O O . CYS B 1 285 ? 23.311 21.892 23.568 1.00 9.12 285 CYS B O 1
ATOM 5212 N N . VAL B 1 286 ? 21.483 21.448 22.330 1.00 9.45 286 VAL B N 1
ATOM 5213 C CA . VAL B 1 286 ? 20.717 20.851 23.412 1.00 9.16 286 VAL B CA 1
ATOM 5214 C C . VAL B 1 286 ? 20.205 19.512 22.957 1.00 10.56 286 VAL B C 1
ATOM 5215 O O . VAL B 1 286 ? 19.570 19.421 21.916 1.00 10.90 286 VAL B O 1
ATOM 5219 N N . SER B 1 287 ? 20.481 18.475 23.733 1.00 8.27 287 SER B N 1
ATOM 5220 C CA . SER B 1 287 ? 20.064 17.132 23.385 1.00 9.38 287 SER B CA 1
ATOM 5221 C C . SER B 1 287 ? 19.989 16.322 24.661 1.00 8.36 287 SER B C 1
ATOM 5222 O O . SER B 1 287 ? 20.605 16.690 25.655 1.00 9.20 287 SER B O 1
ATOM 5225 N N . SER B 1 288 ? 19.282 15.191 24.616 1.00 8.45 288 SER B N 1
ATOM 5226 C CA . SER B 1 288 ? 19.223 14.303 25.765 1.00 9.04 288 SER B CA 1
ATOM 5227 C C . SER B 1 288 ? 20.426 13.391 25.860 1.00 9.91 288 SER B C 1
ATOM 5228 O O . SER B 1 288 ? 20.657 12.567 24.965 1.00 9.50 288 SER B O 1
ATOM 5231 N N . LEU B 1 289 ? 21.153 13.496 26.962 1.00 8.47 289 LEU B N 1
ATOM 5232 C CA . LEU B 1 289 ? 22.352 12.721 27.190 1.00 8.05 289 LEU B CA 1
ATOM 5233 C C . LEU B 1 289 ? 22.178 11.703 28.298 1.00 9.40 289 LEU B C 1
ATOM 5234 O O . LEU B 1 289 ? 23.157 11.019 28.593 1.00 8.61 289 LEU B O 1
ATOM 5239 N N . THR B 1 290 ? 21.011 11.674 28.939 1.00 8.98 290 THR B N 1
ATOM 5240 C CA . THR B 1 290 ? 20.760 10.809 30.100 1.00 10.28 290 THR B CA 1
ATOM 5241 C C . THR B 1 290 ? 19.377 10.183 30.058 1.00 11.61 290 THR B C 1
ATOM 5242 O O . THR B 1 290 ? 18.541 10.555 29.249 1.00 11.83 290 THR B O 1
ATOM 5246 N N . ASN B 1 291 ? 19.110 9.277 30.992 1.00 13.69 291 ASN B N 1
ATOM 5247 C CA . ASN B 1 291 ? 17.798 8.629 31.017 1.00 15.83 291 ASN B CA 1
ATOM 5248 C C . ASN B 1 291 ? 16.646 9.535 31.431 1.00 16.06 291 ASN B C 1
ATOM 5249 O O . ASN B 1 291 ? 15.487 9.116 31.335 1.00 17.34 291 ASN B O 1
ATOM 5254 N N . LYS B 1 292 ? 16.936 10.755 31.876 1.00 16.29 292 LYS B N 1
ATOM 5255 C CA . LYS B 1 292 ? 15.887 11.719 32.198 1.00 16.95 292 LYS B CA 1
ATOM 5256 C C . LYS B 1 292 ? 15.156 12.210 30.971 1.00 17.43 292 LYS B C 1
ATOM 5257 O O . LYS B 1 292 ? 14.056 12.747 31.092 1.00 17.84 292 LYS B O 1
ATOM 5263 N N . LYS B 1 293 ? 15.734 12.052 29.783 1.00 17.38 293 LYS B N 1
ATOM 5264 C CA . LYS B 1 293 ? 15.082 12.466 28.536 1.00 17.97 293 LYS B CA 1
ATOM 5265 C C . LYS B 1 293 ? 14.655 13.942 28.522 1.00 16.26 293 LYS B C 1
ATOM 5266 O O . LYS B 1 293 ? 13.531 14.274 28.112 1.00 16.85 293 LYS B O 1
ATOM 5272 N N . VAL B 1 294 ? 15.588 14.815 28.914 1.00 13.52 294 VAL B N 1
ATOM 5273 C CA . VAL B 1 294 ? 15.411 16.258 28.908 1.00 12.93 294 VAL B CA 1
ATOM 5274 C C . VAL B 1 294 ? 16.593 16.853 28.159 1.00 11.88 294 VAL B C 1
ATOM 5275 O O . VAL B 1 294 ? 17.595 16.165 27.914 1.00 13.89 294 VAL B O 1
ATOM 5279 N N . GLY B 1 295 ? 16.520 18.133 27.880 1.00 10.53 295 GLY B N 1
ATOM 5280 C CA . GLY B 1 295 ? 17.598 18.828 27.214 1.00 10.04 295 GLY B CA 1
ATOM 5281 C C . GLY B 1 295 ? 18.777 19.116 28.099 1.00 9.66 295 GLY B C 1
ATOM 5282 O O . GLY B 1 295 ? 18.693 19.923 29.023 1.00 9.24 295 GLY B O 1
ATOM 5283 N N . ASP B 1 296 ? 19.898 18.477 27.778 1.00 8.30 296 ASP B N 1
ATOM 5284 C CA . ASP B 1 296 ? 21.211 18.762 28.375 1.00 7.93 296 ASP B CA 1
ATOM 5285 C C . ASP B 1 296 ? 21.976 19.695 27.449 1.00 7.67 296 ASP B C 1
ATOM 5286 O O . ASP B 1 296 ? 21.656 19.760 26.269 1.00 9.04 296 ASP B O 1
ATOM 5291 N N . ILE B 1 297 ? 22.990 20.373 27.951 1.00 7.50 297 ILE B N 1
ATOM 5292 C CA . ILE B 1 297 ? 23.764 21.318 27.147 1.00 8.14 297 ILE B CA 1
ATOM 5293 C C . ILE B 1 297 ? 25.101 20.724 26.721 1.00 8.55 297 ILE B C 1
ATOM 5294 O O . ILE B 1 297 ? 25.816 20.178 27.549 1.00 9.22 297 ILE B O 1
ATOM 5299 N N . ILE B 1 298 ? 25.418 20.848 25.429 1.00 8.28 298 ILE B N 1
ATOM 5300 C CA . ILE B 1 298 ? 26.683 20.384 24.866 1.00 8.51 298 ILE B CA 1
ATOM 5301 C C . ILE B 1 298 ? 27.297 21.550 24.116 1.00 6.52 298 ILE B C 1
ATOM 5302 O O . ILE B 1 298 ? 26.669 22.101 23.252 1.00 9.25 298 ILE B O 1
ATOM 5307 N N . GLY B 1 299 ? 28.538 21.867 24.441 1.00 6.70 299 GLY B N 1
ATOM 5308 C CA . GLY B 1 299 ? 29.269 22.883 23.739 1.00 6.38 299 GLY B CA 1
ATOM 5309 C C . GLY B 1 299 ? 30.605 22.321 23.231 1.00 6.26 299 GLY B C 1
ATOM 5310 O O . GLY B 1 299 ? 31.397 21.810 23.998 1.00 7.45 299 GLY B O 1
ATOM 5311 N N . PHE B 1 300 ? 30.824 22.482 21.928 1.00 7.27 300 PHE B N 1
ATOM 5312 C CA . PHE B 1 300 ? 32.089 22.121 21.307 1.00 7.58 300 PHE B CA 1
ATOM 5313 C C . PHE B 1 300 ? 32.949 23.391 21.366 1.00 7.73 300 PHE B C 1
ATOM 5314 O O . PHE B 1 300 ? 32.745 24.299 20.571 1.00 7.73 300 PHE B O 1
ATOM 5322 N N . GLY B 1 301 ? 33.844 23.456 22.342 1.00 7.98 301 GLY B N 1
ATOM 5323 C CA . GLY B 1 301 ? 34.613 24.700 22.625 1.00 7.95 301 GLY B CA 1
ATOM 5324 C C . GLY B 1 301 ? 36.008 24.600 22.049 1.00 8.31 301 GLY B C 1
ATOM 5325 O O . GLY B 1 301 ? 36.244 24.037 20.977 1.00 9.44 301 GLY B O 1
ATOM 5326 N N . ASP B 1 302 ? 36.960 25.222 22.743 1.00 9.19 302 ASP B N 1
ATOM 5327 C CA . ASP B 1 302 ? 38.332 25.199 22.289 1.00 9.40 302 ASP B CA 1
ATOM 5328 C C . ASP B 1 302 ? 39.040 23.908 22.618 1.00 8.79 302 ASP B C 1
ATOM 5329 O O . ASP B 1 302 ? 39.545 23.285 21.705 1.00 11.25 302 ASP B O 1
ATOM 5334 N N . ALA B 1 303 ? 39.123 23.545 23.895 1.00 9.72 303 ALA B N 1
ATOM 5335 C CA . ALA B 1 303 ? 39.900 22.383 24.356 1.00 9.04 303 ALA B CA 1
ATOM 5336 C C . ALA B 1 303 ? 39.174 21.051 24.206 1.00 10.08 303 ALA B C 1
ATOM 5337 O O . ALA B 1 303 ? 39.761 19.988 24.366 1.00 11.85 303 ALA B O 1
ATOM 5339 N N . GLY B 1 304 ? 37.899 21.105 23.868 1.00 9.63 304 GLY B N 1
ATOM 5340 C CA . GLY B 1 304 ? 37.145 19.895 23.719 1.00 8.86 304 GLY B CA 1
ATOM 5341 C C . GLY B 1 304 ? 35.670 20.152 23.820 1.00 7.78 304 GLY B C 1
ATOM 5342 O O . GLY B 1 304 ? 35.189 21.302 23.630 1.00 9.57 304 GLY B O 1
ATOM 5343 N N . VAL B 1 305 ? 34.959 19.088 24.215 1.00 7.01 305 VAL B N 1
ATOM 5344 C CA . VAL B 1 305 ? 33.520 19.144 24.344 1.00 7.02 305 VAL B CA 1
ATOM 5345 C C . VAL B 1 305 ? 33.155 19.274 25.823 1.00 7.99 305 VAL B C 1
ATOM 5346 O O . VAL B 1 305 ? 33.669 18.534 26.639 1.00 8.77 305 VAL B O 1
ATOM 5350 N N . TYR B 1 306 ? 32.301 20.255 26.126 1.00 6.85 306 TYR B N 1
ATOM 5351 C CA . TYR B 1 306 ? 31.795 20.565 27.461 1.00 7.94 306 TYR B CA 1
ATOM 5352 C C . TYR B 1 306 ? 30.312 20.240 27.580 1.00 6.87 306 TYR B C 1
ATOM 5353 O O . TYR B 1 306 ? 29.515 20.563 26.697 1.00 8.29 306 TYR B O 1
ATOM 5362 N N . VAL B 1 307 ? 29.944 19.629 28.687 1.00 7.26 307 VAL B N 1
ATOM 5363 C CA . VAL B 1 307 ? 28.557 19.246 28.905 1.00 7.50 307 VAL B CA 1
ATOM 5364 C C . VAL B 1 307 ? 28.109 19.755 30.266 1.00 7.00 307 VAL B C 1
ATOM 5365 O O . VAL B 1 307 ? 28.845 19.669 31.233 1.00 6.88 307 VAL B O 1
ATOM 5369 N N . ALA B 1 308 ? 26.864 20.243 30.333 1.00 7.33 308 ALA B N 1
ATOM 5370 C CA . ALA B 1 308 ? 26.180 20.481 31.610 1.00 7.97 308 ALA B CA 1
ATOM 5371 C C . ALA B 1 308 ? 24.907 19.713 31.591 1.00 6.58 308 ALA B C 1
ATOM 5372 O O . ALA B 1 308 ? 24.087 19.885 30.688 1.00 7.77 308 ALA B O 1
ATOM 5374 N N . LEU B 1 309 ? 24.683 18.906 32.611 1.00 6.84 309 LEU B N 1
ATOM 5375 C CA . LEU B 1 309 ? 23.575 17.994 32.616 1.00 8.15 309 LEU B CA 1
ATOM 5376 C C . LEU B 1 309 ? 22.416 18.638 33.329 1.00 8.51 309 LEU B C 1
ATOM 5377 O O . LEU B 1 309 ? 22.569 19.086 34.457 1.00 11.16 309 LEU B O 1
ATOM 5382 N N . ASN B 1 310 ? 21.260 18.637 32.672 1.00 8.95 310 ASN B N 1
ATOM 5383 C CA . ASN B 1 310 ? 19.991 19.026 33.236 1.00 9.15 310 ASN B CA 1
ATOM 5384 C C . ASN B 1 310 ? 19.581 18.108 34.392 1.00 9.65 310 ASN B C 1
ATOM 5385 O O . ASN B 1 310 ? 19.595 16.871 34.290 1.00 10.53 310 ASN B O 1
ATOM 5390 N N . ASN B 1 311 ? 19.194 18.717 35.514 1.00 8.96 311 ASN B N 1
ATOM 5391 C CA . ASN B 1 311 ? 18.818 17.903 36.699 1.00 8.38 311 ASN B CA 1
ATOM 5392 C C . ASN B 1 311 ? 17.469 17.218 36.560 1.00 8.94 311 ASN B C 1
ATOM 5393 O O . ASN B 1 311 ? 17.107 16.359 37.378 1.00 11.03 311 ASN B O 1
ATOM 5398 N N . GLY B 1 312 ? 16.732 17.615 35.507 1.00 8.70 312 GLY B N 1
ATOM 5399 C CA . GLY B 1 312 ? 15.441 17.052 35.168 1.00 9.15 312 GLY B CA 1
ATOM 5400 C C . GLY B 1 312 ? 14.311 18.049 35.280 1.00 10.57 312 GLY B C 1
ATOM 5401 O O . GLY B 1 312 ? 13.159 17.746 34.914 1.00 11.85 312 GLY B O 1
ATOM 5402 N N . ASN B 1 313 ? 14.635 19.243 35.772 1.00 9.96 313 ASN B N 1
ATOM 5403 C CA . ASN B 1 313 ? 13.674 20.329 36.027 1.00 10.54 313 ASN B CA 1
ATOM 5404 C C . ASN B 1 313 ? 14.076 21.623 35.364 1.00 11.60 313 ASN B C 1
ATOM 5405 O O . ASN B 1 313 ? 13.480 22.667 35.624 1.00 13.26 313 ASN B O 1
ATOM 5410 N N . GLY B 1 314 ? 15.056 21.570 34.461 1.00 11.82 314 GLY B N 1
ATOM 5411 C CA . GLY B 1 314 ? 15.522 22.739 33.768 1.00 11.35 314 GLY B CA 1
ATOM 5412 C C . GLY B 1 314 ? 16.618 23.545 34.463 1.00 11.09 314 GLY B C 1
ATOM 5413 O O . GLY B 1 314 ? 17.017 24.596 33.948 1.00 11.55 314 GLY B O 1
ATOM 5414 N N . THR B 1 315 ? 17.112 23.055 35.607 1.00 10.14 315 THR B N 1
ATOM 5415 C CA . THR B 1 315 ? 18.328 23.557 36.209 1.00 10.62 315 THR B CA 1
ATOM 5416 C C . THR B 1 315 ? 19.476 22.647 35.792 1.00 10.21 315 THR B C 1
ATOM 5417 O O . THR B 1 315 ? 19.243 21.492 35.403 1.00 10.45 315 THR B O 1
ATOM 5421 N N . PHE B 1 316 ? 20.706 23.171 35.876 1.00 9.69 316 PHE B N 1
ATOM 5422 C CA . PHE B 1 316 ? 21.863 22.470 35.347 1.00 11.12 316 PHE B CA 1
ATOM 5423 C C . PHE B 1 316 ? 22.962 22.240 36.386 1.00 11.46 316 PHE B C 1
ATOM 5424 O O . PHE B 1 316 ? 23.167 23.037 37.326 1.00 11.81 316 PHE B O 1
ATOM 5432 N N . GLY B 1 317 ? 23.687 21.156 36.196 1.00 10.93 317 GLY B N 1
ATOM 5433 C CA . GLY B 1 317 ? 24.844 20.824 37.016 1.00 11.54 317 GLY B CA 1
ATOM 5434 C C . GLY B 1 317 ? 26.104 21.484 36.512 1.00 12.05 317 GLY B C 1
ATOM 5435 O O . GLY B 1 317 ? 26.060 22.339 35.629 1.00 11.30 317 GLY B O 1
ATOM 5436 N N . PRO B 1 318 ? 27.260 21.072 37.049 1.00 11.77 318 PRO B N 1
ATOM 5437 C CA . PRO B 1 318 ? 28.497 21.697 36.679 1.00 12.46 318 PRO B CA 1
ATOM 5438 C C . PRO B 1 318 ? 28.890 21.385 35.232 1.00 11.00 318 PRO B C 1
ATOM 5439 O O . PRO B 1 318 ? 28.517 20.340 34.697 1.00 10.87 318 PRO B O 1
ATOM 5443 N N . VAL B 1 319 ? 29.645 22.296 34.651 1.00 11.42 319 VAL B N 1
ATOM 5444 C CA . VAL B 1 319 ? 30.123 22.146 33.302 1.00 10.81 319 VAL B CA 1
ATOM 5445 C C . VAL B 1 319 ? 31.377 21.314 33.385 1.00 11.44 319 VAL B C 1
ATOM 5446 O O . VAL B 1 319 ? 32.342 21.674 34.077 1.00 13.01 319 VAL B O 1
ATOM 5450 N N . LYS B 1 320 ? 31.367 20.201 32.675 1.00 10.45 320 LYS B N 1
ATOM 5451 C CA . LYS B 1 320 ? 32.535 19.292 32.643 1.00 10.10 320 LYS B CA 1
ATOM 5452 C C . LYS B 1 320 ? 33.038 19.138 31.203 1.00 9.81 320 LYS B C 1
ATOM 5453 O O . LYS B 1 320 ? 32.251 19.022 30.276 1.00 9.30 320 LYS B O 1
ATOM 5459 N N . ARG B 1 321 ? 34.371 19.091 31.044 1.00 10.49 321 ARG B N 1
ATOM 5460 C CA . ARG B 1 321 ? 34.943 18.727 29.756 1.00 11.58 321 ARG B CA 1
ATOM 5461 C C . ARG B 1 321 ? 34.923 17.213 29.645 1.00 11.64 321 ARG B C 1
ATOM 5462 O O . ARG B 1 321 ? 35.572 16.528 30.420 1.00 13.91 321 ARG B O 1
ATOM 5470 N N . VAL B 1 322 ? 34.147 16.686 28.705 1.00 10.53 322 VAL B N 1
ATOM 5471 C CA . VAL B 1 322 ? 33.894 15.234 28.636 1.00 11.27 322 VAL B CA 1
ATOM 5472 C C . VAL B 1 322 ? 34.802 14.526 27.649 1.00 11.50 322 VAL B C 1
ATOM 5473 O O . VAL B 1 322 ? 34.952 13.316 27.713 1.00 11.55 322 VAL B O 1
ATOM 5477 N N . ILE B 1 323 ? 35.329 15.254 26.684 1.00 10.95 323 ILE B N 1
ATOM 5478 C CA . ILE B 1 323 ? 36.258 14.695 25.702 1.00 12.43 323 ILE B CA 1
ATOM 5479 C C . ILE B 1 323 ? 37.241 15.776 25.351 1.00 11.00 323 ILE B C 1
ATOM 5480 O O . ILE B 1 323 ? 36.846 16.918 25.112 1.00 10.62 323 ILE B O 1
ATOM 5488 N N . ASP B 1 324 ? 38.528 15.428 25.279 1.00 12.28 324 ASP B N 1
ATOM 5489 C CA . ASP B 1 324 ? 39.542 16.364 24.803 1.00 12.96 324 ASP B CA 1
ATOM 5490 C C . ASP B 1 324 ? 39.679 16.269 23.281 1.00 12.82 324 ASP B C 1
ATOM 5491 O O . ASP B 1 324 ? 40.754 16.079 22.746 1.00 12.12 324 ASP B O 1
ATOM 5496 N N . ASN B 1 325 ? 38.567 16.446 22.584 1.00 10.83 325 ASN B N 1
ATOM 5497 C CA . ASN B 1 325 ? 38.582 16.404 21.145 1.00 10.36 325 ASN B CA 1
ATOM 5498 C C . ASN B 1 325 ? 37.330 17.046 20.600 1.00 8.99 325 ASN B C 1
ATOM 5499 O O . ASN B 1 325 ? 36.525 17.533 21.369 1.00 7.85 325 ASN B O 1
ATOM 5504 N N . PHE B 1 326 ? 37.213 17.100 19.274 1.00 7.52 326 PHE B N 1
ATOM 5505 C CA . PHE B 1 326 ? 36.146 17.827 18.589 1.00 8.14 326 PHE B CA 1
ATOM 5506 C C . PHE B 1 326 ? 36.132 19.304 18.882 1.00 8.10 326 PHE B C 1
ATOM 5507 O O . PHE B 1 326 ? 35.162 19.971 18.566 1.00 8.82 326 PHE B O 1
ATOM 5515 N N . GLY B 1 327 ? 37.239 19.830 19.403 1.00 9.15 327 GLY B N 1
ATOM 5516 C CA . GLY B 1 327 ? 37.330 21.231 19.723 1.00 8.78 327 GLY B CA 1
ATOM 5517 C C . GLY B 1 327 ? 38.144 22.019 18.729 1.00 9.52 327 GLY B C 1
ATOM 5518 O O . GLY B 1 327 ? 38.864 21.470 17.909 1.00 9.56 327 GLY B O 1
ATOM 5519 N N . TYR B 1 328 ? 38.013 23.326 18.815 1.00 9.74 328 TYR B N 1
ATOM 5520 C CA . TYR B 1 328 ? 38.767 24.221 17.943 1.00 9.64 328 TYR B CA 1
ATOM 5521 C C . TYR B 1 328 ? 40.290 23.990 18.047 1.00 10.63 328 TYR B C 1
ATOM 5522 O O . TYR B 1 328 ? 40.990 24.032 17.022 1.00 11.08 328 TYR B O 1
ATOM 5531 N N . ASN B 1 329 ? 40.777 23.690 19.241 1.00 10.65 329 ASN B N 1
ATOM 5532 C CA . ASN B 1 329 ? 42.216 23.434 19.438 1.00 11.66 329 ASN B CA 1
ATOM 5533 C C . ASN B 1 329 ? 42.759 22.176 18.754 1.00 12.09 329 ASN B C 1
ATOM 5534 O O . ASN B 1 329 ? 43.956 22.021 18.580 1.00 12.91 329 ASN B O 1
ATOM 5539 N N . GLN B 1 330 ? 41.866 21.266 18.387 1.00 10.93 330 GLN B N 1
ATOM 5540 C CA . GLN B 1 330 ? 42.246 20.063 17.695 1.00 12.05 330 GLN B CA 1
ATOM 5541 C C . GLN B 1 330 ? 42.033 20.217 16.201 1.00 12.17 330 GLN B C 1
ATOM 5542 O O . GLN B 1 330 ? 42.173 19.248 15.487 1.00 15.14 330 GLN B O 1
ATOM 5548 N N . GLY B 1 331 ? 41.674 21.409 15.748 1.00 11.22 331 GLY B N 1
ATOM 5549 C CA . GLY B 1 331 ? 41.582 21.700 14.308 1.00 10.93 331 GLY B CA 1
ATOM 5550 C C . GLY B 1 331 ? 40.184 21.735 13.732 1.00 9.38 331 GLY B C 1
ATOM 5551 O O . GLY B 1 331 ? 40.009 21.981 12.547 1.00 10.87 331 GLY B O 1
ATOM 5552 N N . TRP B 1 332 ? 39.186 21.496 14.587 1.00 8.84 332 TRP B N 1
ATOM 5553 C CA . TRP B 1 332 ? 37.795 21.462 14.102 1.00 8.26 332 TRP B CA 1
ATOM 5554 C C . TRP B 1 332 ? 37.309 22.866 13.858 1.00 8.71 332 TRP B C 1
ATOM 5555 O O . TRP B 1 332 ? 37.533 23.767 14.693 1.00 8.44 332 TRP B O 1
ATOM 5566 N N . ARG B 1 333 ? 36.684 23.069 12.701 1.00 8.80 333 ARG B N 1
ATOM 5567 C CA . ARG B 1 333 ? 36.217 24.345 12.262 1.00 9.01 333 ARG B CA 1
ATOM 5568 C C . ARG B 1 333 ? 34.756 24.324 11.824 1.00 8.38 333 ARG B C 1
ATOM 5569 O O . ARG B 1 333 ? 34.352 23.445 11.066 1.00 9.62 333 ARG B O 1
ATOM 5577 N N . VAL B 1 334 ? 34.010 25.327 12.265 1.00 9.70 334 VAL B N 1
ATOM 5578 C CA . VAL B 1 334 ? 32.599 25.429 11.934 1.00 10.10 334 VAL B CA 1
ATOM 5579 C C . VAL B 1 334 ? 32.385 25.450 10.417 1.00 11.48 334 VAL B C 1
ATOM 5580 O O . VAL B 1 334 ? 31.415 24.839 9.920 1.00 13.56 334 VAL B O 1
ATOM 5584 N N . ASP B 1 335 ? 33.281 26.102 9.682 1.00 12.54 335 ASP B N 1
ATOM 5585 C CA . ASP B 1 335 ? 33.092 26.240 8.231 1.00 13.57 335 ASP B CA 1
ATOM 5586 C C . ASP B 1 335 ? 33.555 25.036 7.420 1.00 12.60 335 ASP B C 1
ATOM 5587 O O . ASP B 1 335 ? 33.423 25.031 6.192 1.00 12.67 335 ASP B O 1
ATOM 5592 N N . LYS B 1 336 ? 34.052 24.010 8.080 1.00 11.73 336 LYS B N 1
ATOM 5593 C CA . LYS B 1 336 ? 34.571 22.824 7.377 1.00 12.14 336 LYS B CA 1
ATOM 5594 C C . LYS B 1 336 ? 34.083 21.464 7.911 1.00 10.98 336 LYS B C 1
ATOM 5595 O O . LYS B 1 336 ? 34.101 20.498 7.162 1.00 10.59 336 LYS B O 1
ATOM 5601 N N . HIS B 1 337 ? 33.775 21.368 9.204 1.00 8.81 337 HIS B N 1
ATOM 5602 C CA . HIS B 1 337 ? 33.633 20.066 9.877 1.00 9.71 337 HIS B CA 1
ATOM 5603 C C . HIS B 1 337 ? 32.328 19.993 10.693 1.00 9.50 337 HIS B C 1
ATOM 5604 O O . HIS B 1 337 ? 32.322 20.269 11.890 1.00 10.23 337 HIS B O 1
ATOM 5611 N N . PRO B 1 338 ? 31.219 19.597 10.054 1.00 9.40 338 PRO B N 1
ATOM 5612 C CA . PRO B 1 338 ? 29.973 19.420 10.769 1.00 9.20 338 PRO B CA 1
ATOM 5613 C C . PRO B 1 338 ? 30.057 18.488 11.992 1.00 8.70 338 PRO B C 1
ATOM 5614 O O . PRO B 1 338 ? 30.657 17.433 11.909 1.00 8.12 338 PRO B O 1
ATOM 5618 N N . ARG B 1 339 ? 29.404 18.887 13.082 1.00 8.26 339 ARG B N 1
ATOM 5619 C CA . ARG B 1 339 ? 29.382 18.154 14.354 1.00 8.32 339 ARG B CA 1
ATOM 5620 C C . ARG B 1 339 ? 27.950 18.121 14.844 1.00 7.56 339 ARG B C 1
ATOM 5621 O O . ARG B 1 339 ? 27.264 19.137 14.810 1.00 10.14 339 ARG B O 1
ATOM 5629 N N . PHE B 1 340 ? 27.508 16.950 15.242 1.00 8.21 340 PHE B N 1
ATOM 5630 C CA . PHE B 1 340 ? 26.117 16.671 15.656 1.00 7.76 340 PHE B CA 1
ATOM 5631 C C . PHE B 1 340 ? 26.110 15.884 16.944 1.00 7.55 340 PHE B C 1
ATOM 5632 O O . PHE B 1 340 ? 27.030 15.144 17.253 1.00 7.94 340 PHE B O 1
ATOM 5640 N N . VAL B 1 341 ? 25.052 16.069 17.700 1.00 6.88 341 VAL B N 1
ATOM 5641 C CA . VAL B 1 341 ? 24.790 15.328 18.931 1.00 6.04 341 VAL B CA 1
ATOM 5642 C C . VAL B 1 341 ? 23.504 14.566 18.679 1.00 7.10 341 VAL B C 1
ATOM 5643 O O . VAL B 1 341 ? 22.472 15.172 18.420 1.00 9.65 341 VAL B O 1
ATOM 5647 N N . VAL B 1 342 ? 23.601 13.245 18.621 1.00 6.46 342 VAL B N 1
ATOM 5648 C CA . VAL B 1 342 ? 22.510 12.398 18.110 1.00 6.04 342 VAL B CA 1
ATOM 5649 C C . VAL B 1 342 ? 22.743 10.992 18.672 1.00 4.98 342 VAL B C 1
ATOM 5650 O O . VAL B 1 342 ? 23.884 10.609 18.868 1.00 5.72 342 VAL B O 1
ATOM 5654 N N . ASP B 1 343 ? 21.683 10.255 18.980 1.00 5.85 343 ASP B N 1
ATOM 5655 C CA . ASP B 1 343 ? 21.818 8.866 19.420 1.00 5.22 343 ASP B CA 1
ATOM 5656 C C . ASP B 1 343 ? 22.193 7.994 18.217 1.00 4.54 343 ASP B C 1
ATOM 5657 O O . ASP B 1 343 ? 21.488 7.957 17.173 1.00 4.60 343 ASP B O 1
ATOM 5662 N N . LEU B 1 344 ? 23.354 7.372 18.374 1.00 4.79 344 LEU B N 1
ATOM 5663 C CA . LEU B 1 344 ? 23.934 6.441 17.398 1.00 5.27 344 LEU B CA 1
ATOM 5664 C C . LEU B 1 344 ? 23.903 4.997 17.891 1.00 6.01 344 LEU B C 1
ATOM 5665 O O . LEU B 1 344 ? 24.353 4.112 17.157 1.00 6.81 344 LEU B O 1
ATOM 5670 N N . THR B 1 345 ? 23.462 4.761 19.128 1.00 6.66 345 THR B N 1
ATOM 5671 C CA . THR B 1 345 ? 23.584 3.451 19.786 1.00 6.25 345 THR B CA 1
ATOM 5672 C C . THR B 1 345 ? 22.309 2.843 20.321 1.00 6.66 345 THR B C 1
ATOM 5673 O O . THR B 1 345 ? 22.310 1.651 20.655 1.00 7.16 345 THR B O 1
ATOM 5677 N N . GLY B 1 346 ? 21.233 3.607 20.361 1.00 6.51 346 GLY B N 1
ATOM 5678 C CA . GLY B 1 346 ? 19.900 3.098 20.639 1.00 7.32 346 GLY B CA 1
ATOM 5679 C C . GLY B 1 346 ? 19.567 3.089 22.125 1.00 8.03 346 GLY B C 1
ATOM 5680 O O . GLY B 1 346 ? 18.525 2.573 22.525 1.00 9.38 346 GLY B O 1
ATOM 5681 N N . ASP B 1 347 ? 20.437 3.647 22.944 1.00 8.10 347 ASP B N 1
ATOM 5682 C CA . ASP B 1 347 ? 20.177 3.671 24.418 1.00 7.02 347 ASP B CA 1
ATOM 5683 C C . ASP B 1 347 ? 19.400 4.877 24.953 1.00 8.21 347 ASP B C 1
ATOM 5684 O O . ASP B 1 347 ? 19.111 4.943 26.141 1.00 8.60 347 ASP B O 1
ATOM 5689 N N . GLY B 1 348 ? 19.113 5.831 24.088 1.00 7.26 348 GLY B N 1
ATOM 5690 C CA . GLY B 1 348 ? 18.417 7.053 24.497 1.00 7.72 348 GLY B CA 1
ATOM 5691 C C . GLY B 1 348 ? 19.319 8.172 24.961 1.00 8.46 348 GLY B C 1
ATOM 5692 O O . GLY B 1 348 ? 18.816 9.228 25.319 1.00 10.23 348 GLY B O 1
ATOM 5693 N N . CYS B 1 349 ? 20.623 7.978 24.937 1.00 7.90 349 CYS B N 1
ATOM 5694 C CA . CYS B 1 349 ? 21.604 8.967 25.403 1.00 8.71 349 CYS B CA 1
ATOM 5695 C C . CYS B 1 349 ? 22.435 9.381 24.203 1.00 8.82 349 CYS B C 1
ATOM 5696 O O . CYS B 1 349 ? 23.155 8.546 23.637 1.00 8.45 349 CYS B O 1
ATOM 5699 N N . ALA B 1 350 ? 22.339 10.641 23.826 1.00 6.98 350 ALA B N 1
ATOM 5700 C CA . ALA B 1 350 ? 22.921 11.095 22.560 1.00 6.69 350 ALA B CA 1
ATOM 5701 C C . ALA B 1 350 ? 24.439 11.039 22.582 1.00 5.51 350 ALA B C 1
ATOM 5702 O O . ALA B 1 350 ? 25.058 11.236 23.630 1.00 6.71 350 ALA B O 1
ATOM 5704 N N . ASP B 1 351 ? 24.994 10.698 21.421 1.00 6.29 351 ASP B N 1
ATOM 5705 C CA . ASP B 1 351 ? 26.367 10.521 21.189 1.00 4.57 351 ASP B CA 1
ATOM 5706 C C . ASP B 1 351 ? 26.861 11.706 20.336 1.00 5.62 351 ASP B C 1
ATOM 5707 O O . ASP B 1 351 ? 26.117 12.594 19.986 1.00 6.41 351 ASP B O 1
ATOM 5712 N N . ILE B 1 352 ? 28.161 11.741 20.066 1.00 6.34 352 ILE B N 1
ATOM 5713 C CA . ILE B 1 352 ? 28.792 12.800 19.242 1.00 7.55 352 ILE B CA 1
ATOM 5714 C C . ILE B 1 352 ? 29.307 12.218 17.955 1.00 7.85 352 ILE B C 1
ATOM 5715 O O . ILE B 1 352 ? 29.929 11.152 17.964 1.00 7.91 352 ILE B O 1
ATOM 5720 N N . VAL B 1 353 ? 29.094 12.921 16.851 1.00 7.26 353 VAL B N 1
ATOM 5721 C CA . VAL B 1 353 ? 29.680 12.512 15.571 1.00 8.33 353 VAL B CA 1
ATOM 5722 C C . VAL B 1 353 ? 30.156 13.794 14.910 1.00 7.95 353 VAL B C 1
ATOM 5723 O O . VAL B 1 353 ? 29.516 14.833 14.971 1.00 9.37 353 VAL B O 1
ATOM 5727 N N . GLY B 1 354 ? 31.313 13.703 14.268 1.00 8.15 354 GLY B N 1
ATOM 5728 C CA . GLY B 1 354 ? 31.907 14.825 13.568 1.00 8.30 354 GLY B CA 1
ATOM 5729 C C . GLY B 1 354 ? 32.518 14.390 12.261 1.00 7.75 354 GLY B C 1
ATOM 5730 O O . GLY B 1 354 ? 33.189 13.348 12.192 1.00 7.89 354 GLY B O 1
ATOM 5731 N N . PHE B 1 355 ? 32.315 15.199 11.236 1.00 8.36 355 PHE B N 1
ATOM 5732 C CA . PHE B 1 355 ? 32.905 14.957 9.944 1.00 8.58 355 PHE B CA 1
ATOM 5733 C C . PHE B 1 355 ? 34.203 15.788 9.819 1.00 8.71 355 PHE B C 1
ATOM 5734 O O . PHE B 1 355 ? 34.171 17.005 9.605 1.00 8.39 355 PHE B O 1
ATOM 5742 N N . GLY B 1 356 ? 35.328 15.137 10.086 1.00 8.99 356 GLY B N 1
ATOM 5743 C CA . GLY B 1 356 ? 36.616 15.834 10.170 1.00 9.89 356 GLY B CA 1
ATOM 5744 C C . GLY B 1 356 ? 37.216 16.115 8.803 1.00 11.22 356 GLY B C 1
ATOM 5745 O O . GLY B 1 356 ? 36.547 16.052 7.768 1.00 10.94 356 GLY B O 1
ATOM 5746 N N . GLU B 1 357 ? 38.495 16.507 8.818 1.00 12.57 357 GLU B N 1
ATOM 5747 C CA . GLU B 1 357 ? 39.213 16.790 7.581 1.00 14.56 357 GLU B CA 1
ATOM 5748 C C . GLU B 1 357 ? 39.420 15.521 6.770 1.00 13.80 357 GLU B C 1
ATOM 5749 O O . GLU B 1 357 ? 39.300 15.547 5.561 1.00 14.36 357 GLU B O 1
ATOM 5755 N N . ASN B 1 358 ? 39.743 14.426 7.449 1.00 14.50 358 ASN B N 1
ATOM 5756 C CA . ASN B 1 358 ? 40.033 13.140 6.798 1.00 15.23 358 ASN B CA 1
ATOM 5757 C C . ASN B 1 358 ? 39.140 11.957 7.167 1.00 15.32 358 ASN B C 1
ATOM 5758 O O . ASN B 1 358 ? 39.034 11.027 6.404 1.00 17.55 358 ASN B O 1
ATOM 5763 N N . SER B 1 359 ? 38.539 11.978 8.344 1.00 12.89 359 SER B N 1
ATOM 5764 C CA . SER B 1 359 ? 37.688 10.864 8.797 1.00 11.27 359 SER B CA 1
ATOM 5765 C C . SER B 1 359 ? 36.441 11.398 9.448 1.00 9.50 359 SER B C 1
ATOM 5766 O O . SER B 1 359 ? 36.442 12.508 9.967 1.00 10.40 359 SER B O 1
ATOM 5769 N N . VAL B 1 360 ? 35.409 10.559 9.454 1.00 10.22 360 VAL B N 1
ATOM 5770 C CA . VAL B 1 360 ? 34.273 10.710 10.357 1.00 9.86 360 VAL B CA 1
ATOM 5771 C C . VAL B 1 360 ? 34.630 10.080 11.691 1.00 8.96 360 VAL B C 1
ATOM 5772 O O . VAL B 1 360 ? 35.088 8.934 11.752 1.00 8.98 360 VAL B O 1
ATOM 5776 N N . TRP B 1 361 ? 34.450 10.838 12.766 1.00 8.57 361 TRP B N 1
ATOM 5777 C CA . TRP B 1 361 ? 34.761 10.409 14.105 1.00 9.75 361 TRP B CA 1
ATOM 5778 C C . TRP B 1 361 ? 33.506 10.416 14.962 1.00 9.34 361 TRP B C 1
ATOM 5779 O O . TRP B 1 361 ? 32.655 11.301 14.804 1.00 9.05 361 TRP B O 1
ATOM 5790 N N . ALA B 1 362 ? 33.449 9.493 15.926 1.00 9.93 362 ALA B N 1
ATOM 5791 C CA . ALA B 1 362 ? 32.352 9.442 16.905 1.00 8.48 362 ALA B CA 1
ATOM 5792 C C . ALA B 1 362 ? 32.874 9.274 18.306 1.00 9.74 362 ALA B C 1
ATOM 5793 O O . ALA B 1 362 ? 34.008 8.889 18.499 1.00 9.87 362 ALA B O 1
ATOM 5795 N N . CYS B 1 363 ? 32.071 9.662 19.279 1.00 9.48 363 CYS B N 1
ATOM 5796 C CA . CYS B 1 363 ? 32.376 9.435 20.662 1.00 9.82 363 CYS B CA 1
ATOM 5797 C C . CYS B 1 363 ? 31.045 9.121 21.306 1.00 8.49 363 CYS B C 1
ATOM 5798 O O . CYS B 1 363 ? 30.109 9.922 21.231 1.00 8.45 363 CYS B O 1
ATOM 5801 N N . MET B 1 364 ? 30.990 7.974 21.951 1.00 7.36 364 MET B N 1
ATOM 5802 C CA . MET B 1 364 ? 29.772 7.424 22.462 1.00 6.96 364 MET B CA 1
ATOM 5803 C C . MET B 1 364 ? 29.567 7.719 23.929 1.00 7.11 364 MET B C 1
ATOM 5804 O O . MET B 1 364 ? 30.465 7.591 24.769 1.00 9.23 364 MET B O 1
ATOM 5809 N N . ASN B 1 365 ? 28.335 8.089 24.225 1.00 6.84 365 ASN B N 1
ATOM 5810 C CA . ASN B 1 365 ? 27.891 8.315 25.609 1.00 7.48 365 ASN B CA 1
ATOM 5811 C C . ASN B 1 365 ? 27.905 6.954 26.327 1.00 8.98 365 ASN B C 1
ATOM 5812 O O . ASN B 1 365 ? 27.535 5.903 25.762 1.00 9.58 365 ASN B O 1
ATOM 5817 N N . LYS B 1 366 ? 28.347 6.975 27.580 1.00 10.13 366 LYS B N 1
ATOM 5818 C CA . LYS B 1 366 ? 28.378 5.761 28.411 1.00 12.03 366 LYS B CA 1
ATOM 5819 C C . LYS B 1 366 ? 26.999 5.438 28.982 1.00 12.29 366 LYS B C 1
ATOM 5820 O O . LYS B 1 366 ? 26.767 4.340 29.551 1.00 13.42 366 LY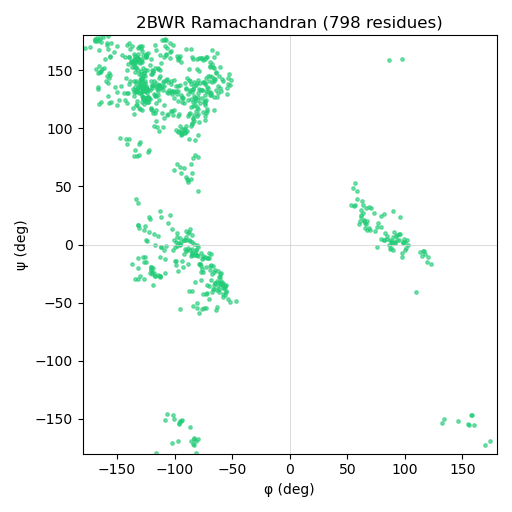S B O 1
ATOM 5826 N N . GLY B 1 367 ? 26.050 6.356 28.832 1.00 11.16 367 GLY B N 1
ATOM 5827 C CA . GLY B 1 367 ? 24.683 6.160 29.260 1.00 11.22 367 GLY B CA 1
ATOM 5828 C C . GLY B 1 367 ? 24.307 7.143 30.355 1.00 12.99 367 GLY B C 1
ATOM 5829 O O . GLY B 1 367 ? 23.155 7.202 30.772 1.00 15.49 367 GLY B O 1
ATOM 5830 N N . ASP B 1 368 ? 25.280 7.923 30.824 1.00 13.30 368 ASP B N 1
ATOM 5831 C CA . ASP B 1 368 ? 25.084 8.816 31.952 1.00 13.29 368 ASP B CA 1
ATOM 5832 C C . ASP B 1 368 ? 25.575 10.238 31.683 1.00 13.69 368 ASP B C 1
ATOM 5833 O O . ASP B 1 368 ? 25.696 11.026 32.596 1.00 13.98 368 ASP B O 1
ATOM 5838 N N . GLY B 1 369 ? 25.840 10.576 30.434 1.00 12.37 369 GLY B N 1
ATOM 5839 C CA . GLY B 1 369 ? 26.359 11.881 30.093 1.00 12.22 369 GLY B CA 1
ATOM 584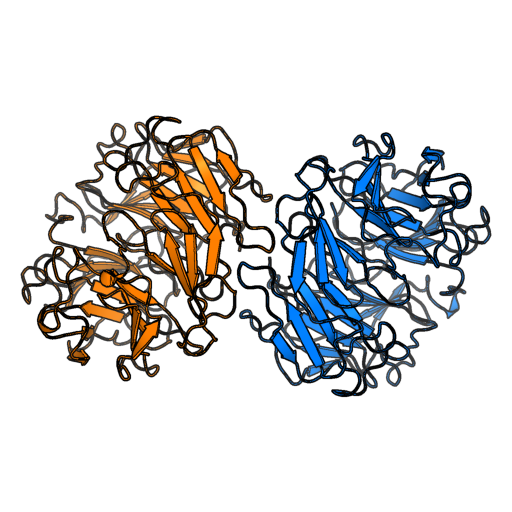0 C C . GLY B 1 369 ? 27.849 12.067 30.234 1.00 11.86 369 GLY B C 1
ATOM 5841 O O . GLY B 1 369 ? 28.355 13.195 30.122 1.00 12.99 369 GLY B O 1
ATOM 5842 N N . THR B 1 370 ? 28.563 10.952 30.461 1.00 10.92 370 THR B N 1
ATOM 5843 C CA . THR B 1 370 ? 29.979 10.879 30.313 1.00 11.68 370 THR B CA 1
ATOM 5844 C C . THR B 1 370 ? 30.255 10.054 29.028 1.00 10.68 370 THR B C 1
ATOM 5845 O O . THR B 1 370 ? 29.355 9.340 28.542 1.00 10.90 370 THR B O 1
ATOM 5849 N N . PHE B 1 371 ? 31.476 10.132 28.512 1.00 10.58 371 PHE B N 1
ATOM 5850 C CA . PHE B 1 371 ? 31.761 9.622 27.182 1.00 11.46 371 PHE B CA 1
ATOM 5851 C C . PHE B 1 371 ? 32.989 8.750 27.157 1.00 12.45 371 PHE B C 1
ATOM 5852 O O . PHE B 1 371 ? 33.944 8.976 27.932 1.00 14.81 371 PHE B O 1
ATOM 5860 N N . GLY B 1 372 ? 32.968 7.803 26.236 1.00 13.19 372 GLY B N 1
ATOM 5861 C CA . GLY B 1 372 ? 34.115 6.929 25.953 1.00 13.77 372 GLY B CA 1
ATOM 5862 C C . GLY B 1 372 ? 35.125 7.597 25.043 1.00 14.20 372 GLY B C 1
ATOM 5863 O O . GLY B 1 372 ? 35.075 8.819 24.837 1.00 16.30 372 GLY B O 1
ATOM 5864 N N . PRO B 1 373 ? 36.100 6.799 24.536 1.00 15.65 373 PRO B N 1
ATOM 5865 C CA . PRO B 1 373 ? 37.161 7.344 23.702 1.00 15.26 373 PRO B CA 1
ATOM 5866 C C . PRO B 1 373 ? 36.669 7.642 22.295 1.00 15.06 373 PRO B C 1
ATOM 5867 O O . PRO B 1 373 ? 35.664 7.089 21.828 1.00 15.35 373 PRO B O 1
ATOM 5871 N N . ILE B 1 374 ? 37.402 8.474 21.597 1.00 15.17 374 ILE B N 1
ATOM 5872 C CA . ILE B 1 374 ? 37.032 8.804 20.226 1.00 15.00 374 ILE B CA 1
ATOM 5873 C C . ILE B 1 374 ? 37.245 7.583 19.320 1.00 15.14 374 ILE B C 1
ATOM 5874 O O . ILE B 1 374 ? 38.169 6.780 19.561 1.00 16.02 374 ILE B O 1
ATOM 5879 N N . MET B 1 375 ? 36.365 7.424 18.331 1.00 13.51 375 MET B N 1
ATOM 5880 C CA . MET B 1 375 ? 36.346 6.299 17.396 1.00 14.11 375 MET B CA 1
ATOM 5881 C C . MET B 1 375 ? 36.424 6.810 15.983 1.00 13.05 375 MET B C 1
ATOM 5882 O O . MET B 1 375 ? 35.643 7.700 15.605 1.00 11.19 375 MET B O 1
ATOM 5887 N N . LYS B 1 376 ? 37.334 6.257 15.195 1.00 12.59 376 LYS B N 1
ATOM 5888 C CA . LYS B 1 376 ? 37.443 6.599 13.768 1.00 13.63 376 LYS B CA 1
ATOM 5889 C C . LYS B 1 376 ? 36.495 5.704 12.986 1.00 13.11 376 LYS B C 1
ATOM 5890 O O . LYS B 1 376 ? 36.710 4.474 12.943 1.00 15.78 376 LYS B O 1
ATOM 5896 N N . LEU B 1 377 ? 35.458 6.271 12.381 1.00 11.41 377 LEU B N 1
ATOM 5897 C CA . LEU B 1 377 ? 34.421 5.466 11.695 1.00 11.18 377 LEU B CA 1
ATOM 5898 C C . LEU B 1 377 ? 34.766 5.072 10.278 1.00 11.21 377 LEU B C 1
ATOM 5899 O O . LEU B 1 377 ? 34.723 3.902 9.891 1.00 11.90 377 LEU B O 1
ATOM 5904 N N . ILE B 1 378 ? 35.115 6.069 9.482 1.00 9.92 378 ILE B N 1
ATOM 5905 C CA . ILE B 1 378 ? 35.340 5.880 8.044 1.00 10.56 378 ILE B CA 1
ATOM 5906 C C . ILE B 1 378 ? 36.037 7.108 7.455 1.00 11.25 378 ILE B C 1
ATOM 5907 O O . ILE B 1 378 ? 35.861 8.208 7.941 1.00 10.86 378 ILE B O 1
ATOM 5912 N N . ASP B 1 379 ? 36.870 6.913 6.444 1.00 10.65 379 ASP B N 1
ATOM 5913 C CA . ASP B 1 379 ? 37.550 8.024 5.766 1.00 12.37 379 ASP B CA 1
ATOM 5914 C C . ASP B 1 379 ? 36.796 8.473 4.513 1.00 11.92 379 ASP B C 1
ATOM 5915 O O . ASP B 1 379 ? 37.247 8.289 3.373 1.00 14.16 379 ASP B O 1
ATOM 5920 N N . ASP B 1 380 ? 35.598 9.028 4.713 1.00 11.35 380 ASP B N 1
ATOM 5921 C CA . ASP B 1 380 ? 34.787 9.530 3.580 1.00 11.37 380 ASP B CA 1
ATOM 5922 C C . ASP B 1 380 ? 33.791 10.553 4.100 1.00 11.64 380 ASP B C 1
ATOM 5923 O O . ASP B 1 380 ? 33.669 10.675 5.302 1.00 10.92 380 ASP B O 1
ATOM 5928 N N . MET B 1 381 ? 33.137 11.292 3.207 1.00 11.85 381 MET B N 1
ATOM 5929 C CA . MET B 1 381 ? 32.212 12.362 3.568 1.00 12.94 381 MET B CA 1
ATOM 5930 C C . MET B 1 381 ? 32.903 13.500 4.309 1.00 12.43 381 MET B C 1
ATOM 5931 O O . MET B 1 381 ? 32.301 14.146 5.150 1.00 10.32 381 MET B O 1
ATOM 5936 N N . THR B 1 382 ? 34.161 13.755 3.947 1.00 11.80 382 THR B N 1
ATOM 5937 C CA . THR B 1 382 ? 35.040 14.700 4.596 1.00 12.46 382 THR B CA 1
ATOM 5938 C C . THR B 1 382 ? 35.689 15.658 3.609 1.00 12.07 382 THR B C 1
ATOM 5939 O O . THR B 1 382 ? 35.644 15.413 2.396 1.00 11.70 382 THR B O 1
ATOM 5943 N N . VAL B 1 383 ? 36.335 16.687 4.143 1.00 14.53 383 VAL B N 1
ATOM 5944 C CA . VAL B 1 383 ? 37.033 17.680 3.295 1.00 15.50 383 VAL B CA 1
ATOM 5945 C C . VAL B 1 383 ? 38.001 16.993 2.338 1.00 16.36 383 VAL B C 1
ATOM 5946 O O . VAL B 1 383 ? 38.002 17.293 1.156 1.00 17.30 383 VAL B O 1
ATOM 5950 N N . SER B 1 384 ? 38.795 16.072 2.860 1.00 16.50 384 SER B N 1
ATOM 5951 C CA . SER B 1 384 ? 39.805 15.355 2.056 1.00 16.88 384 SER B CA 1
ATOM 5952 C C . SER B 1 384 ? 39.235 14.519 0.919 1.00 17.26 384 SER B C 1
ATOM 5953 O O . SER B 1 384 ? 39.962 14.173 -0.018 1.00 17.99 384 SER B O 1
ATOM 5956 N N . LYS B 1 385 ? 37.960 14.122 1.012 1.00 16.53 385 LYS B N 1
ATOM 5957 C CA . LYS B 1 385 ? 37.303 13.348 -0.033 1.00 17.93 385 LYS B CA 1
ATOM 5958 C C . LYS B 1 385 ? 36.375 14.200 -0.908 1.00 18.01 385 LYS B C 1
ATOM 5959 O O . LYS B 1 385 ? 35.578 13.681 -1.666 1.00 18.51 385 LYS B O 1
ATOM 5965 N N . GLY B 1 386 ? 36.510 15.514 -0.787 1.00 17.62 386 GLY B N 1
ATOM 5966 C CA . GLY B 1 386 ? 35.825 16.471 -1.657 1.00 18.50 386 GLY B CA 1
ATOM 5967 C C . GLY B 1 386 ? 34.452 16.929 -1.195 1.00 18.64 386 GLY B C 1
ATOM 5968 O O . GLY B 1 386 ? 33.609 17.244 -2.040 1.00 20.85 386 GLY B O 1
ATOM 5969 N N . TRP B 1 387 ? 34.225 16.943 0.126 1.00 15.62 387 TRP B N 1
ATOM 5970 C CA . TRP B 1 387 ? 32.990 17.444 0.745 1.00 14.18 387 TRP B CA 1
ATOM 5971 C C . TRP B 1 387 ? 33.211 18.795 1.415 1.00 14.06 387 TRP B C 1
ATOM 5972 O O . TRP B 1 387 ? 33.951 18.872 2.367 1.00 15.79 387 TRP B O 1
ATOM 5983 N N . THR B 1 388 ? 32.615 19.856 0.890 1.00 15.10 388 THR B N 1
ATOM 5984 C CA . THR B 1 388 ? 32.708 21.208 1.488 1.00 14.80 388 THR B CA 1
ATOM 5985 C C . THR B 1 388 ? 31.329 21.637 1.969 1.00 15.53 388 THR B C 1
ATOM 5986 O O . THR B 1 388 ? 30.325 21.197 1.439 1.00 14.31 388 THR B O 1
ATOM 5990 N N . LEU B 1 389 ? 31.278 22.479 2.993 1.00 16.22 389 LEU B N 1
ATOM 5991 C CA . LEU B 1 389 ? 29.992 22.917 3.532 1.00 17.26 389 LEU B CA 1
ATOM 5992 C C . LEU B 1 389 ? 29.193 23.595 2.489 1.00 16.75 389 LEU B C 1
ATOM 5993 O O . LEU B 1 389 ? 27.967 23.510 2.466 1.00 17.85 389 LEU B O 1
ATOM 5998 N N . GLN B 1 390 ? 29.890 24.314 1.624 1.00 15.87 390 GLN B N 1
ATOM 5999 C CA . GLN B 1 390 ? 29.221 25.184 0.684 1.00 16.33 390 GLN B CA 1
ATOM 6000 C C . GLN B 1 390 ? 28.608 24.423 -0.486 1.00 14.68 390 GLN B C 1
ATOM 6001 O O . GLN B 1 390 ? 27.661 24.900 -1.094 1.00 13.77 390 GLN B O 1
ATOM 6007 N N . LYS B 1 391 ? 29.140 23.236 -0.767 1.00 12.84 391 LYS B N 1
ATOM 6008 C CA . LYS B 1 391 ? 28.714 22.467 -1.957 1.00 12.41 391 LYS B CA 1
ATOM 6009 C C . LYS B 1 391 ? 28.061 21.116 -1.622 1.00 12.27 391 LYS B C 1
ATOM 6010 O O . LYS B 1 391 ? 27.782 20.349 -2.532 1.00 12.83 391 LYS B O 1
ATOM 6016 N N . THR B 1 392 ? 27.953 20.782 -0.336 1.00 9.66 392 THR B N 1
ATOM 6017 C CA . THR B 1 392 ? 27.365 19.530 0.088 1.00 9.61 392 THR B CA 1
ATOM 6018 C C . THR B 1 392 ? 26.508 19.758 1.306 1.00 8.40 392 THR B C 1
ATOM 6019 O O . THR B 1 392 ? 26.600 20.800 1.939 1.00 9.16 392 THR B O 1
ATOM 6023 N N . VAL B 1 393 ? 25.604 18.801 1.570 1.00 7.32 393 VAL B N 1
ATOM 6024 C CA . VAL B 1 393 ? 24.805 18.814 2.781 1.00 7.32 393 VAL B CA 1
ATOM 6025 C C . VAL B 1 393 ? 24.954 17.482 3.475 1.00 6.69 393 VAL B C 1
ATOM 6026 O O . VAL B 1 393 ? 24.875 16.445 2.825 1.00 7.88 393 VAL B O 1
ATOM 6030 N N . ARG B 1 394 ? 25.185 17.495 4.780 1.00 6.25 394 ARG B N 1
ATOM 6031 C CA . ARG B 1 394 ? 25.341 16.266 5.542 1.00 6.59 394 ARG B CA 1
ATOM 6032 C C . ARG B 1 394 ? 24.456 16.323 6.773 1.00 6.58 394 ARG B C 1
ATOM 6033 O O . ARG B 1 394 ? 24.399 17.376 7.448 1.00 8.63 394 ARG B O 1
ATOM 6041 N N . TYR B 1 395 ? 23.779 15.216 7.055 1.00 7.31 395 TYR B N 1
ATOM 6042 C CA . TYR B 1 395 ? 22.839 15.090 8.180 1.00 7.93 395 TYR B CA 1
ATOM 6043 C C . TYR B 1 395 ? 23.089 13.781 8.885 1.00 7.69 395 TYR B C 1
ATOM 6044 O O . TYR B 1 395 ? 23.551 12.842 8.293 1.00 8.93 395 TYR B O 1
ATOM 6053 N N . ALA B 1 396 ? 22.770 13.736 10.168 1.00 6.85 396 ALA B N 1
ATOM 6054 C CA . ALA B 1 396 ? 22.341 12.516 10.801 1.00 7.69 396 ALA B CA 1
ATOM 6055 C C . ALA B 1 396 ? 20.840 12.398 10.597 1.00 8.66 396 ALA B C 1
ATOM 6056 O O . ALA B 1 396 ? 20.103 13.389 10.665 1.00 9.21 396 ALA B O 1
ATOM 6058 N N . ALA B 1 397 ? 20.371 11.197 10.332 1.00 8.66 397 ALA B N 1
ATOM 6059 C CA . ALA B 1 397 ? 18.994 10.979 10.038 1.00 7.99 397 ALA B CA 1
ATOM 6060 C C . ALA B 1 397 ? 18.620 9.546 10.323 1.00 7.94 397 ALA B C 1
ATOM 6061 O O . ALA B 1 397 ? 19.422 8.658 10.020 1.00 8.30 397 ALA B O 1
ATOM 6063 N N . ASN B 1 398 ? 17.425 9.287 10.823 1.00 7.85 398 ASN B N 1
ATOM 6064 C CA . ASN B 1 398 ? 16.974 7.898 11.017 1.00 8.72 398 ASN B CA 1
ATOM 6065 C C . ASN B 1 398 ? 16.263 7.396 9.739 1.00 8.54 398 ASN B C 1
ATOM 6066 O O . ASN B 1 398 ? 15.118 7.680 9.474 1.00 10.22 398 ASN B O 1
ATOM 6071 N N . LEU B 1 399 ? 16.991 6.682 8.901 1.00 10.21 399 LEU B N 1
ATOM 6072 C CA . LEU B 1 399 ? 16.415 6.211 7.652 1.00 11.07 399 LEU B CA 1
ATOM 6073 C C . LEU B 1 399 ? 15.327 5.146 7.856 1.00 11.54 399 LEU B C 1
ATOM 6074 O O . LEU B 1 399 ? 14.405 5.073 7.049 1.00 10.32 399 LEU B O 1
ATOM 6079 N N . TYR B 1 400 ? 15.427 4.336 8.927 1.00 13.57 400 TYR B N 1
ATOM 6080 C CA . TYR B 1 400 ? 14.425 3.259 9.193 1.00 15.47 400 TYR B CA 1
ATOM 6081 C C . TYR B 1 400 ? 13.914 3.236 10.650 1.00 17.37 400 TYR B C 1
ATOM 6082 O O . TYR B 1 400 ? 14.700 3.009 11.555 1.00 17.83 400 TYR B O 1
ATOM 6091 N N . LEU B 1 401 ? 12.604 3.406 10.861 1.00 19.78 401 LEU B N 1
ATOM 6092 C CA . LEU B 1 401 ? 12.008 3.385 12.214 1.00 21.74 401 LEU B CA 1
ATOM 6093 C C . LEU B 1 401 ? 10.854 2.378 12.389 1.00 22.81 401 LEU B C 1
ATOM 6094 O O . LEU B 1 401 ? 10.360 2.217 13.524 1.00 24.10 401 LEU B O 1
#

Organism: NCBI:txid71681

InterPro domains:
  IPR013517 FG-GAP repeat [PF13517] (171-237)
  IPR028994 Integrin alpha, N-terminal [SSF69318] (114-373)

Secondary structure (DSSP, 8-state):
---EEESS--S---SS---EEEEEETTEEEEE-SSSS---EEEES-SBTTTB---TTT-EEEEE-SSSSS--EEEEE-SSSEEEE-B-SSS-B-SS-EEEES-SBTTBS---TTT-EEEEE--SSSSSPEEEEE-SSSEEEE-B-STT-BPPPEEEES-SSGGGT--TTT-EEEEE-SSSSSPPEEEEE-SS-EEEE-B-SSS-BPPPEEEES-SBTTBS---TTT--EEEE-SSSSSPPEEEEE-SSSEEEE-B-SSS-B---EEEES-SSGGGT--TTT-EEEEE--STT-S-EEEEE-SSSEEEE-B-SSS-B---EEEES-SSGGGT--TTT--EEEE-SSSSSS-EEEEE-SS-EEEEEE-SSS-EEEEEEEES-SSGGGT--GGG-EEEEE-S--/---EEESS--S---SS---EEEEEETTEEEEE-SSSS---EEEES-SSSTTT---TTT-EEEEE-SSSSSB-EEEEE-SSSEEEE-B-SSS-B-SS-EEEES-SBTTBS---TTT-EEEEE--SSSSSPEEEEE-SSSEEEE-B-STT-BPPPEEEES-SSGGGT--TTT-EEEEE-SSSSSSPEEEEE-SS-EEEE-B-SSS-BPPPEEEES-SBTTBS---TTT--EEEE-SSSSS--EEEEE-SSSEEEE-B-SSS-B---EEEES-SSGGGT--TTT-EEEEE--STT-S-EEEEE-SSSEEEEEE-SSS-EEEEEEEES-SSGGGT--TTT--EEEE-SSSSSS-EEEEE-SS-EEEE-B-SSS-B---EEEES-SSGGGT--TTT-EEEEE-SB-

Foldseek 3Di:
DADKAWQVAQFDFDFQDAWKKWKQEQQGIWIQDLDPDGDIDHAERDSACNSDVDFPFFKDWYWFAAAQPQFTWIWMQEAQAIWIWDDPPPRHTDPPTDGLGRDCGCNRPNFGPQFKDWHWDDAQPPSGTWIWMQEAQGIWIWDRPHPSHTHPIDHQDRDSHVVNPNGPFWKIWMWFAQQLPRGTWIWMQDAFFTWIWDRPSPSHTHDIDGAGRDCGCNRPNHGPFFKDKDWWFAAQSRHTWIWMAEAQGIWTWDRPNGNHTHDIDDQDRDNHVPNPHGPFFKDKDWFAAAPLRGTWIWMQEAQGIWTWDRPNHNHTDDIDRQDRDPHVVNVHGPQFKDKDWANNDSLSGTWIWMAEQFFIKIWGRPRHNHTDDIDTRGGDCHNVNRHGVRRMDMDTHPSHD/DQDKAWQVRLFDFDFLDAWKKWKQEAQGIWIQDLDPDGDIDHAERDSACNSDNDFPFFKDWYWFAAALQQFTWIWMQEAFAIWIWDDPPPSHTDYPTDGLGRDCGCPRPNHGPQFKDWHWDPQQPPSHTWIWMQEAQGIWIWDRPHPSHTHPIDHQDRDNGVVNPHGPFWKIWMWFAQQLPPGTWIWIQDAFFTWIWDRPNPSHTHDIDGAGRDCGCNRDNNGPFFKDKDWGFAAQSSHTWIWMAEAQGIWTWDRPNGNHTHDIDDQDRDSHVVNPHGPFFKDWDWFAAAPLRTTWIWMQEAQGIWTWGRPNHNHTDDIDHQARDSHVPNPHGPQFKDKDFANNDSLSGTWIWMAEQFFIKTWDRPRHNHTDYIDTRGGDCHNVNPHGPRRMDMDTHHRHD

B-factor: mean 12.83, std 6.64, range [2.0, 50.54]

Radius of gyration: 28.67 Å; Cα contacts (8 Å, |Δi|>4): 2391; chains: 2; bounding box: 51×88×48 Å